Protein AF-A0A812QS55-F1 (afdb_monomer_lite)

Structure (mmCIF, N/CA/C/O backbone):
data_AF-A0A812QS55-F1
#
_entry.id   AF-A0A812QS55-F1
#
loop_
_atom_site.group_PDB
_atom_site.id
_atom_site.type_symbol
_atom_site.label_atom_id
_atom_site.label_alt_id
_atom_site.label_comp_id
_atom_site.label_asym_id
_atom_site.label_entity_id
_atom_site.label_seq_id
_atom_site.pdbx_PDB_ins_code
_atom_site.Cartn_x
_atom_site.Cartn_y
_atom_site.Cartn_z
_atom_site.occupancy
_atom_site.B_iso_or_equiv
_atom_site.auth_seq_id
_atom_site.auth_comp_id
_atom_site.auth_asym_id
_atom_site.auth_atom_id
_atom_site.pdbx_PDB_model_num
ATOM 1 N N . MET A 1 1 ? 18.040 -14.543 -65.347 1.00 39.88 1 MET A N 1
ATOM 2 C CA . MET A 1 1 ? 18.198 -14.712 -63.882 1.00 39.88 1 MET A CA 1
ATOM 3 C C . MET A 1 1 ? 18.352 -13.369 -63.167 1.00 39.88 1 MET A C 1
ATOM 5 O O . MET A 1 1 ? 17.480 -13.044 -62.378 1.00 39.88 1 MET A O 1
ATOM 9 N N . TRP A 1 2 ? 19.356 -12.539 -63.475 1.00 47.06 2 TRP A N 1
ATOM 10 C CA . TRP A 1 2 ? 19.554 -11.225 -62.821 1.00 47.06 2 TRP A CA 1
ATOM 11 C C . TRP A 1 2 ? 18.448 -10.191 -63.081 1.00 47.06 2 TRP A C 1
ATOM 13 O O . TRP A 1 2 ? 18.074 -9.450 -62.178 1.00 47.06 2 TRP A O 1
ATOM 23 N N . THR A 1 3 ? 17.851 -10.213 -64.275 1.00 50.66 3 THR A N 1
ATOM 24 C CA . THR A 1 3 ? 16.685 -9.386 -64.638 1.00 50.66 3 THR A CA 1
ATOM 25 C C . THR A 1 3 ? 15.416 -9.719 -63.850 1.00 50.66 3 THR A C 1
ATOM 27 O O . THR A 1 3 ? 14.480 -8.936 -63.874 1.00 50.66 3 THR A O 1
ATOM 30 N N . TRP A 1 4 ? 15.372 -10.867 -63.166 1.00 52.91 4 TRP A N 1
ATOM 31 C CA . TRP A 1 4 ? 14.244 -11.289 -62.325 1.00 52.91 4 TRP A CA 1
ATOM 32 C C . TRP A 1 4 ? 14.550 -11.099 -60.835 1.00 52.91 4 TRP A C 1
ATOM 34 O O . TRP A 1 4 ? 13.670 -10.717 -60.070 1.00 52.91 4 TRP A O 1
ATOM 44 N N . TRP A 1 5 ? 15.807 -11.303 -60.430 1.00 58.00 5 TRP A N 1
ATOM 45 C CA . TRP A 1 5 ? 16.232 -11.196 -59.033 1.00 58.00 5 TRP A CA 1
ATOM 46 C C . TRP A 1 5 ? 16.164 -9.757 -58.495 1.00 58.00 5 TRP A C 1
ATOM 48 O O . TRP A 1 5 ? 15.561 -9.532 -57.449 1.00 58.00 5 TRP A O 1
ATOM 58 N N . LEU A 1 6 ? 16.693 -8.773 -59.234 1.00 60.38 6 LEU A N 1
ATOM 59 C CA . LEU A 1 6 ? 16.710 -7.360 -58.819 1.00 60.38 6 LEU A CA 1
ATOM 60 C C . LEU A 1 6 ? 15.302 -6.762 -58.629 1.00 60.38 6 LEU A C 1
ATOM 62 O O . LEU A 1 6 ? 15.058 -6.186 -57.570 1.00 60.38 6 LEU A O 1
ATOM 66 N N . PRO A 1 7 ? 14.350 -6.940 -59.569 1.00 68.06 7 PRO A N 1
ATOM 67 C CA . PRO A 1 7 ? 12.971 -6.509 -59.349 1.00 68.06 7 PRO A CA 1
ATOM 68 C C . PRO A 1 7 ? 12.305 -7.229 -58.174 1.00 68.06 7 PRO A C 1
ATOM 70 O O . PRO A 1 7 ? 11.641 -6.584 -57.374 1.00 68.06 7 PRO A O 1
ATOM 73 N N . SER A 1 8 ? 12.515 -8.543 -58.013 1.00 68.62 8 SER A N 1
ATOM 74 C CA . SER A 1 8 ? 11.921 -9.296 -56.895 1.00 68.62 8 SER A CA 1
ATOM 75 C C . SER A 1 8 ? 12.441 -8.854 -55.521 1.00 68.62 8 SER A C 1
ATOM 77 O O . SER A 1 8 ? 11.677 -8.810 -54.561 1.00 68.62 8 SER A O 1
ATOM 79 N N . LEU A 1 9 ? 13.724 -8.487 -55.430 1.00 71.06 9 LEU A N 1
ATOM 80 C CA . LEU A 1 9 ? 14.328 -7.947 -54.215 1.00 71.06 9 LEU A CA 1
ATOM 81 C C . LEU A 1 9 ? 13.793 -6.542 -53.916 1.00 71.06 9 LEU A C 1
ATOM 83 O O . LEU A 1 9 ? 13.449 -6.257 -52.776 1.00 71.06 9 LEU A O 1
ATOM 87 N N . TYR A 1 10 ? 13.669 -5.699 -54.946 1.00 77.19 10 TYR A N 1
ATOM 88 C CA . TYR A 1 10 ? 13.071 -4.369 -54.830 1.00 77.19 10 TYR A CA 1
ATOM 89 C C . TYR A 1 10 ? 11.630 -4.438 -54.307 1.00 77.19 10 TYR A C 1
ATOM 91 O O . TYR A 1 10 ? 11.303 -3.735 -53.356 1.00 77.19 10 TYR A O 1
ATOM 99 N N . PHE A 1 11 ? 10.789 -5.311 -54.877 1.00 77.25 11 PHE A N 1
ATOM 100 C CA . PHE A 1 11 ? 9.406 -5.482 -54.422 1.00 77.25 11 PHE A CA 1
ATOM 101 C C . PHE A 1 11 ? 9.329 -6.000 -52.986 1.00 77.25 11 PHE A C 1
ATOM 103 O O . PHE A 1 11 ? 8.541 -5.473 -52.211 1.00 77.25 11 PHE A O 1
ATOM 110 N N . ARG A 1 12 ? 10.184 -6.957 -52.605 1.00 76.62 12 ARG A N 1
ATOM 111 C CA . ARG A 1 12 ? 10.237 -7.460 -51.226 1.00 76.62 12 ARG A CA 1
ATOM 112 C C . ARG A 1 12 ? 10.622 -6.363 -50.231 1.00 76.62 12 ARG A C 1
ATOM 114 O O . ARG A 1 12 ? 9.902 -6.145 -49.271 1.00 76.62 12 ARG A O 1
ATOM 121 N N . MET A 1 13 ? 11.697 -5.620 -50.503 1.00 78.19 13 MET A N 1
ATOM 122 C CA . MET A 1 13 ? 12.126 -4.521 -49.628 1.00 78.19 13 MET A CA 1
ATOM 123 C C . MET A 1 13 ? 11.100 -3.384 -49.571 1.00 78.19 13 MET A C 1
ATOM 125 O O . MET A 1 13 ? 10.989 -2.711 -48.554 1.00 78.19 13 MET A O 1
ATOM 129 N N . HIS A 1 14 ? 10.356 -3.150 -50.654 1.00 79.31 14 HIS A N 1
ATOM 130 C CA . HIS A 1 14 ? 9.271 -2.172 -50.669 1.00 79.31 14 HIS A CA 1
ATOM 131 C C . HIS A 1 14 ? 8.056 -2.646 -49.861 1.00 79.31 14 HIS A C 1
ATOM 133 O O . HIS A 1 14 ? 7.432 -1.838 -49.181 1.00 79.31 14 HIS A O 1
ATOM 139 N N . GLU A 1 15 ? 7.711 -3.936 -49.914 1.00 77.81 15 GLU A N 1
ATOM 140 C CA . GLU A 1 15 ? 6.691 -4.517 -49.034 1.00 77.81 15 GLU A CA 1
ATOM 141 C C . GLU A 1 15 ? 7.100 -4.438 -47.561 1.00 77.81 15 GLU A C 1
ATOM 143 O O . GLU A 1 15 ? 6.266 -4.090 -46.732 1.00 77.81 15 GLU A O 1
ATOM 148 N N . ASP A 1 16 ? 8.365 -4.714 -47.239 1.00 75.25 16 ASP A N 1
ATOM 149 C CA . ASP A 1 16 ? 8.880 -4.625 -45.869 1.00 75.25 16 ASP A CA 1
ATOM 150 C C . ASP A 1 16 ? 8.863 -3.168 -45.364 1.00 75.25 16 ASP A C 1
ATOM 152 O O . ASP A 1 16 ? 8.323 -2.896 -44.295 1.00 75.25 16 ASP A O 1
ATOM 156 N N . TYR A 1 17 ? 9.290 -2.203 -46.189 1.00 78.25 17 TYR A N 1
ATOM 157 C CA . TYR A 1 17 ? 9.183 -0.769 -45.885 1.00 78.25 17 TYR A CA 1
ATOM 158 C C . TYR A 1 17 ? 7.741 -0.309 -45.604 1.00 78.25 17 TYR A C 1
ATOM 160 O O . TYR A 1 17 ? 7.520 0.495 -44.703 1.00 78.25 17 TYR A O 1
ATOM 168 N N . LEU A 1 18 ? 6.754 -0.814 -46.355 1.00 75.00 18 LEU A N 1
ATOM 169 C CA . LEU A 1 18 ? 5.342 -0.481 -46.128 1.00 75.00 18 LEU A CA 1
ATOM 170 C C . LEU A 1 18 ? 4.782 -1.089 -44.832 1.00 75.00 18 LEU A C 1
ATOM 172 O O . LEU A 1 18 ? 3.814 -0.557 -44.297 1.00 75.00 18 LEU A O 1
ATOM 176 N N . LYS A 1 19 ? 5.354 -2.196 -44.343 1.00 70.50 19 LYS A N 1
ATOM 177 C CA . LYS A 1 19 ? 4.937 -2.843 -43.088 1.00 70.50 19 LYS A CA 1
ATOM 178 C C . LYS A 1 19 ? 5.513 -2.162 -41.848 1.00 70.50 19 LYS A C 1
ATOM 180 O O . LYS A 1 19 ? 4.892 -2.241 -40.798 1.00 70.50 19 LYS A O 1
ATOM 185 N N . GLU A 1 20 ? 6.678 -1.527 -41.960 1.00 67.50 20 GLU A N 1
ATOM 186 C CA . GLU A 1 20 ? 7.385 -0.911 -40.826 1.00 67.50 20 GLU A CA 1
ATOM 187 C C . GLU A 1 20 ? 6.819 0.461 -40.390 1.00 67.50 20 GLU A C 1
ATOM 189 O O . GLU A 1 20 ? 7.306 1.022 -39.415 1.00 67.50 20 GLU A O 1
ATOM 194 N N . ASP A 1 21 ? 5.803 1.002 -41.080 1.00 65.12 21 ASP A N 1
ATOM 195 C CA . ASP A 1 21 ? 5.078 2.247 -40.732 1.00 65.12 21 ASP A CA 1
ATOM 196 C C . ASP A 1 21 ? 5.986 3.452 -40.385 1.00 65.12 21 ASP A C 1
ATOM 198 O O . ASP A 1 21 ? 5.763 4.218 -39.447 1.00 65.12 21 ASP A O 1
ATOM 202 N N . ILE A 1 22 ? 7.072 3.617 -41.149 1.00 70.81 22 ILE A N 1
ATOM 203 C CA . ILE A 1 22 ? 8.114 4.621 -40.893 1.00 70.81 22 ILE A CA 1
ATOM 204 C C . ILE A 1 22 ? 7.698 5.984 -41.471 1.00 70.81 22 ILE A C 1
ATOM 206 O O . ILE A 1 22 ? 8.169 6.410 -42.535 1.00 70.81 22 ILE A O 1
ATOM 210 N N . GLU A 1 23 ? 6.797 6.682 -40.779 1.00 65.25 23 GLU A N 1
ATOM 211 C CA . GLU A 1 23 ? 6.334 8.012 -41.187 1.00 65.25 23 GLU A CA 1
ATOM 212 C C . GLU A 1 23 ? 7.496 9.018 -41.324 1.00 65.25 23 GLU A C 1
ATOM 214 O O . GLU A 1 23 ? 8.413 9.090 -40.509 1.00 65.25 23 GLU A O 1
ATOM 219 N N . GLY A 1 24 ? 7.474 9.824 -42.390 1.00 67.88 24 GLY A N 1
ATOM 220 C CA . GLY A 1 24 ? 8.459 10.891 -42.614 1.00 67.88 24 GLY A CA 1
ATOM 221 C C . GLY A 1 24 ? 9.805 10.450 -43.204 1.00 67.88 24 GLY A C 1
ATOM 222 O O . GLY A 1 24 ? 10.614 11.314 -43.554 1.00 67.88 24 GLY A O 1
ATOM 223 N N . ARG A 1 25 ? 10.048 9.144 -43.396 1.00 79.75 25 ARG A N 1
ATOM 224 C CA . ARG A 1 25 ? 11.266 8.634 -44.051 1.00 79.75 25 ARG A CA 1
ATOM 225 C C . ARG A 1 25 ? 10.972 8.092 -45.440 1.00 79.75 25 ARG A C 1
ATOM 227 O O . ARG A 1 25 ? 9.980 7.412 -45.660 1.00 79.75 25 ARG A O 1
ATOM 234 N N . SER A 1 26 ? 11.845 8.385 -46.399 1.00 82.00 26 SER A N 1
ATOM 235 C CA . SER A 1 26 ? 11.701 7.935 -47.788 1.00 82.00 26 SER A CA 1
ATOM 236 C C . SER A 1 26 ? 12.185 6.497 -47.986 1.00 82.00 26 SER A C 1
ATOM 238 O O . SER A 1 26 ? 13.166 6.065 -47.379 1.00 82.00 26 SER A O 1
ATOM 240 N N . PHE A 1 27 ? 11.582 5.785 -48.940 1.00 81.00 27 PHE A N 1
ATOM 241 C CA . PHE A 1 27 ? 12.044 4.453 -49.344 1.00 81.00 27 PHE A CA 1
ATOM 242 C C . PHE A 1 27 ? 13.525 4.434 -49.783 1.00 81.00 27 PHE A C 1
ATOM 244 O O . PHE A 1 27 ? 14.249 3.470 -49.545 1.00 81.00 27 PHE A O 1
ATOM 251 N N . GLN A 1 28 ? 14.025 5.531 -50.367 1.00 77.81 28 GLN A N 1
ATOM 252 C CA . GLN A 1 28 ? 15.442 5.657 -50.722 1.00 77.81 28 GLN A CA 1
ATOM 253 C C . GLN A 1 28 ? 16.352 5.662 -49.482 1.00 77.81 28 GLN A C 1
ATOM 255 O O . GLN A 1 28 ? 17.426 5.058 -49.511 1.00 77.81 28 GLN A O 1
ATOM 260 N N . GLN A 1 29 ? 15.932 6.309 -48.390 1.00 79.38 29 GLN A N 1
ATOM 261 C CA . GLN A 1 29 ? 16.664 6.284 -47.120 1.00 79.38 29 GLN A CA 1
ATOM 262 C C . GLN A 1 29 ? 16.650 4.882 -46.505 1.00 79.38 29 GLN A C 1
ATOM 264 O O . GLN A 1 29 ? 17.697 4.420 -46.061 1.00 79.38 29 GLN A O 1
ATOM 269 N N . TYR A 1 30 ? 15.515 4.179 -46.565 1.00 81.06 30 TYR A N 1
ATOM 270 C CA . TYR A 1 30 ? 15.391 2.790 -46.110 1.00 81.06 30 TYR A CA 1
ATOM 271 C C . TYR A 1 30 ? 16.341 1.843 -46.853 1.00 81.06 30 TYR A C 1
ATOM 273 O O . TYR A 1 30 ? 17.102 1.100 -46.229 1.00 81.06 30 TYR A O 1
ATOM 281 N N . LEU A 1 31 ? 16.367 1.924 -48.189 1.00 78.75 31 LEU A N 1
ATOM 282 C CA . LEU A 1 31 ? 17.296 1.151 -49.015 1.00 78.75 31 LEU A CA 1
ATOM 283 C C . LEU A 1 31 ? 18.753 1.496 -48.708 1.00 78.75 31 LEU A C 1
ATOM 285 O O . LEU A 1 31 ? 19.585 0.599 -48.636 1.00 78.75 31 LEU A O 1
ATOM 289 N N . THR A 1 32 ? 19.068 2.780 -48.516 1.00 78.38 32 THR A N 1
ATOM 290 C CA . THR A 1 32 ? 20.435 3.222 -48.197 1.00 78.38 32 THR A CA 1
ATOM 291 C C . THR A 1 32 ? 20.885 2.682 -46.842 1.00 78.38 32 THR A C 1
ATOM 293 O O . THR A 1 32 ? 21.997 2.175 -46.730 1.00 78.38 32 THR A O 1
ATOM 296 N N . TYR A 1 33 ? 20.014 2.732 -45.833 1.00 78.75 33 TYR A N 1
ATOM 297 C CA . TYR A 1 33 ? 20.274 2.193 -44.500 1.00 78.75 33 TYR A CA 1
ATOM 298 C C . TYR A 1 33 ? 20.547 0.680 -44.546 1.00 78.75 33 TYR A C 1
ATOM 300 O O . TYR A 1 33 ? 21.605 0.227 -44.102 1.00 78.75 33 TYR A O 1
ATOM 308 N N . HIS A 1 34 ? 19.658 -0.093 -45.176 1.00 76.81 34 HIS A N 1
ATOM 309 C CA . HIS A 1 34 ? 19.813 -1.544 -45.314 1.00 76.81 34 HIS A CA 1
ATOM 310 C C . HIS A 1 34 ? 21.019 -1.934 -46.171 1.00 76.81 34 HIS A C 1
ATOM 312 O O . HIS A 1 34 ? 21.725 -2.893 -45.859 1.00 76.81 34 HIS A O 1
ATOM 318 N N . PHE A 1 35 ? 21.298 -1.175 -47.231 1.00 75.38 35 PHE A N 1
ATOM 319 C CA . PHE A 1 35 ? 22.483 -1.369 -48.056 1.00 75.38 35 PHE A CA 1
ATOM 320 C C . PHE A 1 35 ? 23.764 -1.105 -47.261 1.00 75.38 35 PHE A C 1
ATOM 322 O O . PHE A 1 35 ? 24.680 -1.923 -47.304 1.00 75.38 35 PHE A O 1
ATOM 329 N N . ASN A 1 36 ? 23.821 -0.015 -46.489 1.00 71.50 36 ASN A N 1
ATOM 330 C CA . ASN A 1 36 ? 24.965 0.304 -45.635 1.00 71.50 36 ASN A CA 1
ATOM 331 C C . ASN A 1 36 ? 25.197 -0.790 -44.589 1.00 71.50 36 ASN A C 1
ATOM 333 O O . ASN A 1 36 ? 26.340 -1.191 -44.386 1.00 71.50 36 ASN A O 1
ATOM 337 N N . TYR A 1 37 ? 24.128 -1.312 -43.984 1.00 72.06 37 TYR A N 1
ATOM 338 C CA . TYR A 1 37 ? 24.204 -2.426 -43.040 1.00 72.06 37 TYR A CA 1
ATOM 339 C C . TYR A 1 37 ? 24.684 -3.730 -43.699 1.00 72.06 37 TYR A C 1
ATOM 341 O O . TYR A 1 37 ? 25.574 -4.406 -43.189 1.00 72.06 37 TYR A O 1
ATOM 349 N N . TRP A 1 38 ? 24.151 -4.081 -44.872 1.00 73.31 38 TRP A N 1
ATOM 350 C CA . TRP A 1 38 ? 24.600 -5.256 -45.626 1.00 73.31 38 TRP A CA 1
ATOM 351 C C . TRP A 1 38 ? 26.078 -5.153 -46.028 1.00 73.31 38 TRP A C 1
ATOM 353 O O . TRP A 1 38 ? 26.821 -6.136 -45.966 1.00 73.31 38 TRP A O 1
ATOM 363 N N . MET A 1 39 ? 26.517 -3.952 -46.405 1.00 65.81 39 MET A N 1
ATOM 364 C CA . MET A 1 39 ? 27.902 -3.658 -46.764 1.00 65.81 39 MET A CA 1
ATOM 365 C C . MET A 1 39 ? 28.848 -3.795 -45.571 1.00 65.81 39 MET A C 1
ATOM 367 O O . MET A 1 39 ? 29.934 -4.353 -45.719 1.00 65.81 39 MET A O 1
ATOM 371 N N . THR A 1 40 ? 28.443 -3.329 -44.388 1.00 65.06 40 THR A N 1
ATOM 372 C CA . THR A 1 40 ? 29.268 -3.398 -43.174 1.00 65.06 40 THR A CA 1
ATOM 373 C C . THR A 1 40 ? 29.313 -4.807 -42.595 1.00 65.06 40 THR A C 1
ATOM 375 O O . THR A 1 40 ? 30.396 -5.280 -42.263 1.00 65.06 40 THR A O 1
ATOM 378 N N . ALA A 1 41 ? 28.181 -5.514 -42.555 1.00 64.81 41 ALA A N 1
ATOM 379 C CA . ALA A 1 41 ? 28.110 -6.898 -42.090 1.00 64.81 41 ALA A CA 1
ATOM 380 C C . ALA A 1 41 ? 28.824 -7.878 -43.042 1.00 64.81 41 ALA A C 1
ATOM 382 O O . ALA A 1 41 ? 29.472 -8.826 -42.605 1.00 64.81 41 ALA A O 1
ATOM 383 N N . GLY A 1 42 ? 28.723 -7.659 -44.358 1.00 63.69 42 GLY A N 1
ATOM 384 C CA . GLY A 1 42 ? 29.321 -8.533 -45.370 1.00 63.69 42 GLY A CA 1
ATOM 385 C C . GLY A 1 42 ? 30.812 -8.291 -45.634 1.00 63.69 42 GLY A C 1
ATOM 386 O O . GLY A 1 42 ? 31.455 -9.142 -46.260 1.00 63.69 42 GLY A O 1
ATOM 387 N N . GLY A 1 43 ? 31.360 -7.153 -45.193 1.00 66.81 43 GLY A N 1
ATOM 388 C CA . GLY A 1 43 ? 32.768 -6.781 -45.343 1.00 66.81 43 GLY A CA 1
ATOM 389 C C . GLY A 1 43 ? 33.307 -6.976 -46.767 1.00 66.81 43 GLY A C 1
ATOM 390 O O . GLY A 1 43 ? 32.652 -6.673 -47.767 1.00 66.81 43 GLY A O 1
ATOM 391 N N . ILE A 1 44 ? 34.501 -7.565 -46.877 1.00 62.09 44 ILE A N 1
ATOM 392 C CA . ILE A 1 44 ? 35.146 -7.900 -48.162 1.00 62.09 44 ILE A CA 1
ATOM 393 C C . ILE A 1 44 ? 34.262 -8.832 -49.023 1.00 62.09 44 ILE A C 1
ATOM 395 O O . ILE A 1 44 ? 34.290 -8.770 -50.254 1.00 62.09 44 ILE A O 1
ATOM 399 N N . GLY A 1 45 ? 33.431 -9.680 -48.406 1.00 66.06 45 GLY A N 1
ATOM 400 C CA . GLY A 1 45 ? 32.539 -10.600 -49.116 1.00 66.06 45 GLY A CA 1
ATOM 401 C C . GLY A 1 45 ? 31.419 -9.896 -49.891 1.00 66.06 45 GLY A C 1
ATOM 402 O O . GLY A 1 45 ? 31.089 -10.313 -51.003 1.00 66.06 45 GLY A O 1
ATOM 403 N N . ALA A 1 46 ? 30.860 -8.807 -49.353 1.00 66.88 46 ALA A N 1
ATOM 404 C CA . ALA A 1 46 ? 29.892 -7.967 -50.066 1.00 66.88 46 ALA A CA 1
ATOM 405 C C . ALA A 1 46 ? 30.536 -7.285 -51.285 1.00 66.88 46 ALA A C 1
ATOM 407 O O . ALA A 1 46 ? 29.937 -7.232 -52.363 1.00 66.88 46 ALA A O 1
ATOM 408 N N . MET A 1 47 ? 31.798 -6.864 -51.150 1.00 64.25 47 MET A N 1
ATOM 409 C CA . MET A 1 47 ? 32.579 -6.274 -52.236 1.00 64.25 47 MET A CA 1
ATOM 410 C C . MET A 1 47 ? 32.816 -7.265 -53.381 1.00 64.25 47 MET A C 1
ATOM 412 O O . MET A 1 47 ? 32.581 -6.916 -54.534 1.00 64.25 47 MET A O 1
ATOM 416 N N . PHE A 1 48 ? 33.209 -8.512 -53.096 1.00 67.88 48 PHE A N 1
ATOM 417 C CA . PHE A 1 48 ? 33.362 -9.531 -54.143 1.00 67.88 48 PHE A CA 1
ATOM 418 C C . PHE A 1 48 ? 32.048 -9.829 -54.869 1.00 67.88 48 PHE A C 1
ATOM 420 O O . PHE A 1 48 ? 32.060 -10.047 -56.080 1.00 67.88 48 PHE A O 1
ATOM 427 N N . LYS A 1 49 ? 30.912 -9.793 -54.161 1.00 71.69 49 LYS A N 1
ATOM 428 C CA . LYS A 1 49 ? 29.587 -9.945 -54.778 1.00 71.69 49 LYS A CA 1
ATOM 429 C C . LYS A 1 49 ? 29.274 -8.768 -55.704 1.00 71.69 49 LYS A C 1
ATOM 431 O O . LYS A 1 49 ? 28.946 -9.004 -56.860 1.00 71.69 49 LYS A O 1
ATOM 436 N N . LEU A 1 50 ? 29.435 -7.522 -55.249 1.00 70.06 50 LEU A N 1
ATOM 437 C CA . LEU A 1 50 ? 29.215 -6.326 -56.077 1.00 70.06 50 LEU A CA 1
ATOM 438 C C . LEU A 1 50 ? 30.158 -6.262 -57.283 1.00 70.06 50 LEU A C 1
ATOM 440 O O . LEU A 1 50 ? 29.712 -6.004 -58.399 1.00 70.06 50 LEU A O 1
ATOM 444 N N . LEU A 1 51 ? 31.446 -6.542 -57.079 1.00 69.00 51 LEU A N 1
ATOM 445 C CA . LEU A 1 51 ? 32.444 -6.575 -58.144 1.00 69.00 51 LEU A CA 1
ATOM 446 C C . LEU A 1 51 ? 32.139 -7.689 -59.151 1.00 69.00 51 LEU A C 1
ATOM 448 O O . LEU A 1 51 ? 32.168 -7.452 -60.356 1.00 69.00 51 LEU A O 1
ATOM 452 N N . GLY A 1 52 ? 31.777 -8.882 -58.671 1.00 71.25 52 GLY A N 1
ATOM 453 C CA . GLY A 1 52 ? 31.349 -9.995 -59.515 1.00 71.25 52 GLY A CA 1
ATOM 454 C C . GLY A 1 52 ? 30.115 -9.649 -60.352 1.00 71.25 52 GLY A C 1
ATOM 455 O O . GLY A 1 52 ? 30.085 -9.934 -61.549 1.00 71.25 52 GLY A O 1
ATOM 456 N N . ILE A 1 53 ? 29.134 -8.963 -59.756 1.00 73.19 53 ILE A N 1
ATOM 457 C CA . ILE A 1 53 ? 27.948 -8.446 -60.456 1.00 73.19 53 ILE A CA 1
ATOM 458 C C . ILE A 1 53 ? 28.343 -7.416 -61.516 1.00 73.19 53 ILE A C 1
ATOM 460 O O . ILE A 1 53 ? 27.873 -7.498 -62.652 1.00 73.19 53 ILE A O 1
ATOM 464 N N . GLY A 1 54 ? 29.220 -6.470 -61.176 1.00 71.50 54 GLY A N 1
ATOM 465 C CA . GLY A 1 54 ? 29.696 -5.434 -62.092 1.00 71.50 54 GLY A CA 1
ATOM 466 C C . GLY A 1 54 ? 30.423 -6.016 -63.305 1.00 71.50 54 GLY A C 1
ATOM 467 O O . GLY A 1 54 ? 30.090 -5.679 -64.440 1.00 71.50 54 GLY A O 1
ATOM 468 N N . ILE A 1 55 ? 31.348 -6.954 -63.080 1.00 72.56 55 ILE A N 1
ATOM 469 C CA . ILE A 1 55 ? 32.088 -7.647 -64.147 1.00 72.56 55 ILE A CA 1
ATOM 470 C C . ILE A 1 55 ? 31.128 -8.439 -65.041 1.00 72.56 55 ILE A C 1
ATOM 472 O O . ILE A 1 55 ? 31.195 -8.332 -66.265 1.00 72.56 55 ILE A O 1
ATOM 476 N N . LEU A 1 56 ? 30.192 -9.190 -64.454 1.00 73.19 56 LEU A N 1
ATOM 477 C CA . LEU A 1 56 ? 29.204 -9.961 -65.212 1.00 73.19 56 LEU A CA 1
ATOM 478 C C . LEU A 1 56 ? 28.288 -9.054 -66.055 1.00 73.19 56 LEU A C 1
ATOM 480 O O . LEU A 1 56 ? 27.962 -9.376 -67.200 1.00 73.19 56 LEU A O 1
ATOM 484 N N . THR A 1 57 ? 27.906 -7.895 -65.519 1.00 74.19 57 THR A N 1
ATOM 485 C CA . THR A 1 57 ? 27.091 -6.898 -66.230 1.00 74.19 57 THR A CA 1
ATOM 486 C C . THR A 1 57 ? 27.866 -6.284 -67.397 1.00 74.19 57 THR A C 1
ATOM 488 O O . THR A 1 57 ? 27.347 -6.188 -68.506 1.00 74.19 57 THR A O 1
ATOM 491 N N . LEU A 1 58 ? 29.140 -5.941 -67.196 1.00 71.88 58 LEU A N 1
ATOM 492 C CA . LEU A 1 58 ? 29.992 -5.396 -68.254 1.00 71.88 58 LEU A CA 1
ATOM 493 C C . LEU A 1 58 ? 30.224 -6.413 -69.384 1.00 71.88 58 LEU A C 1
ATOM 495 O O . LEU A 1 58 ? 30.125 -6.059 -70.558 1.00 71.88 58 LEU A O 1
ATOM 499 N N . LEU A 1 59 ? 30.461 -7.684 -69.042 1.00 74.06 59 LEU A N 1
ATOM 500 C CA . LEU A 1 59 ? 30.622 -8.768 -70.017 1.00 74.06 59 LEU A CA 1
ATOM 501 C C . LEU A 1 59 ? 29.344 -9.010 -70.829 1.00 74.06 59 LEU A C 1
ATOM 503 O O . LEU A 1 59 ? 29.416 -9.213 -72.038 1.00 74.06 59 LEU A O 1
ATOM 507 N N . THR A 1 60 ? 28.172 -8.957 -70.192 1.00 76.75 60 THR A N 1
ATOM 508 C CA . THR A 1 60 ? 26.884 -9.154 -70.879 1.00 76.75 60 THR A CA 1
ATOM 509 C C . THR A 1 60 ? 26.508 -7.974 -71.776 1.00 76.75 60 THR A C 1
ATOM 511 O O . THR A 1 60 ? 26.058 -8.195 -72.900 1.00 76.75 60 THR A O 1
ATOM 514 N N . ILE A 1 61 ? 26.751 -6.731 -71.342 1.00 78.19 61 ILE A N 1
ATOM 515 C CA . ILE A 1 61 ? 26.567 -5.533 -72.179 1.00 78.19 61 ILE A CA 1
ATOM 516 C C . ILE A 1 61 ? 27.556 -5.543 -73.352 1.00 78.19 61 ILE A C 1
ATOM 518 O O . ILE A 1 61 ? 27.152 -5.313 -74.490 1.00 78.19 61 ILE A O 1
ATOM 522 N N . GLY A 1 62 ? 28.829 -5.861 -73.101 1.00 73.69 62 GLY A N 1
ATOM 523 C CA . GLY A 1 62 ? 29.852 -5.987 -74.142 1.00 73.69 62 GLY A CA 1
ATOM 524 C C . GLY A 1 62 ? 29.492 -7.047 -75.184 1.00 73.69 62 GLY A C 1
ATOM 525 O O . GLY A 1 62 ? 29.557 -6.777 -76.382 1.00 73.69 62 GLY A O 1
ATOM 526 N N . ALA A 1 63 ? 29.004 -8.208 -74.738 1.00 77.50 63 ALA A N 1
ATOM 527 C CA . ALA A 1 63 ? 28.507 -9.265 -75.614 1.00 77.50 63 ALA A CA 1
ATOM 528 C C . ALA A 1 63 ? 27.308 -8.814 -76.463 1.00 77.50 63 ALA A C 1
ATOM 530 O O . ALA A 1 63 ? 27.225 -9.152 -77.643 1.00 77.50 63 ALA A O 1
ATOM 531 N N . PHE A 1 64 ? 26.389 -8.037 -75.881 1.00 77.38 64 PHE A N 1
ATOM 532 C CA . PHE A 1 64 ? 25.210 -7.520 -76.576 1.00 77.38 64 PHE A CA 1
ATOM 533 C C . PHE A 1 64 ? 25.576 -6.459 -77.623 1.00 77.38 64 PHE A C 1
ATOM 535 O O . PHE A 1 64 ? 25.094 -6.510 -78.753 1.00 77.38 64 PHE A O 1
ATOM 542 N N . ILE A 1 65 ? 26.484 -5.541 -77.283 1.00 76.19 65 ILE A N 1
ATOM 543 C CA . ILE A 1 65 ? 27.018 -4.535 -78.211 1.00 76.19 65 ILE A CA 1
ATOM 544 C C . ILE A 1 65 ? 27.774 -5.214 -79.361 1.00 76.19 65 ILE A C 1
ATOM 546 O O . ILE A 1 65 ? 27.568 -4.854 -80.519 1.00 76.19 65 ILE A O 1
ATOM 550 N N . TYR A 1 66 ? 28.593 -6.229 -79.063 1.00 73.31 66 TYR A N 1
ATOM 551 C CA . TYR A 1 66 ? 29.283 -7.029 -80.078 1.00 73.31 66 TYR A CA 1
ATOM 552 C C . TYR A 1 66 ? 28.291 -7.725 -81.019 1.00 73.31 66 TYR A C 1
ATOM 554 O O . TYR A 1 66 ? 28.440 -7.639 -82.236 1.00 73.31 66 TYR A O 1
ATOM 562 N N . ALA A 1 67 ? 27.246 -8.354 -80.471 1.00 76.62 67 ALA A N 1
ATOM 563 C CA . ALA A 1 67 ? 26.212 -9.027 -81.257 1.00 76.62 67 ALA A CA 1
ATOM 564 C C . ALA A 1 67 ? 25.454 -8.061 -82.186 1.00 76.62 67 ALA A C 1
ATOM 566 O O . ALA A 1 67 ? 25.174 -8.405 -83.332 1.00 76.62 67 ALA A O 1
ATOM 567 N N . ILE A 1 68 ? 25.162 -6.838 -81.726 1.00 78.38 68 ILE A N 1
ATOM 568 C CA . ILE A 1 68 ? 24.492 -5.810 -82.538 1.00 78.38 68 ILE A CA 1
ATOM 569 C C . ILE A 1 68 ? 25.407 -5.284 -83.650 1.00 78.38 68 ILE A C 1
ATOM 571 O O . ILE A 1 68 ? 24.969 -5.162 -84.792 1.00 78.38 68 ILE A O 1
ATOM 575 N N . LEU A 1 69 ? 26.663 -4.960 -83.330 1.00 73.56 69 LEU A N 1
ATOM 576 C CA . LEU A 1 69 ? 27.594 -4.345 -84.282 1.00 73.56 69 LEU A CA 1
ATOM 577 C C . LEU A 1 69 ? 28.107 -5.331 -85.336 1.00 73.56 69 LEU A C 1
ATOM 579 O O . LEU A 1 69 ? 28.280 -4.942 -86.488 1.00 73.56 69 LEU A O 1
ATOM 583 N N . MET A 1 70 ? 28.336 -6.589 -84.953 1.00 74.19 70 MET A N 1
ATOM 584 C CA . MET A 1 70 ? 28.902 -7.613 -85.839 1.00 74.19 70 MET A CA 1
ATOM 585 C C . MET A 1 70 ? 27.850 -8.554 -86.443 1.00 74.19 70 MET A C 1
ATOM 587 O O . MET A 1 70 ? 28.212 -9.426 -87.228 1.00 74.19 70 MET A O 1
ATOM 591 N N . GLN A 1 71 ? 26.563 -8.395 -86.094 1.00 75.56 71 GLN A N 1
ATOM 592 C CA . GLN A 1 71 ? 25.464 -9.295 -86.488 1.00 75.56 71 GLN A CA 1
ATOM 593 C C . GLN A 1 71 ? 25.764 -10.789 -86.237 1.00 75.56 71 GLN A C 1
ATOM 595 O O . GLN A 1 71 ? 25.293 -11.661 -86.966 1.00 75.56 71 GLN A O 1
ATOM 600 N N . ASP A 1 72 ? 26.555 -11.089 -85.206 1.00 73.69 72 ASP A N 1
ATOM 601 C CA . ASP A 1 72 ? 26.973 -12.446 -84.839 1.00 73.69 72 ASP A CA 1
ATOM 602 C C . ASP A 1 72 ? 26.302 -12.883 -83.520 1.00 73.69 72 ASP A C 1
ATOM 604 O O . ASP A 1 72 ? 25.663 -12.097 -82.815 1.00 73.69 72 ASP A O 1
ATOM 608 N N . SER A 1 73 ? 26.413 -14.166 -83.177 1.00 76.50 73 SER A N 1
ATOM 609 C CA . SER A 1 73 ? 25.757 -14.743 -82.008 1.00 76.50 73 SER A CA 1
ATOM 610 C C . SER A 1 73 ? 26.263 -14.127 -80.687 1.00 76.50 73 SER A C 1
ATOM 612 O O . SER A 1 73 ? 27.474 -14.014 -80.461 1.00 76.50 73 SER A O 1
ATOM 614 N N . PRO A 1 74 ? 25.358 -13.800 -79.743 1.00 71.44 74 PRO A N 1
ATOM 615 C CA . PRO A 1 74 ? 25.727 -13.203 -78.456 1.00 71.44 74 PRO A CA 1
ATOM 616 C C . PRO A 1 74 ? 26.590 -14.128 -77.587 1.00 71.44 74 PRO A C 1
ATOM 618 O O . PRO A 1 74 ? 27.354 -13.654 -76.751 1.00 71.44 74 PRO A O 1
ATOM 621 N N . VAL A 1 75 ? 26.526 -15.445 -77.810 1.00 76.06 75 VAL A N 1
ATOM 622 C CA . VAL A 1 75 ? 27.368 -16.438 -77.120 1.00 76.06 75 VAL A CA 1
ATOM 623 C C . VAL A 1 75 ? 28.838 -16.274 -77.511 1.00 76.06 75 VAL A C 1
ATOM 625 O O . VAL A 1 75 ? 29.718 -16.304 -76.650 1.00 76.06 75 VAL A O 1
ATOM 628 N N . ARG A 1 76 ? 29.109 -16.043 -78.800 1.00 74.12 76 ARG A N 1
ATOM 629 C CA . ARG A 1 76 ? 30.464 -15.785 -79.293 1.00 74.12 76 ARG A CA 1
ATOM 630 C C . ARG A 1 76 ? 30.984 -14.430 -78.822 1.00 74.12 76 ARG A C 1
ATOM 632 O O . ARG A 1 76 ? 32.139 -14.348 -78.419 1.00 74.12 76 ARG A O 1
ATOM 639 N N . GLY A 1 77 ? 30.124 -13.409 -78.806 1.00 73.44 77 GLY A N 1
ATOM 640 C CA . GLY A 1 77 ? 30.448 -12.098 -78.237 1.00 73.44 77 GLY A CA 1
ATOM 641 C C . GLY A 1 77 ? 30.839 -12.180 -76.763 1.00 73.44 77 GLY A C 1
ATOM 642 O O . GLY A 1 77 ? 31.842 -11.599 -76.363 1.00 73.44 77 GLY A O 1
ATOM 643 N N . LEU A 1 78 ? 30.117 -12.976 -75.968 1.00 78.44 78 LEU A N 1
ATOM 644 C CA . LEU A 1 78 ? 30.447 -13.193 -74.560 1.00 78.44 78 LEU A CA 1
ATOM 645 C C . LEU A 1 78 ? 31.801 -13.891 -74.390 1.00 78.44 78 LEU A C 1
ATOM 647 O O . LEU A 1 78 ? 32.624 -13.420 -73.611 1.00 78.44 78 LEU A O 1
ATOM 651 N N . TRP A 1 79 ? 32.059 -14.957 -75.156 1.00 77.94 79 TRP A N 1
ATOM 652 C CA . TRP A 1 79 ? 33.347 -15.658 -75.143 1.00 77.94 79 TRP A CA 1
ATOM 653 C C . TRP A 1 79 ? 34.517 -14.729 -75.495 1.00 77.94 79 TRP A C 1
ATOM 655 O O . TRP A 1 79 ? 35.500 -14.678 -74.758 1.00 77.94 79 TRP A O 1
ATOM 665 N N . LEU A 1 80 ? 34.397 -13.945 -76.573 1.00 70.25 80 LEU A N 1
ATOM 666 C CA . LEU A 1 80 ? 35.432 -12.991 -76.986 1.00 70.25 80 LEU A CA 1
ATOM 667 C C . LEU A 1 80 ? 35.654 -11.896 -75.938 1.00 70.25 80 LEU A C 1
ATOM 669 O O . LEU A 1 80 ? 36.797 -11.630 -75.578 1.00 70.25 80 LEU A O 1
ATOM 673 N N . CYS A 1 81 ? 34.584 -11.298 -75.406 1.00 72.12 81 CYS A N 1
ATOM 674 C CA . CYS A 1 81 ? 34.685 -10.288 -74.354 1.00 72.12 81 CYS A CA 1
ATOM 675 C C . CYS A 1 81 ? 35.359 -10.839 -73.088 1.00 72.12 81 CYS A C 1
ATOM 677 O O . CYS A 1 81 ? 36.146 -10.128 -72.467 1.00 72.12 81 CYS A O 1
ATOM 679 N N . THR A 1 82 ? 35.110 -12.100 -72.718 1.00 70.56 82 THR A N 1
ATOM 680 C CA . THR A 1 82 ? 35.797 -12.756 -71.594 1.00 70.56 82 THR A CA 1
ATOM 681 C C . THR A 1 82 ? 37.278 -12.994 -71.888 1.00 70.56 82 THR A C 1
ATOM 683 O O . THR A 1 82 ? 38.122 -12.678 -71.050 1.00 70.56 82 THR A O 1
ATOM 686 N N . VAL A 1 83 ? 37.620 -13.497 -73.077 1.00 70.19 83 VAL A N 1
ATOM 687 C CA . VAL A 1 83 ? 39.018 -13.719 -73.482 1.00 70.19 83 VAL A CA 1
ATOM 688 C C . VAL A 1 83 ? 39.789 -12.399 -73.497 1.00 70.19 83 VAL A C 1
ATOM 690 O O . VAL A 1 83 ? 40.841 -12.310 -72.866 1.00 70.19 83 VAL A O 1
ATOM 693 N N . TRP A 1 84 ? 39.241 -11.348 -74.110 1.00 69.00 84 TRP A N 1
ATOM 694 C CA . TRP A 1 84 ? 39.859 -10.020 -74.148 1.00 69.00 84 TRP A CA 1
ATOM 695 C C . TRP A 1 84 ? 40.023 -9.397 -72.760 1.00 69.00 84 TRP A C 1
ATOM 697 O O . TRP A 1 84 ? 41.073 -8.824 -72.476 1.00 69.00 84 TRP A O 1
ATOM 707 N N . ALA A 1 85 ? 39.038 -9.566 -71.873 1.00 65.81 85 ALA A N 1
ATOM 708 C CA . ALA A 1 85 ? 39.143 -9.118 -70.487 1.00 65.81 85 ALA A CA 1
ATOM 709 C C . ALA A 1 85 ? 40.205 -9.895 -69.681 1.00 65.81 85 ALA A C 1
ATOM 711 O O . ALA A 1 85 ? 40.823 -9.326 -68.787 1.00 65.81 85 ALA A O 1
ATOM 712 N N . SER A 1 86 ? 40.424 -11.181 -69.985 1.00 62.69 86 SER A N 1
ATOM 713 C CA . SER A 1 86 ? 41.331 -12.062 -69.226 1.00 62.69 86 SER A CA 1
ATOM 714 C C . SER A 1 86 ? 42.784 -12.088 -69.716 1.00 62.69 86 SER A C 1
ATOM 716 O O . SER A 1 86 ? 43.694 -12.245 -68.908 1.00 62.69 86 SER A O 1
ATOM 718 N N . ALA A 1 87 ? 43.015 -11.968 -71.026 1.00 58.25 87 ALA A N 1
ATOM 719 C CA . ALA A 1 87 ? 44.294 -12.320 -71.641 1.00 58.25 87 ALA A CA 1
ATOM 720 C C . ALA A 1 87 ? 45.047 -11.123 -72.235 1.00 58.25 87 ALA A C 1
ATOM 722 O O . ALA A 1 87 ? 46.159 -11.319 -72.723 1.00 58.25 87 ALA A O 1
ATOM 723 N N . ALA A 1 88 ? 44.443 -9.922 -72.243 1.00 56.38 88 ALA A N 1
ATOM 724 C CA . ALA A 1 88 ? 44.994 -8.688 -72.823 1.00 56.38 88 ALA A CA 1
ATOM 725 C C . ALA A 1 88 ? 45.704 -8.901 -74.180 1.00 56.38 88 ALA A C 1
ATOM 727 O O . ALA A 1 88 ? 46.692 -8.241 -74.498 1.00 56.38 88 ALA A O 1
ATOM 728 N N . SER A 1 89 ? 45.223 -9.862 -74.972 1.00 54.19 89 SER A N 1
ATOM 729 C CA . SER A 1 89 ? 45.815 -10.269 -76.240 1.00 54.19 89 SER A CA 1
ATOM 730 C C . SER A 1 89 ? 44.737 -10.253 -77.309 1.00 54.19 89 SER A C 1
ATOM 732 O O . SER A 1 89 ? 43.702 -10.914 -77.220 1.00 54.19 89 SER A O 1
ATOM 734 N N . VAL A 1 90 ? 44.984 -9.423 -78.316 1.00 56.00 90 VAL A N 1
ATOM 735 C CA . VAL A 1 90 ? 44.241 -9.415 -79.570 1.00 56.00 90 VAL A CA 1
ATOM 736 C C . VAL A 1 90 ? 44.954 -10.406 -80.482 1.00 56.00 90 VAL A C 1
ATOM 738 O O . VAL A 1 90 ? 46.143 -10.246 -80.757 1.00 56.00 90 VAL A O 1
ATOM 741 N N . ASP A 1 91 ? 44.249 -11.452 -80.902 1.00 58.09 91 ASP A N 1
ATOM 742 C CA . ASP A 1 91 ? 44.787 -12.479 -81.795 1.00 58.09 91 ASP A CA 1
ATOM 743 C C . ASP A 1 91 ? 45.260 -11.825 -83.119 1.00 58.09 91 ASP A C 1
ATOM 745 O O . ASP A 1 91 ? 44.529 -11.008 -83.674 1.00 58.09 91 ASP A O 1
ATOM 749 N N . PRO A 1 92 ? 46.440 -12.126 -83.689 1.00 52.75 92 PRO A N 1
ATOM 750 C CA . PRO A 1 92 ? 46.898 -11.485 -84.932 1.00 52.75 92 PRO A CA 1
ATOM 751 C C . PRO A 1 92 ? 46.043 -11.812 -86.171 1.00 52.75 92 PRO A C 1
ATOM 753 O O . PRO A 1 92 ? 46.246 -11.225 -87.231 1.00 52.75 92 PRO A O 1
ATOM 756 N N . ALA A 1 93 ? 45.122 -12.775 -86.053 1.00 56.44 93 ALA A N 1
ATOM 757 C CA . ALA A 1 93 ? 44.275 -13.278 -87.132 1.00 56.44 93 ALA A CA 1
ATOM 758 C C . ALA A 1 93 ? 42.945 -12.516 -87.323 1.00 56.44 93 ALA A C 1
ATOM 760 O O . ALA A 1 93 ? 42.192 -12.849 -88.239 1.00 56.44 93 ALA A O 1
ATOM 761 N N . VAL A 1 94 ? 42.636 -11.516 -86.488 1.00 63.09 94 VAL A N 1
ATOM 762 C CA . VAL A 1 94 ? 41.427 -10.681 -86.630 1.00 63.09 94 VAL A CA 1
ATOM 763 C C . VAL A 1 94 ? 41.655 -9.497 -87.576 1.00 63.09 94 VAL A C 1
ATOM 765 O O . VAL A 1 94 ? 42.768 -8.993 -87.730 1.00 63.09 94 VAL A O 1
ATOM 768 N N . THR A 1 95 ? 40.591 -9.039 -88.236 1.00 62.88 95 THR A N 1
ATOM 769 C CA . THR A 1 95 ? 40.639 -7.895 -89.159 1.00 62.88 95 THR A CA 1
ATOM 770 C C . THR A 1 95 ? 41.108 -6.617 -88.449 1.00 62.88 95 THR A C 1
ATOM 772 O O . THR A 1 95 ? 40.905 -6.446 -87.248 1.00 62.88 95 THR A O 1
ATOM 775 N N . ALA A 1 96 ? 41.706 -5.666 -89.182 1.00 59.88 96 ALA A N 1
ATOM 776 C CA . ALA A 1 96 ? 42.197 -4.402 -88.607 1.00 59.88 96 ALA A CA 1
ATOM 777 C C . ALA A 1 96 ? 41.116 -3.629 -87.817 1.00 59.88 96 ALA A C 1
ATOM 779 O O . ALA A 1 96 ? 41.426 -2.928 -86.854 1.00 59.88 96 ALA A O 1
ATOM 780 N N . MET A 1 97 ? 39.844 -3.798 -88.196 1.00 58.56 97 MET A N 1
ATOM 781 C CA . MET A 1 97 ? 38.694 -3.221 -87.503 1.00 58.56 97 MET A CA 1
ATOM 782 C C . MET A 1 97 ? 38.394 -3.947 -86.179 1.00 58.56 97 MET A C 1
ATOM 784 O O . MET A 1 97 ? 38.200 -3.293 -85.159 1.00 58.56 97 MET A O 1
ATOM 788 N N . GLU A 1 98 ? 38.431 -5.281 -86.156 1.00 60.09 98 GLU A N 1
ATOM 789 C CA . GLU A 1 98 ? 38.251 -6.094 -84.942 1.00 60.09 98 GLU A CA 1
ATOM 790 C C . GLU A 1 98 ? 39.402 -5.908 -83.941 1.00 60.09 98 GLU A C 1
ATOM 792 O O . GLU A 1 98 ? 39.165 -5.775 -82.740 1.00 60.09 98 GLU A O 1
ATOM 797 N N . GLY A 1 99 ? 40.646 -5.826 -84.424 1.00 63.75 99 GLY A N 1
ATOM 798 C CA . GLY A 1 99 ? 41.814 -5.601 -83.572 1.00 63.75 99 GLY A CA 1
ATOM 799 C C . GLY A 1 99 ? 41.893 -4.184 -82.997 1.00 63.75 99 GLY A C 1
ATOM 800 O O . GLY A 1 99 ? 42.285 -4.008 -81.842 1.00 63.75 99 GLY A O 1
ATOM 801 N N . GLY A 1 100 ? 41.455 -3.176 -83.763 1.00 64.19 100 GLY A N 1
ATOM 802 C CA . GLY A 1 100 ? 41.307 -1.803 -83.277 1.00 64.19 100 GLY A CA 1
ATOM 803 C C . GLY A 1 100 ? 40.257 -1.689 -82.169 1.00 64.19 100 GLY A C 1
ATOM 804 O O . GLY A 1 100 ? 40.515 -1.053 -81.147 1.00 64.19 100 GLY A O 1
ATOM 805 N N . VAL A 1 101 ? 39.114 -2.369 -82.328 1.00 64.06 101 VAL A N 1
ATOM 806 C CA . VAL A 1 101 ? 38.080 -2.464 -81.286 1.00 64.06 101 VAL A CA 1
ATOM 807 C C . VAL A 1 101 ? 38.627 -3.180 -80.049 1.00 64.06 101 VAL A C 1
ATOM 809 O O . VAL A 1 101 ? 38.482 -2.655 -78.952 1.00 64.06 101 VAL A O 1
ATOM 812 N N . GLY A 1 102 ? 39.328 -4.308 -80.204 1.00 65.88 102 GLY A N 1
ATOM 813 C CA . GLY A 1 102 ? 39.930 -5.054 -79.091 1.00 65.88 102 GLY A CA 1
ATOM 814 C C . GLY A 1 102 ? 40.986 -4.266 -78.300 1.00 65.88 102 GLY A C 1
ATOM 815 O O . GLY A 1 102 ? 40.971 -4.290 -77.069 1.00 65.88 102 GLY A O 1
ATOM 816 N N . MET A 1 103 ? 41.866 -3.511 -78.970 1.00 67.62 103 MET A N 1
ATOM 817 C CA . MET A 1 103 ? 42.858 -2.644 -78.309 1.00 67.62 103 MET A CA 1
ATOM 818 C C . MET A 1 103 ? 42.210 -1.470 -77.564 1.00 67.62 103 MET A C 1
ATOM 820 O O . MET A 1 103 ? 42.577 -1.206 -76.418 1.00 67.62 103 MET A O 1
ATOM 824 N N . LEU A 1 104 ? 41.223 -0.799 -78.169 1.00 66.56 104 LEU A N 1
ATOM 825 C CA . LEU A 1 104 ? 40.442 0.254 -77.505 1.00 66.56 104 LEU A CA 1
ATOM 826 C C . LEU A 1 104 ? 39.678 -0.287 -76.294 1.00 66.56 104 LEU A C 1
ATOM 828 O O . LEU A 1 104 ? 39.654 0.364 -75.252 1.00 66.56 104 LEU A O 1
ATOM 832 N N . LEU A 1 105 ? 39.098 -1.483 -76.409 1.00 67.44 105 LEU A N 1
ATOM 833 C CA . LEU A 1 105 ? 38.356 -2.126 -75.327 1.00 67.44 105 LEU A CA 1
ATOM 834 C C . LEU A 1 105 ? 39.278 -2.582 -74.190 1.00 67.44 105 LEU A C 1
ATOM 836 O O . LEU A 1 105 ? 38.897 -2.487 -73.030 1.00 67.44 105 LEU A O 1
ATOM 840 N N . THR A 1 106 ? 40.495 -3.033 -74.501 1.00 71.00 106 THR A N 1
ATOM 841 C CA . THR A 1 106 ? 41.484 -3.469 -73.500 1.00 71.00 106 THR A CA 1
ATOM 842 C C . THR A 1 106 ? 42.097 -2.275 -72.774 1.00 71.00 106 THR A C 1
ATOM 844 O O . THR A 1 106 ? 42.141 -2.261 -71.548 1.00 71.00 106 THR A O 1
ATOM 847 N N . PHE A 1 107 ? 42.528 -1.237 -73.501 1.00 72.75 107 PHE A N 1
ATOM 848 C CA . PHE A 1 107 ? 43.070 -0.020 -72.891 1.00 72.75 107 PHE A CA 1
ATOM 849 C C . PHE A 1 107 ? 41.985 0.752 -72.130 1.00 72.75 107 PHE A C 1
ATOM 851 O O . PHE A 1 107 ? 42.183 1.133 -70.978 1.00 72.75 107 PHE A O 1
ATOM 858 N N . GLY A 1 108 ? 40.806 0.913 -72.739 1.00 68.62 108 GLY A N 1
ATOM 859 C CA . GLY A 1 108 ? 39.636 1.502 -72.092 1.00 68.62 108 GLY A CA 1
ATOM 860 C C . GLY A 1 108 ? 39.172 0.683 -70.890 1.00 68.62 108 GLY A C 1
ATOM 861 O O . GLY A 1 108 ? 38.881 1.258 -69.850 1.00 68.62 108 GLY A O 1
ATOM 862 N N . GLY A 1 109 ? 39.180 -0.648 -70.991 1.00 70.25 109 GLY A N 1
ATOM 863 C CA . GLY A 1 109 ? 38.835 -1.567 -69.910 1.00 70.25 109 GLY A CA 1
ATOM 864 C C . GLY A 1 109 ? 39.824 -1.529 -68.748 1.00 70.25 109 GLY A C 1
ATOM 865 O O . GLY A 1 109 ? 39.385 -1.498 -67.607 1.00 70.25 109 GLY A O 1
ATOM 866 N N . LEU A 1 110 ? 41.135 -1.455 -69.005 1.00 74.00 110 LEU A N 1
ATOM 867 C CA . LEU A 1 110 ? 42.167 -1.325 -67.967 1.00 74.00 110 LEU A CA 1
ATOM 868 C C . LEU A 1 110 ? 42.099 0.026 -67.249 1.00 74.00 110 LEU A C 1
ATOM 870 O O . LEU A 1 110 ? 42.155 0.065 -66.022 1.00 74.00 110 LEU A O 1
ATOM 874 N N . VAL A 1 111 ? 41.944 1.127 -67.992 1.00 73.00 111 VAL A N 1
ATOM 875 C CA . VAL A 1 111 ? 41.797 2.470 -67.405 1.00 73.00 111 VAL A CA 1
ATOM 876 C C . VAL A 1 111 ? 40.497 2.567 -66.612 1.00 73.00 111 VAL A C 1
ATOM 878 O O . VAL A 1 111 ? 40.505 3.047 -65.481 1.00 73.00 111 VAL A O 1
ATOM 881 N N . LEU A 1 112 ? 39.388 2.071 -67.167 1.00 68.38 112 LEU A N 1
ATOM 882 C CA . LEU A 1 112 ? 38.095 2.068 -66.492 1.00 68.38 112 LEU A CA 1
ATOM 883 C C . LEU A 1 112 ? 38.113 1.152 -65.269 1.00 68.38 112 LEU A C 1
ATOM 885 O O . LEU A 1 112 ? 37.602 1.559 -64.238 1.00 68.38 112 LEU A O 1
ATOM 889 N N . LEU A 1 113 ? 38.752 -0.020 -65.329 1.00 72.62 113 LEU A N 1
ATOM 890 C CA . LEU A 1 113 ? 38.923 -0.913 -64.181 1.00 72.62 113 LEU A CA 1
ATOM 891 C C . LEU A 1 113 ? 39.773 -0.264 -63.085 1.00 72.62 113 LEU A C 1
ATOM 893 O O . LEU A 1 113 ? 39.399 -0.347 -61.921 1.00 72.62 113 LEU A O 1
ATOM 897 N N . ALA A 1 114 ? 40.879 0.401 -63.434 1.00 75.31 114 ALA A N 1
ATOM 898 C CA . ALA A 1 114 ? 41.730 1.089 -62.465 1.00 75.31 114 ALA A CA 1
ATOM 899 C C . ALA A 1 114 ? 40.988 2.252 -61.786 1.00 75.31 114 ALA A C 1
ATOM 901 O O . ALA A 1 114 ? 40.949 2.320 -60.561 1.00 75.31 114 ALA A O 1
ATOM 902 N N . VAL A 1 115 ? 40.330 3.120 -62.566 1.00 76.50 115 VAL A N 1
ATOM 903 C CA . VAL A 1 115 ? 39.526 4.235 -62.035 1.00 76.50 115 VAL A CA 1
ATOM 904 C C . VAL A 1 115 ? 38.350 3.717 -61.210 1.00 76.50 115 VAL A C 1
ATOM 906 O O . VAL A 1 115 ? 38.080 4.243 -60.133 1.00 76.50 115 VAL A O 1
ATOM 909 N N . LEU A 1 116 ? 37.663 2.674 -61.676 1.00 72.69 116 LEU A N 1
ATOM 910 C CA . LEU A 1 116 ? 36.547 2.064 -60.962 1.00 72.69 116 LEU A CA 1
ATOM 911 C C . LEU A 1 116 ? 37.021 1.457 -59.640 1.00 72.69 116 LEU A C 1
ATOM 913 O O . LEU A 1 116 ? 36.403 1.710 -58.619 1.00 72.69 116 LEU A O 1
ATOM 917 N N . LEU A 1 117 ? 38.136 0.723 -59.622 1.00 74.88 117 LEU A N 1
ATOM 918 C CA . LEU A 1 117 ? 38.676 0.122 -58.401 1.00 74.88 117 LEU A CA 1
ATOM 919 C C . LEU A 1 117 ? 39.108 1.197 -57.396 1.00 74.88 117 LEU A C 1
ATOM 921 O O . LEU A 1 117 ? 38.762 1.084 -56.223 1.00 74.88 117 LEU A O 1
ATOM 925 N N . THR A 1 118 ? 39.784 2.264 -57.839 1.00 77.81 118 THR A N 1
ATOM 926 C CA . THR A 1 118 ? 40.178 3.378 -56.960 1.00 77.81 118 THR A CA 1
ATOM 927 C C . THR A 1 118 ? 38.969 4.146 -56.429 1.00 77.81 118 THR A C 1
ATOM 929 O O . THR A 1 118 ? 38.853 4.319 -55.223 1.00 77.81 118 THR A O 1
ATOM 932 N N . THR A 1 119 ? 38.027 4.552 -57.287 1.00 75.19 119 THR A N 1
ATOM 933 C CA . THR A 1 119 ? 36.819 5.287 -56.856 1.00 75.19 119 THR A CA 1
ATOM 934 C C . THR A 1 119 ? 35.931 4.455 -55.939 1.00 75.19 119 THR A C 1
ATOM 936 O O . THR A 1 119 ? 35.417 4.976 -54.953 1.00 75.19 119 THR A O 1
ATOM 939 N N . ILE A 1 120 ? 35.788 3.158 -56.222 1.00 73.25 120 ILE A N 1
ATOM 940 C CA . ILE A 1 120 ? 35.096 2.219 -55.345 1.00 73.25 120 ILE A CA 1
ATOM 941 C C . ILE A 1 120 ? 35.844 2.109 -54.013 1.00 73.25 120 ILE A C 1
ATOM 943 O O . ILE A 1 120 ? 35.208 2.231 -52.974 1.00 73.25 120 ILE A O 1
ATOM 947 N N . SER A 1 121 ? 37.170 1.941 -54.014 1.00 73.62 121 SER A N 1
ATOM 948 C CA . SER A 1 121 ? 37.979 1.848 -52.789 1.00 73.62 121 SER A CA 1
ATOM 949 C C . SER A 1 121 ? 37.894 3.113 -51.927 1.00 73.62 121 SER A C 1
ATOM 951 O O . SER A 1 121 ? 37.734 3.007 -50.713 1.00 73.62 121 SER A O 1
ATOM 953 N N . ASP A 1 122 ? 37.957 4.301 -52.529 1.00 77.31 122 ASP A N 1
ATOM 954 C CA . ASP A 1 122 ? 37.830 5.578 -51.817 1.00 77.31 122 ASP A CA 1
ATOM 955 C C . ASP A 1 122 ? 36.407 5.778 -51.283 1.00 77.31 122 ASP A C 1
ATOM 957 O O . ASP A 1 122 ? 36.222 6.186 -50.134 1.00 77.31 122 ASP A O 1
ATOM 961 N N . PHE A 1 123 ? 35.393 5.430 -52.083 1.00 74.69 123 PHE A N 1
ATOM 962 C CA . PHE A 1 123 ? 34.000 5.404 -51.642 1.00 74.69 123 PHE A CA 1
ATOM 963 C C . PHE A 1 123 ? 33.815 4.440 -50.464 1.00 74.69 123 PHE A C 1
ATOM 965 O O . PHE A 1 123 ? 33.176 4.805 -49.482 1.00 74.69 123 PHE A O 1
ATOM 972 N N . PHE A 1 124 ? 34.429 3.255 -50.504 1.00 69.38 124 PHE A N 1
ATOM 973 C CA . PHE A 1 124 ? 34.419 2.290 -49.406 1.00 69.38 124 PHE A CA 1
ATOM 974 C C . PHE A 1 124 ? 35.117 2.825 -48.164 1.00 69.38 124 PHE A C 1
ATOM 976 O O . PHE A 1 124 ? 34.546 2.737 -47.086 1.00 69.38 124 PHE A O 1
ATOM 983 N N . ALA A 1 125 ? 36.314 3.400 -48.280 1.00 72.69 125 ALA A N 1
ATOM 984 C CA . ALA A 1 125 ? 37.024 3.963 -47.135 1.00 72.69 125 ALA A CA 1
ATOM 985 C C . ALA A 1 125 ? 36.217 5.102 -46.486 1.00 72.69 125 ALA A C 1
ATOM 987 O O . ALA A 1 125 ? 36.091 5.163 -45.261 1.00 72.69 125 ALA A O 1
ATOM 988 N N . ALA A 1 126 ? 35.600 5.964 -47.301 1.00 73.00 126 ALA A N 1
ATOM 989 C CA . ALA A 1 126 ? 34.716 7.026 -46.832 1.00 73.00 126 ALA A CA 1
ATOM 990 C C . ALA A 1 126 ? 33.429 6.479 -46.189 1.00 73.00 126 ALA A C 1
ATOM 992 O O . ALA A 1 126 ? 33.002 6.990 -45.151 1.00 73.00 126 ALA A O 1
ATOM 993 N N . GLN A 1 127 ? 32.827 5.434 -46.763 1.00 67.94 127 GLN A N 1
ATOM 994 C CA . GLN A 1 127 ? 31.594 4.831 -46.258 1.00 67.94 127 GLN A CA 1
ATOM 995 C C . GLN A 1 127 ? 31.831 3.993 -44.998 1.00 67.94 127 GLN A C 1
ATOM 997 O O . GLN A 1 127 ? 31.053 4.078 -44.052 1.00 67.94 127 GLN A O 1
ATOM 1002 N N . GLN A 1 128 ? 32.945 3.265 -44.932 1.00 68.50 128 GLN A N 1
ATOM 1003 C CA . GLN A 1 128 ? 33.413 2.566 -43.738 1.00 68.50 128 GLN A CA 1
ATOM 1004 C C . GLN A 1 128 ? 33.658 3.563 -42.607 1.00 68.50 128 GLN A C 1
ATOM 1006 O O . GLN A 1 128 ? 33.213 3.333 -41.488 1.00 68.50 128 GLN A O 1
ATOM 1011 N N . LYS A 1 129 ? 34.299 4.703 -42.895 1.00 69.75 129 LYS A N 1
ATOM 1012 C CA . LYS A 1 129 ? 34.507 5.762 -41.903 1.00 69.75 129 LYS A CA 1
ATOM 1013 C C . LYS A 1 129 ? 33.182 6.345 -41.402 1.00 69.75 129 LYS A C 1
ATOM 1015 O O . LYS A 1 129 ? 32.985 6.417 -40.196 1.00 69.75 129 LYS A O 1
ATOM 1020 N N . LYS A 1 130 ? 32.248 6.692 -42.297 1.00 67.94 130 LYS A N 1
ATOM 1021 C CA . LYS A 1 130 ? 30.905 7.179 -41.913 1.00 67.94 130 LYS A CA 1
ATOM 1022 C C . LYS A 1 130 ? 30.117 6.161 -41.087 1.00 67.94 130 LYS A C 1
ATOM 1024 O O . LYS A 1 130 ? 29.445 6.542 -40.132 1.00 67.94 130 LYS A O 1
ATOM 1029 N N . SER A 1 131 ? 30.221 4.882 -41.444 1.00 67.19 131 SER A N 1
ATOM 1030 C CA . SER A 1 131 ? 29.586 3.783 -40.717 1.00 67.19 131 SER A CA 1
ATOM 1031 C C . SER A 1 131 ? 30.200 3.575 -39.331 1.00 67.19 131 SER A C 1
ATOM 1033 O O . SER A 1 131 ? 29.466 3.429 -38.351 1.00 67.19 131 SER A O 1
ATOM 1035 N N . ASN A 1 132 ? 31.532 3.615 -39.227 1.00 67.31 132 ASN A N 1
ATOM 1036 C CA . ASN A 1 132 ? 32.255 3.529 -37.957 1.00 67.31 132 ASN A CA 1
ATOM 1037 C C . ASN A 1 132 ? 31.934 4.723 -37.045 1.00 67.31 132 ASN A C 1
ATOM 1039 O O . ASN A 1 132 ? 31.851 4.560 -35.836 1.00 67.31 132 ASN A O 1
ATOM 1043 N N . GLU A 1 133 ? 31.700 5.906 -37.617 1.00 70.81 133 GLU A N 1
ATOM 1044 C CA . GLU A 1 133 ? 31.303 7.112 -36.879 1.00 70.81 133 GLU A CA 1
ATOM 1045 C C . GLU A 1 133 ? 29.799 7.151 -36.539 1.00 70.81 133 GLU A C 1
ATOM 1047 O O . GLU A 1 133 ? 29.370 8.036 -35.805 1.00 70.81 133 GLU A O 1
ATOM 1052 N N . GLY A 1 134 ? 28.981 6.225 -37.061 1.00 67.81 134 GLY A N 1
ATOM 1053 C CA . GLY A 1 134 ? 27.553 6.132 -36.734 1.00 67.81 134 GLY A CA 1
ATOM 1054 C C . GLY A 1 134 ? 26.720 7.342 -37.165 1.00 67.81 134 GLY A C 1
ATOM 1055 O O . GLY A 1 134 ? 25.763 7.688 -36.486 1.00 67.81 134 GLY A O 1
ATOM 1056 N N . ARG A 1 135 ? 27.070 8.019 -38.264 1.00 70.75 135 ARG A N 1
ATOM 1057 C CA . ARG A 1 135 ? 26.402 9.280 -38.653 1.00 70.75 135 ARG A CA 1
ATOM 1058 C C . ARG A 1 135 ? 25.043 9.111 -39.330 1.00 70.75 135 ARG A C 1
ATOM 1060 O O . ARG A 1 135 ? 24.288 10.077 -39.403 1.00 70.75 135 ARG A O 1
ATOM 1067 N N . ASP A 1 136 ? 24.744 7.918 -39.832 1.00 74.75 136 ASP A N 1
ATOM 1068 C CA . ASP A 1 136 ? 23.501 7.660 -40.556 1.00 74.75 136 ASP A CA 1
ATOM 1069 C C . ASP A 1 136 ? 22.337 7.382 -39.588 1.00 74.75 136 ASP A C 1
ATOM 1071 O O . ASP A 1 136 ? 22.493 6.581 -38.650 1.00 74.75 136 ASP A O 1
ATOM 1075 N N . PRO A 1 137 ? 21.156 7.985 -39.821 1.00 78.94 137 PRO A N 1
ATOM 1076 C CA . PRO A 1 137 ? 19.990 7.768 -38.980 1.00 78.94 137 PRO A CA 1
ATOM 1077 C C . PRO A 1 137 ? 19.447 6.339 -39.139 1.00 78.94 137 PRO A C 1
ATOM 1079 O O . PRO A 1 137 ? 19.519 5.743 -40.215 1.00 78.94 137 PRO A O 1
ATOM 1082 N N . ILE A 1 138 ? 18.895 5.783 -38.062 1.00 82.50 138 ILE A N 1
ATOM 1083 C CA . ILE A 1 138 ? 18.299 4.442 -38.020 1.00 82.50 138 ILE A CA 1
ATOM 1084 C C . ILE A 1 138 ? 16.920 4.493 -38.660 1.00 82.50 138 ILE A C 1
ATOM 1086 O O . ILE A 1 138 ? 16.029 5.123 -38.104 1.00 82.50 138 ILE A O 1
ATOM 1090 N N . VAL A 1 139 ? 16.758 3.892 -39.839 1.00 81.12 139 VAL A N 1
ATOM 1091 C CA . VAL A 1 139 ? 15.496 3.856 -40.599 1.00 81.12 139 VAL A CA 1
ATOM 1092 C C . VAL A 1 139 ? 14.814 2.507 -40.358 1.00 81.12 139 VAL A C 1
ATOM 1094 O O . VAL A 1 139 ? 14.747 1.684 -41.264 1.00 81.12 139 VAL A O 1
ATOM 1097 N N . GLU A 1 140 ? 14.374 2.289 -39.124 1.00 77.19 140 GLU A N 1
ATOM 1098 C CA . GLU A 1 140 ? 13.593 1.120 -38.704 1.00 77.19 140 GLU A CA 1
ATOM 1099 C C . GLU A 1 140 ? 12.387 1.609 -37.891 1.00 77.19 140 GLU A C 1
ATOM 1101 O O . GLU A 1 140 ? 12.453 2.687 -37.291 1.00 77.19 140 GLU A O 1
ATOM 1106 N N . GLY A 1 141 ? 11.284 0.863 -37.932 1.00 76.62 141 GLY A N 1
ATOM 1107 C CA . GLY A 1 141 ? 10.071 1.140 -37.160 1.00 76.62 141 GLY A CA 1
ATOM 1108 C C . GLY A 1 141 ? 9.864 0.127 -36.036 1.00 76.62 141 GLY A C 1
ATOM 1109 O O . GLY A 1 141 ? 10.247 -1.037 -36.150 1.00 76.62 141 GLY A O 1
ATOM 1110 N N . GLY A 1 142 ? 9.255 0.565 -34.932 1.00 80.12 142 GLY A N 1
ATOM 1111 C CA . GLY A 1 142 ? 8.871 -0.327 -33.833 1.00 80.12 142 GLY A CA 1
ATOM 1112 C C . GLY A 1 142 ? 10.021 -0.835 -32.950 1.00 80.12 142 GLY A C 1
ATOM 1113 O O . GLY A 1 142 ? 9.762 -1.579 -32.003 1.00 80.12 142 GLY A O 1
ATOM 1114 N N . HIS A 1 143 ? 11.266 -0.412 -33.191 1.00 90.19 143 HIS A N 1
ATOM 1115 C CA . HIS A 1 143 ? 12.431 -0.737 -32.357 1.00 90.19 143 HIS A CA 1
ATOM 1116 C C . HIS A 1 143 ? 12.391 -0.043 -30.988 1.00 90.19 143 HIS A C 1
ATOM 1118 O O . HIS A 1 143 ? 11.596 0.874 -30.763 1.00 90.19 143 HIS A O 1
ATOM 1124 N N . LEU A 1 144 ? 13.267 -0.480 -30.079 1.00 93.94 144 LEU A N 1
ATOM 1125 C CA . LEU A 1 144 ? 13.478 0.146 -28.771 1.00 93.94 144 LEU A CA 1
ATOM 1126 C C . LEU A 1 144 ? 14.703 1.062 -28.825 1.00 93.94 144 LEU A C 1
ATOM 1128 O O . LEU A 1 144 ? 15.746 0.678 -29.355 1.00 93.94 144 LEU A O 1
ATOM 1132 N N . VAL A 1 145 ? 14.590 2.265 -28.271 1.00 95.44 145 VAL A N 1
ATOM 1133 C CA . VAL A 1 145 ? 15.705 3.203 -28.106 1.00 95.44 145 VAL A CA 1
ATOM 1134 C C . VAL A 1 145 ? 16.139 3.206 -26.644 1.00 95.44 145 VAL A C 1
ATOM 1136 O O . VAL A 1 145 ? 15.353 3.550 -25.769 1.00 95.44 145 VAL A O 1
ATOM 1139 N N . LEU A 1 146 ? 17.391 2.848 -26.385 1.00 95.69 146 LEU A N 1
ATOM 1140 C CA . LEU A 1 146 ? 18.027 2.929 -25.076 1.00 95.69 146 LEU A CA 1
ATOM 1141 C C . LEU A 1 146 ? 18.914 4.179 -25.023 1.00 95.69 146 LEU A C 1
ATOM 1143 O O . LEU A 1 146 ? 19.804 4.350 -25.859 1.00 95.69 146 LEU A O 1
ATOM 1147 N N . LEU A 1 147 ? 18.649 5.063 -24.066 1.00 94.62 147 LEU A N 1
ATOM 1148 C CA . LEU A 1 147 ? 19.368 6.318 -23.873 1.00 94.62 147 LEU A CA 1
ATOM 1149 C C . LEU A 1 147 ? 20.291 6.201 -22.659 1.00 94.62 147 LEU A C 1
ATOM 1151 O O . LEU A 1 147 ? 19.818 6.033 -21.535 1.00 94.62 147 LEU A O 1
ATOM 1155 N N . GLY A 1 148 ? 21.592 6.330 -22.912 1.00 88.12 148 GLY A N 1
ATOM 1156 C CA . GLY A 1 148 ? 22.655 6.120 -21.935 1.00 88.12 148 GLY A CA 1
ATOM 1157 C C . GLY A 1 148 ? 23.171 4.680 -21.935 1.00 88.12 148 GLY A C 1
ATOM 1158 O O . GLY A 1 148 ? 22.400 3.725 -22.036 1.00 88.12 148 GLY A O 1
ATOM 1159 N N . LEU A 1 149 ? 24.491 4.529 -21.826 1.00 87.31 149 LEU A N 1
ATOM 1160 C CA . LEU A 1 149 ? 25.151 3.255 -21.575 1.00 87.31 149 LEU A CA 1
ATOM 1161 C C . LEU A 1 149 ? 25.681 3.240 -20.144 1.00 87.31 149 LEU A C 1
ATOM 1163 O O . LEU A 1 149 ? 26.714 3.833 -19.855 1.00 87.31 149 LEU A O 1
ATOM 1167 N N . SER A 1 150 ? 25.018 2.476 -19.284 1.00 84.81 150 SER A N 1
ATOM 1168 C CA . SER A 1 150 ? 25.481 2.246 -17.920 1.00 84.81 150 SER A CA 1
ATOM 1169 C C . SER A 1 150 ? 25.841 0.783 -17.689 1.00 84.81 150 SER A C 1
ATOM 1171 O O . SER A 1 150 ? 25.622 -0.092 -18.532 1.00 84.81 150 SER A O 1
ATOM 1173 N N . SER A 1 151 ? 26.378 0.479 -16.516 1.00 77.12 151 SER A N 1
ATOM 1174 C CA . SER A 1 151 ? 26.664 -0.891 -16.091 1.00 77.12 151 SER A CA 1
ATOM 1175 C C . SER A 1 151 ? 25.408 -1.757 -15.887 1.00 77.12 151 SER A C 1
ATOM 1177 O O . SER A 1 151 ? 25.526 -2.977 -15.840 1.00 77.12 151 SER A O 1
ATOM 1179 N N . GLN A 1 152 ? 24.217 -1.146 -15.838 1.00 83.12 152 GLN A N 1
ATOM 1180 C CA . GLN A 1 152 ? 22.913 -1.827 -15.837 1.00 83.12 152 GLN A CA 1
ATOM 1181 C C . GLN A 1 152 ? 22.532 -2.360 -17.232 1.00 83.12 152 GLN A C 1
ATOM 1183 O O . GLN A 1 152 ? 21.693 -3.248 -17.367 1.00 83.12 152 GLN A O 1
ATOM 1188 N N . THR A 1 153 ? 23.162 -1.833 -18.292 1.00 88.81 153 THR A N 1
ATOM 1189 C CA . THR A 1 153 ? 22.811 -2.155 -19.685 1.00 88.81 153 THR A CA 1
ATOM 1190 C C . THR A 1 153 ? 22.927 -3.645 -19.981 1.00 88.81 153 THR A C 1
ATOM 1192 O O . THR A 1 153 ? 22.114 -4.176 -20.731 1.00 88.81 153 THR A O 1
ATOM 1195 N N . LYS A 1 154 ? 23.918 -4.332 -19.400 1.00 87.69 154 LYS A N 1
ATOM 1196 C CA . LYS A 1 154 ? 24.081 -5.774 -19.589 1.00 87.69 154 LYS A CA 1
ATOM 1197 C C . LYS A 1 154 ? 22.835 -6.533 -19.139 1.00 87.69 154 LYS A C 1
ATOM 1199 O O . LYS A 1 154 ? 22.241 -7.223 -19.960 1.00 87.69 154 LYS A O 1
ATOM 1204 N N . ASP A 1 155 ? 22.457 -6.378 -17.873 1.00 86.81 155 ASP A N 1
ATOM 1205 C CA . ASP A 1 155 ? 21.336 -7.105 -17.274 1.00 86.81 155 ASP A CA 1
ATOM 1206 C C . ASP A 1 155 ? 20.027 -6.752 -17.991 1.00 86.81 155 ASP A C 1
ATOM 1208 O O . ASP A 1 155 ? 19.218 -7.626 -18.273 1.00 86.81 155 ASP A O 1
ATOM 1212 N N . PHE A 1 156 ? 19.856 -5.484 -18.380 1.00 90.56 156 PHE A N 1
ATOM 1213 C CA . PHE A 1 156 ? 18.709 -5.037 -19.169 1.00 90.56 156 PHE A CA 1
ATOM 1214 C C . PHE A 1 156 ? 18.627 -5.723 -20.547 1.00 90.56 156 PHE A C 1
ATOM 1216 O O . PHE A 1 156 ? 17.557 -6.170 -20.954 1.00 90.56 156 PHE A O 1
ATOM 1223 N N . LEU A 1 157 ? 19.744 -5.816 -21.279 1.00 90.88 157 LEU A N 1
ATOM 1224 C CA . LEU A 1 157 ? 19.785 -6.453 -22.601 1.00 90.88 157 LEU A CA 1
ATOM 1225 C C . LEU A 1 157 ? 19.628 -7.975 -22.529 1.00 90.88 157 LEU A C 1
ATOM 1227 O O . LEU A 1 157 ? 18.970 -8.545 -23.395 1.00 90.88 157 LEU A O 1
ATOM 1231 N N . GLU A 1 158 ? 20.232 -8.622 -21.530 1.00 88.25 158 GLU A N 1
ATOM 1232 C CA . GLU A 1 158 ? 20.083 -10.065 -21.306 1.00 88.25 158 GLU A CA 1
ATOM 1233 C C . GLU A 1 158 ? 18.637 -10.412 -20.952 1.00 88.25 158 GLU A C 1
ATOM 1235 O O . GLU A 1 158 ? 18.103 -11.385 -21.476 1.00 88.25 158 GLU A O 1
ATOM 1240 N N . GLU A 1 159 ? 17.972 -9.573 -20.158 1.00 88.31 159 GLU A N 1
ATOM 1241 C CA . GLU A 1 159 ? 16.563 -9.757 -19.827 1.00 88.31 159 GLU A CA 1
ATOM 1242 C C . GLU A 1 159 ? 15.660 -9.593 -21.060 1.00 88.31 159 GLU A C 1
ATOM 1244 O O . GLU A 1 159 ? 14.798 -10.427 -21.327 1.00 88.31 159 GLU A O 1
ATOM 1249 N N . LEU A 1 160 ? 15.913 -8.580 -21.896 1.00 88.75 160 LEU A N 1
ATOM 1250 C CA . LEU A 1 160 ? 15.200 -8.423 -23.170 1.00 88.75 160 LEU A CA 1
ATOM 1251 C C . LEU A 1 160 ? 15.450 -9.570 -24.157 1.00 88.75 160 LEU A C 1
ATOM 1253 O O . LEU A 1 160 ? 14.616 -9.800 -25.031 1.00 88.75 160 LEU A O 1
ATOM 1257 N N . ALA A 1 161 ? 16.581 -10.271 -24.054 1.00 86.69 161 ALA A N 1
ATOM 1258 C CA . ALA A 1 161 ? 16.891 -11.407 -24.918 1.00 86.69 161 ALA A CA 1
ATOM 1259 C C . ALA A 1 161 ? 16.076 -12.664 -24.562 1.00 86.69 161 ALA A C 1
ATOM 1261 O O . ALA A 1 161 ? 15.980 -13.565 -25.395 1.00 86.69 161 ALA A O 1
ATOM 1262 N N . ILE A 1 162 ? 15.516 -12.725 -23.347 1.00 83.44 162 ILE A N 1
ATOM 1263 C CA . ILE A 1 162 ? 14.649 -13.814 -22.869 1.00 83.44 162 ILE A CA 1
ATOM 1264 C C . ILE A 1 162 ? 13.197 -13.602 -23.327 1.00 83.44 162 ILE A C 1
ATOM 1266 O O . ILE A 1 162 ? 12.491 -14.578 -23.565 1.00 83.44 162 ILE A O 1
ATOM 1270 N N . CYS A 1 163 ? 12.777 -12.342 -23.498 1.00 78.75 163 CYS A N 1
ATOM 1271 C CA . CYS A 1 163 ? 11.420 -11.965 -23.898 1.00 78.75 163 CYS A CA 1
ATOM 1272 C C . CYS A 1 163 ? 10.956 -12.687 -25.179 1.00 78.75 163 CYS A C 1
ATOM 1274 O O . CYS A 1 163 ? 11.714 -12.856 -26.140 1.00 78.75 163 CYS A O 1
ATOM 1276 N N . GLU A 1 164 ? 9.682 -13.081 -25.215 1.00 69.19 164 GLU A N 1
ATOM 1277 C CA . GLU A 1 164 ? 9.120 -13.841 -26.326 1.00 69.19 164 GLU A CA 1
ATOM 1278 C C . GLU A 1 164 ? 9.204 -13.129 -27.683 1.00 69.19 164 GLU A C 1
ATOM 1280 O O . GLU A 1 164 ? 8.986 -11.922 -27.812 1.00 69.19 164 GLU A O 1
ATOM 1285 N N . ALA A 1 165 ? 9.413 -13.906 -28.750 1.00 59.69 165 ALA A N 1
ATOM 1286 C CA . ALA A 1 165 ? 9.666 -13.393 -30.099 1.00 59.69 165 ALA A CA 1
ATOM 1287 C C . ALA A 1 165 ? 8.544 -12.512 -30.695 1.00 59.69 165 ALA A C 1
ATOM 1289 O O . ALA A 1 165 ? 8.810 -11.755 -31.636 1.00 59.69 165 ALA A O 1
ATOM 1290 N N . ASN A 1 166 ? 7.307 -12.621 -30.194 1.00 60.34 166 ASN A N 1
ATOM 1291 C CA . ASN A 1 166 ? 6.166 -11.813 -30.643 1.00 60.34 166 ASN A CA 1
ATOM 1292 C C . ASN A 1 166 ? 6.110 -10.432 -29.968 1.00 60.34 166 ASN A C 1
ATOM 1294 O O . ASN A 1 166 ? 5.656 -9.473 -30.596 1.00 60.34 166 ASN A O 1
ATOM 1298 N N . SER A 1 167 ? 6.602 -10.327 -28.732 1.00 65.56 167 SER A N 1
ATOM 1299 C CA . SER A 1 167 ? 6.553 -9.115 -27.901 1.00 65.56 167 SER A CA 1
ATOM 1300 C C . SER A 1 167 ? 7.894 -8.373 -27.863 1.00 65.56 167 SER A C 1
ATOM 1302 O O . SER A 1 167 ? 7.926 -7.147 -27.705 1.00 65.56 167 SER A O 1
ATOM 1304 N N . ALA A 1 168 ? 9.001 -9.094 -28.067 1.00 67.00 168 ALA A N 1
ATOM 1305 C CA . ALA A 1 168 ? 10.352 -8.565 -27.996 1.00 67.00 168 ALA A CA 1
ATOM 1306 C C . ALA A 1 168 ? 10.692 -7.640 -29.183 1.00 67.00 168 ALA A C 1
ATOM 1308 O O . ALA A 1 168 ? 10.463 -7.980 -30.353 1.00 67.00 168 ALA A O 1
ATOM 1309 N N . PRO A 1 169 ? 11.313 -6.473 -28.929 1.00 76.94 169 PRO A N 1
ATOM 1310 C CA . PRO A 1 169 ? 11.852 -5.643 -29.991 1.00 76.94 169 PRO A CA 1
ATOM 1311 C C . PRO A 1 169 ? 13.041 -6.355 -30.645 1.00 76.94 169 PRO A C 1
ATOM 1313 O O . PRO A 1 169 ? 14.053 -6.620 -30.008 1.00 76.94 169 PRO A O 1
ATOM 1316 N N . LYS A 1 170 ? 12.963 -6.611 -31.954 1.00 80.31 170 LYS A N 1
ATOM 1317 C CA . LYS A 1 170 ? 14.064 -7.257 -32.698 1.00 80.31 170 LYS A CA 1
ATOM 1318 C C . LYS A 1 170 ? 15.315 -6.384 -32.812 1.00 80.31 170 LYS A C 1
ATOM 1320 O O . LYS A 1 170 ? 16.416 -6.916 -32.927 1.00 80.31 170 LYS A O 1
ATOM 1325 N N . THR A 1 171 ? 15.152 -5.060 -32.782 1.00 88.56 171 THR A N 1
ATOM 1326 C CA . THR A 1 171 ? 16.256 -4.095 -32.838 1.00 88.56 171 THR A CA 1
ATOM 1327 C C . THR A 1 171 ? 16.262 -3.205 -31.602 1.00 88.56 171 THR A C 1
ATOM 1329 O O . THR A 1 171 ? 15.223 -2.673 -31.204 1.00 88.56 171 THR A O 1
ATOM 1332 N N . ILE A 1 172 ? 17.458 -2.981 -31.053 1.00 92.38 172 ILE A N 1
ATOM 1333 C CA . ILE A 1 172 ? 17.720 -2.035 -29.967 1.00 92.38 172 ILE A CA 1
ATOM 1334 C C . ILE A 1 172 ? 18.725 -0.986 -30.448 1.00 92.38 172 ILE A C 1
ATOM 1336 O O . ILE A 1 172 ? 19.858 -1.303 -30.821 1.00 92.38 172 ILE A O 1
ATOM 1340 N N . ALA A 1 173 ? 18.306 0.275 -30.440 1.00 92.81 173 ALA A N 1
ATOM 1341 C CA . ALA A 1 173 ? 19.130 1.423 -30.774 1.00 92.81 173 ALA A CA 1
ATOM 1342 C C . ALA A 1 173 ? 19.692 2.061 -29.500 1.00 92.81 173 ALA A C 1
ATOM 1344 O O . ALA A 1 173 ? 18.925 2.572 -28.694 1.00 92.81 173 ALA A O 1
ATOM 1345 N N . ILE A 1 174 ? 21.013 2.072 -29.325 1.00 94.06 174 ILE A N 1
ATOM 1346 C CA . ILE A 1 174 ? 21.660 2.664 -28.144 1.00 94.06 174 ILE A CA 1
ATOM 1347 C C . ILE A 1 174 ? 22.227 4.035 -28.519 1.00 94.06 174 ILE A C 1
ATOM 1349 O O . ILE A 1 174 ? 23.018 4.126 -29.464 1.00 94.06 174 ILE A O 1
ATOM 1353 N N . LEU A 1 175 ? 21.837 5.085 -27.791 1.00 93.88 175 LEU A N 1
ATOM 1354 C CA . LEU A 1 175 ? 22.422 6.425 -27.884 1.00 93.88 175 LEU A CA 1
ATOM 1355 C C . LEU A 1 175 ? 23.196 6.735 -26.606 1.00 93.88 175 LEU A C 1
ATOM 1357 O O . LEU A 1 175 ? 22.598 6.811 -25.536 1.00 93.88 175 LEU A O 1
ATOM 1361 N N . ASP A 1 176 ? 24.493 6.986 -26.732 1.00 92.38 176 ASP A N 1
ATOM 1362 C CA . ASP A 1 176 ? 25.320 7.455 -25.622 1.00 92.38 176 ASP A CA 1
ATOM 1363 C C . ASP A 1 176 ? 26.244 8.596 -26.065 1.00 92.38 176 ASP A C 1
ATOM 1365 O O . ASP A 1 176 ? 26.497 8.784 -27.256 1.00 92.38 176 ASP A O 1
ATOM 1369 N N . THR A 1 177 ? 26.762 9.365 -25.109 1.00 89.38 177 THR A N 1
ATOM 1370 C CA . THR A 1 177 ? 27.762 10.410 -25.370 1.00 89.38 177 THR A CA 1
ATOM 1371 C C . THR A 1 177 ? 29.089 9.851 -25.891 1.00 89.38 177 THR A C 1
ATOM 1373 O O . THR A 1 177 ? 29.820 10.557 -26.595 1.00 89.38 177 THR A O 1
ATOM 1376 N N . MET A 1 178 ? 29.383 8.582 -25.595 1.00 88.06 178 MET A N 1
ATOM 1377 C CA . MET A 1 178 ? 30.548 7.863 -26.087 1.00 88.06 178 MET A CA 1
ATOM 1378 C C . MET A 1 178 ? 30.513 7.659 -27.612 1.00 88.06 178 MET A C 1
ATOM 1380 O O . MET A 1 178 ? 29.454 7.499 -28.228 1.00 88.06 178 MET A O 1
ATOM 1384 N N . PRO A 1 179 ? 31.684 7.611 -28.271 1.00 87.00 179 PRO A N 1
ATOM 1385 C CA . PRO A 1 179 ? 31.770 7.222 -29.670 1.00 87.00 179 PRO A CA 1
ATOM 1386 C C . PRO A 1 179 ? 31.238 5.803 -29.904 1.00 87.00 179 PRO A C 1
ATOM 1388 O O . PRO A 1 179 ? 31.496 4.887 -29.127 1.00 87.00 179 PRO A O 1
ATOM 1391 N N . LYS A 1 180 ? 30.586 5.586 -31.053 1.00 87.50 180 LYS A N 1
ATOM 1392 C CA . LYS A 1 180 ? 30.009 4.289 -31.454 1.00 87.50 180 LYS A CA 1
ATOM 1393 C C . LYS A 1 180 ? 30.948 3.090 -31.240 1.00 87.50 180 LYS A C 1
ATOM 1395 O O . LYS A 1 180 ? 30.498 2.051 -30.770 1.00 87.50 180 LYS A O 1
ATOM 1400 N N . SER A 1 181 ? 32.224 3.214 -31.613 1.00 85.06 181 SER A N 1
ATOM 1401 C CA . SER A 1 181 ? 33.204 2.126 -31.488 1.00 85.06 181 SER A CA 1
ATOM 1402 C C . SER A 1 181 ? 33.447 1.715 -30.038 1.00 85.06 181 SER A C 1
ATOM 1404 O O . SER A 1 181 ? 33.581 0.529 -29.767 1.00 85.06 181 SER A O 1
ATOM 1406 N N . GLU A 1 182 ? 33.465 2.679 -29.118 1.00 87.12 182 GLU A N 1
ATOM 1407 C CA . GLU A 1 182 ? 33.667 2.422 -27.691 1.00 87.12 182 GLU A CA 1
ATOM 1408 C C . GLU A 1 182 ? 32.436 1.741 -27.086 1.00 87.12 182 GLU A C 1
ATOM 1410 O O . GLU A 1 182 ? 32.582 0.774 -26.346 1.00 87.12 182 GLU A O 1
ATOM 1415 N N . ILE A 1 183 ? 31.228 2.151 -27.494 1.00 87.69 183 ILE A N 1
ATOM 1416 C CA . ILE A 1 183 ? 29.977 1.485 -27.092 1.00 87.69 183 ILE A CA 1
ATOM 1417 C C . ILE A 1 183 ? 29.991 0.009 -27.528 1.00 87.69 183 ILE A C 1
ATOM 1419 O O . ILE A 1 183 ? 29.701 -0.887 -26.738 1.00 87.69 183 ILE A O 1
ATOM 1423 N N . GLU A 1 184 ? 30.346 -0.266 -28.788 1.00 86.94 184 GLU A N 1
ATOM 1424 C CA . GLU A 1 184 ? 30.419 -1.639 -29.308 1.00 86.94 184 GLU A CA 1
ATOM 1425 C C . GLU A 1 184 ? 31.512 -2.478 -28.623 1.00 86.94 184 GLU A C 1
ATOM 1427 O O . GLU A 1 184 ? 31.344 -3.689 -28.462 1.00 86.94 184 GLU A O 1
ATOM 1432 N N . GLU A 1 185 ? 32.640 -1.870 -28.247 1.00 87.44 185 GLU A N 1
ATOM 1433 C CA . GLU A 1 185 ? 33.705 -2.536 -27.490 1.00 87.44 185 GLU A CA 1
ATOM 1434 C C . GLU A 1 185 ? 33.283 -2.838 -26.050 1.00 87.44 185 GLU A C 1
ATOM 1436 O O . GLU A 1 185 ? 33.557 -3.937 -25.568 1.00 87.44 185 GLU A O 1
ATOM 1441 N N . GLU A 1 186 ? 32.570 -1.927 -25.385 1.00 85.50 186 GLU A N 1
ATOM 1442 C CA . GLU A 1 186 ? 32.100 -2.118 -24.011 1.00 85.50 186 GLU A CA 1
ATOM 1443 C C . GLU A 1 186 ? 31.072 -3.252 -23.916 1.00 85.50 186 GLU A C 1
ATOM 1445 O O . GLU A 1 186 ? 31.220 -4.143 -23.078 1.00 85.50 186 GLU A O 1
ATOM 1450 N N . ILE A 1 187 ? 30.099 -3.306 -24.833 1.00 86.25 187 ILE A N 1
ATOM 1451 C CA . ILE A 1 187 ? 29.115 -4.404 -24.894 1.00 86.25 187 ILE A CA 1
ATOM 1452 C C . ILE A 1 187 ? 29.819 -5.753 -25.112 1.00 86.25 187 ILE A C 1
ATOM 1454 O O . ILE A 1 187 ? 29.501 -6.750 -24.462 1.00 86.25 187 ILE A O 1
ATOM 1458 N N . LYS A 1 188 ? 30.840 -5.794 -25.982 1.00 85.69 188 LYS A N 1
ATOM 1459 C CA . LYS A 1 188 ? 31.657 -7.004 -26.184 1.00 85.69 188 LYS A CA 1
ATOM 1460 C C . LYS A 1 188 ? 32.464 -7.365 -24.938 1.00 85.69 188 LYS A C 1
ATOM 1462 O O . LYS A 1 188 ? 32.593 -8.546 -24.625 1.00 85.69 188 LYS A O 1
ATOM 1467 N N . ARG A 1 189 ? 33.009 -6.373 -24.226 1.00 83.38 189 ARG A N 1
ATOM 1468 C CA . ARG A 1 189 ? 33.805 -6.569 -23.006 1.00 83.38 189 ARG A CA 1
ATOM 1469 C C . ARG A 1 189 ? 32.976 -7.173 -21.876 1.00 83.38 189 ARG A C 1
ATOM 1471 O O . ARG A 1 189 ? 33.484 -8.013 -21.139 1.00 83.38 189 ARG A O 1
ATOM 1478 N N . GLN A 1 190 ? 31.717 -6.762 -21.751 1.00 78.38 190 GLN A N 1
ATOM 1479 C CA . GLN A 1 190 ? 30.791 -7.250 -20.724 1.00 78.38 190 GLN A CA 1
ATOM 1480 C C . GLN A 1 190 ? 30.274 -8.677 -20.989 1.00 78.38 190 GLN A C 1
ATOM 1482 O O . GLN A 1 190 ? 29.670 -9.285 -20.097 1.00 78.38 190 GLN A O 1
ATOM 1487 N N . ASN A 1 191 ? 30.577 -9.231 -22.173 1.00 79.62 191 ASN A N 1
ATOM 1488 C CA . ASN A 1 191 ? 30.134 -10.547 -22.633 1.00 79.62 191 ASN A CA 1
ATOM 1489 C C . ASN A 1 191 ? 28.608 -10.708 -22.525 1.00 79.62 191 ASN A C 1
ATOM 1491 O O . ASN A 1 191 ? 28.124 -11.721 -22.025 1.00 79.62 191 ASN A O 1
ATOM 1495 N N . THR A 1 192 ? 27.879 -9.670 -22.937 1.00 80.56 192 THR A N 1
ATOM 1496 C CA . THR A 1 192 ? 26.416 -9.608 -22.888 1.00 80.56 192 THR A CA 1
ATOM 1497 C C . THR A 1 192 ? 25.810 -10.646 -23.825 1.00 80.56 192 THR A C 1
ATOM 1499 O O . THR A 1 192 ? 26.117 -10.658 -25.021 1.00 80.56 192 THR A O 1
ATOM 1502 N N . ASN A 1 193 ? 24.934 -11.503 -23.304 1.00 83.25 193 ASN A N 1
ATOM 1503 C CA . ASN A 1 193 ? 24.155 -12.407 -24.142 1.00 83.25 193 ASN A CA 1
ATOM 1504 C C . ASN A 1 193 ? 22.982 -11.659 -24.789 1.00 83.25 193 ASN A C 1
ATOM 1506 O O . ASN A 1 193 ? 21.980 -11.374 -24.147 1.00 83.25 193 ASN A O 1
ATOM 1510 N N . THR A 1 194 ? 23.098 -11.352 -26.077 1.00 81.12 194 THR A N 1
ATOM 1511 C CA . THR A 1 194 ? 22.079 -10.582 -26.803 1.00 81.12 194 THR A CA 1
ATOM 1512 C C . THR A 1 194 ? 21.040 -11.458 -27.501 1.00 81.12 194 THR A C 1
ATOM 1514 O O . THR A 1 194 ? 20.148 -10.916 -28.142 1.00 81.12 194 THR A O 1
ATOM 1517 N N . GLY A 1 195 ? 21.159 -12.791 -27.441 1.00 83.44 195 GLY A N 1
ATOM 1518 C CA . GLY A 1 195 ? 20.276 -13.702 -28.176 1.00 83.44 195 GLY A CA 1
ATOM 1519 C C . GLY A 1 195 ? 20.149 -13.321 -29.659 1.00 83.44 195 GLY A C 1
ATOM 1520 O O . GLY A 1 195 ? 21.155 -13.112 -30.341 1.00 83.44 195 GLY A O 1
ATOM 1521 N N . ASP A 1 196 ? 18.907 -13.174 -30.126 1.00 82.50 196 ASP A N 1
ATOM 1522 C CA . ASP A 1 196 ? 18.560 -12.751 -31.492 1.00 82.50 196 ASP A CA 1
ATOM 1523 C C . ASP A 1 196 ? 18.424 -11.220 -31.660 1.00 82.50 196 ASP A C 1
ATOM 1525 O O . ASP A 1 196 ? 18.075 -10.738 -32.743 1.00 82.50 196 ASP A O 1
ATOM 1529 N N . LEU A 1 197 ? 18.701 -10.431 -30.614 1.00 86.44 197 LEU A N 1
ATOM 1530 C CA . LEU A 1 197 ? 18.563 -8.975 -30.641 1.00 86.44 197 LEU A CA 1
ATOM 1531 C C . LEU A 1 197 ? 19.625 -8.328 -31.537 1.00 86.44 197 LEU A C 1
ATOM 1533 O O . LEU A 1 197 ? 20.835 -8.527 -31.388 1.00 86.44 197 LEU A O 1
ATOM 1537 N N . LYS A 1 198 ? 19.178 -7.452 -32.437 1.00 86.88 198 LYS A N 1
ATOM 1538 C CA . LYS A 1 198 ? 20.051 -6.615 -33.262 1.00 86.88 198 LYS A CA 1
ATOM 1539 C C . LYS A 1 198 ? 20.383 -5.318 -32.524 1.00 86.88 198 LYS A C 1
ATOM 1541 O O . LYS A 1 198 ? 19.550 -4.421 -32.428 1.00 86.88 198 LYS A O 1
ATOM 1546 N N . ILE A 1 199 ? 21.626 -5.173 -32.068 1.00 88.38 199 ILE A N 1
ATOM 1547 C CA . ILE A 1 199 ? 22.093 -3.941 -31.413 1.00 88.38 199 ILE A CA 1
ATOM 1548 C C . ILE A 1 199 ? 22.659 -2.955 -32.438 1.00 88.38 199 ILE A C 1
ATOM 1550 O O . ILE A 1 199 ? 23.503 -3.302 -33.269 1.00 88.38 199 ILE A O 1
ATOM 1554 N N . VAL A 1 200 ? 22.210 -1.701 -32.365 1.00 88.25 200 VAL A N 1
ATOM 1555 C CA . VAL A 1 200 ? 22.647 -0.611 -33.240 1.00 88.25 200 VAL A CA 1
ATOM 1556 C C . VAL A 1 200 ? 23.057 0.603 -32.402 1.00 88.25 200 VAL A C 1
ATOM 1558 O O . VAL A 1 200 ? 22.216 1.320 -31.877 1.00 88.25 200 VAL A O 1
ATOM 1561 N N . CYS A 1 201 ? 24.357 0.888 -32.322 1.00 89.06 201 CYS A N 1
ATOM 1562 C CA . CYS A 1 201 ? 24.876 1.974 -31.479 1.00 89.06 201 CYS A CA 1
ATOM 1563 C C . CYS A 1 201 ? 25.057 3.295 -32.247 1.00 89.06 201 CYS A C 1
ATOM 1565 O O . CYS A 1 201 ? 25.420 3.304 -33.435 1.00 89.06 201 CYS A O 1
ATOM 1567 N N . ARG A 1 202 ? 24.836 4.425 -31.571 1.00 89.81 202 ARG A N 1
ATOM 1568 C CA . ARG A 1 202 ? 25.056 5.795 -32.057 1.00 89.81 202 ARG A CA 1
ATOM 1569 C C . ARG A 1 202 ? 25.693 6.644 -30.954 1.00 89.81 202 ARG A C 1
ATOM 1571 O O . ARG A 1 202 ? 25.358 6.485 -29.789 1.00 89.81 202 ARG A O 1
ATOM 1578 N N . GLY A 1 203 ? 26.593 7.544 -31.351 1.00 88.94 203 GLY A N 1
ATOM 1579 C CA . GLY A 1 203 ? 27.171 8.549 -30.456 1.00 88.94 203 GLY A CA 1
ATOM 1580 C C . GLY A 1 203 ? 26.429 9.882 -30.575 1.00 88.94 203 GLY A C 1
ATOM 1581 O O . GLY A 1 203 ? 26.200 10.345 -31.698 1.00 88.94 203 GLY A O 1
ATOM 1582 N N . GLY A 1 204 ? 26.066 10.498 -29.453 1.00 90.06 204 GLY A N 1
ATOM 1583 C CA . GLY A 1 204 ? 25.369 11.785 -29.396 1.00 90.06 204 GLY A CA 1
ATOM 1584 C C . GLY A 1 204 ? 24.814 12.116 -28.008 1.00 90.06 204 GLY A C 1
ATOM 1585 O O . GLY A 1 204 ? 24.910 11.323 -27.078 1.00 90.06 204 GLY A O 1
ATOM 1586 N N . LEU A 1 205 ? 24.234 13.307 -27.859 1.00 90.19 205 LEU A N 1
ATOM 1587 C CA . LEU A 1 205 ? 23.654 13.761 -26.593 1.00 90.19 205 LEU A CA 1
ATOM 1588 C C . LEU A 1 205 ? 22.150 13.436 -26.531 1.00 90.19 205 LEU A C 1
ATOM 1590 O O . LEU A 1 205 ? 21.412 13.868 -27.416 1.00 90.19 205 LEU A O 1
ATOM 1594 N N . PRO A 1 206 ? 21.649 12.782 -25.466 1.00 90.62 206 PRO A N 1
ATOM 1595 C CA . PRO A 1 206 ? 20.212 12.533 -25.288 1.00 90.62 206 PRO A CA 1
ATOM 1596 C C . PRO A 1 206 ? 19.352 13.805 -25.195 1.00 90.62 206 PRO A C 1
ATOM 1598 O O . PRO A 1 206 ? 18.166 13.780 -25.501 1.00 90.62 206 PRO A O 1
ATOM 1601 N N . SER A 1 207 ? 19.942 14.944 -24.824 1.00 89.56 207 SER A N 1
ATOM 1602 C CA . SER A 1 207 ? 19.281 16.258 -24.799 1.00 89.56 207 SER A CA 1
ATOM 1603 C C . SER A 1 207 ? 19.265 16.977 -26.158 1.00 89.56 207 SER A C 1
ATOM 1605 O O . SER A 1 207 ? 18.756 18.092 -26.271 1.00 89.56 207 SER A O 1
ATOM 1607 N N . SER A 1 208 ? 19.823 16.367 -27.209 1.00 93.12 208 SER A N 1
ATOM 1608 C CA . SER A 1 208 ? 19.846 16.916 -28.564 1.00 93.12 208 SER A CA 1
ATOM 1609 C C . SER A 1 208 ? 18.770 16.262 -29.426 1.00 93.12 208 SER A C 1
ATOM 1611 O O . SER A 1 208 ? 18.805 15.062 -29.697 1.00 93.12 208 SER A O 1
ATOM 1613 N N . ALA A 1 209 ? 17.833 17.067 -29.931 1.00 91.88 209 ALA A N 1
ATOM 1614 C CA . ALA A 1 209 ? 16.790 16.586 -30.838 1.00 91.88 209 ALA A CA 1
ATOM 1615 C C . ALA A 1 209 ? 17.364 15.972 -32.129 1.00 91.88 209 ALA A C 1
ATOM 1617 O O . ALA A 1 209 ? 16.802 15.015 -32.660 1.00 91.88 209 ALA A O 1
ATOM 1618 N N . GLU A 1 210 ? 18.496 16.489 -32.623 1.00 90.44 210 GLU A N 1
ATOM 1619 C CA . GLU A 1 210 ? 19.167 15.946 -33.809 1.00 90.44 210 GLU A CA 1
ATOM 1620 C C . GLU A 1 210 ? 19.731 14.544 -33.541 1.00 90.44 210 GLU A C 1
ATOM 1622 O O . GLU A 1 210 ? 19.610 13.656 -34.383 1.00 90.44 210 GLU A O 1
ATOM 1627 N N . ASP A 1 211 ? 20.308 14.321 -32.358 1.00 92.00 211 ASP A N 1
ATOM 1628 C CA . ASP A 1 211 ? 20.885 13.027 -31.988 1.00 92.00 211 ASP A CA 1
ATOM 1629 C C . ASP A 1 211 ? 19.803 11.986 -31.677 1.00 92.00 211 ASP A C 1
ATOM 1631 O O . ASP A 1 211 ? 19.900 10.843 -32.124 1.00 92.00 211 ASP A O 1
ATOM 1635 N N . LEU A 1 212 ? 18.714 12.396 -31.022 1.00 92.94 212 LEU A N 1
ATOM 1636 C CA . LEU A 1 212 ? 17.526 11.558 -30.832 1.00 92.94 212 LEU A CA 1
ATOM 1637 C C . LEU A 1 212 ? 16.893 11.145 -32.171 1.00 92.94 212 LEU A C 1
ATOM 1639 O O . LEU A 1 212 ? 16.461 10.003 -32.343 1.00 92.94 212 LEU A O 1
ATOM 1643 N N . TRP A 1 213 ? 16.898 12.035 -33.164 1.00 90.44 213 TRP A N 1
ATOM 1644 C CA . TRP A 1 213 ? 16.425 11.701 -34.506 1.00 90.44 213 TRP A CA 1
ATOM 1645 C C . TRP A 1 213 ? 17.323 10.661 -35.207 1.00 90.44 213 TRP A C 1
ATOM 1647 O O . TRP A 1 213 ? 16.821 9.790 -35.929 1.00 90.44 213 TRP A O 1
ATOM 1657 N N . LYS A 1 214 ? 18.645 10.668 -34.947 1.00 89.44 214 LYS A N 1
ATOM 1658 C CA . LYS A 1 214 ? 19.579 9.653 -35.484 1.00 89.44 214 LYS A CA 1
ATOM 1659 C C . LYS A 1 214 ? 19.237 8.244 -35.014 1.00 89.44 214 LYS A C 1
ATOM 1661 O O . LYS A 1 214 ? 19.426 7.308 -35.786 1.00 89.44 214 LYS A O 1
ATOM 1666 N N . VAL A 1 215 ? 18.725 8.077 -33.798 1.00 91.00 215 VAL A N 1
ATOM 1667 C CA . VAL A 1 215 ? 18.277 6.767 -33.292 1.00 91.00 215 VAL A CA 1
ATOM 1668 C C . VAL A 1 215 ? 16.819 6.446 -33.608 1.00 91.00 215 VAL A C 1
ATOM 1670 O O . VAL A 1 215 ? 16.348 5.364 -33.278 1.00 91.00 215 VAL A O 1
ATOM 1673 N N . GLY A 1 216 ? 16.112 7.340 -34.302 1.00 89.50 216 GLY A N 1
ATOM 1674 C CA . GLY A 1 216 ? 14.709 7.138 -34.655 1.00 89.50 216 GLY A CA 1
ATOM 1675 C C . GLY A 1 216 ? 13.765 7.225 -33.463 1.00 89.50 216 GLY A C 1
ATOM 1676 O O . GLY A 1 216 ? 12.799 6.472 -33.407 1.00 89.50 216 GLY A O 1
ATOM 1677 N N . ALA A 1 217 ? 14.028 8.140 -32.523 1.00 91.50 217 ALA A N 1
ATOM 1678 C CA . ALA A 1 217 ? 13.162 8.380 -31.366 1.00 91.50 217 ALA A CA 1
ATOM 1679 C C . ALA A 1 217 ? 11.712 8.755 -31.746 1.00 91.50 217 ALA A C 1
ATOM 1681 O O . ALA A 1 217 ? 10.804 8.607 -30.938 1.00 91.50 217 ALA A O 1
ATOM 1682 N N . ASP A 1 218 ? 11.481 9.227 -32.972 1.00 89.69 218 ASP A N 1
ATOM 1683 C CA . ASP A 1 218 ? 10.168 9.566 -33.519 1.00 89.69 218 ASP A CA 1
ATOM 1684 C C . ASP A 1 218 ? 9.322 8.341 -33.901 1.00 89.69 218 ASP A C 1
ATOM 1686 O O . ASP A 1 218 ? 8.115 8.327 -33.645 1.00 89.69 218 ASP A O 1
ATOM 1690 N N . VAL A 1 219 ? 9.964 7.328 -34.493 1.00 87.44 219 VAL A N 1
ATOM 1691 C CA . VAL A 1 219 ? 9.339 6.122 -35.081 1.00 87.44 219 VAL A CA 1
ATOM 1692 C C . VAL A 1 219 ? 9.501 4.857 -34.226 1.00 87.44 219 VAL A C 1
ATOM 1694 O O . VAL A 1 219 ? 8.930 3.812 -34.540 1.00 87.44 219 VAL A O 1
ATOM 1697 N N . CYS A 1 220 ? 10.291 4.929 -33.155 1.00 90.31 220 CYS A N 1
ATOM 1698 C CA . CYS A 1 220 ? 10.453 3.829 -32.210 1.00 90.31 220 CYS A CA 1
ATOM 1699 C C . CYS A 1 220 ? 9.152 3.548 -31.437 1.00 90.31 220 CYS A C 1
ATOM 1701 O O . CYS A 1 220 ? 8.333 4.447 -31.231 1.00 90.31 220 CYS A O 1
ATOM 1703 N N . SER A 1 221 ? 8.980 2.304 -30.982 1.00 89.25 221 SER A N 1
ATOM 1704 C CA . SER A 1 221 ? 7.835 1.932 -30.136 1.00 89.25 221 SER A CA 1
ATOM 1705 C C . SER A 1 221 ? 8.062 2.283 -28.666 1.00 89.25 221 SER A C 1
ATOM 1707 O O . SER A 1 221 ? 7.106 2.446 -27.909 1.00 89.25 221 SER A O 1
ATOM 1709 N N . ARG A 1 222 ? 9.329 2.351 -28.241 1.00 92.00 222 ARG A N 1
ATOM 1710 C CA . ARG A 1 222 ? 9.731 2.415 -26.832 1.00 92.00 222 ARG A CA 1
ATOM 1711 C C . ARG A 1 222 ? 11.015 3.216 -26.684 1.00 92.00 222 ARG A C 1
ATOM 1713 O O . ARG A 1 222 ? 11.971 2.977 -27.422 1.00 92.00 222 ARG A O 1
ATOM 1720 N N . ILE A 1 223 ? 11.058 4.109 -25.700 1.00 95.12 223 ILE A N 1
ATOM 1721 C CA . ILE A 1 223 ? 12.284 4.793 -25.272 1.00 95.12 223 ILE A CA 1
ATOM 1722 C C . ILE A 1 223 ? 12.555 4.437 -23.814 1.00 95.12 223 ILE A C 1
ATOM 1724 O O . ILE A 1 223 ? 11.667 4.566 -22.978 1.00 95.12 223 ILE A O 1
ATOM 1728 N N . VAL A 1 224 ? 13.776 4.021 -23.498 1.00 95.56 224 VAL A N 1
ATOM 1729 C CA . VAL A 1 224 ? 14.208 3.716 -22.133 1.00 95.56 224 VAL A CA 1
ATOM 1730 C C . VAL A 1 224 ? 15.341 4.651 -21.743 1.00 95.56 224 VAL A C 1
ATOM 1732 O O . VAL A 1 224 ? 16.335 4.756 -22.458 1.00 95.56 224 VAL A O 1
ATOM 1735 N N . ILE A 1 225 ? 15.178 5.333 -20.612 1.00 94.75 225 ILE A N 1
ATOM 1736 C CA . ILE A 1 225 ? 16.197 6.182 -19.991 1.00 94.75 225 ILE A CA 1
ATOM 1737 C C . ILE A 1 225 ? 16.631 5.482 -18.706 1.00 94.75 225 ILE A C 1
ATOM 1739 O O . ILE A 1 225 ? 15.846 5.399 -17.757 1.00 94.75 225 ILE A O 1
ATOM 1743 N N . LEU A 1 226 ? 17.850 4.943 -18.700 1.00 89.94 226 LEU A N 1
ATOM 1744 C CA . LEU A 1 226 ? 18.431 4.303 -17.521 1.00 89.94 226 LEU A CA 1
ATOM 1745 C C . LEU A 1 226 ? 19.174 5.321 -16.656 1.00 89.94 226 LEU A C 1
ATOM 1747 O O . LEU A 1 226 ? 19.660 6.341 -17.142 1.00 89.94 226 LEU A O 1
ATOM 1751 N N . ASP A 1 227 ? 19.287 4.998 -15.371 1.00 86.75 227 ASP A N 1
ATOM 1752 C CA . ASP A 1 227 ? 20.170 5.702 -14.446 1.00 86.75 227 ASP A CA 1
ATOM 1753 C C . ASP A 1 227 ? 21.645 5.384 -14.765 1.00 86.75 227 ASP A C 1
ATOM 1755 O O . ASP A 1 227 ? 21.981 4.280 -15.217 1.00 86.75 227 ASP A O 1
ATOM 1759 N N . GLU A 1 228 ? 22.516 6.352 -14.487 1.00 83.25 228 GLU A N 1
ATOM 1760 C CA . GLU A 1 228 ? 23.967 6.280 -14.613 1.00 83.25 228 GLU A CA 1
ATOM 1761 C C . GLU A 1 228 ? 24.628 6.159 -13.220 1.00 83.25 228 GLU A C 1
ATOM 1763 O O . GLU A 1 228 ? 24.804 7.182 -12.543 1.00 83.25 228 GLU A O 1
ATOM 1768 N N . PRO A 1 229 ? 25.021 4.938 -12.774 1.00 77.06 229 PRO A N 1
ATOM 1769 C CA . PRO A 1 229 ? 25.598 4.608 -11.458 1.00 77.06 229 PRO A CA 1
ATOM 1770 C C . PRO A 1 229 ? 26.878 5.353 -11.058 1.00 77.06 229 PRO A C 1
ATOM 1772 O O . PRO A 1 229 ? 27.267 5.308 -9.891 1.00 77.06 229 PRO A O 1
ATOM 1775 N N . SER A 1 230 ? 27.515 6.071 -11.984 1.00 74.56 230 SER A N 1
ATOM 1776 C CA . SER A 1 230 ? 28.715 6.863 -11.700 1.00 74.56 230 SER A CA 1
ATOM 1777 C C . SER A 1 230 ? 28.459 8.317 -11.262 1.00 74.56 230 SER A C 1
ATOM 1779 O O . SER A 1 230 ? 29.351 8.924 -10.670 1.00 74.56 230 SER A O 1
ATOM 1781 N N . LEU A 1 231 ? 27.270 8.883 -11.510 1.00 82.38 231 LEU A N 1
ATOM 1782 C CA . LEU A 1 231 ? 26.949 10.295 -11.229 1.00 82.38 231 LEU A CA 1
ATOM 1783 C C . LEU A 1 231 ? 26.253 10.534 -9.865 1.00 82.38 231 LEU A C 1
ATOM 1785 O O . LEU A 1 231 ? 25.706 9.620 -9.259 1.00 82.38 231 LEU A O 1
ATOM 1789 N N . PRO A 1 232 ? 26.221 11.757 -9.322 1.00 83.69 232 PRO A N 1
ATOM 1790 C CA . PRO A 1 232 ? 25.316 12.088 -8.218 1.00 83.69 232 PRO A CA 1
ATOM 1791 C C . PRO A 1 232 ? 23.836 11.929 -8.618 1.00 83.69 232 PRO A C 1
ATOM 1793 O O . PRO A 1 232 ? 23.478 12.134 -9.779 1.00 83.69 232 PRO A O 1
ATOM 1796 N N . ARG A 1 233 ? 22.956 11.615 -7.653 1.00 85.06 233 ARG A N 1
ATOM 1797 C CA . ARG A 1 233 ? 21.519 11.342 -7.899 1.00 85.06 233 ARG A CA 1
ATOM 1798 C C . ARG A 1 233 ? 20.799 12.506 -8.596 1.00 85.06 233 ARG A C 1
ATOM 1800 O O . ARG A 1 233 ? 20.060 12.281 -9.549 1.00 85.06 233 ARG A O 1
ATOM 1807 N N . ASP A 1 234 ? 21.051 13.742 -8.161 1.00 86.00 234 ASP A N 1
ATOM 1808 C CA . ASP A 1 234 ? 20.456 14.942 -8.772 1.00 86.00 234 ASP A CA 1
ATOM 1809 C C . ASP A 1 234 ? 20.924 15.161 -10.222 1.00 86.00 234 ASP A C 1
ATOM 1811 O O . ASP A 1 234 ? 20.155 15.619 -11.070 1.00 86.00 234 ASP A O 1
ATOM 1815 N N . GLU A 1 235 ? 22.187 14.844 -10.524 1.00 88.94 235 GLU A N 1
ATOM 1816 C CA . GLU A 1 235 ? 22.755 15.010 -11.866 1.00 88.94 235 GLU A CA 1
ATOM 1817 C C . GLU A 1 235 ? 22.200 13.956 -12.832 1.00 88.94 235 GLU A C 1
ATOM 1819 O O . GLU A 1 235 ? 21.805 14.300 -13.948 1.00 88.94 235 GLU A O 1
ATOM 1824 N N . ALA A 1 236 ? 22.074 12.704 -12.378 1.00 88.06 236 ALA A N 1
ATOM 1825 C CA . ALA A 1 236 ? 21.435 11.633 -13.139 1.00 88.06 236 ALA A CA 1
ATOM 1826 C C . ALA A 1 236 ? 19.973 11.977 -13.491 1.00 88.06 236 ALA A C 1
ATOM 1828 O O . ALA A 1 236 ? 19.592 11.960 -14.666 1.00 88.06 236 ALA A O 1
ATOM 1829 N N . ASP A 1 237 ? 19.176 12.408 -12.506 1.00 91.62 237 ASP A N 1
ATOM 1830 C CA . ASP A 1 237 ? 17.791 12.836 -12.745 1.00 91.62 237 ASP A CA 1
ATOM 1831 C C . ASP A 1 237 ? 17.714 14.079 -13.656 1.00 91.62 237 ASP A C 1
ATOM 1833 O O . ASP A 1 237 ? 16.793 14.205 -14.467 1.00 91.62 237 ASP A O 1
ATOM 1837 N N . SER A 1 238 ? 18.695 14.988 -13.590 1.00 92.12 238 SER A N 1
ATOM 1838 C CA . SER A 1 238 ? 18.762 16.170 -14.466 1.00 92.12 238 SER A CA 1
ATOM 1839 C C . SER A 1 238 ? 18.951 15.801 -15.942 1.00 92.12 238 SER A C 1
ATOM 1841 O O . SER A 1 238 ? 18.352 16.435 -16.819 1.00 92.12 238 SER A O 1
ATOM 1843 N N . ILE A 1 239 ? 19.735 14.758 -16.237 1.00 91.25 239 ILE A N 1
ATOM 1844 C CA . ILE A 1 239 ? 19.887 14.219 -17.599 1.00 91.25 239 ILE A CA 1
ATOM 1845 C C . ILE A 1 239 ? 18.550 13.650 -18.090 1.00 91.25 239 ILE A C 1
ATOM 1847 O O . ILE A 1 239 ? 18.132 13.947 -19.218 1.00 91.25 239 ILE A O 1
ATOM 1851 N N . ALA A 1 240 ? 17.843 12.895 -17.243 1.00 93.12 240 ALA A N 1
ATOM 1852 C CA . ALA A 1 240 ? 16.520 12.365 -17.564 1.00 93.12 240 ALA A CA 1
ATOM 1853 C C . ALA A 1 240 ? 15.508 13.493 -17.840 1.00 93.12 240 ALA A C 1
ATOM 1855 O O . ALA A 1 240 ? 14.818 13.468 -18.862 1.00 93.12 240 ALA A O 1
ATOM 1856 N N . PHE A 1 241 ? 15.481 14.542 -17.009 1.00 93.31 241 PHE A N 1
ATOM 1857 C CA . PHE A 1 241 ? 14.644 15.727 -17.225 1.00 93.31 241 PHE A CA 1
ATOM 1858 C C . PHE A 1 241 ? 14.941 16.434 -18.549 1.00 93.31 241 PHE A C 1
ATOM 1860 O O . PHE A 1 241 ? 14.018 16.727 -19.314 1.00 93.31 241 PHE A O 1
ATOM 1867 N N . GLY A 1 242 ? 16.217 16.701 -18.845 1.00 92.62 242 GLY A N 1
ATOM 1868 C CA . GLY A 1 242 ? 16.622 17.349 -20.095 1.00 92.62 242 GLY A CA 1
ATOM 1869 C C . GLY A 1 242 ? 16.218 16.537 -21.329 1.00 92.62 242 GLY A C 1
ATOM 1870 O O . GLY A 1 242 ? 15.735 17.092 -22.321 1.00 92.62 242 GLY A O 1
ATOM 1871 N N . THR A 1 243 ? 16.343 15.214 -21.242 1.00 93.81 243 THR A N 1
ATOM 1872 C CA . THR A 1 243 ? 15.936 14.276 -22.295 1.00 93.81 243 THR A CA 1
ATOM 1873 C C . THR A 1 243 ? 14.416 14.280 -22.485 1.00 93.81 243 THR A C 1
ATOM 1875 O O . THR A 1 243 ? 13.938 14.478 -23.603 1.00 93.81 243 THR A O 1
ATOM 1878 N N . LEU A 1 244 ? 13.640 14.165 -21.401 1.00 93.88 244 LEU A N 1
ATOM 1879 C CA . LEU A 1 244 ? 12.173 14.212 -21.432 1.00 93.88 244 LEU A CA 1
ATOM 1880 C C . LEU A 1 244 ? 11.636 15.533 -21.999 1.00 93.88 244 LEU A C 1
ATOM 1882 O O . LEU A 1 244 ? 10.718 15.526 -22.820 1.00 93.88 244 LEU A O 1
ATOM 1886 N N . LEU A 1 245 ? 12.219 16.671 -21.608 1.00 92.25 245 LEU A N 1
ATOM 1887 C CA . LEU A 1 245 ? 11.852 17.988 -22.142 1.00 92.25 245 LEU A CA 1
ATOM 1888 C C . LEU A 1 245 ? 12.131 18.091 -23.643 1.00 92.25 245 LEU A C 1
ATOM 1890 O O . LEU A 1 245 ? 11.320 18.649 -24.386 1.00 92.25 245 LEU A O 1
ATOM 1894 N N . THR A 1 246 ? 13.251 17.525 -24.093 1.00 93.25 246 THR A N 1
ATOM 1895 C CA . THR A 1 246 ? 13.611 17.494 -25.513 1.00 93.25 246 THR A CA 1
ATOM 1896 C C . THR A 1 246 ? 12.613 16.651 -26.298 1.00 93.25 246 THR A C 1
ATOM 1898 O O . THR A 1 246 ? 12.064 17.140 -27.283 1.00 93.25 246 THR A O 1
ATOM 1901 N N . LEU A 1 247 ? 12.309 15.437 -25.827 1.00 93.12 247 LEU A N 1
ATOM 1902 C CA . LEU A 1 247 ? 11.333 14.528 -26.436 1.00 93.12 247 LEU A CA 1
ATOM 1903 C C . LEU A 1 247 ? 9.929 15.144 -26.510 1.00 93.12 247 LEU A C 1
ATOM 1905 O O . LEU A 1 247 ? 9.288 15.097 -27.561 1.00 93.12 247 LEU A O 1
ATOM 1909 N N . ARG A 1 248 ? 9.474 15.794 -25.431 1.00 90.81 248 ARG A N 1
ATOM 1910 C CA . ARG A 1 248 ? 8.191 16.516 -25.388 1.00 90.81 248 ARG A CA 1
ATOM 1911 C C . ARG A 1 248 ? 8.147 17.677 -26.385 1.00 90.81 248 ARG A C 1
ATOM 1913 O O . ARG A 1 248 ? 7.099 17.947 -26.965 1.00 90.81 248 ARG A O 1
ATOM 1920 N N . GLY A 1 249 ? 9.266 18.380 -26.557 1.00 86.25 249 GLY A N 1
ATOM 1921 C CA . GLY A 1 249 ? 9.379 19.542 -27.438 1.00 86.25 249 GLY A CA 1
ATOM 1922 C C . GLY A 1 249 ? 9.377 19.220 -28.936 1.00 86.25 249 GLY A C 1
ATOM 1923 O O . GLY A 1 249 ? 9.266 20.149 -29.737 1.00 86.25 249 GLY A O 1
ATOM 1924 N N . GLN A 1 250 ? 9.500 17.947 -29.331 1.00 87.81 250 GLN A N 1
ATOM 1925 C CA . GLN A 1 250 ? 9.526 17.532 -30.737 1.00 87.81 250 GLN A CA 1
ATOM 1926 C C . GLN A 1 250 ? 8.174 17.005 -31.238 1.00 87.81 250 GLN A C 1
ATOM 1928 O O . GLN A 1 250 ? 7.426 16.346 -30.526 1.00 87.81 250 GLN A O 1
ATOM 1933 N N . GLY A 1 251 ? 7.864 17.251 -32.514 1.00 73.31 251 GLY A N 1
ATOM 1934 C CA . GLY A 1 251 ? 6.613 16.796 -33.133 1.00 73.31 251 GLY A CA 1
ATOM 1935 C C . GLY A 1 251 ? 5.363 17.546 -32.644 1.00 73.31 251 GLY A C 1
ATOM 1936 O O . GLY A 1 251 ? 5.442 18.540 -31.929 1.00 73.31 251 GLY A O 1
ATOM 1937 N N . LYS A 1 252 ? 4.173 17.100 -33.074 1.00 70.94 252 LYS A N 1
ATOM 1938 C CA . LYS A 1 252 ? 2.890 17.695 -32.635 1.00 70.94 252 LYS A CA 1
ATOM 1939 C C . LYS A 1 252 ? 2.444 17.189 -31.264 1.00 70.94 252 LYS A C 1
ATOM 1941 O O . LYS A 1 252 ? 1.735 17.896 -30.556 1.00 70.94 252 LYS A O 1
ATOM 1946 N N . THR A 1 253 ? 2.824 15.959 -30.936 1.00 75.62 253 THR A N 1
ATOM 1947 C CA . THR A 1 253 ? 2.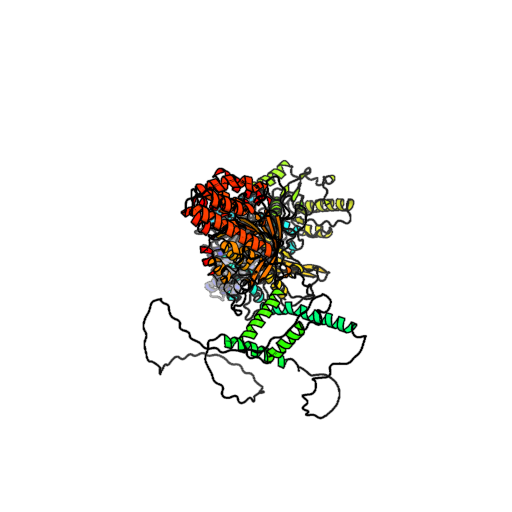389 15.234 -29.739 1.00 75.62 253 THR A CA 1
ATOM 1948 C C . THR A 1 253 ? 3.541 14.869 -28.807 1.00 75.62 253 THR A C 1
ATOM 1950 O O . THR A 1 253 ? 3.256 14.247 -27.794 1.00 75.62 253 THR A O 1
ATOM 1953 N N . GLY A 1 254 ? 4.793 15.233 -29.126 1.00 85.00 254 GLY A N 1
ATOM 1954 C CA . GLY A 1 254 ? 6.000 14.694 -28.486 1.00 85.00 254 GLY A CA 1
ATOM 1955 C C . GLY A 1 254 ? 6.484 13.397 -29.155 1.00 85.00 254 GLY A C 1
ATOM 1956 O O . GLY A 1 254 ? 5.678 12.663 -29.733 1.00 85.00 254 GLY A O 1
ATOM 1957 N N . TRP A 1 255 ? 7.777 13.083 -29.041 1.00 90.38 255 TRP A N 1
ATOM 1958 C CA . TRP A 1 255 ? 8.360 11.787 -29.429 1.00 90.38 255 TRP A CA 1
ATOM 1959 C C . TRP A 1 255 ? 8.453 10.829 -28.227 1.00 90.38 255 TRP A C 1
ATOM 1961 O O . TRP A 1 255 ? 8.768 11.301 -27.137 1.00 90.38 255 TRP A O 1
ATOM 1971 N N . PRO A 1 256 ? 8.189 9.517 -28.378 1.00 90.12 256 PRO A N 1
ATOM 1972 C CA . PRO A 1 256 ? 7.822 8.832 -29.618 1.00 90.12 256 PRO A CA 1
ATOM 1973 C C . PRO A 1 256 ? 6.381 9.133 -30.049 1.00 90.12 256 PRO A C 1
ATOM 1975 O O . PRO A 1 256 ? 5.518 9.462 -29.223 1.00 90.12 256 PRO A O 1
ATOM 1978 N N . ASN A 1 257 ? 6.116 9.038 -31.356 1.00 85.44 257 ASN A N 1
ATOM 1979 C CA . ASN A 1 257 ? 4.779 9.290 -31.900 1.00 85.44 257 ASN A CA 1
ATOM 1980 C C . ASN A 1 257 ? 3.795 8.203 -31.436 1.00 85.44 257 ASN A C 1
ATOM 1982 O O . ASN A 1 257 ? 2.787 8.530 -30.805 1.00 85.44 257 ASN A O 1
ATOM 1986 N N . ASN A 1 258 ? 4.157 6.936 -31.665 1.00 80.88 258 ASN A N 1
ATOM 1987 C CA . ASN A 1 258 ? 3.387 5.741 -31.319 1.00 80.88 258 ASN A CA 1
ATOM 1988 C C . ASN A 1 258 ? 4.201 4.864 -30.358 1.00 80.88 258 ASN A C 1
ATOM 1990 O O . ASN A 1 258 ? 4.885 3.938 -30.782 1.00 80.88 258 ASN A O 1
ATOM 1994 N N . GLY A 1 259 ? 4.157 5.193 -29.067 1.00 87.31 259 GLY A N 1
ATOM 1995 C CA . GLY A 1 259 ? 4.949 4.501 -28.058 1.00 87.31 259 GLY A CA 1
ATOM 1996 C C . GLY A 1 259 ? 4.932 5.174 -26.693 1.00 87.31 259 GLY A C 1
ATOM 1997 O O . GLY A 1 259 ? 4.269 6.200 -26.496 1.00 87.31 259 GLY A O 1
ATOM 1998 N N . HIS A 1 260 ? 5.715 4.616 -25.775 1.00 91.50 260 HIS A N 1
ATOM 1999 C CA . HIS A 1 260 ? 5.902 5.120 -24.416 1.00 91.50 260 HIS A CA 1
ATOM 2000 C C . HIS A 1 260 ? 7.379 5.270 -24.044 1.00 91.50 260 HIS A C 1
ATOM 2002 O O . HIS A 1 260 ? 8.281 4.808 -24.746 1.00 91.50 260 HIS A O 1
ATOM 2008 N N . ILE A 1 261 ? 7.612 5.975 -22.941 1.00 94.44 261 ILE A N 1
ATOM 2009 C CA . ILE A 1 261 ? 8.927 6.284 -22.393 1.00 94.44 261 ILE A CA 1
ATOM 2010 C C . ILE A 1 261 ? 8.997 5.697 -20.987 1.00 94.44 261 ILE A C 1
ATOM 2012 O O . ILE A 1 261 ? 8.209 6.076 -20.124 1.00 94.44 261 ILE A O 1
ATOM 2016 N N . SER A 1 262 ? 9.958 4.819 -20.738 1.00 94.00 262 SER A N 1
ATOM 2017 C CA . SER A 1 262 ? 10.235 4.280 -19.408 1.00 94.00 262 SER A CA 1
ATOM 2018 C C . SER A 1 262 ? 11.478 4.955 -18.843 1.00 94.00 262 SER A C 1
ATOM 2020 O O . SER A 1 262 ? 12.523 4.979 -19.493 1.00 94.00 262 SER A O 1
ATOM 2022 N N . VAL A 1 263 ? 11.373 5.527 -17.644 1.00 93.50 263 VAL A N 1
ATOM 2023 C CA . VAL A 1 263 ? 12.451 6.318 -17.031 1.00 93.50 263 VAL A CA 1
ATOM 2024 C C . VAL A 1 263 ? 12.782 5.771 -15.657 1.00 93.50 263 VAL A C 1
ATOM 2026 O O . VAL A 1 263 ? 11.906 5.661 -14.798 1.00 93.50 263 VAL A O 1
ATOM 2029 N N . GLN A 1 264 ? 14.054 5.462 -15.439 1.00 91.44 264 GLN A N 1
ATOM 2030 C CA . GLN A 1 264 ? 14.572 5.187 -14.109 1.00 91.44 264 GLN A CA 1
ATOM 2031 C C . GLN A 1 264 ? 14.869 6.517 -13.413 1.00 91.44 264 GLN A C 1
ATOM 2033 O O . GLN A 1 264 ? 15.596 7.352 -13.943 1.00 91.44 264 GLN A O 1
ATOM 2038 N N . CYS A 1 265 ? 14.284 6.721 -12.237 1.00 89.31 265 CYS A N 1
ATOM 2039 C CA . CYS A 1 265 ? 14.449 7.933 -11.444 1.00 89.31 265 CYS A CA 1
ATOM 2040 C C . CYS A 1 265 ? 15.140 7.610 -10.120 1.00 89.31 265 CYS A C 1
ATOM 2042 O O . CYS A 1 265 ? 14.745 6.688 -9.393 1.00 89.31 265 CYS A O 1
ATOM 2044 N N . CYS A 1 266 ? 16.170 8.384 -9.793 1.00 84.94 266 CYS A N 1
ATOM 2045 C CA . CYS A 1 266 ? 16.917 8.213 -8.562 1.00 84.94 266 CYS A CA 1
ATOM 2046 C C . CYS A 1 266 ? 16.119 8.727 -7.365 1.00 84.94 266 CYS A C 1
ATOM 2048 O O . CYS A 1 266 ? 16.022 8.007 -6.372 1.00 84.94 266 CYS A O 1
ATOM 2050 N N . LEU A 1 267 ? 15.574 9.947 -7.433 1.00 82.50 267 LEU A N 1
ATOM 2051 C CA . LEU A 1 267 ? 14.977 10.645 -6.288 1.00 82.50 267 LEU A CA 1
ATOM 2052 C C . LEU A 1 267 ? 13.450 10.554 -6.301 1.00 82.50 267 LEU A C 1
ATOM 2054 O O . LEU A 1 267 ? 12.796 10.986 -7.251 1.00 82.50 267 LEU A O 1
ATOM 2058 N N . GLY A 1 268 ? 12.856 10.075 -5.204 1.00 79.06 268 GLY A N 1
ATOM 2059 C CA . GLY A 1 268 ? 11.402 9.907 -5.095 1.00 79.06 268 GLY A CA 1
ATOM 2060 C C . GLY A 1 268 ? 10.609 11.194 -5.378 1.00 79.06 268 GLY A C 1
ATOM 2061 O O . GLY A 1 268 ? 9.577 11.149 -6.052 1.00 79.06 268 GLY A O 1
ATOM 2062 N N . LYS A 1 269 ? 11.137 12.355 -4.960 1.00 80.50 269 LYS A N 1
ATOM 2063 C CA . LYS A 1 269 ? 10.542 13.692 -5.164 1.00 80.50 269 LYS A CA 1
ATOM 2064 C C . LYS A 1 269 ? 10.347 14.066 -6.640 1.00 80.50 269 LYS A C 1
ATOM 2066 O O . LYS A 1 269 ? 9.414 14.790 -6.983 1.00 80.50 269 LYS A O 1
ATOM 2071 N N . ASN A 1 270 ? 11.199 13.547 -7.526 1.00 87.69 270 ASN A N 1
ATOM 2072 C CA . ASN A 1 270 ? 11.187 13.880 -8.950 1.00 87.69 270 ASN A CA 1
ATOM 2073 C C . ASN A 1 270 ? 10.171 13.046 -9.745 1.00 87.69 270 ASN A C 1
ATOM 2075 O O . ASN A 1 270 ? 9.752 13.461 -10.828 1.00 87.69 270 ASN A O 1
ATOM 2079 N N . VAL A 1 271 ? 9.719 11.912 -9.197 1.00 86.25 271 VAL A N 1
ATOM 2080 C CA . VAL A 1 271 ? 8.809 10.968 -9.867 1.00 86.25 271 VAL A CA 1
ATOM 2081 C C . VAL A 1 271 ? 7.506 11.641 -10.305 1.00 86.25 271 VAL A C 1
ATOM 2083 O O . VAL A 1 271 ? 7.063 11.441 -11.436 1.00 86.25 271 VAL A O 1
ATOM 2086 N N . GLY A 1 272 ? 6.894 12.452 -9.433 1.00 84.12 272 GLY A N 1
ATOM 2087 C CA . GLY A 1 272 ? 5.653 13.171 -9.743 1.00 84.12 272 GLY A CA 1
ATOM 2088 C C . GLY A 1 272 ? 5.825 14.115 -10.932 1.00 84.12 272 GLY A C 1
ATOM 2089 O O . GLY A 1 272 ? 5.105 14.011 -11.924 1.00 84.12 272 GLY A O 1
ATOM 2090 N N . PHE A 1 273 ? 6.861 14.955 -10.886 1.00 87.81 273 PHE A N 1
ATOM 2091 C CA . PHE A 1 273 ? 7.175 15.899 -11.957 1.00 87.81 273 PHE A CA 1
ATOM 2092 C C . PHE A 1 273 ? 7.512 15.202 -13.280 1.00 87.81 273 PHE A C 1
ATOM 2094 O O . PHE A 1 273 ? 7.031 15.622 -14.330 1.00 87.81 273 PHE A O 1
ATOM 2101 N N . MET A 1 274 ? 8.303 14.124 -13.259 1.00 89.88 274 MET A N 1
ATOM 2102 C CA . MET A 1 274 ? 8.644 13.371 -14.473 1.00 89.88 274 MET A CA 1
ATOM 2103 C C . MET A 1 274 ? 7.408 12.735 -15.133 1.00 89.88 274 MET A C 1
ATOM 2105 O O . MET A 1 274 ? 7.292 12.774 -16.360 1.00 89.88 274 MET A O 1
ATOM 2109 N N . ASN A 1 275 ? 6.455 12.222 -14.345 1.00 85.19 275 ASN A N 1
ATOM 2110 C CA . ASN A 1 275 ? 5.179 11.713 -14.863 1.00 85.19 275 ASN A CA 1
ATOM 2111 C C . ASN A 1 275 ? 4.300 12.837 -15.452 1.00 85.19 275 ASN A C 1
ATOM 2113 O O . ASN A 1 275 ? 3.659 12.651 -16.487 1.00 85.19 275 ASN A O 1
ATOM 2117 N N . GLU A 1 276 ? 4.291 14.022 -14.833 1.00 85.25 276 GLU A N 1
ATOM 2118 C CA . GLU A 1 276 ? 3.527 15.188 -15.307 1.00 85.25 276 GLU A CA 1
ATOM 2119 C C . GLU A 1 276 ? 4.116 15.846 -16.563 1.00 85.25 276 GLU A C 1
ATOM 2121 O O . GLU A 1 276 ? 3.402 16.513 -17.319 1.00 85.25 276 GLU A O 1
ATOM 2126 N N . LEU A 1 277 ? 5.416 15.670 -16.819 1.00 85.12 277 LEU A N 1
ATOM 2127 C CA . LEU A 1 277 ? 6.061 16.244 -17.997 1.00 85.12 277 LEU A CA 1
ATOM 2128 C C . LEU A 1 277 ? 5.502 15.676 -19.298 1.00 85.12 277 LEU A C 1
ATOM 2130 O O . LEU A 1 277 ? 5.394 16.422 -20.269 1.00 85.12 277 LEU A O 1
ATOM 2134 N N . TYR A 1 278 ? 5.126 14.401 -19.334 1.00 83.38 278 TYR A N 1
ATOM 2135 C CA . TYR A 1 278 ? 4.542 13.800 -20.530 1.00 83.38 278 TYR A CA 1
ATOM 2136 C C . TYR A 1 278 ? 3.445 12.783 -20.155 1.00 83.38 278 TYR A C 1
ATOM 2138 O O . TYR A 1 278 ? 3.647 11.565 -20.222 1.00 83.38 278 TYR A O 1
ATOM 2146 N N . PRO A 1 279 ? 2.263 13.286 -19.743 1.00 78.12 279 PRO A N 1
ATOM 2147 C CA . PRO A 1 279 ? 1.213 12.465 -19.149 1.00 78.12 279 PRO A CA 1
ATOM 2148 C C . PRO A 1 279 ? 0.723 11.367 -20.092 1.00 78.12 279 PRO A C 1
ATOM 2150 O O . PRO A 1 279 ? 0.470 11.615 -21.272 1.00 78.12 279 PRO A O 1
ATOM 2153 N N . GLY A 1 280 ? 0.567 10.154 -19.559 1.00 74.44 280 GLY A N 1
ATOM 2154 C CA . GLY A 1 280 ? 0.053 8.996 -20.298 1.00 74.44 280 GLY A CA 1
ATOM 2155 C C . GLY A 1 280 ? 1.046 8.343 -21.265 1.00 74.44 280 GLY A C 1
ATOM 2156 O O . GLY A 1 280 ? 0.691 7.346 -21.885 1.00 74.44 280 GLY A O 1
ATOM 2157 N N . LYS A 1 281 ? 2.271 8.874 -21.390 1.00 83.69 281 LYS A N 1
ATOM 2158 C CA . LYS A 1 281 ? 3.360 8.261 -22.169 1.00 83.69 281 LYS A CA 1
ATOM 2159 C C . LYS A 1 281 ? 4.615 7.973 -21.351 1.00 83.69 281 LYS A C 1
ATOM 2161 O O . LYS A 1 281 ? 5.354 7.079 -21.742 1.00 83.69 281 LYS A O 1
ATOM 2166 N N . THR A 1 282 ? 4.864 8.691 -20.256 1.00 89.06 282 THR A N 1
ATOM 2167 C CA . THR A 1 282 ? 6.012 8.422 -19.378 1.00 89.06 282 THR A CA 1
ATOM 2168 C C . THR A 1 282 ? 5.630 7.506 -18.218 1.00 89.06 282 THR A C 1
ATOM 2170 O O . THR A 1 282 ? 4.666 7.779 -17.506 1.00 89.06 282 THR A O 1
ATOM 2173 N N . PHE A 1 283 ? 6.431 6.464 -18.003 1.00 90.00 283 PHE A N 1
ATOM 2174 C CA . PHE A 1 283 ? 6.342 5.526 -16.888 1.00 90.00 283 PHE A CA 1
ATOM 2175 C C . PHE A 1 283 ? 7.638 5.587 -16.082 1.00 90.00 283 PHE A C 1
ATOM 2177 O O . PHE A 1 283 ? 8.696 5.159 -16.543 1.00 90.00 283 PHE A O 1
ATOM 2184 N N . VAL A 1 284 ? 7.564 6.158 -14.881 1.00 88.00 284 VAL A N 1
ATOM 2185 C CA . VAL A 1 284 ? 8.741 6.361 -14.027 1.00 88.00 284 VAL A CA 1
ATOM 2186 C C . VAL A 1 284 ? 8.829 5.268 -12.965 1.00 88.00 284 VAL A C 1
ATOM 2188 O O . VAL A 1 284 ? 7.877 5.072 -12.202 1.00 88.00 284 VAL A O 1
ATOM 2191 N N . LEU A 1 285 ? 9.977 4.594 -12.884 1.00 86.62 285 LEU A N 1
ATOM 2192 C CA . LEU A 1 285 ? 10.313 3.636 -11.829 1.00 86.62 285 LEU A CA 1
ATOM 2193 C C . LEU A 1 285 ? 11.392 4.234 -10.920 1.00 86.62 285 LEU A C 1
ATOM 2195 O O . LEU A 1 285 ? 12.367 4.798 -11.409 1.00 86.62 285 LEU A O 1
ATOM 2199 N N . SER A 1 286 ? 11.228 4.123 -9.599 1.00 84.06 286 SER A N 1
ATOM 2200 C CA . SER A 1 286 ? 12.149 4.733 -8.631 1.00 84.06 286 SER A CA 1
ATOM 2201 C C . SER A 1 286 ? 12.939 3.706 -7.828 1.00 84.06 286 SER A C 1
ATOM 2203 O O . SER A 1 286 ? 12.351 2.783 -7.260 1.00 84.06 286 SER A O 1
ATOM 2205 N N . GLY A 1 287 ? 14.253 3.951 -7.732 1.00 74.19 287 GLY A N 1
ATOM 2206 C CA . GLY A 1 287 ? 15.227 3.255 -6.877 1.00 74.19 287 GLY A CA 1
ATOM 2207 C C . GLY A 1 287 ? 14.754 3.042 -5.442 1.00 74.19 287 GLY A C 1
ATOM 2208 O O . GLY A 1 287 ? 14.802 1.937 -4.908 1.00 74.19 287 GLY A O 1
ATOM 2209 N N . GLU A 1 288 ? 14.244 4.109 -4.827 1.00 73.19 288 GLU A N 1
ATOM 2210 C CA . GLU A 1 288 ? 13.926 4.158 -3.395 1.00 73.19 288 GLU A CA 1
ATOM 2211 C C . GLU A 1 288 ? 12.907 3.103 -2.964 1.00 73.19 288 GLU A C 1
ATOM 2213 O O . GLU A 1 288 ? 12.944 2.616 -1.835 1.00 73.19 288 GLU A O 1
ATOM 2218 N N . ARG A 1 289 ? 12.019 2.693 -3.872 1.00 74.81 289 ARG A N 1
ATOM 2219 C CA . ARG A 1 289 ? 10.970 1.730 -3.542 1.00 74.81 289 ARG A CA 1
ATOM 2220 C C . ARG A 1 289 ? 11.516 0.318 -3.270 1.00 74.81 289 ARG A C 1
ATOM 2222 O O . ARG A 1 289 ? 10.860 -0.457 -2.579 1.00 74.81 289 ARG A O 1
ATOM 2229 N N . LEU A 1 290 ? 12.735 -0.006 -3.723 1.00 79.25 290 LEU A N 1
ATOM 2230 C CA . LEU A 1 290 ? 13.398 -1.275 -3.389 1.00 79.25 290 LEU A CA 1
ATOM 2231 C C . LEU A 1 290 ? 13.841 -1.372 -1.927 1.00 79.25 290 LEU A C 1
ATOM 2233 O O . LEU A 1 290 ? 13.948 -2.485 -1.416 1.00 79.25 290 LEU A O 1
ATOM 2237 N N . GLY A 1 291 ? 14.050 -0.252 -1.223 1.00 81.88 291 GLY A N 1
ATOM 2238 C CA . GLY A 1 291 ? 14.414 -0.290 0.201 1.00 81.88 291 GLY A CA 1
ATOM 2239 C C . GLY A 1 291 ? 13.381 -1.055 1.035 1.00 81.88 291 GLY A C 1
ATOM 2240 O O . GLY A 1 291 ? 13.728 -1.804 1.945 1.00 81.88 291 GLY A O 1
ATOM 2241 N N . ARG A 1 292 ? 12.106 -0.964 0.641 1.00 79.56 292 ARG A N 1
ATOM 2242 C CA . ARG A 1 292 ? 10.999 -1.709 1.245 1.00 79.56 292 ARG A CA 1
ATOM 2243 C C . ARG A 1 292 ? 11.125 -3.214 1.063 1.00 79.56 292 ARG A C 1
ATOM 2245 O O . ARG A 1 292 ? 10.950 -3.963 2.020 1.00 79.56 292 ARG A O 1
ATOM 2252 N N . LEU A 1 293 ? 11.472 -3.642 -0.145 1.00 80.56 293 LEU A N 1
ATOM 2253 C CA . LEU A 1 293 ? 11.719 -5.044 -0.443 1.00 80.56 293 LEU A CA 1
ATOM 2254 C C . LEU A 1 293 ? 12.921 -5.578 0.344 1.00 80.56 293 LEU A C 1
ATOM 2256 O O . LEU A 1 293 ? 12.865 -6.698 0.845 1.00 80.56 293 LEU A O 1
ATOM 2260 N N . MET A 1 294 ? 13.986 -4.783 0.486 1.00 85.56 294 MET A N 1
ATOM 2261 C CA . MET A 1 294 ? 15.156 -5.154 1.289 1.00 85.56 294 MET A CA 1
ATOM 2262 C C . MET A 1 294 ? 14.776 -5.367 2.756 1.00 85.56 294 MET A C 1
ATOM 2264 O O . MET A 1 294 ? 15.179 -6.361 3.352 1.00 85.56 294 MET A O 1
ATOM 2268 N N . VAL A 1 295 ? 13.955 -4.484 3.331 1.00 84.94 295 VAL A N 1
ATOM 2269 C CA . VAL A 1 295 ? 13.453 -4.633 4.706 1.00 84.94 295 VAL A CA 1
ATOM 2270 C C . VAL A 1 295 ? 12.565 -5.869 4.856 1.00 84.94 295 VAL A C 1
ATOM 2272 O O . VAL A 1 295 ? 12.755 -6.651 5.785 1.00 84.94 295 VAL A O 1
ATOM 2275 N N . GLN A 1 296 ? 11.641 -6.093 3.921 1.00 78.94 296 GLN A N 1
ATOM 2276 C CA . GLN A 1 296 ? 10.788 -7.286 3.918 1.00 78.94 296 GLN A CA 1
ATOM 2277 C C . GLN A 1 296 ? 11.610 -8.576 3.774 1.00 78.94 296 GLN A C 1
ATOM 2279 O O . GLN A 1 296 ? 11.362 -9.544 4.482 1.00 78.94 296 GLN A O 1
ATOM 2284 N N . SER A 1 297 ? 12.640 -8.572 2.927 1.00 82.44 297 SER A N 1
ATOM 2285 C CA . SER A 1 297 ? 13.536 -9.720 2.722 1.00 82.44 297 SER A CA 1
ATOM 2286 C C . SER A 1 297 ? 14.486 -9.960 3.901 1.00 82.44 297 SER A C 1
ATOM 2288 O O . SER A 1 297 ? 14.967 -11.075 4.099 1.00 82.44 297 SER A O 1
ATOM 2290 N N . ALA A 1 298 ? 14.773 -8.928 4.702 1.00 82.94 298 ALA A N 1
ATOM 2291 C CA . ALA A 1 298 ? 15.511 -9.084 5.952 1.00 82.94 298 ALA A CA 1
ATOM 2292 C C . ALA A 1 298 ? 14.658 -9.783 7.021 1.00 82.94 298 ALA A C 1
ATOM 2294 O O . ALA A 1 298 ? 15.193 -10.576 7.793 1.00 82.94 298 ALA A O 1
ATOM 2295 N N . ARG A 1 299 ? 13.340 -9.529 7.027 1.00 77.19 299 ARG A N 1
ATOM 2296 C CA . ARG A 1 299 ? 12.365 -10.220 7.883 1.00 77.19 299 ARG A CA 1
ATOM 2297 C C . ARG A 1 299 ? 12.144 -11.662 7.429 1.00 77.19 299 ARG A C 1
ATOM 2299 O O . ARG A 1 299 ? 12.256 -12.580 8.234 1.00 77.19 299 ARG A O 1
ATOM 2306 N N . ASP A 1 300 ? 11.904 -11.851 6.135 1.00 75.81 300 ASP A N 1
ATOM 2307 C CA . ASP A 1 300 ? 11.623 -13.147 5.530 1.00 75.81 300 ASP A CA 1
ATOM 2308 C C . ASP A 1 300 ? 12.539 -13.407 4.332 1.00 75.81 300 ASP A C 1
ATOM 2310 O O . ASP A 1 300 ? 12.297 -12.957 3.210 1.00 75.81 300 ASP A O 1
ATOM 2314 N N . GLN A 1 301 ? 13.573 -14.222 4.558 1.00 73.00 301 GLN A N 1
ATOM 2315 C CA . GLN A 1 301 ? 14.604 -14.561 3.562 1.00 73.00 301 GLN A CA 1
ATOM 2316 C C . GLN A 1 301 ? 14.030 -15.200 2.282 1.00 73.00 301 GLN A C 1
ATOM 2318 O O . GLN A 1 301 ? 14.673 -15.203 1.235 1.00 73.00 301 GLN A O 1
ATOM 2323 N N . GLY A 1 302 ? 12.804 -15.732 2.341 1.00 77.38 302 GLY A N 1
ATOM 2324 C CA . GLY A 1 302 ? 12.115 -16.299 1.186 1.00 77.38 302 GLY A CA 1
ATOM 2325 C C . GLY A 1 302 ? 11.558 -15.274 0.194 1.00 77.38 302 GLY A C 1
ATOM 2326 O O . GLY A 1 302 ? 11.314 -15.640 -0.953 1.00 77.38 302 GLY A O 1
ATOM 2327 N N . LEU A 1 303 ? 11.369 -14.008 0.591 1.00 81.56 303 LEU A N 1
ATOM 2328 C CA . LEU A 1 303 ? 10.718 -13.001 -0.258 1.00 81.56 303 LEU A CA 1
ATOM 2329 C C . LEU A 1 303 ? 11.582 -12.560 -1.442 1.00 81.56 303 LEU A C 1
ATOM 2331 O O . LEU A 1 303 ? 11.046 -12.350 -2.528 1.00 81.56 303 LEU A O 1
ATOM 2335 N N . CYS A 1 304 ? 12.902 -12.470 -1.270 1.00 78.56 304 CYS A N 1
ATOM 2336 C CA . CYS A 1 304 ? 13.806 -12.043 -2.340 1.00 78.56 304 CYS A CA 1
ATOM 2337 C C . CYS A 1 304 ? 13.771 -13.001 -3.556 1.00 78.56 304 CYS A C 1
ATOM 2339 O O . CYS A 1 304 ? 13.503 -12.527 -4.663 1.00 78.56 304 CYS A O 1
ATOM 2341 N N . PRO A 1 305 ? 13.926 -14.336 -3.399 1.00 78.88 305 PRO A N 1
ATOM 2342 C CA . PRO A 1 305 ? 13.767 -15.280 -4.510 1.00 78.88 305 PRO A CA 1
ATOM 2343 C C . PRO A 1 305 ? 12.395 -15.219 -5.190 1.00 78.88 305 PRO A C 1
ATOM 2345 O O . PRO A 1 305 ? 12.325 -15.264 -6.414 1.00 78.88 305 PRO A O 1
ATOM 2348 N N . ILE A 1 306 ? 11.312 -15.084 -4.415 1.00 86.06 306 ILE A N 1
ATOM 2349 C CA . ILE A 1 306 ? 9.949 -14.967 -4.959 1.00 86.06 306 ILE A CA 1
ATOM 2350 C C . ILE A 1 306 ? 9.839 -13.723 -5.838 1.00 86.06 306 ILE A C 1
ATOM 2352 O O . ILE A 1 306 ? 9.295 -13.779 -6.935 1.00 86.06 306 ILE A O 1
ATOM 2356 N N . PHE A 1 307 ? 10.343 -12.593 -5.353 1.00 81.31 307 PHE A N 1
ATOM 2357 C CA . PHE A 1 307 ? 10.257 -11.338 -6.078 1.00 81.31 307 PHE A CA 1
ATOM 2358 C C . PHE A 1 307 ? 11.125 -11.355 -7.340 1.00 81.31 307 PHE A C 1
ATOM 2360 O O . PHE A 1 307 ? 10.677 -10.893 -8.382 1.00 81.31 307 PHE A O 1
ATOM 2367 N N . ASN A 1 308 ? 12.313 -11.965 -7.291 1.00 79.00 308 ASN A N 1
ATOM 2368 C CA . ASN A 1 308 ? 13.151 -12.189 -8.474 1.00 79.00 308 ASN A CA 1
ATOM 2369 C C . ASN A 1 308 ? 12.491 -13.091 -9.524 1.00 79.00 308 ASN A C 1
ATOM 2371 O O . ASN A 1 308 ? 12.752 -12.906 -10.706 1.00 79.00 308 ASN A O 1
ATOM 2375 N N . ALA A 1 309 ? 11.652 -14.043 -9.105 1.00 80.69 309 ALA A N 1
ATOM 2376 C CA . ALA A 1 309 ? 10.884 -14.889 -10.017 1.00 80.69 309 ALA A CA 1
ATOM 2377 C C . ALA A 1 309 ? 9.697 -14.156 -10.668 1.00 80.69 309 ALA A C 1
ATOM 2379 O O . ALA A 1 309 ? 9.163 -14.632 -11.657 1.00 80.69 309 ALA A O 1
ATOM 2380 N N . ILE A 1 310 ? 9.265 -13.026 -10.098 1.00 83.88 310 ILE A N 1
ATOM 2381 C CA . ILE A 1 310 ? 8.155 -12.206 -10.611 1.00 83.88 310 ILE A CA 1
ATOM 2382 C C . ILE A 1 310 ? 8.680 -10.987 -11.392 1.00 83.88 310 ILE A C 1
ATOM 2384 O O . ILE A 1 310 ? 8.000 -10.456 -12.267 1.00 83.88 310 ILE A O 1
ATOM 2388 N N . ILE A 1 311 ? 9.885 -10.511 -11.065 1.00 80.12 311 ILE A N 1
ATOM 2389 C CA . ILE A 1 311 ? 10.576 -9.431 -11.772 1.00 80.12 311 ILE A CA 1
ATOM 2390 C C . ILE A 1 311 ? 11.547 -10.040 -12.783 1.00 80.12 311 ILE A C 1
ATOM 2392 O O . ILE A 1 311 ? 12.733 -10.216 -12.504 1.00 80.12 311 ILE A O 1
ATOM 2396 N N . GLY A 1 312 ? 11.019 -10.345 -13.964 1.00 79.06 312 GLY A N 1
ATOM 2397 C CA . GLY A 1 312 ? 11.750 -10.843 -15.127 1.00 79.06 312 GLY A CA 1
ATOM 2398 C C . GLY A 1 312 ? 10.801 -11.491 -16.137 1.00 79.06 312 GLY A C 1
ATOM 2399 O O . GLY A 1 312 ? 9.613 -11.616 -15.855 1.00 79.06 312 GLY A O 1
ATOM 2400 N N . PHE A 1 313 ? 11.331 -11.901 -17.287 1.00 79.19 313 PHE A N 1
ATOM 2401 C CA . PHE A 1 313 ? 10.641 -12.712 -18.303 1.00 79.19 313 PHE A CA 1
ATOM 2402 C C . PHE A 1 313 ? 10.883 -14.222 -18.106 1.00 79.19 313 PHE A C 1
ATOM 2404 O O . PHE A 1 313 ? 10.571 -15.047 -18.960 1.00 79.19 313 PHE A O 1
ATOM 2411 N N . GLU A 1 314 ? 11.521 -14.613 -17.000 1.00 76.94 314 GLU A N 1
ATOM 2412 C CA . GLU A 1 314 ? 11.768 -16.015 -16.670 1.00 76.94 314 GLU A CA 1
ATOM 2413 C C . GLU A 1 314 ? 10.655 -16.544 -15.756 1.00 76.94 314 GLU A C 1
ATOM 2415 O O . GLU A 1 314 ? 10.578 -16.178 -14.584 1.00 76.94 314 GLU A O 1
ATOM 2420 N N . GLY A 1 315 ? 9.821 -17.450 -16.270 1.00 81.81 315 GLY A N 1
ATOM 2421 C CA . GLY A 1 315 ? 8.753 -18.083 -15.495 1.00 81.81 315 GLY A CA 1
ATOM 2422 C C . GLY A 1 315 ? 7.393 -17.430 -15.720 1.00 81.81 315 GLY A C 1
ATOM 2423 O O . GLY A 1 315 ? 6.889 -17.458 -16.833 1.00 81.81 315 GLY A O 1
ATOM 2424 N N . ASP A 1 316 ? 6.755 -16.938 -14.655 1.00 85.31 316 ASP A N 1
ATOM 2425 C CA . ASP A 1 316 ? 5.409 -16.353 -14.707 1.00 85.31 316 ASP A CA 1
ATOM 2426 C C . ASP A 1 316 ? 5.459 -14.817 -14.647 1.00 85.31 316 AS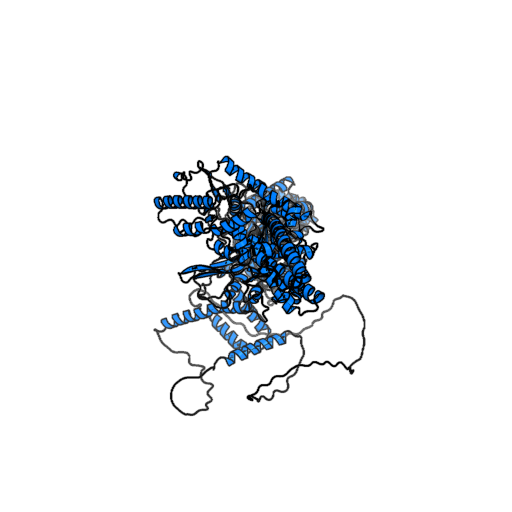P A C 1
ATOM 2428 O O . ASP A 1 316 ? 5.966 -14.237 -13.688 1.00 85.31 316 ASP A O 1
ATOM 2432 N N . GLU A 1 317 ? 4.843 -14.165 -15.631 1.00 85.44 317 GLU A N 1
ATOM 2433 C CA . GLU A 1 317 ? 4.784 -12.716 -15.818 1.00 85.44 317 GLU A CA 1
ATOM 2434 C C . GLU A 1 317 ? 3.386 -12.141 -15.533 1.00 85.44 317 GLU A C 1
ATOM 2436 O O . GLU A 1 317 ? 2.402 -12.858 -15.317 1.00 85.44 317 GLU A O 1
ATOM 2441 N N . PHE A 1 318 ? 3.284 -10.808 -15.537 1.00 88.00 318 PHE A N 1
ATOM 2442 C CA . PHE A 1 318 ? 2.014 -10.104 -15.397 1.00 88.00 318 PHE A CA 1
ATOM 2443 C C . PHE A 1 318 ? 1.338 -9.898 -16.750 1.00 88.00 318 PHE A C 1
ATOM 2445 O O . PHE A 1 318 ? 1.872 -9.206 -17.608 1.00 88.00 318 PHE A O 1
ATOM 2452 N N . TYR A 1 319 ? 0.103 -10.380 -16.877 1.00 87.12 319 TYR A N 1
ATOM 2453 C CA . TYR A 1 319 ? -0.735 -10.162 -18.054 1.00 87.12 319 TYR A CA 1
ATOM 2454 C C . TYR A 1 319 ? -2.087 -9.555 -17.675 1.00 87.12 319 TYR A C 1
ATOM 2456 O O . TYR A 1 319 ? -2.626 -9.810 -16.594 1.00 87.12 319 TYR A O 1
ATOM 2464 N N . ALA A 1 320 ? -2.661 -8.764 -18.581 1.00 88.62 320 ALA A N 1
ATOM 2465 C CA . ALA A 1 320 ? -4.010 -8.223 -18.458 1.00 88.62 320 ALA A CA 1
ATOM 2466 C C . ALA A 1 320 ? -4.902 -8.821 -19.542 1.00 88.62 320 ALA A C 1
ATOM 2468 O O . ALA A 1 320 ? -4.605 -8.735 -20.730 1.00 88.62 320 ALA A O 1
ATOM 2469 N N . ALA A 1 321 ? -6.026 -9.398 -19.128 1.00 88.94 321 ALA A N 1
ATOM 2470 C CA . ALA A 1 321 ? -6.995 -9.975 -20.045 1.00 88.94 321 ALA A CA 1
ATOM 2471 C C . ALA A 1 321 ? -8.388 -9.431 -19.789 1.00 88.94 321 ALA A C 1
ATOM 2473 O O . ALA A 1 321 ? -8.826 -9.321 -18.644 1.00 88.94 321 ALA A O 1
ATOM 2474 N N . LYS A 1 322 ? -9.131 -9.138 -20.856 1.00 89.81 322 LYS A N 1
ATOM 2475 C CA . LYS A 1 322 ? -10.503 -8.643 -20.720 1.00 89.81 322 LYS A CA 1
ATOM 2476 C C . LYS A 1 322 ? -11.343 -9.659 -19.961 1.00 89.81 322 LYS A C 1
ATOM 2478 O O . LYS A 1 322 ? -11.340 -10.851 -20.274 1.00 89.81 322 LYS A O 1
ATOM 2483 N N . ALA A 1 323 ? -12.136 -9.185 -19.005 1.00 87.56 323 ALA A N 1
ATOM 2484 C CA . ALA A 1 323 ? -12.991 -10.040 -18.186 1.00 87.56 323 ALA A CA 1
ATOM 2485 C C . ALA A 1 323 ? -13.938 -10.922 -19.020 1.00 87.56 323 ALA A C 1
ATOM 2487 O O . ALA A 1 323 ? -14.302 -12.027 -18.601 1.00 87.56 323 ALA A O 1
ATOM 2488 N N . LEU A 1 324 ? -14.331 -10.447 -20.208 1.00 85.31 324 LEU A N 1
ATOM 2489 C CA . LEU A 1 324 ? -15.141 -11.195 -21.168 1.00 85.31 324 LEU A CA 1
ATOM 2490 C C . LEU A 1 324 ? -14.406 -12.407 -21.760 1.00 85.31 324 LEU A C 1
ATOM 2492 O O . LEU A 1 324 ? -15.028 -13.461 -21.928 1.00 85.31 324 LEU A O 1
ATOM 2496 N N . ASP A 1 325 ? -13.114 -12.259 -22.044 1.00 84.94 325 ASP A N 1
ATOM 2497 C CA . ASP A 1 325 ? -12.278 -13.291 -22.660 1.00 84.94 325 ASP A CA 1
ATOM 2498 C C . ASP A 1 325 ? -11.960 -14.389 -21.643 1.00 84.94 325 ASP A C 1
ATOM 2500 O O . ASP A 1 325 ? -12.058 -15.569 -21.959 1.00 84.94 325 ASP A O 1
ATOM 2504 N N . VAL A 1 326 ? -11.746 -14.020 -20.377 1.00 84.19 326 VAL A N 1
ATOM 2505 C CA . VAL A 1 326 ? -11.609 -14.980 -19.266 1.00 84.19 326 VAL A CA 1
ATOM 2506 C C . VAL A 1 326 ? -12.961 -15.628 -18.900 1.00 84.19 326 VAL A C 1
ATOM 2508 O O . VAL A 1 326 ? -13.016 -16.752 -18.406 1.00 84.19 326 VAL A O 1
ATOM 2511 N N . GLY A 1 327 ? -14.086 -14.956 -19.177 1.00 85.31 327 GLY A N 1
ATOM 2512 C CA . GLY A 1 327 ? -15.436 -15.462 -18.894 1.00 85.31 327 GLY A CA 1
ATOM 2513 C C . GLY A 1 327 ? -15.931 -15.196 -17.466 1.00 85.31 327 GLY A C 1
ATOM 2514 O O . GLY A 1 327 ? -16.809 -15.906 -16.977 1.00 85.31 327 GLY A O 1
ATOM 2515 N N . VAL A 1 328 ? -15.403 -14.163 -16.801 1.00 89.44 328 VAL A N 1
ATOM 2516 C CA . VAL A 1 328 ? -15.656 -13.871 -15.374 1.00 89.44 328 VAL A CA 1
ATOM 2517 C C . VAL A 1 328 ? -16.551 -12.651 -15.127 1.00 89.44 328 VAL A C 1
ATOM 2519 O O . VAL A 1 328 ? -16.759 -12.252 -13.983 1.00 89.44 328 VAL A O 1
ATOM 2522 N N . VAL A 1 329 ? -17.136 -12.072 -16.179 1.00 90.25 329 VAL A N 1
ATOM 2523 C CA . VAL A 1 329 ? -18.063 -10.932 -16.067 1.00 90.25 329 VAL A CA 1
ATOM 2524 C C . VAL A 1 329 ? -19.235 -11.267 -15.133 1.00 90.25 329 VAL A C 1
ATOM 2526 O O . VAL A 1 329 ? -19.910 -12.287 -15.284 1.00 90.25 329 VAL A O 1
ATOM 2529 N N . GLY A 1 330 ? -19.487 -10.392 -14.159 1.00 87.31 330 GLY A N 1
ATOM 2530 C CA . GLY A 1 330 ? -20.532 -10.531 -13.143 1.00 87.31 330 GLY A CA 1
ATOM 2531 C C . GLY A 1 330 ? -20.165 -11.423 -11.951 1.00 87.31 330 GLY A C 1
ATOM 2532 O O . GLY A 1 330 ? -20.951 -11.500 -11.003 1.00 87.31 330 GLY A O 1
ATOM 2533 N N . ARG A 1 331 ? -18.996 -12.078 -11.966 1.00 90.06 331 ARG A N 1
ATOM 2534 C CA . ARG A 1 331 ? -18.480 -12.864 -10.835 1.00 90.06 331 ARG A CA 1
ATOM 2535 C C . ARG A 1 331 ? -17.848 -11.966 -9.783 1.00 90.06 331 ARG A C 1
ATOM 2537 O O . ARG A 1 331 ? -17.411 -10.852 -10.073 1.00 90.06 331 ARG A O 1
ATOM 2544 N N . THR A 1 332 ? -17.815 -12.459 -8.550 1.00 89.94 332 THR A N 1
ATOM 2545 C CA . THR A 1 332 ? -17.091 -11.790 -7.463 1.00 89.94 332 THR A CA 1
ATOM 2546 C C . THR A 1 332 ? -15.602 -12.119 -7.529 1.00 89.94 332 THR A C 1
ATOM 2548 O O . THR A 1 332 ? -15.248 -13.231 -7.916 1.00 89.94 332 THR A O 1
ATOM 2551 N N . PHE A 1 333 ? -14.717 -11.202 -7.131 1.00 90.56 333 PHE A N 1
ATOM 2552 C CA . PHE A 1 333 ? -13.268 -11.428 -7.203 1.00 90.56 333 PHE A CA 1
ATOM 2553 C C . PHE A 1 333 ? -12.816 -12.679 -6.425 1.00 90.56 333 PHE A C 1
ATOM 2555 O O . PHE A 1 333 ? -11.923 -13.389 -6.870 1.00 90.56 333 PHE A O 1
ATOM 2562 N N . GLN A 1 334 ? -13.489 -13.038 -5.323 1.00 87.81 334 GLN A N 1
ATOM 2563 C CA . GLN A 1 334 ? -13.235 -14.304 -4.608 1.00 87.81 334 GLN A CA 1
ATOM 2564 C C . GLN A 1 334 ? -13.505 -15.574 -5.441 1.00 87.81 334 GLN A C 1
ATOM 2566 O O . GLN A 1 334 ? -12.961 -16.628 -5.120 1.00 87.81 334 GLN A O 1
ATOM 2571 N N . GLU A 1 335 ? -14.359 -15.497 -6.467 1.00 88.19 335 GLU A N 1
ATOM 2572 C CA . GLU A 1 335 ? -14.695 -16.614 -7.358 1.00 88.19 335 GLU A CA 1
ATOM 2573 C C . GLU A 1 335 ? -13.734 -16.703 -8.548 1.00 88.19 335 GLU A C 1
ATOM 2575 O O . GLU A 1 335 ? -13.500 -17.802 -9.042 1.00 88.19 335 GLU A O 1
ATOM 2580 N N . VAL A 1 336 ? -13.166 -15.575 -8.993 1.00 91.44 336 VAL A N 1
ATOM 2581 C CA . VAL A 1 336 ? -12.297 -15.475 -10.182 1.00 91.44 336 VAL A CA 1
ATOM 2582 C C . VAL A 1 336 ? -11.144 -16.494 -10.181 1.00 91.44 336 VAL A C 1
ATOM 2584 O O . VAL A 1 336 ? -10.973 -17.140 -11.212 1.00 91.44 336 VAL A O 1
ATOM 2587 N N . PRO A 1 337 ? -10.416 -16.759 -9.070 1.00 91.69 337 PRO A N 1
ATOM 2588 C CA . PRO A 1 337 ? -9.347 -17.764 -9.059 1.00 91.69 337 PRO A CA 1
ATOM 2589 C C . PRO A 1 337 ? -9.769 -19.164 -9.515 1.00 91.69 337 PRO A C 1
ATOM 2591 O O . PRO A 1 337 ? -8.943 -19.911 -10.027 1.00 91.69 337 PRO A O 1
ATOM 2594 N N . PHE A 1 338 ? -11.044 -19.531 -9.355 1.00 89.94 338 PHE A N 1
ATOM 2595 C CA . PHE A 1 338 ? -11.561 -20.848 -9.748 1.00 89.94 338 PHE A CA 1
ATOM 2596 C C . PHE A 1 338 ? -11.966 -20.929 -11.226 1.00 89.94 338 PHE A C 1
ATOM 2598 O O . PHE A 1 338 ? -12.345 -22.002 -11.691 1.00 89.94 338 PHE A O 1
ATOM 2605 N N . TRP A 1 339 ? -11.897 -19.813 -11.952 1.00 88.94 339 TRP A N 1
ATOM 2606 C CA . TRP A 1 339 ? -12.072 -19.732 -13.405 1.00 88.94 339 TRP A CA 1
ATOM 2607 C C . TRP A 1 339 ? -10.733 -19.623 -14.145 1.00 88.94 339 TRP A C 1
ATOM 2609 O O . TRP A 1 339 ? -10.723 -19.528 -15.368 1.00 88.94 339 TRP A O 1
ATOM 2619 N N . CYS A 1 340 ? -9.615 -19.649 -13.413 1.00 88.12 340 CYS A N 1
ATOM 2620 C CA . CYS A 1 340 ? -8.272 -19.503 -13.955 1.00 88.12 340 CYS A CA 1
ATOM 2621 C C . CYS A 1 340 ? -7.446 -20.774 -13.698 1.00 88.12 340 CYS A C 1
ATOM 2623 O O . CYS A 1 340 ? -6.756 -20.893 -12.682 1.00 88.12 340 CYS A O 1
ATOM 2625 N N . GLU A 1 341 ? -7.483 -21.734 -14.627 1.00 86.00 341 GLU A N 1
ATOM 2626 C CA . GLU A 1 341 ? -6.774 -23.016 -14.477 1.00 86.00 341 GLU A CA 1
ATOM 2627 C C . GLU A 1 341 ? -5.263 -22.846 -14.375 1.00 86.00 341 GLU A C 1
ATOM 2629 O O . GLU A 1 341 ? -4.658 -23.283 -13.396 1.00 86.00 341 GLU A O 1
ATOM 2634 N N . LYS A 1 342 ? -4.669 -22.122 -15.323 1.00 88.25 342 LYS A N 1
ATOM 2635 C CA . LYS A 1 342 ? -3.213 -21.974 -15.440 1.00 88.25 342 LYS A CA 1
ATOM 2636 C C . LYS A 1 342 ? -2.660 -20.647 -14.923 1.00 88.25 342 LYS A C 1
ATOM 2638 O O . LYS A 1 342 ? -1.449 -20.491 -14.870 1.00 88.25 342 LYS A O 1
ATOM 2643 N N . THR A 1 343 ? -3.521 -19.711 -14.515 1.00 91.50 343 THR A N 1
ATOM 2644 C CA . THR A 1 343 ? -3.119 -18.335 -14.162 1.00 91.50 343 THR A CA 1
ATOM 2645 C C . THR A 1 343 ? -3.635 -17.907 -12.787 1.00 91.50 343 THR A C 1
ATOM 2647 O O . THR A 1 343 ? -4.704 -18.345 -12.356 1.00 91.50 343 THR A O 1
ATOM 2650 N N . VAL A 1 344 ? -2.892 -17.096 -12.036 1.00 93.50 344 VAL A N 1
ATOM 2651 C CA . VAL A 1 344 ? -3.356 -16.595 -10.728 1.00 93.50 344 VAL A CA 1
ATOM 2652 C C . VAL A 1 344 ? -3.850 -15.158 -10.874 1.00 93.50 344 VAL A C 1
ATOM 2654 O O . VAL A 1 344 ? -3.037 -14.281 -11.142 1.00 93.50 344 VAL A O 1
ATOM 2657 N N . PRO A 1 345 ? -5.149 -14.869 -10.677 1.00 94.00 345 PRO A N 1
ATOM 2658 C CA . PRO A 1 345 ? -5.640 -13.496 -10.701 1.00 94.00 345 PRO A CA 1
ATOM 2659 C C . PRO A 1 345 ? -5.182 -12.738 -9.453 1.00 94.00 345 PRO A C 1
ATOM 2661 O O . PRO A 1 345 ? -5.468 -13.146 -8.326 1.00 94.00 345 PRO A O 1
ATOM 2664 N N . ILE A 1 346 ? -4.500 -11.614 -9.666 1.00 94.25 346 ILE A N 1
ATOM 2665 C CA . ILE A 1 346 ? -3.938 -10.766 -8.605 1.00 94.25 346 ILE A CA 1
ATOM 2666 C C . ILE A 1 346 ? -4.640 -9.414 -8.480 1.00 94.25 346 ILE A C 1
ATOM 2668 O O . ILE A 1 346 ? -4.597 -8.795 -7.415 1.00 94.25 346 ILE A O 1
ATOM 2672 N N . GLY A 1 347 ? -5.313 -8.957 -9.538 1.00 93.12 347 GLY A N 1
ATOM 2673 C CA . GLY A 1 347 ? -5.900 -7.624 -9.568 1.00 93.12 347 GLY A CA 1
ATOM 2674 C C . GLY A 1 347 ? -6.856 -7.381 -10.723 1.00 93.12 347 GLY A C 1
ATOM 2675 O O . GLY A 1 347 ? -7.164 -8.281 -11.504 1.00 93.12 347 GLY A O 1
ATOM 2676 N N . ILE A 1 348 ? -7.340 -6.146 -10.804 1.00 92.25 348 ILE A N 1
ATOM 2677 C CA . ILE A 1 348 ? -8.222 -5.655 -11.861 1.00 92.25 348 ILE A CA 1
ATOM 2678 C C . ILE A 1 348 ? -7.702 -4.303 -12.334 1.00 92.25 348 ILE A C 1
ATOM 2680 O O . ILE A 1 348 ? -7.346 -3.457 -11.516 1.00 92.25 348 ILE A O 1
ATOM 2684 N N . ARG A 1 349 ? -7.696 -4.084 -13.645 1.00 91.19 349 ARG A N 1
ATOM 2685 C CA . ARG A 1 349 ? -7.611 -2.757 -14.239 1.00 91.19 349 ARG A CA 1
ATOM 2686 C C . ARG A 1 349 ? -9.012 -2.343 -14.663 1.00 91.19 349 ARG A C 1
ATOM 2688 O O . ARG A 1 349 ? -9.654 -3.033 -15.453 1.00 91.19 349 ARG A O 1
ATOM 2695 N N . ASP A 1 350 ? -9.511 -1.263 -14.079 1.00 86.25 350 ASP A N 1
ATOM 2696 C CA . ASP A 1 350 ? -10.866 -0.803 -14.371 1.00 86.25 350 ASP A CA 1
ATOM 2697 C C . ASP A 1 350 ? -10.942 -0.035 -15.704 1.00 86.25 350 ASP A C 1
ATOM 2699 O O . ASP A 1 350 ? -9.929 0.306 -16.318 1.00 86.25 350 ASP A O 1
ATOM 2703 N N . ALA A 1 351 ? -12.161 0.298 -16.132 1.00 82.62 351 ALA A N 1
ATOM 2704 C CA . ALA A 1 351 ? -12.399 1.064 -17.358 1.00 82.62 351 ALA A CA 1
ATOM 2705 C C . ALA A 1 351 ? -11.768 2.476 -17.371 1.00 82.62 351 ALA A C 1
ATOM 2707 O O . ALA A 1 351 ? -11.667 3.088 -18.434 1.00 82.62 351 ALA A O 1
ATOM 2708 N N . SER A 1 352 ? -11.364 3.019 -16.214 1.00 76.56 352 SER A N 1
ATOM 2709 C CA . SER A 1 352 ? -10.635 4.294 -16.134 1.00 76.56 352 SER A CA 1
ATOM 2710 C C . SER A 1 352 ? -9.130 4.131 -16.378 1.00 76.56 352 SER A C 1
ATOM 2712 O O . SER A 1 352 ? -8.423 5.123 -16.551 1.00 76.56 352 SER A O 1
ATOM 2714 N N . GLY A 1 353 ? -8.648 2.885 -16.427 1.00 76.00 353 GLY A N 1
ATOM 2715 C CA . GLY A 1 353 ? -7.240 2.531 -16.535 1.00 76.00 353 GLY A CA 1
ATOM 2716 C C . GLY A 1 353 ? -6.529 2.433 -15.185 1.00 76.00 353 GLY A C 1
ATOM 2717 O O . GLY A 1 353 ? -5.308 2.276 -15.180 1.00 76.00 353 GLY A O 1
ATOM 2718 N N . ALA A 1 354 ? -7.255 2.515 -14.063 1.00 78.12 354 ALA A N 1
ATOM 2719 C CA . ALA A 1 354 ? -6.688 2.422 -12.724 1.00 78.12 354 ALA A CA 1
ATOM 2720 C C . ALA A 1 354 ? -6.411 0.963 -12.339 1.00 78.12 354 ALA A C 1
ATOM 2722 O O . ALA A 1 354 ? -7.254 0.085 -12.528 1.00 78.12 354 ALA A O 1
ATOM 2723 N N . TYR A 1 355 ? -5.231 0.716 -11.769 1.00 83.50 355 TYR A N 1
ATOM 2724 C CA . TYR A 1 355 ? -4.810 -0.602 -11.297 1.00 83.50 355 TYR A CA 1
ATOM 2725 C C . TYR A 1 355 ? -5.277 -0.830 -9.854 1.00 83.50 355 TYR A C 1
ATOM 2727 O O . TYR A 1 355 ? -4.954 -0.052 -8.958 1.00 83.50 355 TYR A O 1
ATOM 2735 N N . ILE A 1 356 ? -6.029 -1.905 -9.625 1.00 87.56 356 ILE A N 1
ATOM 2736 C CA . ILE A 1 356 ? -6.542 -2.323 -8.318 1.00 87.56 356 ILE A CA 1
ATOM 2737 C C . ILE A 1 356 ? -5.970 -3.710 -8.013 1.00 87.56 356 ILE A C 1
ATOM 2739 O O . ILE A 1 356 ? -6.507 -4.730 -8.448 1.00 87.56 356 ILE A O 1
ATOM 2743 N N . ILE A 1 357 ? -4.864 -3.755 -7.273 1.00 90.06 357 ILE A N 1
ATOM 2744 C CA . ILE A 1 357 ? -4.239 -5.005 -6.816 1.00 90.06 357 ILE A CA 1
ATOM 2745 C C . ILE A 1 357 ? -4.906 -5.465 -5.517 1.00 90.06 357 ILE A C 1
ATOM 2747 O O . ILE A 1 357 ? -5.225 -4.640 -4.660 1.00 90.06 357 ILE A O 1
ATOM 2751 N N . ASN A 1 358 ? -5.144 -6.776 -5.385 1.00 89.62 358 ASN A N 1
ATOM 2752 C CA . ASN A 1 358 ? -5.958 -7.377 -4.319 1.00 89.62 358 ASN A CA 1
ATOM 2753 C C . ASN A 1 358 ? -7.319 -6.657 -4.104 1.00 89.62 358 ASN A C 1
ATOM 2755 O O . ASN A 1 358 ? -7.578 -6.127 -3.018 1.00 89.62 358 ASN A O 1
ATOM 2759 N N . PRO A 1 359 ? -8.208 -6.619 -5.123 1.00 88.06 359 PRO A N 1
ATOM 2760 C CA . PRO A 1 359 ? -9.554 -6.073 -4.992 1.00 88.06 359 PRO A CA 1
ATOM 2761 C C . PRO A 1 359 ? -10.330 -6.695 -3.834 1.00 88.06 359 PRO A C 1
ATOM 2763 O O . PRO A 1 359 ? -10.082 -7.832 -3.418 1.00 88.06 359 PRO A O 1
ATOM 2766 N N . GLU A 1 360 ? -11.358 -5.984 -3.365 1.00 82.69 360 GLU A N 1
ATOM 2767 C CA . GLU A 1 360 ? -12.250 -6.547 -2.359 1.00 82.69 360 GLU A CA 1
ATOM 2768 C C . GLU A 1 360 ? -12.850 -7.880 -2.824 1.00 82.69 360 GLU A C 1
ATOM 2770 O O . GLU A 1 360 ? -13.314 -7.991 -3.958 1.00 82.69 360 GLU A O 1
ATOM 2775 N N . LYS A 1 361 ? -12.922 -8.893 -1.947 1.00 82.25 361 LYS A N 1
ATOM 2776 C CA . LYS A 1 361 ? -13.514 -10.203 -2.292 1.00 82.25 361 LYS A CA 1
ATOM 2777 C C . LYS A 1 361 ? -14.917 -10.106 -2.906 1.00 82.25 361 LYS A C 1
ATOM 2779 O O . LYS A 1 361 ? -15.270 -10.937 -3.742 1.00 82.25 361 LYS A O 1
ATOM 2784 N N . SER A 1 362 ? -15.705 -9.107 -2.502 1.00 82.25 362 SER A N 1
ATOM 2785 C CA . SER A 1 362 ? -17.053 -8.811 -3.009 1.00 82.25 362 SER A CA 1
ATOM 2786 C C . SER A 1 362 ? -17.091 -8.007 -4.311 1.00 82.25 362 SER A C 1
ATOM 2788 O O . SER A 1 362 ? -18.181 -7.828 -4.858 1.00 82.25 362 SER A O 1
ATOM 2790 N N . TYR A 1 363 ? -15.950 -7.522 -4.811 1.00 85.75 363 TYR A N 1
ATOM 2791 C CA . TYR A 1 363 ? -15.870 -6.756 -6.052 1.00 85.75 363 TYR A CA 1
ATOM 2792 C C . TYR A 1 363 ? -16.462 -7.570 -7.202 1.00 85.75 363 TYR A C 1
ATOM 2794 O O . TYR A 1 363 ? -16.038 -8.700 -7.447 1.00 85.75 363 TYR A O 1
ATOM 2802 N N . LYS A 1 364 ? -17.450 -7.003 -7.898 1.00 90.19 364 LYS A N 1
ATOM 2803 C CA . LYS A 1 364 ? -18.079 -7.630 -9.063 1.00 90.19 364 LYS A CA 1
ATOM 2804 C C . LYS A 1 364 ? -17.369 -7.179 -10.327 1.00 90.19 364 LYS A C 1
ATOM 2806 O O . LYS A 1 364 ? -17.420 -5.996 -10.654 1.00 90.19 364 LYS A O 1
ATOM 2811 N N . VAL A 1 365 ? -16.778 -8.134 -11.036 1.00 91.31 365 VAL A N 1
ATOM 2812 C CA . VAL A 1 365 ? -16.065 -7.872 -12.288 1.00 91.31 365 VAL A CA 1
ATOM 2813 C C . VAL A 1 365 ? -17.050 -7.384 -13.351 1.00 91.31 365 VAL A C 1
ATOM 2815 O O . VAL A 1 365 ? -18.067 -8.035 -13.617 1.00 91.31 365 VAL A O 1
ATOM 2818 N N . LYS A 1 366 ? -16.777 -6.223 -13.939 1.00 91.81 366 LYS A N 1
ATOM 2819 C CA . LYS A 1 366 ? -17.588 -5.591 -14.986 1.00 91.81 366 LYS A CA 1
ATOM 2820 C C . LYS A 1 366 ? -17.148 -6.075 -16.367 1.00 91.81 366 LYS A C 1
ATOM 2822 O O . LYS A 1 366 ? -16.174 -6.801 -16.517 1.00 91.81 366 LYS A O 1
ATOM 2827 N N . MET A 1 367 ? -17.910 -5.699 -17.392 1.00 88.75 367 MET A N 1
ATOM 2828 C CA . MET A 1 367 ? -17.631 -6.106 -18.773 1.00 88.75 367 MET A CA 1
ATOM 2829 C C . MET A 1 367 ? -16.378 -5.435 -19.350 1.00 88.75 367 MET A C 1
ATOM 2831 O O . MET A 1 367 ? -15.651 -6.080 -20.099 1.00 88.75 367 MET A O 1
ATOM 2835 N N . ASP A 1 368 ? -16.136 -4.178 -18.975 1.00 89.25 368 ASP A N 1
ATOM 2836 C CA . ASP A 1 368 ? -15.012 -3.366 -19.458 1.00 89.25 368 ASP A CA 1
ATOM 2837 C C . ASP A 1 368 ? -13.754 -3.493 -18.579 1.00 89.25 368 ASP A C 1
ATOM 2839 O O . ASP A 1 368 ? -12.762 -2.817 -18.832 1.00 89.25 368 ASP A O 1
ATOM 2843 N N . ASP A 1 369 ? -13.794 -4.332 -17.539 1.00 91.88 369 ASP A N 1
ATOM 2844 C CA . ASP A 1 369 ? -12.645 -4.569 -16.666 1.00 91.88 369 ASP A CA 1
ATOM 2845 C C . ASP A 1 369 ? -11.646 -5.529 -17.338 1.00 91.88 369 ASP A C 1
ATOM 2847 O O . ASP A 1 369 ? -12.032 -6.493 -18.010 1.00 91.88 369 ASP A O 1
ATOM 2851 N N . GLU A 1 370 ? -10.355 -5.318 -17.087 1.00 93.31 370 GLU A N 1
ATOM 2852 C CA . GLU A 1 370 ? -9.291 -6.274 -17.404 1.00 93.31 370 GLU A CA 1
ATOM 2853 C C . GLU A 1 370 ? -8.828 -6.957 -16.111 1.00 93.31 370 GLU A C 1
ATOM 2855 O O . GLU A 1 370 ? -8.548 -6.309 -15.104 1.00 93.31 370 GLU A O 1
ATOM 2860 N N . VAL A 1 371 ? -8.764 -8.284 -16.110 1.00 93.25 371 VAL A N 1
ATOM 2861 C CA . VAL A 1 371 ? -8.251 -9.082 -14.997 1.00 93.25 371 VAL A CA 1
ATOM 2862 C C . VAL A 1 371 ? -6.739 -9.167 -15.133 1.00 93.25 371 VAL A C 1
ATOM 2864 O O . VAL A 1 371 ? -6.233 -9.617 -16.159 1.00 93.25 371 VAL A O 1
ATOM 2867 N N . ILE A 1 372 ? -6.036 -8.757 -14.083 1.00 93.44 372 ILE A N 1
ATOM 2868 C CA . ILE A 1 372 ? -4.581 -8.846 -13.990 1.00 93.44 372 ILE A CA 1
ATOM 2869 C C . ILE A 1 372 ? -4.240 -10.216 -13.410 1.00 93.44 372 ILE A C 1
ATOM 2871 O O . ILE A 1 372 ? -4.688 -10.553 -12.306 1.00 93.44 372 ILE A O 1
ATOM 2875 N N . VAL A 1 373 ? -3.463 -11.004 -14.146 1.00 92.44 373 VAL A N 1
ATOM 2876 C CA . VAL A 1 373 ? -3.090 -12.375 -13.793 1.00 92.44 373 VAL A CA 1
ATOM 2877 C C . VAL A 1 373 ? -1.575 -12.565 -13.824 1.00 92.44 373 VAL A C 1
ATOM 2879 O O . VAL A 1 373 ? -0.882 -11.901 -14.586 1.00 92.44 373 VAL A O 1
ATOM 2882 N N . LEU A 1 374 ? -1.083 -13.491 -13.003 1.00 91.38 374 LEU A N 1
ATOM 2883 C CA . LEU A 1 374 ? 0.231 -14.111 -13.159 1.00 91.38 374 LEU A CA 1
ATOM 2884 C C . LEU A 1 374 ? 0.095 -15.325 -14.080 1.00 91.38 374 LEU A C 1
ATOM 2886 O O . LEU A 1 374 ? -0.722 -16.212 -13.792 1.00 91.38 374 LEU A O 1
ATOM 2890 N N . ALA A 1 375 ? 0.851 -15.347 -15.172 1.00 88.44 375 ALA A N 1
ATOM 2891 C CA . ALA A 1 375 ? 0.839 -16.408 -16.172 1.00 88.44 375 ALA A CA 1
ATOM 2892 C C . ALA A 1 375 ? 2.203 -16.525 -16.859 1.00 88.44 375 ALA A C 1
ATOM 2894 O O . ALA A 1 375 ? 2.909 -15.540 -16.982 1.00 88.44 375 ALA A O 1
ATOM 2895 N N . GLU A 1 376 ? 2.549 -17.712 -17.337 1.00 84.50 376 GLU A N 1
ATOM 2896 C CA . GLU A 1 376 ? 3.808 -17.952 -18.062 1.00 84.50 376 GLU A CA 1
ATOM 2897 C C . GLU A 1 376 ? 3.770 -17.409 -19.485 1.00 84.50 376 GLU A C 1
ATOM 2899 O O . GLU A 1 376 ? 4.798 -17.031 -20.019 1.00 84.50 376 GLU A O 1
ATOM 2904 N N . ASP A 1 377 ? 2.576 -17.339 -20.069 1.00 79.31 377 ASP A N 1
ATOM 2905 C CA . ASP A 1 377 ? 2.357 -16.897 -21.442 1.00 79.31 377 ASP A CA 1
ATOM 2906 C C . ASP A 1 377 ? 0.914 -16.369 -21.584 1.00 79.31 377 ASP A C 1
ATOM 2908 O O . ASP A 1 377 ? 0.024 -16.738 -20.797 1.00 79.31 377 ASP A O 1
ATOM 2912 N N . ASP A 1 378 ? 0.659 -15.534 -22.590 1.00 74.31 378 ASP A N 1
ATOM 2913 C CA . ASP A 1 378 ? -0.663 -15.002 -22.915 1.00 74.31 378 ASP A CA 1
ATOM 2914 C C . ASP A 1 378 ? -1.647 -16.119 -23.324 1.00 74.31 378 ASP A C 1
ATOM 2916 O O . ASP A 1 378 ? -2.818 -16.105 -22.923 1.00 74.31 378 ASP A O 1
ATOM 2920 N N . ASP A 1 379 ? -1.152 -17.175 -23.973 1.00 76.31 379 ASP A N 1
ATOM 2921 C CA . ASP A 1 379 ? -1.884 -18.387 -24.357 1.00 76.31 379 ASP A CA 1
ATOM 2922 C C . ASP A 1 379 ? -2.425 -19.190 -23.153 1.00 76.31 379 ASP A C 1
ATOM 2924 O O . ASP A 1 379 ? -3.343 -20.021 -23.283 1.00 76.31 379 ASP A O 1
ATOM 2928 N N . ALA A 1 380 ? -1.885 -18.961 -21.950 1.00 76.56 380 ALA A N 1
ATOM 2929 C CA . ALA A 1 380 ? -2.390 -19.572 -20.722 1.00 76.56 380 ALA A CA 1
ATOM 2930 C C . ALA A 1 380 ? -3.748 -18.987 -20.288 1.00 76.56 380 ALA A C 1
ATOM 2932 O O . ALA A 1 380 ? -4.455 -19.598 -19.474 1.00 76.56 380 ALA A O 1
ATOM 2933 N N . ILE A 1 381 ? -4.135 -17.830 -20.834 1.00 80.19 381 ILE A N 1
ATOM 2934 C CA . ILE A 1 381 ? -5.385 -17.137 -20.535 1.00 80.19 381 ILE A CA 1
ATOM 2935 C C . ILE A 1 381 ? -6.499 -17.706 -21.413 1.00 80.19 381 ILE A C 1
ATOM 2937 O O . ILE A 1 381 ? -6.748 -17.272 -22.536 1.00 80.19 381 ILE A O 1
ATOM 2941 N N . GLN A 1 382 ? -7.213 -18.693 -20.879 1.00 79.12 382 GLN A N 1
ATOM 2942 C CA . GLN A 1 382 ? -8.255 -19.394 -21.624 1.00 79.12 382 GLN A CA 1
ATOM 2943 C C . GLN A 1 382 ? -9.619 -19.240 -20.972 1.00 79.12 382 GLN A C 1
ATOM 2945 O O . GLN A 1 382 ? -9.776 -19.341 -19.754 1.00 79.12 382 GLN A O 1
ATOM 2950 N N . ARG A 1 383 ? -10.637 -19.058 -21.816 1.00 82.56 383 ARG A N 1
ATOM 2951 C CA . ARG A 1 383 ? -12.024 -19.034 -21.370 1.00 82.56 383 ARG A CA 1
ATOM 2952 C C . ARG A 1 383 ? -12.455 -20.415 -20.898 1.00 82.56 383 ARG A C 1
ATOM 2954 O O . ARG A 1 383 ? -12.558 -21.344 -21.700 1.00 82.56 383 ARG A O 1
ATOM 2961 N N . MET A 1 384 ? -12.819 -20.527 -19.626 1.00 78.62 384 MET A N 1
ATOM 2962 C CA . MET A 1 384 ? -13.367 -21.770 -19.090 1.00 78.62 384 MET A CA 1
ATOM 2963 C C . MET A 1 384 ? -14.900 -21.821 -19.230 1.00 78.62 384 MET A C 1
ATOM 2965 O O . MET A 1 384 ? -15.580 -20.829 -18.946 1.00 78.62 384 MET A O 1
ATOM 2969 N N . PRO A 1 385 ? -15.482 -22.961 -19.652 1.00 75.44 385 PRO A N 1
ATOM 2970 C CA . PRO A 1 385 ? -16.936 -23.124 -19.712 1.00 75.44 385 PRO A CA 1
ATOM 2971 C C . PRO A 1 385 ? -17.561 -23.312 -18.321 1.00 75.44 385 PRO A C 1
ATOM 2973 O O . PRO A 1 385 ? -18.692 -22.889 -18.090 1.00 75.44 385 PRO A O 1
ATOM 2976 N N . GLU A 1 386 ? -16.820 -23.925 -17.396 1.00 79.81 386 GLU A N 1
ATOM 2977 C CA . GLU A 1 386 ? -17.222 -24.213 -16.019 1.00 79.81 386 GLU A CA 1
ATOM 2978 C C . GLU A 1 386 ? -16.045 -23.939 -15.068 1.00 79.81 386 GLU A C 1
ATOM 2980 O O . GLU A 1 386 ? -14.891 -24.069 -15.485 1.00 79.81 386 GLU A O 1
ATOM 2985 N N . PRO A 1 387 ? -16.301 -23.572 -13.797 1.00 81.94 387 PRO A N 1
ATOM 2986 C CA . PRO A 1 387 ? -15.231 -23.362 -12.831 1.00 81.94 387 PRO A CA 1
ATOM 2987 C C . PRO A 1 387 ? -14.519 -24.682 -12.514 1.00 81.94 387 PRO A C 1
ATOM 2989 O O . PRO A 1 387 ? -15.159 -25.724 -12.365 1.00 81.94 387 PRO A O 1
ATOM 2992 N N . MET A 1 388 ? -13.204 -24.622 -12.299 1.00 80.94 388 MET A N 1
ATOM 2993 C CA . MET A 1 388 ? -12.381 -25.764 -11.871 1.00 80.94 388 MET A CA 1
ATOM 2994 C C . MET A 1 388 ? -12.922 -26.426 -10.601 1.00 80.94 388 MET A C 1
ATOM 2996 O O . MET A 1 388 ? -12.759 -27.624 -10.367 1.00 80.94 388 MET A O 1
ATOM 3000 N N . MET A 1 389 ? -13.512 -25.606 -9.733 1.00 75.38 389 MET A N 1
ATOM 3001 C CA . MET A 1 389 ? -14.004 -26.009 -8.434 1.00 75.38 389 MET A CA 1
ATOM 3002 C C . MET A 1 389 ? -15.138 -25.078 -8.008 1.00 75.38 389 MET A C 1
ATOM 3004 O O . MET A 1 389 ? -14.993 -23.858 -8.035 1.00 75.38 389 MET A O 1
ATOM 3008 N N . ASP A 1 390 ? -16.266 -25.643 -7.577 1.00 71.75 390 ASP A N 1
ATOM 3009 C CA . ASP A 1 390 ? -17.338 -24.840 -6.992 1.00 71.75 390 ASP A CA 1
ATOM 3010 C C . ASP A 1 390 ? -16.919 -24.363 -5.595 1.00 71.75 390 ASP A C 1
ATOM 3012 O O . ASP A 1 390 ? -16.787 -25.157 -4.655 1.00 71.75 390 ASP A O 1
ATOM 3016 N N . PHE A 1 391 ? -16.744 -23.049 -5.454 1.00 66.00 391 PHE A N 1
ATOM 3017 C CA . PHE A 1 391 ? -16.368 -22.398 -4.204 1.00 66.00 391 PHE A CA 1
ATOM 3018 C C . PHE A 1 391 ? -17.274 -22.801 -3.025 1.00 66.00 391 PHE A C 1
ATOM 3020 O O . PHE A 1 391 ? -16.781 -22.966 -1.904 1.00 66.00 391 PHE A O 1
ATOM 3027 N N . GLN A 1 392 ? -18.575 -23.036 -3.246 1.00 61.69 392 GLN A N 1
ATOM 3028 C CA . GLN A 1 392 ? -19.494 -23.491 -2.193 1.00 61.69 392 GLN A CA 1
ATOM 3029 C C . GLN A 1 392 ? -19.302 -24.978 -1.845 1.00 61.69 392 GLN A C 1
ATOM 3031 O O . GLN A 1 392 ? -19.356 -25.370 -0.671 1.00 61.69 392 GLN A O 1
ATOM 3036 N N . ALA A 1 393 ? -19.005 -25.823 -2.833 1.00 55.94 393 ALA A N 1
ATOM 3037 C CA . ALA A 1 393 ? -18.742 -27.245 -2.620 1.00 55.94 393 ALA A CA 1
ATOM 3038 C C . ALA A 1 393 ? -17.458 -27.486 -1.801 1.00 55.94 393 ALA A C 1
ATOM 3040 O O . ALA A 1 393 ? -17.434 -28.368 -0.934 1.00 55.94 393 ALA A O 1
ATOM 3041 N N . VAL A 1 394 ? -16.422 -26.659 -1.988 1.00 56.44 394 VAL A N 1
ATOM 3042 C CA . VAL A 1 394 ? -15.174 -26.708 -1.196 1.00 56.44 394 VAL A CA 1
ATOM 3043 C C . VAL A 1 394 ? -15.427 -26.420 0.280 1.00 56.44 394 VAL A C 1
ATOM 3045 O O . VAL A 1 394 ? -14.855 -27.086 1.142 1.00 56.44 394 VAL A O 1
ATOM 3048 N N . ALA A 1 395 ? -16.340 -25.489 0.600 1.00 49.75 395 ALA A N 1
ATOM 3049 C CA . ALA A 1 395 ? -16.752 -25.225 1.989 1.00 49.75 395 ALA A CA 1
ATOM 3050 C C . ALA A 1 395 ? -17.274 -26.490 2.665 1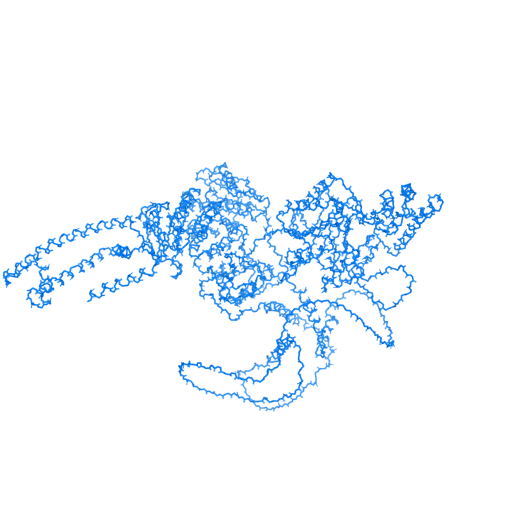.00 49.75 395 ALA A C 1
ATOM 3052 O O . ALA A 1 395 ? -16.928 -26.818 3.800 1.00 49.75 395 ALA A O 1
ATOM 3053 N N . THR A 1 396 ? -18.063 -27.242 1.908 1.00 48.28 396 THR A N 1
ATOM 3054 C CA . THR A 1 396 ? -18.673 -28.480 2.370 1.00 48.28 396 THR A CA 1
ATOM 3055 C C . THR A 1 396 ? -17.637 -29.605 2.507 1.00 48.28 396 THR A C 1
ATOM 3057 O O . THR A 1 396 ? -17.751 -30.436 3.410 1.00 48.28 396 THR A O 1
ATOM 3060 N N . ARG A 1 397 ? -16.610 -29.648 1.643 1.00 50.03 397 ARG A N 1
ATOM 3061 C CA . ARG A 1 397 ? -15.549 -30.676 1.646 1.00 50.03 397 ARG A CA 1
ATOM 3062 C C . ARG A 1 397 ? -14.535 -30.483 2.779 1.00 50.03 397 ARG A C 1
ATOM 3064 O O . ARG A 1 397 ? -14.218 -31.468 3.455 1.00 50.03 397 ARG A O 1
ATOM 3071 N N . LEU A 1 398 ? -14.117 -29.241 3.039 1.00 48.38 398 LEU A N 1
ATOM 3072 C CA . LEU A 1 398 ? -13.282 -28.874 4.192 1.00 48.38 398 LEU A CA 1
ATOM 3073 C C . LEU A 1 398 ? -14.014 -29.164 5.515 1.00 48.38 398 LEU A C 1
ATOM 3075 O O . LEU A 1 398 ? -13.454 -29.793 6.410 1.00 48.38 398 LEU A O 1
ATOM 3079 N N . GLY A 1 399 ? -15.317 -28.863 5.595 1.00 40.91 399 GLY A N 1
ATOM 3080 C CA . GLY A 1 399 ? -16.146 -29.233 6.751 1.00 40.91 399 GLY A CA 1
ATOM 3081 C C . GLY A 1 399 ? -16.338 -30.749 6.948 1.00 40.91 399 GLY A C 1
ATOM 3082 O O . GLY A 1 399 ? -16.540 -31.210 8.073 1.00 40.91 399 GLY A O 1
ATOM 3083 N N . LYS A 1 400 ? -16.255 -31.560 5.879 1.00 38.50 400 LYS A N 1
ATOM 3084 C CA . LYS A 1 400 ? -16.441 -33.026 5.928 1.00 38.50 400 LYS A CA 1
ATOM 3085 C C . LYS A 1 400 ? -15.195 -33.808 6.355 1.00 38.50 400 LYS A C 1
ATOM 3087 O O . LYS A 1 400 ? -15.374 -34.853 6.985 1.00 38.50 400 LYS A O 1
ATOM 3092 N N . HIS A 1 401 ? -13.975 -33.332 6.081 1.00 35.97 401 HIS A N 1
ATOM 3093 C CA . HIS A 1 401 ? -12.728 -34.028 6.462 1.00 35.97 401 HIS A CA 1
ATOM 3094 C C . HIS A 1 401 ? -12.584 -34.216 7.984 1.00 35.97 401 HIS A C 1
ATOM 3096 O O . HIS A 1 401 ? -12.039 -35.221 8.443 1.00 35.97 401 HIS A O 1
ATOM 3102 N N . VAL A 1 402 ? -13.198 -33.334 8.778 1.00 33.97 402 VAL A N 1
ATOM 3103 C CA . VAL A 1 402 ? -13.277 -33.442 10.245 1.00 33.97 402 VAL A CA 1
ATOM 3104 C C . VAL A 1 402 ? -14.169 -34.612 10.696 1.00 33.97 402 VAL A C 1
ATOM 3106 O O . VAL A 1 402 ? -13.904 -35.238 11.719 1.00 33.97 402 VAL A O 1
ATOM 3109 N N . SER A 1 403 ? -15.198 -34.977 9.919 1.00 29.00 403 SER A N 1
ATOM 3110 C CA . SER A 1 403 ? -16.140 -36.057 10.271 1.00 29.00 403 SER A CA 1
ATOM 3111 C C . SER A 1 403 ? -15.599 -37.470 10.020 1.00 29.00 403 SER A C 1
ATOM 3113 O O . SER A 1 403 ? -16.135 -38.443 10.558 1.00 29.00 403 SER A O 1
ATOM 3115 N N . THR A 1 404 ? -14.566 -37.595 9.185 1.00 29.94 404 THR A N 1
ATOM 3116 C CA . THR A 1 404 ? -14.012 -38.890 8.765 1.00 29.94 404 THR A CA 1
ATOM 3117 C C . THR A 1 404 ? -12.915 -39.357 9.725 1.00 29.94 404 THR A C 1
ATOM 3119 O O . THR A 1 404 ? -12.939 -40.512 10.133 1.00 29.94 404 THR A O 1
ATOM 3122 N N . ARG A 1 405 ? -12.057 -38.454 10.231 1.00 29.31 405 ARG A N 1
ATOM 3123 C CA . ARG A 1 405 ? -11.094 -38.786 11.305 1.00 29.31 405 ARG A CA 1
ATOM 3124 C C . ARG A 1 405 ? -11.739 -38.947 12.683 1.00 29.31 405 ARG A C 1
ATOM 3126 O O . ARG A 1 405 ? -11.246 -39.730 13.483 1.00 29.31 405 ARG A O 1
ATOM 3133 N N . LEU A 1 406 ? -12.864 -38.277 12.958 1.00 29.67 406 LEU A N 1
ATOM 3134 C CA . LEU A 1 406 ? -13.674 -38.558 14.155 1.00 29.67 406 LEU A CA 1
ATOM 3135 C C . LEU A 1 406 ? -14.270 -39.971 14.107 1.00 29.67 406 LEU A C 1
ATOM 3137 O O . LEU A 1 406 ? -14.401 -40.598 15.148 1.00 29.67 406 LEU A O 1
ATOM 3141 N N . ARG A 1 407 ? -14.572 -40.492 12.909 1.00 29.62 407 ARG A N 1
ATOM 3142 C CA . ARG A 1 407 ? -14.953 -41.896 12.708 1.00 29.62 407 ARG A CA 1
ATOM 3143 C C . ARG A 1 407 ? -13.782 -42.843 12.954 1.00 29.62 407 ARG A C 1
ATOM 3145 O O . ARG A 1 407 ? -13.961 -43.795 13.688 1.00 29.62 407 ARG A O 1
ATOM 3152 N N . GLU A 1 408 ? -12.584 -42.531 12.463 1.00 31.17 408 GLU A N 1
ATOM 3153 C CA . GLU A 1 408 ? -11.382 -43.342 12.731 1.00 31.17 408 GLU A CA 1
ATOM 3154 C C . GLU A 1 408 ? -10.934 -43.304 14.202 1.00 31.17 408 GLU A C 1
ATOM 3156 O O . GLU A 1 408 ? -10.443 -44.305 14.713 1.00 31.17 408 GLU A O 1
ATOM 3161 N N . TRP A 1 409 ? -11.120 -42.178 14.902 1.00 29.14 409 TRP A N 1
ATOM 3162 C CA . TRP A 1 409 ? -10.841 -42.051 16.339 1.00 29.14 409 TRP A CA 1
ATOM 3163 C C . TRP A 1 409 ? -11.882 -42.804 17.181 1.00 29.14 409 TRP A C 1
ATOM 3165 O O . TRP A 1 409 ? -11.518 -43.537 18.095 1.00 29.14 409 TRP A O 1
ATOM 3175 N N . VAL A 1 410 ? -13.164 -42.718 16.802 1.00 32.81 410 VAL A N 1
ATOM 3176 C CA . VAL A 1 410 ? -14.249 -43.505 17.411 1.00 32.81 410 VAL A CA 1
ATOM 3177 C C . VAL A 1 410 ? -14.099 -45.002 17.113 1.00 32.81 410 VAL A C 1
ATOM 3179 O O . VAL A 1 410 ? -14.372 -45.809 17.994 1.00 32.81 410 VAL A O 1
ATOM 3182 N N . ASP A 1 411 ? -13.613 -45.389 15.931 1.00 33.19 411 ASP A N 1
ATOM 3183 C CA . ASP A 1 411 ? -13.356 -46.789 15.570 1.00 33.19 411 ASP A CA 1
ATOM 3184 C C . ASP A 1 411 ? -12.094 -47.344 16.257 1.00 33.19 411 ASP A C 1
ATOM 3186 O O . ASP A 1 411 ? -12.078 -48.516 16.640 1.00 33.19 411 ASP A O 1
ATOM 3190 N N . LYS A 1 412 ? -11.061 -46.516 16.499 1.00 29.83 412 LYS A N 1
ATOM 3191 C CA . LYS A 1 412 ? -9.879 -46.911 17.289 1.00 29.83 412 LYS A CA 1
ATOM 3192 C C . LYS A 1 412 ? -10.222 -47.130 18.763 1.00 29.83 412 LYS A C 1
ATOM 3194 O O . LYS A 1 412 ? -9.895 -48.195 19.285 1.00 29.83 412 LYS A O 1
ATOM 3199 N N . ASP A 1 413 ? -10.966 -46.217 19.390 1.00 28.84 413 ASP A N 1
ATOM 3200 C CA . ASP A 1 413 ? -11.422 -46.384 20.780 1.00 28.84 413 ASP A CA 1
ATOM 3201 C C . ASP A 1 413 ? -12.466 -47.511 20.919 1.00 28.84 413 ASP A C 1
ATOM 3203 O O . ASP A 1 413 ? -12.489 -48.228 21.922 1.00 28.84 413 ASP A O 1
ATOM 3207 N N . ALA A 1 414 ? -13.297 -47.751 19.895 1.00 30.08 414 ALA A N 1
ATOM 3208 C CA . ALA A 1 414 ? -14.224 -48.887 19.871 1.00 30.08 414 ALA A CA 1
ATOM 3209 C C . ALA A 1 414 ? -13.515 -50.246 19.703 1.00 30.08 414 ALA A C 1
ATOM 3211 O O . ALA A 1 414 ? -14.049 -51.273 20.138 1.00 30.08 414 ALA A O 1
ATOM 3212 N N . SER A 1 415 ? -12.317 -50.266 19.106 1.00 30.25 415 SER A N 1
ATOM 3213 C CA . SER A 1 415 ? -11.495 -51.475 18.976 1.00 30.25 415 SER A CA 1
ATOM 3214 C C . SER A 1 415 ? -10.729 -51.831 20.259 1.00 30.25 415 SER A C 1
ATOM 3216 O O . SER A 1 415 ? -10.514 -53.014 20.520 1.00 30.25 415 SER A O 1
ATOM 3218 N N . GLU A 1 416 ? -10.411 -50.847 21.112 1.00 29.33 416 GLU A N 1
ATOM 3219 C CA . GLU A 1 416 ? -9.734 -51.070 22.402 1.00 29.33 416 GLU A CA 1
ATOM 3220 C C . GLU A 1 416 ? -10.706 -51.262 23.585 1.00 29.33 416 GLU A C 1
ATOM 3222 O O . GLU A 1 416 ? -10.348 -51.880 24.588 1.00 29.33 416 GLU A O 1
ATOM 3227 N N . ALA A 1 417 ? -11.973 -50.844 23.464 1.00 26.67 417 ALA A N 1
ATOM 3228 C CA . ALA A 1 417 ? -12.978 -50.980 24.528 1.00 26.67 417 ALA A CA 1
ATOM 3229 C C . ALA A 1 417 ? -13.737 -52.331 24.562 1.00 26.67 417 ALA A C 1
ATOM 3231 O O . ALA A 1 417 ? -14.590 -52.541 25.428 1.00 26.67 417 ALA A O 1
ATOM 3232 N N . ASN A 1 418 ? -13.441 -53.277 23.664 1.00 29.28 418 ASN A N 1
ATOM 3233 C CA . ASN A 1 418 ? -14.226 -54.508 23.481 1.00 29.28 418 ASN A CA 1
ATOM 3234 C C . ASN A 1 418 ? -13.661 -55.758 24.190 1.00 29.28 418 ASN A C 1
ATOM 3236 O O . ASN A 1 418 ? -13.607 -56.845 23.618 1.00 29.28 418 ASN A O 1
ATOM 3240 N N . TYR A 1 419 ? -13.300 -55.634 25.472 1.00 28.16 419 TYR A N 1
ATOM 3241 C CA . TYR A 1 419 ? -13.014 -56.797 26.329 1.00 28.16 419 TYR A CA 1
ATOM 3242 C C . TYR A 1 419 ? -13.479 -56.625 27.783 1.00 28.16 419 TYR A C 1
ATOM 3244 O O . TYR A 1 419 ? -12.723 -56.865 28.716 1.00 28.16 419 TYR A O 1
ATOM 3252 N N . ALA A 1 420 ? -14.746 -56.271 28.021 1.00 26.06 420 ALA A N 1
ATOM 3253 C CA . ALA A 1 420 ? -15.409 -56.652 29.273 1.00 26.06 420 ALA A CA 1
ATOM 3254 C C . ALA A 1 420 ? -16.936 -56.482 29.238 1.00 26.06 420 ALA A C 1
ATOM 3256 O O . ALA A 1 420 ? -17.454 -55.373 29.239 1.00 26.06 420 ALA A O 1
ATOM 3257 N N . LYS A 1 421 ? -17.609 -57.625 29.420 1.00 26.39 421 LYS A N 1
ATOM 3258 C CA . LYS A 1 421 ? -18.911 -57.808 30.087 1.00 26.39 421 LYS A CA 1
ATOM 3259 C C . LYS A 1 421 ? -20.189 -57.514 29.283 1.00 26.39 421 LYS A C 1
ATOM 3261 O O . LYS A 1 421 ? -20.691 -56.401 29.237 1.00 26.39 421 LYS A O 1
ATOM 3266 N N . THR A 1 422 ? -20.751 -58.619 28.766 1.00 25.89 422 THR A N 1
ATOM 3267 C CA . THR A 1 422 ? -22.074 -59.191 29.139 1.00 25.89 422 THR A CA 1
ATOM 3268 C C . THR A 1 422 ? -23.181 -58.178 29.457 1.00 25.89 422 THR A C 1
ATOM 3270 O O . THR A 1 422 ? -23.051 -57.409 30.398 1.00 25.89 422 THR A O 1
ATOM 3273 N N . GLY A 1 423 ? -24.361 -58.177 28.849 1.00 24.00 423 GLY A N 1
ATOM 3274 C CA . GLY A 1 423 ? -25.113 -59.227 28.176 1.00 24.00 423 GLY A CA 1
ATOM 3275 C C . GLY A 1 423 ? -26.599 -58.884 28.368 1.00 24.00 423 GLY A C 1
ATOM 3276 O O . GLY A 1 423 ? -26.991 -58.445 29.443 1.00 24.00 423 GLY A O 1
ATOM 3277 N N . GLU A 1 424 ? -27.390 -59.062 27.311 1.00 26.22 424 GLU A N 1
ATOM 3278 C CA . GLU A 1 424 ? -28.863 -59.012 27.273 1.00 26.22 424 GLU A CA 1
ATOM 3279 C C . GLU A 1 424 ? -29.579 -57.665 27.496 1.00 26.22 424 GLU A C 1
ATOM 3281 O O . GLU A 1 424 ? -29.971 -57.298 28.601 1.00 26.22 424 GLU A O 1
ATOM 3286 N N . LYS A 1 425 ? -29.902 -56.996 26.378 1.00 25.08 425 LYS A N 1
ATOM 3287 C CA . LYS A 1 425 ? -31.284 -56.696 25.933 1.00 25.08 425 LYS A CA 1
ATOM 3288 C C . LYS A 1 425 ? -31.241 -55.758 24.726 1.00 25.08 425 LYS A C 1
ATOM 3290 O O . LYS A 1 425 ? -31.124 -54.561 24.912 1.00 25.08 425 LYS A O 1
ATOM 3295 N N . PHE A 1 426 ? -31.398 -56.293 23.516 1.00 23.14 426 PHE A N 1
ATOM 3296 C CA . PHE A 1 426 ? -32.110 -55.621 22.416 1.00 23.14 426 PHE A CA 1
ATOM 3297 C C . PHE A 1 426 ? -32.477 -56.659 21.344 1.00 23.14 426 PHE A C 1
ATOM 3299 O O . PHE A 1 426 ? -31.862 -56.771 20.290 1.00 23.14 426 PHE A O 1
ATOM 3306 N N . SER A 1 427 ? -33.506 -57.455 21.644 1.00 24.11 427 SER A N 1
ATOM 3307 C CA . SER A 1 427 ? -34.344 -58.080 20.625 1.00 24.11 427 SER A CA 1
ATOM 3308 C C . SER A 1 427 ? -35.560 -57.182 20.418 1.00 24.11 427 SER A C 1
ATOM 3310 O O . SER A 1 427 ? -36.371 -57.067 21.331 1.00 24.11 427 SER A O 1
ATOM 3312 N N . LEU A 1 428 ? -35.676 -56.534 19.262 1.00 23.58 428 LEU A N 1
ATOM 3313 C CA . LEU A 1 428 ? -36.921 -56.327 18.510 1.00 23.58 428 LEU A CA 1
ATOM 3314 C C . LEU A 1 428 ? -36.591 -55.455 17.284 1.00 23.58 428 LEU A C 1
ATOM 3316 O O . LEU A 1 428 ? -35.976 -54.408 17.438 1.00 23.58 428 LEU A O 1
ATOM 3320 N N . ALA A 1 429 ? -37.068 -55.882 16.109 1.00 22.39 429 ALA A N 1
ATOM 3321 C CA . ALA A 1 429 ? -37.002 -55.222 14.793 1.00 22.39 429 ALA A CA 1
ATOM 3322 C C . ALA A 1 429 ? -35.866 -55.644 13.830 1.00 22.39 429 ALA A C 1
ATOM 3324 O O . ALA A 1 429 ? -35.134 -54.827 13.288 1.00 22.39 429 ALA A O 1
ATOM 3325 N N . THR A 1 430 ? -35.806 -56.938 13.510 1.00 24.25 430 THR A N 1
ATOM 3326 C CA . THR A 1 430 ? -35.320 -57.445 12.208 1.00 24.25 430 THR A CA 1
ATOM 3327 C C . THR A 1 430 ? -36.083 -58.727 11.887 1.00 24.25 430 THR A C 1
ATOM 3329 O O . THR A 1 430 ? -35.674 -59.800 12.318 1.00 24.25 430 THR A O 1
ATOM 3332 N N . ARG A 1 431 ? -37.239 -58.637 11.201 1.00 23.86 431 ARG A N 1
ATOM 3333 C CA . ARG A 1 431 ? -37.887 -59.809 10.558 1.00 23.86 431 ARG A CA 1
ATOM 3334 C C . ARG A 1 431 ? -39.082 -59.508 9.636 1.00 23.86 431 ARG A C 1
ATOM 3336 O O . ARG A 1 431 ? -40.063 -60.226 9.667 1.00 23.86 431 ARG A O 1
ATOM 3343 N N . PHE A 1 432 ? -38.998 -58.498 8.779 1.00 21.72 432 PHE A N 1
ATOM 3344 C CA . PHE A 1 432 ? -39.821 -58.374 7.561 1.00 21.72 432 PHE A CA 1
ATOM 3345 C C . PHE A 1 432 ? -38.960 -57.515 6.624 1.00 21.72 432 PHE A C 1
ATOM 3347 O O . PHE A 1 432 ? -38.735 -56.356 6.927 1.00 21.72 432 PHE A O 1
ATOM 3354 N N . PHE A 1 433 ? -38.235 -58.036 5.641 1.00 23.73 433 PHE A N 1
ATOM 3355 C CA . PHE A 1 433 ? -38.741 -58.677 4.438 1.00 23.73 433 PHE A CA 1
ATOM 3356 C C . PHE A 1 433 ? -37.741 -59.718 3.923 1.00 23.73 433 PHE A C 1
ATOM 3358 O O . PHE A 1 433 ? -36.548 -59.456 3.796 1.00 23.73 433 PHE A O 1
ATOM 3365 N N . ARG A 1 434 ? -38.269 -60.895 3.590 1.00 21.08 434 ARG A N 1
ATOM 3366 C CA . ARG A 1 434 ? -37.627 -61.938 2.796 1.00 21.08 434 ARG A CA 1
ATOM 3367 C C . ARG A 1 434 ? -38.581 -62.211 1.638 1.00 21.08 434 ARG A C 1
ATOM 3369 O O . ARG A 1 434 ? -39.731 -62.553 1.899 1.00 21.08 434 ARG A O 1
ATOM 3376 N N . VAL A 1 435 ? -38.124 -62.066 0.399 1.00 24.91 435 VAL A N 1
ATOM 3377 C CA . VAL A 1 435 ? -38.723 -62.752 -0.752 1.00 24.91 435 VAL A CA 1
ATOM 3378 C C . VAL A 1 435 ? -37.579 -63.349 -1.559 1.00 24.91 435 VAL A C 1
ATOM 3380 O O . VAL A 1 435 ? -36.750 -62.637 -2.114 1.00 24.91 435 VAL A O 1
ATOM 3383 N N . ASP A 1 436 ? -37.541 -64.678 -1.526 1.00 23.62 436 ASP A N 1
ATOM 3384 C CA . ASP A 1 436 ? -36.700 -65.566 -2.318 1.00 23.62 436 ASP A CA 1
ATOM 3385 C C . ASP A 1 436 ? -37.089 -65.516 -3.802 1.00 23.62 436 ASP A C 1
ATOM 3387 O O . ASP A 1 436 ? -38.268 -65.610 -4.132 1.00 23.62 436 ASP A O 1
ATOM 3391 N N . THR A 1 437 ? -36.098 -65.550 -4.691 1.00 25.72 437 THR A N 1
ATOM 3392 C CA . THR A 1 437 ? -36.092 -66.489 -5.828 1.00 25.72 437 THR A CA 1
ATOM 3393 C C . THR A 1 437 ? -34.649 -66.948 -6.041 1.00 25.72 437 THR A C 1
ATOM 3395 O O . THR A 1 437 ? -33.724 -66.146 -5.953 1.00 25.72 437 THR A O 1
ATOM 3398 N N . GLY A 1 438 ? -34.437 -68.255 -6.206 1.00 23.59 438 GLY A N 1
ATOM 3399 C CA . GLY A 1 438 ? -33.116 -68.869 -6.081 1.00 23.59 438 GLY A CA 1
ATOM 3400 C C . GLY A 1 438 ? -32.721 -69.852 -7.181 1.00 23.59 438 GLY A C 1
ATOM 3401 O O . GLY A 1 438 ? -33.474 -70.102 -8.115 1.00 23.59 438 GLY A O 1
ATOM 3402 N N . LYS A 1 439 ? -31.560 -70.470 -6.901 1.00 25.59 439 LYS A N 1
ATOM 3403 C CA . LYS A 1 439 ? -30.955 -71.733 -7.386 1.00 25.59 439 LYS A CA 1
ATOM 3404 C C . LYS A 1 439 ? -29.921 -71.717 -8.538 1.00 25.59 439 LYS A C 1
ATOM 3406 O O . LYS A 1 439 ? -30.267 -71.683 -9.706 1.00 25.59 439 LYS A O 1
ATOM 3411 N N . HIS A 1 440 ? -28.678 -71.967 -8.087 1.00 24.28 440 HIS A N 1
ATOM 3412 C CA . HIS A 1 440 ? -27.657 -72.954 -8.514 1.00 24.28 440 HIS A CA 1
ATOM 3413 C C . HIS A 1 440 ? -26.929 -72.854 -9.869 1.00 24.28 440 HIS A C 1
ATOM 3415 O O . HIS A 1 440 ? -27.527 -73.132 -10.897 1.00 24.28 440 HIS A O 1
ATOM 3421 N N . LEU A 1 441 ? -25.593 -72.664 -9.814 1.00 23.08 441 LEU A N 1
ATOM 3422 C CA . LEU A 1 441 ? -24.494 -73.593 -10.223 1.00 23.08 441 LEU A CA 1
ATOM 3423 C C . LEU A 1 441 ? -23.160 -72.798 -10.315 1.00 23.08 441 LEU A C 1
ATOM 3425 O O . LEU A 1 441 ? -23.083 -71.830 -11.053 1.00 23.08 441 LEU A O 1
ATOM 3429 N N . THR A 1 442 ? -22.238 -72.941 -9.350 1.00 23.92 442 THR A N 1
ATOM 3430 C CA . THR A 1 442 ? -20.960 -73.711 -9.350 1.00 23.92 442 THR A CA 1
ATOM 3431 C C . THR A 1 442 ? -19.734 -73.080 -10.041 1.00 23.92 442 THR A C 1
ATOM 3433 O O . THR A 1 442 ? -19.799 -72.679 -11.191 1.00 23.92 442 THR A O 1
ATOM 3436 N N . SER A 1 443 ? -18.614 -73.178 -9.302 1.00 23.78 443 SER A N 1
ATOM 3437 C CA . SER A 1 443 ? -17.175 -73.177 -9.650 1.00 23.78 443 SER A CA 1
ATOM 3438 C C . SER A 1 443 ? -16.389 -71.868 -9.868 1.00 23.78 443 SER A C 1
ATOM 3440 O O . SER A 1 443 ? -16.554 -71.177 -10.862 1.00 23.78 443 SER A O 1
ATOM 3442 N N . SER A 1 444 ? -15.432 -71.688 -8.939 1.00 24.52 444 SER A N 1
ATOM 3443 C CA . SER A 1 444 ? -14.067 -71.123 -9.042 1.00 24.52 444 SER A CA 1
ATOM 3444 C C . SER A 1 444 ? -13.842 -69.656 -9.451 1.00 24.52 444 SER A C 1
ATOM 3446 O O . SER A 1 444 ? -13.881 -69.309 -10.623 1.00 24.52 444 SER A O 1
ATOM 3448 N N . HIS A 1 445 ? -13.484 -68.872 -8.422 1.00 26.12 445 HIS A N 1
ATOM 3449 C CA . HIS A 1 445 ? -12.576 -67.713 -8.343 1.00 26.12 445 HIS A CA 1
ATOM 3450 C C . HIS A 1 445 ? -11.607 -67.527 -9.535 1.00 26.12 445 HIS A C 1
ATOM 3452 O O . HIS A 1 445 ? -11.025 -68.502 -9.995 1.00 26.12 445 HIS A O 1
ATOM 3458 N N . GLY A 1 446 ? -11.300 -66.315 -9.997 1.00 24.72 446 GLY A N 1
ATOM 3459 C CA . GLY A 1 446 ? -11.699 -64.996 -9.519 1.00 24.72 446 GLY A CA 1
ATOM 3460 C C . GLY A 1 446 ? -11.268 -63.919 -10.514 1.00 24.72 446 GLY A C 1
ATOM 3461 O O . GLY A 1 446 ? -10.136 -63.931 -10.978 1.00 24.72 446 GLY A O 1
ATOM 3462 N N . ASP A 1 447 ? -12.226 -63.078 -10.887 1.00 27.05 447 ASP A N 1
ATOM 3463 C CA . ASP A 1 447 ? -12.145 -61.628 -11.078 1.00 27.05 447 ASP A CA 1
ATOM 3464 C C . ASP A 1 447 ? -13.492 -61.178 -11.668 1.00 27.05 447 ASP A C 1
ATOM 3466 O O . ASP A 1 447 ? -14.086 -61.899 -12.468 1.00 27.05 447 ASP A O 1
ATOM 3470 N N . ILE A 1 448 ? -13.939 -59.974 -11.279 1.00 25.08 448 ILE A N 1
ATOM 3471 C CA . ILE A 1 448 ? -15.092 -59.198 -11.792 1.00 25.08 448 ILE A CA 1
ATOM 3472 C C . ILE A 1 448 ? -16.412 -59.242 -10.966 1.00 25.08 448 ILE A C 1
ATOM 3474 O O . ILE A 1 448 ? -17.022 -60.286 -10.753 1.00 25.08 448 ILE A O 1
ATOM 3478 N N . LEU A 1 449 ? -16.868 -58.006 -10.659 1.00 24.75 449 LEU A N 1
ATOM 3479 C CA . LEU A 1 449 ? -18.167 -57.468 -10.172 1.00 24.75 449 LEU A CA 1
ATOM 3480 C C . LEU A 1 449 ? -18.327 -57.239 -8.656 1.00 24.75 449 LEU A C 1
ATOM 3482 O O . LEU A 1 449 ? -18.022 -58.101 -7.849 1.00 24.75 449 LEU A O 1
ATOM 3486 N N . GLY A 1 450 ? -18.861 -56.101 -8.192 1.00 24.14 450 GLY A N 1
ATOM 3487 C CA . GLY A 1 450 ? -19.517 -54.972 -8.875 1.00 24.14 450 GLY A CA 1
ATOM 3488 C C . GLY A 1 450 ? -19.786 -53.842 -7.865 1.00 24.14 450 GLY A C 1
ATOM 3489 O O . GLY A 1 450 ? -19.942 -54.091 -6.677 1.00 24.14 450 GLY A O 1
ATOM 3490 N N . LYS A 1 451 ? -19.721 -52.557 -8.241 1.00 40.12 451 LYS A N 1
ATOM 3491 C CA . LYS A 1 451 ? -20.856 -51.782 -8.791 1.00 40.12 451 LYS A CA 1
ATOM 3492 C C . LYS A 1 451 ? -22.213 -52.305 -8.303 1.00 40.12 451 LYS A C 1
ATOM 3494 O O . LYS A 1 451 ? -22.883 -53.049 -9.009 1.00 40.12 451 LYS A O 1
ATOM 3499 N N . GLY A 1 452 ? -22.596 -51.889 -7.097 1.00 27.66 452 GLY A N 1
ATOM 3500 C CA . GLY A 1 452 ? -23.868 -52.283 -6.501 1.00 27.66 452 GLY A CA 1
ATOM 3501 C C . GLY A 1 452 ? -24.360 -51.444 -5.325 1.00 27.66 452 GLY A C 1
ATOM 3502 O O . GLY A 1 452 ? -25.245 -51.925 -4.648 1.00 27.66 452 GLY A O 1
ATOM 3503 N N . GLU A 1 453 ? -23.852 -50.230 -5.061 1.00 29.30 453 GLU A N 1
ATOM 3504 C CA . GLU A 1 453 ? -24.356 -49.407 -3.932 1.00 29.30 453 GLU A CA 1
ATOM 3505 C C . GLU A 1 453 ? -24.420 -47.881 -4.181 1.00 29.30 453 GLU A C 1
ATOM 3507 O O . GLU A 1 453 ? -24.747 -47.122 -3.275 1.00 29.30 453 GLU A O 1
ATOM 3512 N N . LEU A 1 454 ? -24.204 -47.390 -5.413 1.00 30.44 454 LEU A N 1
ATOM 3513 C CA . LEU A 1 454 ? -24.223 -45.937 -5.696 1.00 30.44 454 LEU A CA 1
ATOM 3514 C C . LEU A 1 454 ? -25.517 -45.379 -6.323 1.00 30.44 454 LEU A C 1
ATOM 3516 O O . LEU A 1 454 ? -25.673 -44.163 -6.411 1.00 30.44 454 LEU A O 1
ATOM 3520 N N . TRP A 1 455 ? -26.470 -46.218 -6.737 1.00 25.45 455 TRP A N 1
ATOM 3521 C CA . TRP A 1 455 ? -27.640 -45.748 -7.502 1.00 25.45 455 TRP A CA 1
ATOM 3522 C C . TRP A 1 455 ? -28.824 -45.257 -6.649 1.00 25.45 455 TRP A C 1
ATOM 3524 O O . TRP A 1 455 ? -29.669 -44.522 -7.151 1.00 25.45 455 TRP A O 1
ATOM 3534 N N . ALA A 1 456 ? -28.873 -45.576 -5.351 1.00 25.61 456 ALA A N 1
ATOM 3535 C CA . ALA A 1 456 ? -29.959 -45.123 -4.472 1.00 25.61 456 ALA A CA 1
ATOM 3536 C C . ALA A 1 456 ? -29.755 -43.694 -3.928 1.00 25.61 456 ALA A C 1
ATOM 3538 O O . ALA A 1 456 ? -30.724 -43.006 -3.618 1.00 25.61 456 ALA A O 1
ATOM 3539 N N . VAL A 1 457 ? -28.506 -43.222 -3.844 1.00 30.73 457 VAL A N 1
ATOM 3540 C CA . VAL A 1 457 ? -28.177 -41.897 -3.284 1.00 30.73 457 VAL A CA 1
ATOM 3541 C C . VAL A 1 457 ? -28.143 -40.819 -4.373 1.00 30.73 457 VAL A C 1
ATOM 3543 O O . VAL A 1 457 ? -28.546 -39.685 -4.123 1.00 30.73 457 VAL A O 1
ATOM 3546 N N . HIS A 1 458 ? -27.765 -41.177 -5.606 1.00 29.19 458 HIS A N 1
ATOM 3547 C CA . HIS A 1 458 ? -27.769 -40.246 -6.740 1.00 29.19 458 HIS A CA 1
ATOM 3548 C C . HIS A 1 458 ? -29.196 -39.896 -7.207 1.00 29.19 458 HIS A C 1
ATOM 3550 O O . HIS A 1 458 ? -29.500 -38.726 -7.423 1.00 29.19 458 HIS A O 1
ATOM 3556 N N . ALA A 1 459 ? -30.116 -40.870 -7.224 1.00 25.95 459 ALA A N 1
ATOM 3557 C CA . ALA A 1 459 ? -31.522 -40.630 -7.570 1.00 25.95 459 ALA A CA 1
ATOM 3558 C C . ALA A 1 459 ? -32.272 -39.768 -6.528 1.00 25.95 459 ALA A C 1
ATOM 3560 O O . ALA A 1 459 ? -33.207 -39.048 -6.870 1.00 25.95 459 ALA A O 1
ATOM 3561 N N . PHE A 1 460 ? -31.849 -39.797 -5.257 1.00 29.09 460 PHE A N 1
ATOM 3562 C CA . PHE A 1 460 ? -32.474 -39.009 -4.187 1.00 29.09 460 PHE A CA 1
ATOM 3563 C C . PHE A 1 460 ? -31.996 -37.546 -4.171 1.00 29.09 460 PHE A C 1
ATOM 3565 O O . PHE A 1 460 ? -32.772 -36.645 -3.855 1.00 29.09 460 PHE A O 1
ATOM 3572 N N . ALA A 1 461 ? -30.740 -37.296 -4.558 1.00 31.08 461 ALA A N 1
ATOM 3573 C CA . ALA A 1 461 ? -30.178 -35.949 -4.664 1.00 31.08 461 ALA A CA 1
ATOM 3574 C C . ALA A 1 461 ? -30.679 -35.201 -5.915 1.00 31.08 461 ALA A C 1
ATOM 3576 O O . ALA A 1 461 ? -30.986 -34.012 -5.837 1.00 31.08 461 ALA A O 1
ATOM 3577 N N . GLN A 1 462 ? -30.851 -35.907 -7.038 1.00 29.94 462 GLN A N 1
ATOM 3578 C CA . GLN A 1 462 ? -31.334 -35.319 -8.292 1.00 29.94 462 GLN A CA 1
ATOM 3579 C C . GLN A 1 462 ? -32.825 -34.927 -8.212 1.00 29.94 462 GLN A C 1
ATOM 3581 O O . GLN A 1 462 ? -33.205 -33.850 -8.665 1.00 29.94 462 GLN A O 1
ATOM 3586 N N . CYS A 1 463 ? -33.649 -35.704 -7.491 1.00 26.30 463 CYS A N 1
ATOM 3587 C CA . CYS A 1 463 ? -35.039 -35.332 -7.197 1.00 26.30 463 CYS A CA 1
ATOM 3588 C C . CYS A 1 463 ? -35.180 -34.097 -6.288 1.00 26.30 463 CYS A C 1
ATOM 3590 O O . CYS A 1 463 ? -36.195 -33.414 -6.370 1.00 26.30 463 CYS A O 1
ATOM 3592 N N . LEU A 1 464 ? -34.208 -33.802 -5.416 1.00 30.19 464 LEU A N 1
ATOM 3593 C CA . LEU A 1 464 ? -34.240 -32.620 -4.540 1.00 30.19 464 LEU A CA 1
ATOM 3594 C C . LEU A 1 464 ? -33.810 -31.341 -5.273 1.00 30.19 464 LEU A C 1
ATOM 3596 O O . LEU A 1 464 ? -34.357 -30.274 -4.997 1.00 30.19 464 LEU A O 1
ATOM 3600 N N . ALA A 1 465 ? -32.886 -31.458 -6.231 1.00 30.47 465 ALA A N 1
ATOM 3601 C CA . ALA A 1 465 ? -32.448 -30.346 -7.070 1.00 30.47 465 ALA A CA 1
ATOM 3602 C C . ALA A 1 465 ? -33.527 -29.931 -8.090 1.00 30.47 465 ALA A C 1
ATOM 3604 O O . ALA A 1 465 ? -33.811 -28.742 -8.231 1.00 30.47 465 ALA A O 1
ATOM 3605 N N . GLU A 1 466 ? -34.215 -30.890 -8.722 1.00 28.64 466 GLU A N 1
ATOM 3606 C CA . GLU A 1 466 ? -35.304 -30.589 -9.668 1.00 28.64 466 GLU A CA 1
ATOM 3607 C C . GLU A 1 466 ? -36.570 -30.043 -8.977 1.00 28.64 466 GLU A C 1
ATOM 3609 O O . GLU A 1 466 ? -37.300 -29.243 -9.563 1.00 28.64 466 GLU A O 1
ATOM 3614 N N . PHE A 1 467 ? -36.815 -30.384 -7.704 1.00 27.94 467 PHE A N 1
ATOM 3615 C CA . PHE A 1 467 ? -37.961 -29.847 -6.955 1.00 27.94 467 PHE A CA 1
ATOM 3616 C C . PHE A 1 467 ? -37.749 -28.408 -6.462 1.00 27.94 467 PHE A C 1
ATOM 3618 O O . PHE A 1 467 ? -38.721 -27.669 -6.317 1.00 27.94 467 PHE A O 1
ATOM 3625 N N . ALA A 1 468 ? -36.498 -27.997 -6.221 1.00 31.61 468 ALA A N 1
ATOM 3626 C CA . ALA A 1 468 ? -36.170 -26.643 -5.770 1.00 31.61 468 ALA A CA 1
ATOM 3627 C C . ALA A 1 468 ? -36.286 -25.604 -6.902 1.00 31.61 468 ALA A C 1
ATOM 3629 O O . ALA A 1 468 ? -36.734 -24.480 -6.665 1.00 31.61 468 ALA A O 1
ATOM 3630 N N . VAL A 1 469 ? -35.974 -25.998 -8.143 1.00 29.70 469 VAL A N 1
ATOM 3631 C CA . VAL A 1 469 ? -36.091 -25.134 -9.333 1.00 29.70 469 VAL A CA 1
ATOM 3632 C C . VAL A 1 469 ? -37.559 -24.901 -9.728 1.00 29.70 469 VAL A C 1
ATOM 3634 O O . VAL A 1 469 ? -37.913 -23.815 -10.180 1.00 29.70 469 VAL A O 1
ATOM 3637 N N . LEU A 1 470 ? -38.456 -25.853 -9.450 1.00 27.34 470 LEU A N 1
ATOM 3638 C CA . LEU A 1 470 ? -39.898 -25.705 -9.701 1.00 27.34 470 LEU A CA 1
ATOM 3639 C C . LEU A 1 470 ? -40.646 -24.856 -8.656 1.00 27.34 470 LEU A C 1
ATOM 3641 O O . LEU A 1 470 ? -41.794 -24.486 -8.885 1.00 27.34 470 LEU A O 1
ATOM 3645 N N . THR A 1 471 ? -40.015 -24.501 -7.532 1.00 30.98 471 THR A N 1
ATOM 3646 C CA . THR A 1 471 ? -40.617 -23.630 -6.502 1.00 30.98 471 THR A CA 1
ATOM 3647 C C . THR A 1 471 ? -40.274 -22.143 -6.636 1.00 30.98 471 THR A C 1
ATOM 3649 O O . THR A 1 471 ? -40.809 -21.339 -5.876 1.00 30.98 471 THR A O 1
ATOM 3652 N N . ALA A 1 472 ? -39.432 -21.759 -7.603 1.00 32.34 472 ALA A N 1
ATOM 3653 C CA . ALA A 1 472 ? -39.033 -20.365 -7.832 1.00 32.34 472 ALA A CA 1
ATOM 3654 C C . ALA A 1 472 ? -39.790 -19.663 -8.980 1.00 32.34 472 ALA A C 1
ATOM 3656 O O . ALA A 1 472 ? -39.591 -18.470 -9.198 1.00 32.34 472 ALA A O 1
ATOM 3657 N N . VAL A 1 473 ? -40.690 -20.354 -9.686 1.00 29.25 473 VAL A N 1
ATOM 3658 C CA . VAL A 1 473 ? -41.564 -19.744 -10.702 1.00 29.25 473 VAL A CA 1
ATOM 3659 C C . VAL A 1 473 ? -43.013 -19.829 -10.225 1.00 29.25 473 VAL A C 1
ATOM 3661 O O . VAL A 1 473 ? -43.468 -20.870 -9.759 1.00 29.25 473 VAL A O 1
ATOM 3664 N N . GLY A 1 474 ? -43.703 -18.689 -10.272 1.00 27.34 474 GLY A N 1
ATOM 3665 C CA . GLY A 1 474 ? -45.020 -18.458 -9.685 1.00 27.34 474 GLY A CA 1
ATOM 3666 C C . GLY A 1 474 ? -46.121 -19.439 -10.100 1.00 27.34 474 GLY A C 1
ATOM 3667 O O . GLY A 1 474 ? -46.045 -20.147 -11.101 1.00 27.34 474 GLY A O 1
ATOM 3668 N N . GLY A 1 475 ? -47.164 -19.459 -9.268 1.00 35.78 475 GLY A N 1
ATOM 3669 C CA . GLY A 1 475 ? -48.216 -20.465 -9.251 1.00 35.78 475 GLY A CA 1
ATOM 3670 C C . GLY A 1 475 ? -48.959 -20.701 -10.568 1.00 35.78 475 GLY A C 1
ATOM 3671 O O . GLY A 1 475 ? -49.339 -19.781 -11.284 1.00 35.78 475 GLY A O 1
ATOM 3672 N N . GLY A 1 476 ? -49.263 -21.977 -10.802 1.00 24.81 476 GLY A N 1
ATOM 3673 C CA . GLY A 1 476 ? -50.187 -22.458 -11.820 1.00 24.81 476 GLY A CA 1
ATOM 3674 C C . GLY A 1 476 ? -50.604 -23.890 -11.493 1.00 24.81 476 GLY A C 1
ATOM 3675 O O . GLY A 1 476 ? -49.779 -24.796 -11.458 1.00 24.81 476 GLY A O 1
ATOM 3676 N N . SER A 1 477 ? -51.886 -24.087 -11.194 1.00 34.12 477 SER A N 1
ATOM 3677 C CA . SER A 1 477 ? -52.502 -25.390 -10.928 1.00 34.12 477 SER A CA 1
ATOM 3678 C C . SER A 1 477 ? -52.407 -26.307 -12.152 1.00 34.12 477 SER A C 1
ATOM 3680 O O . SER A 1 477 ? -52.927 -25.949 -13.206 1.00 34.12 477 SER A O 1
ATOM 3682 N N . PHE A 1 478 ? -51.832 -27.507 -12.010 1.00 25.36 478 PHE A N 1
ATOM 3683 C CA . PHE A 1 478 ? -52.042 -28.601 -12.962 1.00 25.36 478 PHE A CA 1
ATOM 3684 C C . PHE A 1 478 ? -52.336 -29.926 -12.246 1.00 25.36 478 PHE A C 1
ATOM 3686 O O . PHE A 1 478 ? -51.605 -30.392 -11.373 1.00 25.36 478 PHE A O 1
ATOM 3693 N N . SER A 1 479 ? -53.473 -30.507 -12.625 1.00 25.84 479 SER A N 1
ATOM 3694 C CA . SER A 1 479 ? -54.032 -31.765 -12.136 1.00 25.84 479 SER A CA 1
ATOM 3695 C C . SER A 1 479 ? -53.341 -32.974 -12.775 1.00 25.84 479 SER A C 1
ATOM 3697 O O . SER A 1 479 ? -53.088 -32.995 -13.977 1.00 25.84 479 SER A O 1
ATOM 3699 N N . ARG A 1 480 ? -53.098 -34.012 -11.963 1.00 25.30 480 ARG A N 1
ATOM 3700 C CA . ARG A 1 480 ? -52.655 -35.353 -12.379 1.00 25.30 480 ARG A CA 1
ATOM 3701 C C . ARG A 1 480 ? -53.616 -35.970 -13.400 1.00 25.30 480 ARG A C 1
ATOM 3703 O O . ARG A 1 480 ? -54.773 -36.206 -13.057 1.00 25.30 480 ARG A O 1
ATOM 3710 N N . LYS A 1 481 ? -53.088 -36.438 -14.533 1.00 26.12 481 LYS A N 1
ATOM 3711 C CA . LYS A 1 481 ? -53.466 -37.732 -15.126 1.00 26.12 481 LYS A CA 1
ATOM 3712 C C . LYS A 1 481 ? -52.368 -38.251 -16.062 1.00 26.12 481 LYS A C 1
ATOM 3714 O O . LYS A 1 481 ? -51.810 -37.494 -16.838 1.00 26.12 481 LYS A O 1
ATOM 3719 N N . GLU A 1 482 ? -52.139 -39.558 -15.939 1.00 27.12 482 GLU A N 1
ATOM 3720 C CA . GLU A 1 482 ? -51.461 -40.466 -16.880 1.00 27.12 482 GLU A CA 1
ATOM 3721 C C . GLU A 1 482 ? -49.924 -40.564 -16.829 1.00 27.12 482 GLU A C 1
ATOM 3723 O O . GLU A 1 482 ? -49.177 -40.000 -17.616 1.00 27.12 482 GLU A O 1
ATOM 3728 N N . GLN A 1 483 ? -49.465 -41.436 -15.922 1.00 25.47 483 GLN A N 1
ATOM 3729 C CA . GLN A 1 483 ? -48.336 -42.332 -16.186 1.00 25.47 483 GLN A CA 1
ATOM 3730 C C . GLN A 1 483 ? -48.728 -43.329 -17.288 1.00 25.47 483 GLN A C 1
ATOM 3732 O O . GLN A 1 483 ? -49.802 -43.920 -17.174 1.00 25.47 483 GLN A O 1
ATOM 3737 N N . THR A 1 484 ? -47.851 -43.629 -18.256 1.00 26.33 484 THR A N 1
ATOM 3738 C CA . THR A 1 484 ? -47.475 -45.020 -18.612 1.00 26.33 484 THR A CA 1
ATOM 3739 C C . THR A 1 484 ? -46.409 -45.125 -19.719 1.00 26.33 484 THR A C 1
ATOM 3741 O O . THR A 1 484 ? -46.462 -44.421 -20.717 1.00 26.33 484 THR A O 1
ATOM 3744 N N . LYS A 1 485 ? -45.547 -46.144 -19.546 1.00 24.03 485 LYS A N 1
ATOM 3745 C CA . LYS A 1 485 ? -44.713 -46.885 -20.524 1.00 24.03 485 LYS A CA 1
ATOM 3746 C C . LYS A 1 485 ? -43.303 -46.376 -20.873 1.00 24.03 485 LYS A C 1
ATOM 3748 O O . LYS A 1 485 ? -43.061 -45.724 -21.877 1.00 24.03 485 LYS A O 1
ATOM 3753 N N . ILE A 1 486 ? -42.361 -46.887 -20.079 1.00 22.75 486 ILE A N 1
ATOM 3754 C CA . ILE A 1 486 ? -41.029 -47.377 -20.489 1.00 22.75 486 ILE A CA 1
ATOM 3755 C C . ILE A 1 486 ? -41.221 -48.588 -21.431 1.00 22.75 486 ILE A C 1
ATOM 3757 O O . ILE A 1 486 ? -42.121 -49.370 -21.131 1.00 22.75 486 ILE A O 1
ATOM 3761 N N . VAL A 1 487 ? -40.465 -48.738 -22.539 1.00 23.52 487 VAL A N 1
ATOM 3762 C CA . VAL A 1 487 ? -39.362 -49.720 -22.814 1.00 23.52 487 VAL A CA 1
ATOM 3763 C C . VAL A 1 487 ? -38.723 -49.420 -24.214 1.00 23.52 487 VAL A C 1
ATOM 3765 O O . VAL A 1 487 ? -39.243 -48.546 -24.903 1.00 23.52 487 VAL A O 1
ATOM 3768 N N . PRO A 1 488 ? -37.582 -50.018 -24.642 1.00 30.66 488 PRO A N 1
ATOM 3769 C CA . PRO A 1 488 ? -36.300 -49.323 -24.812 1.00 30.66 488 PRO A CA 1
ATOM 3770 C C . PRO A 1 488 ? -35.757 -49.419 -26.259 1.00 30.66 488 PRO A C 1
ATOM 3772 O O . PRO A 1 488 ? -36.320 -50.119 -27.092 1.00 30.66 488 PRO A O 1
ATOM 3775 N N . LEU A 1 489 ? -34.602 -48.821 -26.555 1.00 21.88 489 LEU A N 1
ATOM 3776 C CA . LEU A 1 489 ? -33.750 -49.294 -27.655 1.00 21.88 489 LEU A CA 1
ATOM 3777 C C . LEU A 1 489 ? -32.287 -48.977 -27.342 1.00 21.88 489 LEU A C 1
ATOM 3779 O O . LEU A 1 489 ? -31.896 -47.823 -27.208 1.00 21.88 489 LEU A O 1
ATOM 3783 N N . VAL A 1 490 ? -31.499 -50.040 -27.201 1.00 24.00 490 VAL A N 1
ATOM 3784 C CA . VAL A 1 490 ? -30.037 -50.022 -27.224 1.00 24.00 490 VAL A CA 1
ATOM 3785 C C . VAL A 1 490 ? -29.598 -50.891 -28.399 1.00 24.00 490 VAL A C 1
ATOM 3787 O O . VAL A 1 490 ? -30.202 -51.933 -28.650 1.00 24.00 490 VAL A O 1
ATOM 3790 N N . ALA A 1 491 ? -28.485 -50.464 -28.998 1.00 25.70 491 ALA A N 1
ATOM 3791 C CA . ALA A 1 491 ? -27.591 -51.150 -29.929 1.00 25.70 491 ALA A CA 1
ATOM 3792 C C . ALA A 1 491 ? -27.877 -50.968 -31.426 1.00 25.70 491 ALA A C 1
ATOM 3794 O O . ALA A 1 491 ? -28.929 -51.328 -31.944 1.00 25.70 491 ALA A O 1
ATOM 3795 N N . GLY A 1 492 ? -26.852 -50.472 -32.122 1.00 23.77 492 GLY A N 1
ATOM 3796 C CA . GLY A 1 492 ? -26.799 -50.395 -33.575 1.00 23.77 492 GLY A CA 1
ATOM 3797 C C . GLY A 1 492 ? -25.550 -49.667 -34.051 1.00 23.77 492 GLY A C 1
ATOM 3798 O O . GLY A 1 492 ? -25.557 -48.456 -34.190 1.00 23.77 492 GLY A O 1
ATOM 3799 N N . SER A 1 493 ? -24.490 -50.440 -34.237 1.00 24.83 493 SER A N 1
ATOM 3800 C CA . SER A 1 493 ? -23.173 -50.124 -34.787 1.00 24.83 493 SER A CA 1
ATOM 3801 C C . SER A 1 493 ? -23.152 -49.427 -36.158 1.00 24.83 493 SER A C 1
ATOM 3803 O O . SER A 1 493 ? -24.063 -49.603 -36.963 1.00 24.83 493 SER A O 1
ATOM 3805 N N . ASP A 1 494 ? -21.972 -48.862 -36.441 1.00 23.45 494 ASP A N 1
ATOM 3806 C CA . ASP A 1 494 ? -21.254 -48.867 -37.727 1.00 23.45 494 ASP A CA 1
ATOM 3807 C C . ASP A 1 494 ? -21.405 -47.708 -38.739 1.00 23.45 494 ASP A C 1
ATOM 3809 O O . ASP A 1 494 ? -22.477 -47.429 -39.266 1.00 23.45 494 ASP A O 1
ATOM 3813 N N . LYS A 1 495 ? -20.205 -47.227 -39.126 1.00 25.80 495 LYS A N 1
ATOM 3814 C CA . LYS A 1 495 ? -19.742 -46.666 -40.418 1.00 25.80 495 LYS A CA 1
ATOM 3815 C C . LYS A 1 495 ? -19.740 -45.144 -40.647 1.00 25.80 495 LYS A C 1
ATOM 3817 O O . LYS A 1 495 ? -20.757 -44.510 -40.881 1.00 25.80 495 LYS A O 1
ATOM 3822 N N . SER A 1 496 ? -18.501 -44.634 -40.670 1.00 24.12 496 SER A N 1
ATOM 3823 C CA . SER A 1 496 ? -17.874 -43.742 -41.667 1.00 24.12 496 SER A CA 1
ATOM 3824 C C . SER A 1 496 ? -18.751 -43.180 -42.796 1.00 24.12 496 SER A C 1
ATOM 3826 O O . SER A 1 496 ? -19.348 -43.976 -43.516 1.00 24.12 496 SER A O 1
ATOM 3828 N N . TYR A 1 497 ? -18.675 -41.867 -43.050 1.00 24.19 497 TYR A N 1
ATOM 3829 C CA . TYR A 1 497 ? -18.256 -41.260 -44.332 1.00 24.19 497 TYR A CA 1
ATOM 3830 C C . TYR A 1 497 ? -18.207 -39.719 -44.233 1.00 24.19 497 TYR A C 1
ATOM 3832 O O . TYR A 1 497 ? -18.931 -39.111 -43.450 1.00 24.19 497 TYR A O 1
ATOM 3840 N N . GLU A 1 498 ? -17.299 -39.138 -45.017 1.00 22.98 498 GLU A N 1
ATOM 3841 C CA . GLU A 1 498 ? -17.025 -37.714 -45.266 1.00 22.98 498 GLU A CA 1
ATOM 3842 C C . GLU A 1 498 ? -18.201 -36.957 -45.923 1.00 22.98 498 GLU A C 1
ATOM 3844 O O . GLU A 1 498 ? -19.057 -37.584 -46.546 1.00 22.98 498 GLU A O 1
ATOM 3849 N N . GLY A 1 499 ? -18.168 -35.613 -45.899 1.00 23.30 499 GLY A N 1
ATOM 3850 C CA . GLY A 1 499 ? -18.803 -34.798 -46.950 1.00 23.30 499 GLY A CA 1
ATOM 3851 C C . GLY A 1 499 ? -19.457 -33.477 -46.521 1.00 23.30 499 GLY A C 1
ATOM 3852 O O . GLY A 1 499 ? -20.580 -33.475 -46.039 1.00 23.30 499 GLY A O 1
ATOM 3853 N N . GLU A 1 500 ? -18.722 -32.382 -46.739 1.00 22.83 500 GLU A N 1
ATOM 3854 C CA . GLU A 1 500 ? -19.117 -31.094 -47.352 1.00 22.83 500 GLU A CA 1
ATOM 3855 C C . GLU A 1 500 ? -20.519 -30.461 -47.143 1.00 22.83 500 GLU A C 1
ATOM 3857 O O . GLU A 1 500 ? -21.541 -30.994 -47.550 1.00 22.83 500 GLU A O 1
ATOM 3862 N N . ALA A 1 501 ? -20.470 -29.220 -46.630 1.00 23.88 501 ALA A N 1
ATOM 3863 C CA . ALA A 1 501 ? -20.924 -27.952 -47.240 1.00 23.88 501 ALA A CA 1
ATOM 3864 C C . ALA A 1 501 ? -22.396 -27.692 -47.663 1.00 23.88 501 ALA A C 1
ATOM 3866 O O . ALA A 1 501 ? -23.157 -28.567 -48.045 1.00 23.88 501 ALA A O 1
ATOM 3867 N N . GLU A 1 502 ? -22.695 -26.381 -47.678 1.00 23.69 502 GLU A N 1
ATOM 3868 C CA . GLU A 1 502 ? -23.870 -25.652 -48.207 1.00 23.69 502 GLU A CA 1
ATOM 3869 C C . GLU A 1 502 ? -25.083 -25.545 -47.263 1.00 23.69 502 GLU A C 1
ATOM 3871 O O . GLU A 1 502 ? -25.794 -26.493 -46.964 1.00 23.69 502 GLU A O 1
ATOM 3876 N N . SER A 1 503 ? -25.296 -24.405 -46.597 1.00 23.22 503 SER A N 1
ATOM 3877 C CA . SER A 1 503 ? -25.843 -23.138 -47.117 1.00 23.22 503 SER A CA 1
ATOM 3878 C C . SER A 1 503 ? -27.204 -23.290 -47.802 1.00 23.22 503 SER A C 1
ATOM 3880 O O . SER A 1 503 ? -27.270 -23.760 -48.930 1.00 23.22 503 SER A O 1
ATOM 3882 N N . THR A 1 504 ? -28.280 -22.806 -47.170 1.00 22.17 504 THR A N 1
ATOM 3883 C CA . THR A 1 504 ? -29.175 -21.765 -47.728 1.00 22.17 504 THR A CA 1
ATOM 3884 C C . THR A 1 504 ? -30.454 -21.569 -46.904 1.00 22.17 504 THR A C 1
ATOM 3886 O O . THR A 1 504 ? -31.146 -22.487 -46.480 1.00 22.17 504 THR A O 1
ATOM 3889 N N . SER A 1 505 ? -30.719 -20.287 -46.689 1.00 21.08 505 SER A N 1
ATOM 3890 C CA . SER A 1 505 ? -31.888 -19.593 -46.147 1.00 21.08 505 SER A CA 1
ATOM 3891 C C . SER A 1 505 ? -33.206 -19.837 -46.892 1.00 21.08 505 SER A C 1
ATOM 3893 O O . SER A 1 505 ? -33.145 -19.925 -48.106 1.00 21.08 505 SER A O 1
ATOM 3895 N N . PHE A 1 506 ? -34.364 -19.740 -46.215 1.00 20.34 506 PHE A N 1
ATOM 3896 C CA . PHE A 1 506 ? -35.626 -19.087 -46.668 1.00 20.34 506 PHE A CA 1
ATOM 3897 C C . PHE A 1 506 ? -36.572 -18.957 -45.442 1.00 20.34 506 PHE A C 1
ATOM 3899 O O . PHE A 1 506 ? -36.891 -19.956 -44.811 1.00 20.34 506 PHE A O 1
ATOM 3906 N N . VAL A 1 507 ? -36.798 -17.770 -44.858 1.00 19.91 507 VAL A N 1
ATOM 3907 C CA . VAL A 1 507 ? -37.793 -16.706 -45.168 1.00 19.91 507 VAL A CA 1
ATOM 3908 C C . VAL A 1 507 ? -39.271 -17.086 -44.918 1.00 19.91 507 VAL A C 1
ATOM 3910 O O . VAL A 1 507 ? -39.859 -17.872 -45.649 1.00 19.91 507 VAL A O 1
ATOM 3913 N N . PHE A 1 508 ? -39.829 -16.426 -43.889 1.00 22.19 508 PHE A N 1
ATOM 3914 C CA . PHE A 1 508 ? -41.211 -15.995 -43.590 1.00 22.19 508 PHE A CA 1
ATOM 3915 C C . PHE A 1 508 ? -42.420 -16.600 -44.333 1.00 22.19 508 PHE A C 1
ATOM 3917 O O . PHE A 1 508 ? -42.533 -16.474 -45.551 1.00 22.19 508 PHE A O 1
ATOM 3924 N N . ARG A 1 509 ? -43.466 -16.952 -43.556 1.00 22.00 509 ARG A N 1
ATOM 3925 C CA . ARG A 1 509 ? -44.799 -16.329 -43.719 1.00 22.00 509 ARG A CA 1
ATOM 3926 C C . ARG A 1 509 ? -45.760 -16.531 -42.542 1.00 22.00 509 ARG A C 1
ATOM 3928 O O . ARG A 1 509 ? -45.899 -17.618 -41.995 1.00 22.00 509 ARG A O 1
ATOM 3935 N N . GLU A 1 510 ? -46.424 -15.425 -42.231 1.00 23.41 510 GLU A N 1
ATOM 3936 C CA . GLU A 1 510 ? -47.556 -15.225 -41.328 1.00 23.41 510 GLU A CA 1
ATOM 3937 C C . GLU A 1 510 ? -48.801 -16.036 -41.736 1.00 23.41 510 GLU A C 1
ATOM 3939 O O . GLU A 1 510 ? -49.074 -16.194 -42.928 1.00 23.41 510 GLU A O 1
ATOM 3944 N N . ASN A 1 511 ? -49.608 -16.455 -40.752 1.00 23.86 511 ASN A N 1
ATOM 3945 C CA . ASN A 1 511 ? -50.993 -15.973 -40.654 1.00 23.86 511 ASN A CA 1
ATOM 3946 C C . ASN A 1 511 ? -51.682 -16.337 -39.325 1.00 23.86 511 ASN A C 1
ATOM 3948 O O . ASN A 1 511 ? -51.939 -17.498 -39.018 1.00 23.86 511 ASN A O 1
ATOM 3952 N N . ASP A 1 512 ? -51.977 -15.276 -38.575 1.00 23.73 512 ASP A N 1
ATOM 3953 C CA . ASP A 1 512 ? -53.250 -14.904 -37.948 1.00 23.73 512 ASP A CA 1
ATOM 3954 C C . ASP A 1 512 ? -54.308 -15.983 -37.632 1.00 23.73 512 ASP A C 1
ATOM 3956 O O . ASP A 1 512 ? -55.084 -16.407 -38.488 1.00 23.73 512 ASP A O 1
ATOM 3960 N N . ALA A 1 513 ? -54.481 -16.222 -36.326 1.00 24.34 513 ALA A N 1
ATOM 3961 C CA . ALA A 1 513 ? -55.790 -16.305 -35.672 1.00 24.34 513 ALA A CA 1
ATOM 3962 C C . ALA A 1 513 ? -55.652 -15.940 -34.177 1.00 24.34 513 ALA A C 1
ATOM 3964 O O . ALA A 1 513 ? -55.316 -16.786 -33.354 1.00 24.34 513 ALA A O 1
ATOM 3965 N N . GLY A 1 514 ? -55.891 -14.670 -33.819 1.00 24.72 514 GLY A N 1
ATOM 3966 C CA . GLY A 1 514 ? -55.902 -14.243 -32.409 1.00 24.72 514 GLY A CA 1
ATOM 3967 C C . GLY A 1 514 ? -55.824 -12.736 -32.127 1.00 24.72 514 GLY A C 1
ATOM 3968 O O . GLY A 1 514 ? -55.248 -12.345 -31.120 1.00 24.72 514 GLY A O 1
ATOM 3969 N N . LYS A 1 515 ? -56.371 -11.874 -32.997 1.00 24.03 515 LYS A N 1
ATOM 3970 C CA . LYS A 1 515 ? -56.546 -10.430 -32.740 1.00 24.03 515 LYS A CA 1
ATOM 3971 C C . LYS A 1 515 ? -57.961 -10.141 -32.235 1.00 24.03 515 LYS A C 1
ATOM 3973 O O . LYS A 1 515 ? -58.886 -10.230 -33.029 1.00 24.03 515 LYS A O 1
ATOM 3978 N N . GLN A 1 516 ? -58.085 -9.708 -30.982 1.00 23.36 516 GLN A N 1
ATOM 3979 C CA . GLN A 1 516 ? -58.992 -8.664 -30.456 1.00 23.36 516 GLN A CA 1
ATOM 3980 C C . GLN A 1 516 ? -58.483 -8.338 -29.032 1.00 23.36 516 GLN A C 1
ATOM 3982 O O . GLN A 1 516 ? -58.324 -9.259 -28.247 1.00 23.36 516 GLN A O 1
ATOM 3987 N N . LEU A 1 517 ? -58.200 -7.117 -28.578 1.00 21.61 517 LEU A N 1
ATOM 3988 C CA . LEU A 1 517 ? -58.272 -5.774 -29.147 1.00 21.61 517 LEU A CA 1
ATOM 3989 C C . LEU A 1 517 ? -57.487 -4.831 -28.194 1.00 21.61 517 LEU A C 1
ATOM 3991 O O . LEU A 1 517 ? -57.619 -4.967 -26.984 1.00 21.61 517 LEU A O 1
ATOM 3995 N N . CYS A 1 518 ? -56.762 -3.866 -28.774 1.00 18.77 518 CYS A N 1
ATOM 3996 C CA . CYS A 1 518 ? -56.374 -2.531 -28.262 1.00 18.77 518 CYS A CA 1
ATOM 3997 C C . CYS A 1 518 ? -55.564 -2.396 -26.946 1.00 18.77 518 CYS A C 1
ATOM 3999 O O . CYS A 1 518 ? -56.047 -2.682 -25.863 1.00 18.77 518 CYS A O 1
ATOM 4001 N N . MET A 1 519 ? -54.304 -1.932 -26.966 1.00 21.48 519 MET A N 1
ATOM 4002 C CA . MET A 1 519 ? -53.895 -0.509 -27.067 1.00 21.48 519 MET A CA 1
ATOM 4003 C C . MET A 1 519 ? -54.796 0.450 -26.272 1.00 21.48 519 MET A C 1
ATOM 4005 O O . MET A 1 519 ? -55.854 0.809 -26.777 1.00 21.48 519 MET A O 1
ATOM 4009 N N . GLN A 1 520 ? -54.332 0.935 -25.110 1.00 21.45 520 GLN A N 1
ATOM 4010 C CA . GLN A 1 520 ? -54.016 2.360 -24.882 1.00 21.45 520 GLN A CA 1
ATOM 4011 C C . GLN A 1 520 ? -53.751 2.728 -23.398 1.00 21.45 520 GLN A C 1
ATOM 4013 O O . GLN A 1 520 ? -54.494 2.340 -22.509 1.00 21.45 520 GLN A O 1
ATOM 4018 N N . TYR A 1 521 ? -52.747 3.603 -23.215 1.00 20.44 521 TYR A N 1
ATOM 4019 C CA . TYR A 1 521 ? -52.615 4.667 -22.197 1.00 20.44 521 TYR A CA 1
ATOM 4020 C C . TYR A 1 521 ? -52.105 4.375 -20.766 1.00 20.44 521 TYR A C 1
ATOM 4022 O O . TYR A 1 521 ? -52.823 3.943 -19.877 1.00 20.44 521 TYR A O 1
ATOM 4030 N N . VAL A 1 522 ? -50.842 4.766 -20.541 1.00 20.78 522 VAL A N 1
ATOM 4031 C CA . VAL A 1 522 ? -50.408 5.940 -19.745 1.00 20.78 522 VAL A CA 1
ATOM 4032 C C . VAL A 1 522 ? -51.191 6.292 -18.458 1.00 20.78 522 VAL A C 1
ATOM 4034 O O . VAL A 1 522 ? -52.303 6.806 -18.504 1.00 20.78 522 VAL A O 1
ATOM 4037 N N . SER A 1 523 ? -50.431 6.279 -17.353 1.00 20.95 523 SER A N 1
ATOM 4038 C CA . SER A 1 523 ? -50.464 7.189 -16.189 1.00 20.95 523 SER A CA 1
ATOM 4039 C C . SER A 1 523 ? -51.354 6.912 -14.964 1.00 20.95 523 SER A C 1
ATOM 4041 O O . SER A 1 523 ? -52.550 6.683 -15.059 1.00 20.95 523 SER A O 1
ATOM 4043 N N . ARG A 1 524 ? -50.705 7.195 -13.818 1.00 20.77 524 ARG A N 1
ATOM 4044 C CA . ARG A 1 524 ? -51.183 7.926 -12.627 1.00 20.77 524 ARG A CA 1
ATOM 4045 C C . ARG A 1 524 ? -51.875 7.174 -11.471 1.00 20.77 524 ARG A C 1
ATOM 4047 O O . ARG A 1 524 ? -52.979 6.675 -11.592 1.00 20.77 524 ARG A O 1
ATOM 4054 N N . ILE A 1 525 ? -51.240 7.398 -10.308 1.00 20.48 525 ILE A N 1
ATOM 4055 C CA . ILE A 1 525 ? -51.813 7.802 -9.006 1.00 20.48 525 ILE A CA 1
ATOM 4056 C C . ILE A 1 525 ? -52.322 6.677 -8.083 1.00 20.48 525 ILE A C 1
ATOM 4058 O O . ILE A 1 525 ? -53.393 6.123 -8.269 1.00 20.48 525 ILE A O 1
ATOM 4062 N N . HIS A 1 526 ? -51.486 6.346 -7.088 1.00 22.42 526 HIS A N 1
ATOM 4063 C CA . HIS A 1 526 ? -51.601 6.756 -5.673 1.00 22.42 526 HIS A CA 1
ATOM 4064 C C . HIS A 1 526 ? -53.004 6.768 -5.005 1.00 22.42 526 HIS A C 1
ATOM 4066 O O . HIS A 1 526 ? -53.959 7.287 -5.563 1.00 22.42 526 HIS A O 1
ATOM 4072 N N . VAL A 1 527 ? -53.016 6.386 -3.715 1.00 21.77 527 VAL A N 1
ATOM 4073 C CA . VAL A 1 527 ? -53.938 6.805 -2.625 1.00 21.77 527 VAL A CA 1
ATOM 4074 C C . VAL A 1 527 ? -55.026 5.815 -2.135 1.00 21.77 527 VAL A C 1
ATOM 4076 O O . VAL A 1 527 ? -55.936 5.423 -2.853 1.00 21.77 527 VAL A O 1
ATOM 4079 N N . GLN A 1 528 ? -54.926 5.581 -0.814 1.00 21.00 528 GLN A N 1
ATOM 4080 C CA . GLN A 1 528 ? -55.941 5.335 0.232 1.00 21.00 528 GLN A CA 1
ATOM 4081 C C . GLN A 1 528 ? -56.469 3.932 0.577 1.00 21.00 528 GLN A C 1
ATOM 4083 O O . GLN A 1 528 ? -57.301 3.345 -0.101 1.00 21.00 528 GLN A O 1
ATOM 4088 N N . CYS A 1 529 ? -56.049 3.522 1.783 1.00 21.50 529 CYS A N 1
ATOM 4089 C CA . CYS A 1 529 ? -56.863 3.271 2.981 1.00 21.50 529 CYS A CA 1
ATOM 4090 C C . CYS A 1 529 ? -58.208 2.540 2.857 1.00 21.50 529 CYS A C 1
ATOM 4092 O O . CYS A 1 529 ? -59.187 3.092 2.366 1.00 21.50 529 CYS A O 1
ATOM 4094 N N . GLY A 1 530 ? -58.317 1.464 3.644 1.00 20.58 530 GLY A N 1
ATOM 4095 C CA . GLY A 1 530 ? -59.344 1.426 4.686 1.00 20.58 530 GLY A CA 1
ATOM 4096 C C . GLY A 1 530 ? -60.173 0.146 4.797 1.00 20.58 530 GLY A C 1
ATOM 4097 O O . GLY A 1 530 ? -60.730 -0.344 3.823 1.00 20.58 530 GLY A O 1
ATOM 4098 N N . SER A 1 531 ? -60.363 -0.250 6.060 1.00 22.14 531 SER A N 1
ATOM 4099 C CA . SER A 1 531 ? -61.517 -0.951 6.652 1.00 22.14 531 SER A CA 1
ATOM 4100 C C . SER A 1 531 ? -61.465 -2.478 6.881 1.00 22.14 531 SER A C 1
ATOM 4102 O O . SER A 1 531 ? -61.557 -3.305 5.982 1.00 22.14 531 SER A O 1
ATOM 4104 N N . LEU A 1 532 ? -61.387 -2.799 8.181 1.00 23.61 532 LEU A N 1
ATOM 4105 C CA . LEU A 1 532 ? -61.897 -3.983 8.899 1.00 23.61 532 LEU A CA 1
ATOM 4106 C C . LEU A 1 532 ? -63.365 -4.316 8.529 1.00 23.61 532 LEU A C 1
ATOM 4108 O O . LEU A 1 532 ? -64.098 -3.402 8.145 1.00 23.61 532 LEU A O 1
ATOM 4112 N N . PRO A 1 533 ? -63.838 -5.576 8.704 1.00 25.45 533 PRO A N 1
ATOM 4113 C CA . PRO A 1 533 ? -64.394 -6.011 10.004 1.00 25.45 533 PRO A CA 1
ATOM 4114 C C . PRO A 1 533 ? -64.177 -7.500 10.389 1.00 25.45 533 PRO A C 1
ATOM 4116 O O . PRO A 1 533 ? -64.122 -8.392 9.548 1.00 25.45 533 PRO A O 1
ATOM 4119 N N . ALA A 1 534 ? -64.139 -7.770 11.701 1.00 23.50 534 ALA A N 1
ATOM 4120 C CA . ALA A 1 534 ? -64.396 -9.086 12.324 1.00 23.50 534 ALA A CA 1
ATOM 4121 C C . ALA A 1 534 ? -65.928 -9.363 12.398 1.00 23.50 534 ALA A C 1
ATOM 4123 O O . ALA A 1 534 ? -66.678 -8.391 12.253 1.00 23.50 534 ALA A O 1
ATOM 4124 N N . PRO A 1 535 ? -66.451 -10.601 12.651 1.00 29.47 535 PRO A N 1
ATOM 4125 C CA . PRO A 1 535 ? -66.440 -11.193 14.012 1.00 29.47 535 PRO A CA 1
ATOM 4126 C C . PRO A 1 535 ? -66.500 -12.753 14.169 1.00 29.47 535 PRO A C 1
ATOM 4128 O O . PRO A 1 535 ? -67.093 -13.457 13.364 1.00 29.47 535 PRO A O 1
ATOM 4131 N N . ARG A 1 536 ? -65.994 -13.224 15.334 1.00 21.86 536 ARG A N 1
ATOM 4132 C CA . ARG A 1 536 ? -66.457 -14.308 16.263 1.00 21.86 536 ARG A CA 1
ATOM 4133 C C . ARG A 1 536 ? -66.668 -15.775 15.798 1.00 21.86 536 ARG A C 1
ATOM 4135 O O . ARG A 1 536 ? -67.456 -16.040 14.905 1.00 21.86 536 ARG A O 1
ATOM 4142 N N . VAL A 1 537 ? -66.123 -16.738 16.571 1.00 22.81 537 VAL A N 1
ATOM 4143 C CA . VAL A 1 537 ? -66.804 -17.593 17.598 1.00 22.81 537 VAL A CA 1
ATOM 4144 C C . VAL A 1 537 ? -65.831 -18.692 18.112 1.00 22.81 537 VAL A C 1
ATOM 4146 O O . VAL A 1 537 ? -65.303 -19.469 17.324 1.00 22.81 537 VAL A O 1
ATOM 4149 N N . MET A 1 538 ? -65.627 -18.772 19.438 1.00 24.31 538 MET A N 1
ATOM 4150 C CA . MET A 1 538 ? -65.103 -19.944 20.184 1.00 24.31 538 MET A CA 1
ATOM 4151 C C . MET A 1 538 ? -66.263 -20.869 20.626 1.00 24.31 538 MET A C 1
ATOM 4153 O O . MET A 1 538 ? -67.404 -20.407 20.676 1.00 24.31 538 MET A O 1
ATOM 4157 N N . PRO A 1 539 ? -66.003 -22.138 21.011 1.00 33.47 539 PRO A N 1
ATOM 4158 C CA . PRO A 1 539 ? -65.902 -22.441 22.456 1.00 33.47 539 PRO A CA 1
ATOM 4159 C C . PRO A 1 539 ? -64.819 -23.480 22.853 1.00 33.47 539 PRO A C 1
ATOM 4161 O O . PRO A 1 539 ? -64.635 -24.474 22.156 1.00 33.47 539 PRO A O 1
ATOM 4164 N N . ASN A 1 540 ? -64.132 -23.211 23.983 1.00 28.45 540 ASN A N 1
ATOM 4165 C CA . ASN A 1 540 ? -64.014 -23.994 25.245 1.00 28.45 540 ASN A CA 1
ATOM 4166 C C . ASN A 1 540 ? -64.077 -25.548 25.193 1.00 28.45 540 ASN A C 1
ATOM 4168 O O . ASN A 1 540 ? -64.826 -26.116 24.417 1.00 28.45 540 ASN A O 1
ATOM 4172 N N . GLU A 1 541 ? -63.452 -26.360 26.059 1.00 24.59 541 GLU A N 1
ATOM 4173 C CA . GLU A 1 541 ? -62.827 -26.186 27.381 1.00 24.59 541 GLU A CA 1
ATOM 4174 C C . GLU A 1 541 ? -62.151 -27.520 27.807 1.00 24.59 541 GLU A C 1
ATOM 4176 O O . GLU A 1 541 ? -62.618 -28.596 27.446 1.00 24.59 541 GLU A O 1
ATOM 4181 N N . LYS A 1 542 ? -61.139 -27.424 28.684 1.00 23.11 542 LYS A N 1
ATOM 4182 C CA . LYS A 1 542 ? -60.838 -28.310 29.840 1.00 23.11 542 LYS A CA 1
ATOM 4183 C C . LYS A 1 542 ? -60.789 -29.844 29.684 1.00 23.11 542 LYS A C 1
ATOM 4185 O O . LYS A 1 542 ? -61.809 -30.518 29.702 1.00 23.11 542 LYS A O 1
ATOM 4190 N N . GLN A 1 543 ? -59.579 -30.387 29.868 1.00 24.95 543 GLN A N 1
ATOM 4191 C CA . GLN A 1 543 ? -59.188 -31.425 30.858 1.00 24.95 543 GLN A CA 1
ATOM 4192 C C . GLN A 1 543 ? -57.726 -31.823 30.556 1.00 24.95 543 GLN A C 1
ATOM 4194 O O . GLN A 1 543 ? -57.397 -32.084 29.413 1.00 24.95 543 GLN A O 1
ATOM 4199 N N . ALA A 1 544 ? -56.759 -31.934 31.462 1.00 22.36 544 ALA A N 1
ATOM 4200 C CA . ALA A 1 544 ? -56.689 -31.751 32.898 1.00 22.36 544 ALA A CA 1
ATOM 4201 C C . ALA A 1 544 ? -55.196 -31.643 33.286 1.00 22.36 544 ALA A C 1
ATOM 4203 O O . ALA A 1 544 ? -54.336 -32.310 32.711 1.00 22.36 544 ALA A O 1
ATOM 4204 N N . LYS A 1 545 ? -54.917 -30.808 34.292 1.00 24.44 545 LYS A N 1
ATOM 4205 C CA . LYS A 1 545 ? -53.657 -30.697 35.048 1.00 24.44 545 LYS A CA 1
ATOM 4206 C C . LYS A 1 545 ? -53.205 -32.051 35.632 1.00 24.44 545 LYS A C 1
ATOM 4208 O O . LYS A 1 545 ? -54.067 -32.823 36.049 1.00 24.44 545 LYS A O 1
ATOM 4213 N N . LYS A 1 546 ? -51.885 -32.240 35.818 1.00 22.80 546 LYS A N 1
ATOM 4214 C CA . LYS A 1 546 ? -51.203 -32.592 37.102 1.00 22.80 546 LYS A CA 1
ATOM 4215 C C . LYS A 1 546 ? -49.727 -32.976 36.865 1.00 22.80 546 LYS A C 1
ATOM 4217 O O . LYS A 1 546 ? -49.464 -33.895 36.105 1.00 22.80 546 LYS A O 1
ATOM 4222 N N . SER A 1 547 ? -48.777 -32.175 37.378 1.00 21.08 547 SER A N 1
ATOM 4223 C CA . SER A 1 547 ? -47.953 -32.442 38.594 1.00 21.08 547 SER A CA 1
ATOM 4224 C C . SER A 1 547 ? -46.756 -33.367 38.303 1.00 21.08 547 SER A C 1
ATOM 4226 O O . SER A 1 547 ? -46.928 -34.354 37.611 1.00 21.08 547 SER A O 1
ATOM 4228 N N . ALA A 1 548 ? -45.525 -33.222 38.794 1.00 20.45 548 ALA A N 1
ATOM 4229 C CA . ALA A 1 548 ? -44.791 -32.312 39.680 1.00 20.45 548 ALA A CA 1
ATOM 4230 C C . ALA A 1 548 ? -43.295 -32.742 39.538 1.00 20.45 548 ALA A C 1
ATOM 4232 O O . ALA A 1 548 ? -43.035 -33.918 39.310 1.00 20.45 548 ALA A O 1
ATOM 4233 N N . ALA A 1 549 ? -42.330 -31.831 39.396 1.00 22.05 549 ALA A N 1
ATOM 4234 C CA . ALA A 1 549 ? -41.424 -31.319 40.439 1.00 22.05 549 ALA A CA 1
ATOM 4235 C C . ALA A 1 549 ? -40.193 -32.196 40.823 1.00 22.05 549 ALA A C 1
ATOM 4237 O O . ALA A 1 549 ? -40.297 -33.401 41.014 1.00 22.05 549 ALA A O 1
ATOM 4238 N N . TYR A 1 550 ? -39.076 -31.475 41.032 1.00 21.41 550 TYR A N 1
ATOM 4239 C CA . TYR A 1 550 ? -37.856 -31.739 41.829 1.00 21.41 550 TYR A CA 1
ATOM 4240 C C . TYR A 1 550 ? -36.505 -32.169 41.187 1.00 21.41 550 TYR A C 1
ATOM 4242 O O . TYR A 1 550 ? -36.226 -33.341 40.978 1.00 21.41 550 TYR A O 1
ATOM 4250 N N . VAL A 1 551 ? -35.662 -31.130 41.007 1.00 21.25 551 VAL A N 1
ATOM 4251 C CA . VAL A 1 551 ? -34.327 -30.835 41.607 1.00 21.25 551 VAL A CA 1
ATOM 4252 C C . VAL A 1 551 ? -33.025 -31.525 41.138 1.00 21.25 551 VAL A C 1
ATOM 4254 O O . VAL A 1 551 ? -32.882 -32.737 41.065 1.00 21.25 551 VAL A O 1
ATOM 4257 N N . PHE A 1 552 ? -32.060 -30.622 40.904 1.00 23.73 552 PHE A N 1
ATOM 4258 C CA . PHE A 1 552 ? -30.652 -30.686 40.500 1.00 23.73 552 PHE A CA 1
ATOM 4259 C C . PHE A 1 552 ? -29.710 -31.576 41.333 1.00 23.73 552 PHE A C 1
ATOM 4261 O O . PHE A 1 552 ? -29.723 -31.500 42.561 1.00 23.73 552 PHE A O 1
ATOM 4268 N N . LYS A 1 553 ? -28.726 -32.201 40.665 1.00 20.88 553 LYS A N 1
ATOM 4269 C CA . LYS A 1 553 ? -27.292 -31.822 40.727 1.00 20.88 553 LYS A CA 1
ATOM 4270 C C . LYS A 1 553 ? -26.458 -32.614 39.703 1.00 20.88 553 LYS A C 1
ATOM 4272 O O . LYS A 1 553 ? -26.898 -33.630 39.187 1.00 20.88 553 LYS A O 1
ATOM 4277 N N . THR A 1 554 ? -25.320 -32.024 39.368 1.00 29.03 554 THR A N 1
ATOM 4278 C CA . THR A 1 554 ? -24.373 -32.241 38.260 1.00 29.03 554 THR A CA 1
ATOM 4279 C C . THR A 1 554 ? -23.651 -33.600 38.208 1.00 29.03 554 THR A C 1
ATOM 4281 O O . THR A 1 554 ? -23.557 -34.272 39.230 1.00 29.03 554 THR A O 1
ATOM 4284 N N . ASP A 1 555 ? -23.069 -33.881 37.021 1.00 24.70 555 ASP A N 1
ATOM 4285 C CA . ASP A 1 555 ? -22.189 -35.005 36.595 1.00 24.70 555 ASP A CA 1
ATOM 4286 C C . ASP A 1 555 ? -22.873 -36.354 36.283 1.00 24.70 555 ASP A C 1
ATOM 4288 O O . ASP A 1 555 ? -23.904 -36.640 36.886 1.00 24.70 555 ASP A O 1
ATOM 4292 N N . PRO A 1 556 ? -22.359 -37.270 35.422 1.00 25.97 556 PRO A N 1
ATOM 4293 C CA . PRO A 1 556 ? -21.395 -37.249 34.305 1.00 25.97 556 PRO A CA 1
ATOM 4294 C C . PRO A 1 556 ? -22.008 -37.911 33.021 1.00 25.97 556 PRO A C 1
ATOM 4296 O O . PRO A 1 556 ? -21.382 -38.705 32.320 1.00 25.97 556 PRO A O 1
ATOM 4299 N N . ASP A 1 557 ? -23.284 -37.625 32.719 1.00 31.48 557 ASP A N 1
ATOM 4300 C CA . ASP A 1 557 ? -24.158 -38.418 31.817 1.00 31.48 557 ASP A CA 1
ATOM 4301 C C . ASP A 1 557 ? -24.427 -37.818 30.408 1.00 31.48 557 ASP A C 1
ATOM 4303 O O . ASP A 1 557 ? -25.360 -38.218 29.698 1.00 31.48 557 ASP A O 1
ATOM 4307 N N . VAL A 1 558 ? -23.618 -36.857 29.945 1.00 29.62 558 VAL A N 1
ATOM 4308 C CA . VAL A 1 558 ? -23.862 -36.141 28.667 1.00 29.62 558 VAL A CA 1
ATOM 4309 C C . VAL A 1 558 ? -23.822 -37.069 27.436 1.00 29.62 558 VAL A C 1
ATOM 4311 O O . VAL A 1 558 ? -24.529 -36.823 26.456 1.00 29.62 558 VAL A O 1
ATOM 4314 N N . LEU A 1 559 ? -23.120 -38.205 27.514 1.00 30.17 559 LEU A N 1
ATOM 4315 C CA . LEU A 1 559 ? -23.049 -39.218 26.449 1.00 30.17 559 LEU A CA 1
ATOM 4316 C C . LEU A 1 559 ? -24.301 -40.115 26.322 1.00 30.17 559 LEU A C 1
ATOM 4318 O O . LEU A 1 559 ? -24.408 -40.875 25.362 1.00 30.17 559 LEU A O 1
ATOM 4322 N N . LYS A 1 560 ? -25.292 -40.009 27.222 1.00 32.72 560 LYS A N 1
ATOM 4323 C CA . LYS A 1 560 ? -26.573 -40.754 27.153 1.00 32.72 560 LYS A CA 1
ATOM 4324 C C . LYS A 1 560 ? -27.801 -39.858 26.951 1.00 32.72 560 LYS A C 1
ATOM 4326 O O . LYS A 1 560 ? -28.938 -40.278 27.189 1.00 32.72 560 LYS A O 1
ATOM 4331 N N . SER A 1 561 ? -27.616 -38.604 26.530 1.00 28.73 561 SER A N 1
ATOM 4332 C CA . SER A 1 561 ? -28.709 -37.629 26.558 1.00 28.73 561 SER A CA 1
ATOM 4333 C C . SER A 1 561 ? -29.881 -37.987 25.616 1.00 28.73 561 SER A C 1
ATOM 4335 O O . SER A 1 561 ? -29.746 -38.139 24.399 1.00 28.73 561 SER A O 1
ATOM 4337 N N . ARG A 1 562 ? -31.100 -38.009 26.179 1.00 32.12 562 ARG A N 1
ATOM 4338 C CA . ARG A 1 562 ? -32.396 -38.069 25.464 1.00 32.12 562 ARG A CA 1
ATOM 4339 C C . ARG A 1 562 ? -32.570 -36.958 24.412 1.00 32.12 562 ARG A C 1
ATOM 4341 O O . ARG A 1 562 ? -33.510 -37.037 23.627 1.00 32.12 562 ARG A O 1
ATOM 4348 N N . LYS A 1 563 ? -31.708 -35.930 24.387 1.00 32.75 563 LYS A N 1
ATOM 4349 C CA . LYS A 1 563 ? -31.686 -34.880 23.356 1.00 32.75 563 LYS A CA 1
ATOM 4350 C C . LYS A 1 563 ? -31.130 -35.405 22.027 1.00 32.75 563 LYS A C 1
ATOM 4352 O O . LYS A 1 563 ? -31.738 -35.128 21.001 1.00 32.75 563 LYS A O 1
ATOM 4357 N N . PHE A 1 564 ? -30.095 -36.248 22.037 1.00 33.31 564 PHE A N 1
ATOM 4358 C CA . PHE A 1 564 ? -29.588 -36.897 20.819 1.00 33.31 564 PHE A CA 1
ATOM 4359 C C . PHE A 1 564 ? -30.612 -37.897 20.257 1.00 33.31 564 PHE A C 1
ATOM 4361 O O . PHE A 1 564 ? -30.943 -37.865 19.076 1.00 33.31 564 PHE A O 1
ATOM 4368 N N . LEU A 1 565 ? -31.255 -38.680 21.135 1.00 31.81 565 LEU A N 1
ATOM 4369 C CA . LEU A 1 565 ? -32.376 -39.548 20.747 1.00 31.81 565 LEU A CA 1
ATOM 4370 C C . LEU A 1 565 ? -33.628 -38.768 20.299 1.00 31.81 565 LEU A C 1
ATOM 4372 O O . LEU A 1 565 ? -34.397 -39.282 19.494 1.00 31.81 565 LEU A O 1
ATOM 4376 N N . LYS A 1 566 ? -33.854 -37.541 20.797 1.00 34.72 566 LYS A N 1
ATOM 4377 C CA . LYS A 1 566 ? -34.918 -36.638 20.314 1.00 34.72 566 LYS A CA 1
ATOM 4378 C C . LYS A 1 566 ? -34.610 -36.093 18.925 1.00 34.72 566 LYS A C 1
ATOM 4380 O O . LYS A 1 566 ? -35.544 -35.955 18.150 1.00 34.72 566 LYS A O 1
ATOM 4385 N N . VAL A 1 567 ? -33.346 -35.817 18.604 1.00 33.03 567 VAL A N 1
ATOM 4386 C CA . VAL A 1 567 ? -32.919 -35.416 17.254 1.00 33.03 567 VAL A CA 1
ATOM 4387 C C . VAL A 1 567 ? -33.096 -36.583 16.280 1.00 33.03 567 VAL A C 1
ATOM 4389 O O . VAL A 1 567 ? -33.706 -36.399 15.233 1.00 33.03 567 VAL A O 1
ATOM 4392 N N . VAL A 1 568 ? -32.709 -37.802 16.670 1.00 33.09 568 VAL A N 1
ATOM 4393 C CA . VAL A 1 568 ? -32.934 -39.020 15.868 1.00 33.09 568 VAL A CA 1
ATOM 4394 C C . VAL A 1 568 ? -34.433 -39.327 15.700 1.00 33.09 568 VAL A C 1
ATOM 4396 O O . VAL A 1 568 ? -34.880 -39.553 14.582 1.00 33.09 568 VAL A O 1
ATOM 4399 N N . LYS A 1 569 ? -35.255 -39.207 16.756 1.00 33.34 569 LYS A N 1
ATOM 4400 C CA . LYS A 1 569 ? -36.727 -39.322 16.650 1.00 33.34 569 LYS A CA 1
ATOM 4401 C C . LYS A 1 569 ? -37.383 -38.178 15.872 1.00 33.34 569 LYS A C 1
ATOM 4403 O O . LYS A 1 569 ? -38.440 -38.376 15.279 1.00 33.34 569 LYS A O 1
ATOM 4408 N N . CYS A 1 570 ? -36.805 -36.977 15.875 1.00 34.41 570 CYS A N 1
ATOM 4409 C CA . CYS A 1 570 ? -37.254 -35.874 15.021 1.00 34.41 570 CYS A CA 1
ATOM 4410 C C . CYS A 1 570 ? -36.951 -36.167 13.551 1.00 34.41 570 CYS A C 1
ATOM 4412 O O . CYS A 1 570 ? -37.802 -35.892 12.712 1.00 34.41 570 CYS A O 1
ATOM 4414 N N . LEU A 1 571 ? -35.796 -36.766 13.249 1.00 33.72 571 LEU A N 1
ATOM 4415 C CA . LEU A 1 571 ? -35.416 -37.198 11.902 1.00 33.72 571 LEU A CA 1
ATOM 4416 C C . LEU A 1 571 ? -36.286 -38.370 11.406 1.00 33.72 571 LEU A C 1
ATOM 4418 O O . LEU A 1 571 ? -36.731 -38.348 10.262 1.00 33.72 571 LEU A O 1
ATOM 4422 N N . GLU A 1 572 ? -36.642 -39.327 12.272 1.00 30.94 572 GLU A N 1
ATOM 4423 C CA . GLU A 1 572 ? -37.620 -40.384 11.946 1.00 30.94 572 GLU A CA 1
ATOM 4424 C C . GLU A 1 572 ? -39.032 -39.817 11.697 1.00 30.94 572 GLU A C 1
ATOM 4426 O O . GLU A 1 572 ? -39.718 -40.231 10.763 1.00 30.94 572 GLU A O 1
ATOM 4431 N N . ASN A 1 573 ? -39.456 -38.805 12.464 1.00 34.78 573 ASN A N 1
ATOM 4432 C CA . ASN A 1 573 ? -40.741 -38.120 12.259 1.00 34.78 573 ASN A CA 1
ATOM 4433 C C . ASN A 1 573 ? -40.736 -37.137 11.062 1.00 34.78 573 ASN A C 1
ATOM 4435 O O . ASN A 1 573 ? -41.801 -36.782 10.544 1.00 34.78 573 ASN A O 1
ATOM 4439 N N . MET A 1 574 ? -39.562 -36.699 10.588 1.00 34.75 574 MET A N 1
ATOM 4440 C CA . MET A 1 574 ? -39.402 -35.867 9.383 1.00 34.75 574 MET A CA 1
ATOM 4441 C C . MET A 1 574 ? -39.689 -36.636 8.090 1.00 34.75 574 MET A C 1
ATOM 4443 O O . MET A 1 574 ? -40.144 -36.025 7.119 1.00 34.75 574 MET A O 1
ATOM 4447 N N . ALA A 1 575 ? -39.487 -37.958 8.083 1.00 31.36 575 ALA A N 1
ATOM 4448 C CA . ALA A 1 575 ? -39.814 -38.809 6.940 1.00 31.36 575 ALA A CA 1
ATOM 4449 C C . ALA A 1 575 ? -41.333 -38.893 6.667 1.00 31.36 575 ALA A C 1
ATOM 4451 O O . ALA A 1 575 ? -41.735 -39.236 5.559 1.00 31.36 575 ALA A O 1
ATOM 4452 N N . PHE A 1 576 ? -42.180 -38.520 7.639 1.00 30.58 576 PHE A N 1
ATOM 4453 C CA . PHE A 1 576 ? -43.639 -38.689 7.575 1.00 30.58 576 PHE A CA 1
ATOM 4454 C C . PHE A 1 576 ? -44.461 -37.388 7.632 1.00 30.58 576 PHE A C 1
ATOM 4456 O O . PHE A 1 576 ? -45.686 -37.446 7.735 1.00 30.58 576 PHE A O 1
ATOM 4463 N N . THR A 1 577 ? -43.846 -36.200 7.544 1.00 36.28 577 THR A N 1
ATOM 4464 C CA . THR A 1 577 ? -44.585 -34.922 7.637 1.00 36.28 577 THR A CA 1
ATOM 4465 C C . THR A 1 577 ? -44.437 -34.027 6.394 1.00 36.28 577 THR A C 1
ATOM 4467 O O . THR A 1 577 ? -43.340 -33.633 5.997 1.00 36.28 577 THR A O 1
ATOM 4470 N N . ASN A 1 578 ? -45.581 -33.655 5.799 1.00 33.69 578 ASN A N 1
ATOM 4471 C CA . ASN A 1 578 ? -45.709 -32.804 4.598 1.00 33.69 578 ASN A CA 1
ATOM 4472 C C . ASN A 1 578 ? -45.673 -31.285 4.885 1.00 33.69 578 ASN A C 1
ATOM 4474 O O . ASN A 1 578 ? -46.019 -30.484 4.021 1.00 33.69 578 ASN A O 1
ATOM 4478 N N . ASN A 1 579 ? -45.287 -30.853 6.091 1.00 40.31 579 ASN A N 1
ATOM 4479 C CA . ASN A 1 579 ? -45.366 -29.441 6.478 1.00 40.31 579 ASN A CA 1
ATOM 4480 C C . ASN A 1 579 ? -44.067 -28.678 6.142 1.00 40.31 579 ASN A C 1
ATOM 4482 O O . ASN A 1 579 ? -43.085 -28.724 6.886 1.00 40.31 579 ASN A O 1
ATOM 4486 N N . THR A 1 580 ? -44.081 -27.968 5.013 1.00 32.66 580 THR A N 1
ATOM 4487 C CA . THR A 1 580 ? -42.963 -27.202 4.430 1.00 32.66 580 THR A CA 1
ATOM 4488 C C . THR A 1 580 ? -42.412 -26.099 5.342 1.00 32.66 580 THR A C 1
ATOM 4490 O O . THR A 1 580 ? -41.200 -25.898 5.364 1.00 32.66 580 THR A O 1
ATOM 4493 N N . ARG A 1 581 ? -43.242 -25.458 6.181 1.00 33.16 581 ARG A N 1
ATOM 4494 C CA . ARG A 1 581 ? -42.800 -24.410 7.132 1.00 33.16 581 ARG A CA 1
ATOM 4495 C C . ARG A 1 581 ? -41.946 -24.938 8.290 1.00 33.16 581 ARG A C 1
ATOM 4497 O O . ARG A 1 581 ? -41.073 -24.231 8.781 1.00 33.16 581 ARG A O 1
ATOM 4504 N N . LYS A 1 582 ? -42.170 -26.179 8.740 1.00 36.34 582 LYS A N 1
ATOM 4505 C CA . LYS A 1 582 ? -41.331 -26.801 9.785 1.00 36.34 582 LYS A CA 1
ATOM 4506 C C . LYS A 1 582 ? -39.981 -27.259 9.233 1.00 36.34 582 LYS A C 1
ATOM 4508 O O . LYS A 1 582 ? -38.989 -27.191 9.949 1.00 36.34 582 LYS A O 1
ATOM 4513 N N . LYS A 1 583 ? -39.935 -27.686 7.965 1.00 32.50 583 LYS A N 1
ATOM 4514 C CA . LYS A 1 583 ? -38.690 -28.075 7.285 1.00 32.50 583 LYS A CA 1
ATOM 4515 C C . LYS A 1 583 ? -37.778 -26.871 7.035 1.00 32.50 583 LYS A C 1
ATOM 4517 O O . LYS A 1 583 ? -36.589 -26.982 7.298 1.00 32.50 583 LYS A O 1
ATOM 4522 N N . SER A 1 584 ? -38.324 -25.720 6.627 1.00 33.94 584 SER A N 1
ATOM 4523 C CA . SER A 1 584 ? -37.535 -24.492 6.439 1.00 33.94 584 SER A CA 1
ATOM 4524 C C . SER A 1 584 ? -36.999 -23.919 7.753 1.00 33.94 584 SER A C 1
ATOM 4526 O O . SER A 1 584 ? -35.844 -23.510 7.799 1.00 33.94 584 SER A O 1
ATOM 4528 N N . ARG A 1 585 ? -37.790 -23.952 8.837 1.00 37.66 585 ARG A N 1
ATOM 4529 C CA . ARG A 1 585 ? -37.352 -23.475 10.158 1.00 37.66 585 ARG A CA 1
ATOM 4530 C C . ARG A 1 585 ? -36.234 -24.332 10.745 1.00 37.66 585 ARG A C 1
ATOM 4532 O O . ARG A 1 585 ? -35.233 -23.791 11.180 1.00 37.66 585 ARG A O 1
ATOM 4539 N N . VAL A 1 586 ? -36.363 -25.659 10.686 1.00 33.72 586 VAL A N 1
ATOM 4540 C CA . VAL A 1 586 ? -35.325 -26.564 11.208 1.00 33.72 586 VAL A CA 1
ATOM 4541 C C . VAL A 1 586 ? -34.089 -26.596 10.301 1.00 33.72 586 VAL A C 1
ATOM 4543 O O . VAL A 1 586 ? -32.985 -26.758 10.802 1.00 33.72 586 VAL A O 1
ATOM 4546 N N . ALA A 1 587 ? -34.234 -26.385 8.987 1.00 33.78 587 ALA A N 1
ATOM 4547 C CA . ALA A 1 587 ? -33.094 -26.171 8.093 1.00 33.78 587 ALA A CA 1
ATOM 4548 C C . ALA A 1 587 ? -32.368 -24.848 8.394 1.00 33.78 587 ALA A C 1
ATOM 4550 O O . ALA A 1 587 ? -31.142 -24.832 8.372 1.00 33.78 587 ALA A O 1
ATOM 4551 N N . ARG A 1 588 ? -33.098 -23.775 8.740 1.00 36.28 588 ARG A N 1
ATOM 4552 C CA . ARG A 1 588 ? -32.516 -22.523 9.254 1.00 36.28 588 ARG A CA 1
ATOM 4553 C C . ARG A 1 588 ? -31.811 -22.736 10.586 1.00 36.28 588 ARG A C 1
ATOM 4555 O O . ARG A 1 588 ? -30.648 -22.391 10.676 1.00 36.28 588 ARG A O 1
ATOM 4562 N N . GLU A 1 589 ? -32.456 -23.392 11.549 1.00 36.72 589 GLU A N 1
ATOM 4563 C CA . GLU A 1 589 ? -31.876 -23.694 12.867 1.00 36.72 589 GLU A CA 1
ATOM 4564 C C . GLU A 1 589 ? -30.637 -24.611 12.745 1.00 36.72 589 GLU A C 1
ATOM 4566 O O . GLU A 1 589 ? -29.670 -24.443 13.480 1.00 36.72 589 GLU A O 1
ATOM 4571 N N . LEU A 1 590 ? -30.618 -25.564 11.799 1.00 33.97 590 LEU A N 1
ATOM 4572 C CA . LEU A 1 590 ? -29.455 -26.416 11.509 1.00 33.97 590 LEU A CA 1
ATOM 4573 C C . LEU A 1 590 ? -28.350 -25.667 10.760 1.00 33.97 590 LEU A C 1
ATOM 4575 O O . LEU A 1 590 ? -27.181 -25.911 11.044 1.00 33.97 590 LEU A O 1
ATOM 4579 N N . MET A 1 591 ? -28.691 -24.768 9.832 1.00 33.00 591 MET A N 1
ATOM 4580 C CA . MET A 1 591 ? -27.714 -23.904 9.164 1.00 33.00 591 MET A CA 1
ATOM 4581 C C . MET A 1 591 ? -27.147 -22.849 10.114 1.00 33.00 591 MET A C 1
ATOM 4583 O O . MET A 1 591 ? -25.955 -22.597 10.054 1.00 33.00 591 MET A O 1
ATOM 4587 N N . GLU A 1 592 ? -27.938 -22.298 11.033 1.00 35.22 592 GLU A N 1
ATOM 4588 C CA . GLU A 1 592 ? -27.490 -21.411 12.115 1.00 35.22 592 GLU A CA 1
ATOM 4589 C C . GLU A 1 592 ? -26.649 -22.179 13.136 1.00 35.22 592 GLU A C 1
ATOM 4591 O O . GLU A 1 592 ? -25.581 -21.713 13.506 1.00 35.22 592 GLU A O 1
ATOM 4596 N N . ALA A 1 593 ? -27.036 -23.397 13.529 1.00 33.62 593 ALA A N 1
ATOM 4597 C CA . ALA A 1 593 ? -26.215 -24.241 14.400 1.00 33.62 593 ALA A CA 1
ATOM 4598 C C . ALA A 1 593 ? -24.903 -24.679 13.724 1.00 33.62 593 ALA A C 1
ATOM 4600 O O . ALA A 1 593 ? -23.877 -24.795 14.390 1.00 33.62 593 ALA A O 1
ATOM 4601 N N . TRP A 1 594 ? -24.911 -24.901 12.406 1.00 34.69 594 TRP A N 1
ATOM 4602 C CA . TRP A 1 594 ? -23.710 -25.173 11.616 1.00 34.69 594 TRP A CA 1
ATOM 4603 C C . TRP A 1 594 ? -22.846 -23.912 11.465 1.00 34.69 594 TRP A C 1
ATOM 4605 O O . TRP A 1 594 ? -21.648 -23.981 11.703 1.00 34.69 594 TRP A O 1
ATOM 4615 N N . ARG A 1 595 ? -23.444 -22.745 11.199 1.00 33.16 595 ARG A N 1
ATOM 4616 C CA . ARG A 1 595 ? -22.770 -21.437 11.110 1.00 33.16 595 ARG A CA 1
ATOM 4617 C C . ARG A 1 595 ? -22.243 -20.941 12.459 1.00 33.16 595 ARG A C 1
ATOM 4619 O O . ARG A 1 595 ? -21.265 -20.217 12.477 1.00 33.16 595 ARG A O 1
ATOM 4626 N N . ASN A 1 596 ? -22.843 -21.349 13.575 1.00 34.56 596 ASN A N 1
ATOM 4627 C CA . ASN A 1 596 ? -22.377 -21.021 14.926 1.00 34.56 596 ASN A CA 1
ATOM 4628 C C . ASN A 1 596 ? -21.326 -22.018 15.437 1.00 34.56 596 ASN A C 1
ATOM 4630 O O . ASN A 1 596 ? -20.512 -21.665 16.282 1.00 34.56 596 ASN A O 1
ATOM 4634 N N . LYS A 1 597 ? -21.316 -23.261 14.933 1.00 30.16 597 LYS A N 1
ATOM 4635 C CA . LYS A 1 597 ? -20.316 -24.284 15.295 1.00 30.16 597 LYS A CA 1
ATOM 4636 C C . LYS A 1 597 ? -19.081 -24.278 14.386 1.00 30.16 597 LYS A C 1
ATOM 4638 O O . LYS A 1 597 ? -18.007 -24.675 14.821 1.00 30.16 597 LYS A O 1
ATOM 4643 N N . TYR A 1 598 ? -19.249 -23.845 13.141 1.00 34.25 598 TYR A N 1
ATOM 4644 C CA . TYR A 1 598 ? -18.213 -23.714 12.113 1.00 34.25 598 TYR A CA 1
ATOM 4645 C C . TYR A 1 598 ? -18.164 -22.284 11.563 1.00 34.25 598 TYR A C 1
ATOM 4647 O O . TYR A 1 598 ? -17.817 -22.084 10.398 1.00 34.25 598 TYR A O 1
ATOM 4655 N N . GLY A 1 599 ? -18.568 -21.301 12.377 1.00 31.48 599 GLY A N 1
ATOM 4656 C CA . GLY A 1 599 ? -18.423 -19.886 12.045 1.00 31.48 599 GLY A CA 1
ATOM 4657 C C . GLY A 1 599 ? -16.996 -19.634 11.603 1.00 31.48 599 GLY A C 1
ATOM 4658 O O . GLY A 1 599 ? -16.090 -20.256 12.162 1.00 31.48 599 GLY A O 1
ATOM 4659 N N . ALA A 1 600 ? -16.841 -18.824 10.547 1.00 36.25 600 ALA A N 1
ATOM 4660 C CA . ALA A 1 600 ? -15.549 -18.479 9.967 1.00 36.25 600 ALA A CA 1
ATOM 4661 C C . ALA A 1 600 ? -14.542 -18.349 11.104 1.00 36.25 600 ALA A C 1
ATOM 4663 O O . ALA A 1 600 ? -14.801 -17.586 12.038 1.00 36.25 600 ALA A O 1
ATOM 4664 N N . SER A 1 601 ? -13.482 -19.166 11.073 1.00 36.94 601 SER A N 1
ATOM 4665 C CA . SER A 1 601 ? -12.347 -18.969 11.961 1.00 36.94 601 SER A CA 1
ATOM 4666 C C . SER A 1 601 ? -12.082 -17.473 11.940 1.00 36.94 601 SER A C 1
ATOM 4668 O O . SER A 1 601 ? -11.905 -16.898 10.865 1.00 36.94 601 SER A O 1
ATOM 4670 N N . THR A 1 602 ? -12.202 -16.816 13.093 1.00 39.06 602 THR A N 1
ATOM 4671 C CA . THR A 1 602 ? -11.733 -15.447 13.234 1.00 39.06 602 THR A CA 1
ATOM 4672 C C . THR A 1 602 ? -10.253 -15.539 12.942 1.00 39.06 602 THR A C 1
ATOM 4674 O O . THR A 1 602 ? -9.478 -15.968 13.793 1.00 39.06 602 THR A O 1
ATOM 4677 N N . PHE A 1 603 ? -9.895 -15.257 11.692 1.00 39.81 603 PHE A N 1
ATOM 4678 C CA . PHE A 1 603 ? -8.546 -14.922 11.315 1.00 39.81 603 PHE A CA 1
ATOM 4679 C C . PHE A 1 603 ? -8.234 -13.678 12.129 1.00 39.81 603 PHE A C 1
ATOM 4681 O O . PHE A 1 603 ? -8.662 -12.568 11.810 1.00 39.81 603 PHE A O 1
ATOM 4688 N N . VAL A 1 604 ? -7.613 -13.902 13.278 1.00 40.56 604 VAL A N 1
ATOM 4689 C CA . VAL A 1 604 ? -6.883 -12.850 13.945 1.00 40.56 604 VAL A CA 1
ATOM 4690 C C . VAL A 1 604 ? -5.629 -12.766 13.111 1.00 40.56 604 VAL A C 1
ATOM 4692 O O . VAL A 1 604 ? -4.783 -13.654 13.169 1.00 40.56 604 VAL A O 1
ATOM 4695 N N . GLU A 1 605 ? -5.577 -11.747 12.259 1.00 45.72 605 GLU A N 1
ATOM 4696 C CA . GLU A 1 605 ? -4.332 -11.305 11.652 1.00 45.72 605 GLU A CA 1
ATOM 4697 C C . GLU A 1 605 ? -3.452 -10.827 12.808 1.00 45.72 605 GLU A C 1
ATOM 4699 O O . GLU A 1 605 ? -3.385 -9.639 13.121 1.00 45.72 605 GLU A O 1
ATOM 4704 N N . ALA A 1 606 ? -2.857 -11.776 13.526 1.00 38.06 606 ALA A N 1
ATOM 4705 C CA . ALA A 1 606 ? -1.589 -11.535 14.154 1.00 38.06 606 ALA A CA 1
ATOM 4706 C C . ALA A 1 606 ? -0.654 -11.351 12.961 1.00 38.06 606 ALA A C 1
ATOM 4708 O O . ALA A 1 606 ? -0.184 -12.317 12.373 1.00 38.06 606 ALA A O 1
ATOM 4709 N N . ASP A 1 607 ? -0.464 -10.110 12.531 1.00 43.69 607 ASP A N 1
ATOM 4710 C CA . ASP A 1 607 ? 0.901 -9.731 12.231 1.00 43.69 607 ASP A CA 1
ATOM 4711 C C . ASP A 1 607 ? 1.499 -9.499 13.623 1.00 43.69 607 ASP A C 1
ATOM 4713 O O . ASP A 1 607 ? 1.235 -8.450 14.216 1.00 43.69 607 ASP A O 1
ATOM 4717 N N . PRO A 1 608 ? 2.150 -10.499 14.252 1.00 36.88 608 PRO A N 1
ATOM 4718 C CA . PRO A 1 608 ? 2.637 -10.339 15.618 1.00 36.88 608 PRO A CA 1
ATOM 4719 C C . PRO A 1 608 ? 3.682 -9.218 15.732 1.00 36.88 608 PRO A C 1
ATOM 4721 O O . PRO A 1 608 ? 4.045 -8.860 16.850 1.00 36.88 608 PRO A O 1
ATOM 4724 N N . ASN A 1 609 ? 4.127 -8.647 14.601 1.00 40.44 609 ASN A N 1
ATOM 4725 C CA . ASN A 1 609 ? 5.254 -7.730 14.538 1.00 40.44 609 ASN A CA 1
ATOM 4726 C C . ASN A 1 609 ? 4.912 -6.357 13.924 1.00 40.44 609 ASN A C 1
ATOM 4728 O O . ASN A 1 609 ? 5.814 -5.531 13.779 1.00 40.44 609 ASN A O 1
ATOM 4732 N N . ASP A 1 610 ? 3.644 -6.061 13.600 1.00 44.66 610 ASP A N 1
ATOM 4733 C CA . ASP A 1 610 ? 3.237 -4.678 13.308 1.00 44.66 610 ASP A CA 1
ATOM 4734 C C . ASP A 1 610 ? 3.394 -3.860 14.607 1.00 44.66 610 ASP A C 1
ATOM 4736 O O . ASP A 1 610 ? 2.610 -4.000 15.547 1.00 44.66 610 ASP A O 1
ATOM 4740 N N . ASN A 1 611 ? 4.418 -3.003 14.641 1.00 51.12 611 ASN A N 1
ATOM 4741 C CA . ASN A 1 611 ? 4.943 -2.266 15.801 1.00 51.12 611 ASN A CA 1
ATOM 4742 C C . ASN A 1 611 ? 5.950 -3.011 16.702 1.00 51.12 611 ASN A C 1
ATOM 4744 O O . ASN A 1 611 ? 6.149 -2.604 17.849 1.00 51.12 611 ASN A O 1
ATOM 4748 N N . GLU A 1 612 ? 6.619 -4.061 16.221 1.00 63.72 612 GLU A N 1
ATOM 4749 C CA . GLU A 1 612 ? 7.751 -4.635 16.959 1.00 63.72 612 GLU A CA 1
ATOM 4750 C C . GLU A 1 612 ? 8.892 -3.613 17.063 1.00 63.72 612 GLU A C 1
ATOM 4752 O O . GLU A 1 612 ? 9.222 -2.920 16.095 1.00 63.72 612 GLU A O 1
ATOM 4757 N N . LYS A 1 613 ? 9.478 -3.505 18.259 1.00 79.56 613 LYS A N 1
ATOM 4758 C CA . LYS A 1 613 ? 10.665 -2.690 18.503 1.00 79.56 613 LYS A CA 1
ATOM 4759 C C . LYS A 1 613 ? 11.894 -3.476 18.082 1.00 79.56 613 LYS A C 1
ATOM 4761 O O . LYS A 1 613 ? 12.153 -4.535 18.648 1.00 79.56 613 LYS A O 1
ATOM 4766 N N . VAL A 1 614 ? 12.674 -2.919 17.163 1.00 84.88 614 VAL A N 1
ATOM 4767 C CA . VAL A 1 614 ? 13.844 -3.605 16.600 1.00 84.88 614 VAL A CA 1
ATOM 4768 C C . VAL A 1 614 ? 15.113 -2.774 16.714 1.00 84.88 614 VAL A C 1
ATOM 4770 O O . VAL A 1 614 ? 15.082 -1.540 16.719 1.00 84.88 614 VAL A O 1
ATOM 4773 N N . GLN A 1 615 ? 16.250 -3.458 16.800 1.00 89.75 615 GLN A N 1
ATOM 4774 C CA . GLN A 1 615 ? 17.580 -2.874 16.694 1.00 89.75 615 GLN A CA 1
ATOM 4775 C C . GLN A 1 615 ? 18.225 -3.290 15.378 1.00 89.75 615 GLN A C 1
ATOM 4777 O O . GLN A 1 615 ? 18.482 -4.465 15.131 1.00 89.75 615 GLN A O 1
ATOM 4782 N N . VAL A 1 616 ? 18.530 -2.307 14.538 1.00 91.44 616 VAL A N 1
ATOM 4783 C CA . VAL A 1 616 ? 19.058 -2.521 13.192 1.00 91.44 616 VAL A CA 1
ATOM 4784 C C . VAL A 1 616 ? 20.470 -1.965 13.082 1.00 91.44 616 VAL A C 1
ATOM 4786 O O . VAL A 1 616 ? 20.773 -0.896 13.613 1.00 91.44 616 VAL A O 1
ATOM 4789 N N . LEU A 1 617 ? 21.334 -2.677 12.362 1.00 91.19 617 LEU A N 1
ATOM 4790 C CA . LEU A 1 617 ? 22.650 -2.195 11.964 1.00 91.19 617 LEU A CA 1
ATOM 4791 C C . LEU A 1 617 ? 22.726 -2.079 10.440 1.00 91.19 617 LEU A C 1
ATOM 4793 O O . LEU A 1 617 ? 22.622 -3.088 9.743 1.00 91.19 617 LEU A O 1
ATOM 4797 N N . ILE A 1 618 ? 22.988 -0.874 9.929 1.00 92.50 618 ILE A N 1
ATOM 4798 C CA . ILE A 1 618 ? 23.280 -0.647 8.507 1.00 92.50 618 ILE A CA 1
ATOM 4799 C C . ILE A 1 618 ? 24.779 -0.413 8.334 1.00 92.50 618 ILE A C 1
ATOM 4801 O O . ILE A 1 618 ? 25.342 0.547 8.860 1.00 92.50 618 ILE A O 1
ATOM 4805 N N . CYS A 1 619 ? 25.432 -1.292 7.583 1.00 89.12 619 CYS A N 1
ATOM 4806 C CA . CYS A 1 619 ? 26.855 -1.238 7.288 1.00 89.12 619 CYS A CA 1
ATOM 4807 C C . CYS A 1 619 ? 27.115 -0.726 5.876 1.00 89.12 619 CYS A C 1
ATOM 4809 O O . CYS A 1 619 ? 26.399 -1.067 4.938 1.00 89.12 619 CYS A O 1
ATOM 4811 N N . ASN A 1 620 ? 28.209 0.024 5.748 1.00 87.19 620 ASN A N 1
ATOM 4812 C CA . ASN A 1 620 ? 28.653 0.667 4.519 1.00 87.19 620 ASN A CA 1
ATOM 4813 C C . ASN A 1 620 ? 27.615 1.665 3.971 1.00 87.19 620 ASN A C 1
ATOM 4815 O O . ASN A 1 620 ? 27.287 1.666 2.791 1.00 87.19 620 ASN A O 1
ATOM 4819 N N . PHE A 1 621 ? 27.071 2.503 4.858 1.00 88.94 621 PHE A N 1
ATOM 4820 C CA . PHE A 1 621 ? 26.098 3.535 4.494 1.00 88.94 621 PHE A CA 1
ATOM 4821 C C . PHE A 1 621 ? 26.741 4.630 3.630 1.00 88.94 621 PHE A C 1
ATOM 4823 O O . PHE A 1 621 ? 27.755 5.218 4.020 1.00 88.94 621 PHE A O 1
ATOM 4830 N N . THR A 1 622 ? 26.133 4.906 2.478 1.00 85.62 622 THR A N 1
ATOM 4831 C CA . THR A 1 622 ? 26.588 5.883 1.481 1.00 85.62 622 THR A CA 1
ATOM 4832 C C . THR A 1 622 ? 25.428 6.772 1.029 1.00 85.62 622 THR A C 1
ATOM 4834 O O . THR A 1 622 ? 24.265 6.438 1.236 1.00 85.62 622 THR A O 1
ATOM 4837 N N . GLU A 1 623 ? 25.738 7.906 0.396 1.00 79.50 623 GLU A N 1
ATOM 4838 C CA . GLU A 1 623 ? 24.737 8.860 -0.113 1.00 79.50 623 GLU A CA 1
ATOM 4839 C C . GLU A 1 623 ? 23.886 8.291 -1.261 1.00 79.50 623 GLU A C 1
ATOM 4841 O O . GLU A 1 623 ? 22.688 8.557 -1.345 1.00 79.50 623 GLU A O 1
ATOM 4846 N N . ARG A 1 624 ? 24.498 7.492 -2.147 1.00 77.56 624 ARG A N 1
ATOM 4847 C CA . ARG A 1 624 ? 23.815 6.885 -3.301 1.00 77.56 624 ARG A CA 1
ATOM 4848 C C . ARG A 1 624 ? 23.212 5.508 -3.003 1.00 77.56 624 ARG A C 1
ATOM 4850 O O . ARG A 1 624 ? 22.340 5.057 -3.741 1.00 77.56 624 ARG A O 1
ATOM 4857 N N . GLY A 1 625 ? 23.681 4.830 -1.958 1.00 79.25 625 GLY A N 1
ATOM 4858 C CA . GLY A 1 625 ? 23.212 3.494 -1.604 1.00 79.25 625 GLY A CA 1
ATOM 4859 C C . GLY A 1 625 ? 21.759 3.477 -1.129 1.00 79.25 625 GLY A C 1
ATOM 4860 O O . GLY A 1 625 ? 21.150 4.504 -0.832 1.00 79.25 625 GLY A O 1
ATOM 4861 N N . TYR A 1 626 ? 21.210 2.276 -0.961 1.00 85.56 626 TYR A N 1
ATOM 4862 C CA . TYR A 1 626 ? 19.837 2.081 -0.478 1.00 85.56 626 TYR A CA 1
ATOM 4863 C C . TYR A 1 626 ? 19.665 2.357 1.025 1.00 85.56 626 TYR A C 1
ATOM 4865 O O . TYR A 1 626 ? 18.602 2.095 1.578 1.00 85.56 626 TYR A O 1
ATOM 4873 N N . GLY A 1 627 ? 20.676 2.913 1.703 1.00 88.50 627 GLY A N 1
ATOM 4874 C CA . GLY A 1 627 ? 20.663 3.163 3.145 1.00 88.50 627 GLY A CA 1
ATOM 4875 C C . GLY A 1 627 ? 19.490 4.036 3.590 1.00 88.50 627 GLY A C 1
ATOM 4876 O O . GLY A 1 627 ? 18.742 3.638 4.479 1.00 88.50 627 GLY A O 1
ATOM 4877 N N . CYS A 1 628 ? 19.276 5.189 2.948 1.00 88.25 628 CYS A N 1
ATOM 4878 C CA . CYS A 1 628 ? 18.133 6.057 3.259 1.00 88.25 628 CYS A CA 1
ATOM 4879 C C . CYS A 1 628 ? 16.796 5.378 2.940 1.00 88.25 628 CYS A C 1
ATOM 4881 O O . CYS A 1 628 ? 15.871 5.431 3.745 1.00 88.25 628 CYS A O 1
ATOM 4883 N N . ALA A 1 629 ? 16.703 4.688 1.799 1.00 86.44 629 ALA A N 1
ATOM 4884 C CA . ALA A 1 629 ? 15.499 3.957 1.410 1.00 86.44 629 ALA A CA 1
ATOM 4885 C C . ALA A 1 629 ? 15.130 2.869 2.435 1.00 86.44 629 ALA A C 1
ATOM 4887 O O . ALA A 1 629 ? 13.960 2.706 2.774 1.00 86.44 629 ALA A O 1
ATOM 4888 N N . ILE A 1 630 ? 16.133 2.166 2.969 1.00 90.31 630 ILE A N 1
ATOM 4889 C CA . ILE A 1 630 ? 15.974 1.207 4.063 1.00 90.31 630 ILE A CA 1
ATOM 4890 C C . ILE A 1 630 ? 15.522 1.929 5.332 1.00 90.31 630 ILE A C 1
ATOM 4892 O O . ILE A 1 630 ? 14.556 1.483 5.929 1.00 90.31 630 ILE A O 1
ATOM 4896 N N . LEU A 1 631 ? 16.128 3.055 5.728 1.00 90.12 631 LEU A N 1
ATOM 4897 C CA . LEU A 1 631 ? 15.704 3.806 6.923 1.00 90.12 631 LEU A CA 1
ATOM 4898 C C . LEU A 1 631 ? 14.216 4.187 6.882 1.00 90.12 631 LEU A C 1
ATOM 4900 O O . LEU A 1 631 ? 13.497 3.927 7.845 1.00 90.12 631 LEU A O 1
ATOM 4904 N N . PHE A 1 632 ? 13.735 4.736 5.763 1.00 86.94 632 PHE A N 1
ATOM 4905 C CA . PHE A 1 632 ? 12.315 5.070 5.607 1.00 86.94 632 PHE A CA 1
ATOM 4906 C C . PHE A 1 632 ? 11.421 3.831 5.560 1.00 86.94 632 PHE A C 1
ATOM 4908 O O . PHE A 1 632 ? 10.339 3.830 6.144 1.00 86.94 632 PHE A O 1
ATOM 4915 N N . ALA A 1 633 ? 11.864 2.756 4.906 1.00 83.75 633 ALA A N 1
ATOM 4916 C CA . ALA A 1 633 ? 11.127 1.499 4.904 1.00 83.75 633 ALA A CA 1
ATOM 4917 C C . ALA A 1 633 ? 11.040 0.878 6.305 1.00 83.75 633 ALA A C 1
ATOM 4919 O O . ALA A 1 633 ? 9.979 0.392 6.688 1.00 83.75 633 ALA A O 1
ATOM 4920 N N . LEU A 1 634 ? 12.123 0.918 7.080 1.00 86.56 634 LEU A N 1
ATOM 4921 C CA . LEU A 1 634 ? 12.148 0.461 8.462 1.00 86.56 634 LEU A CA 1
ATOM 4922 C C . LEU A 1 634 ? 11.187 1.318 9.314 1.00 86.56 634 LEU A C 1
ATOM 4924 O O . LEU A 1 634 ? 10.397 0.759 10.068 1.00 86.56 634 LEU A O 1
ATOM 4928 N N . ASP A 1 635 ? 11.185 2.649 9.144 1.00 85.94 635 ASP A N 1
ATOM 4929 C CA . ASP A 1 635 ? 10.274 3.576 9.842 1.00 85.94 635 ASP A CA 1
ATOM 4930 C C . ASP A 1 635 ? 8.799 3.270 9.545 1.00 85.94 635 ASP A C 1
ATOM 4932 O O . ASP A 1 635 ? 7.929 3.460 10.387 1.00 85.94 635 ASP A O 1
ATOM 4936 N N . GLU A 1 636 ? 8.499 2.753 8.354 1.00 77.19 636 GLU A N 1
ATOM 4937 C CA . GLU A 1 636 ? 7.154 2.303 7.993 1.00 77.19 636 GLU A CA 1
ATOM 4938 C C . GLU A 1 636 ? 6.767 0.921 8.509 1.00 77.19 636 GLU A C 1
ATOM 4940 O O . GLU A 1 636 ? 5.568 0.639 8.588 1.00 77.19 636 GLU A O 1
ATOM 4945 N N . CYS A 1 637 ? 7.743 0.039 8.727 1.00 73.31 637 CYS A N 1
ATOM 4946 C CA . CYS A 1 637 ? 7.499 -1.373 9.023 1.00 73.31 637 CYS A CA 1
ATOM 4947 C C . CYS A 1 637 ? 7.573 -1.691 10.520 1.00 73.31 637 CYS A C 1
ATOM 4949 O O . CYS A 1 637 ? 6.972 -2.674 10.942 1.00 73.31 637 CYS A O 1
ATOM 4951 N N . PHE A 1 638 ? 8.285 -0.886 11.312 1.00 79.25 638 PHE A N 1
ATOM 4952 C CA . PHE A 1 638 ? 8.552 -1.160 12.725 1.00 79.25 638 PHE A CA 1
ATOM 4953 C C . PHE A 1 638 ? 7.961 -0.106 13.666 1.00 79.25 638 PHE A C 1
ATOM 4955 O O . PHE A 1 638 ? 7.587 0.990 13.248 1.00 79.25 638 PHE A O 1
ATOM 4962 N N . GLY A 1 639 ? 7.834 -0.472 14.945 1.00 72.88 639 GLY A N 1
ATOM 4963 C CA . GLY A 1 639 ? 7.170 0.341 15.966 1.00 72.88 639 GLY A CA 1
ATOM 4964 C C . GLY A 1 639 ? 8.027 1.472 16.520 1.00 72.88 639 GLY A C 1
ATOM 4965 O O . GLY A 1 639 ? 9.241 1.510 16.305 1.00 72.88 639 GLY A O 1
ATOM 4966 N N . GLU A 1 640 ? 7.383 2.372 17.265 1.00 76.25 640 GLU A N 1
ATOM 4967 C CA . GLU A 1 640 ? 8.044 3.450 18.010 1.00 76.25 640 GLU A CA 1
ATOM 4968 C C . GLU A 1 640 ? 9.158 2.903 18.928 1.00 76.25 640 GLU A C 1
ATOM 4970 O O . GLU A 1 640 ? 9.077 1.786 19.440 1.00 76.25 640 GLU A O 1
ATOM 4975 N N . GLU A 1 641 ? 10.210 3.701 19.133 1.00 81.75 641 GLU A N 1
ATOM 4976 C CA . GLU A 1 641 ? 11.451 3.338 19.845 1.00 81.75 641 GLU A CA 1
ATOM 4977 C C . GLU A 1 641 ? 12.367 2.327 19.138 1.00 81.75 641 GLU A C 1
ATOM 4979 O O . GLU A 1 641 ? 13.344 1.861 19.739 1.00 81.75 641 GLU A O 1
ATOM 4984 N N . SER A 1 642 ? 12.097 1.979 17.883 1.00 88.31 642 SER A N 1
ATOM 4985 C CA . SER A 1 642 ? 13.038 1.195 17.087 1.00 88.31 642 SER A CA 1
ATOM 4986 C C . SER A 1 642 ? 14.315 2.000 16.839 1.00 88.31 642 SER A C 1
ATOM 4988 O O . SER A 1 642 ? 14.299 3.224 16.702 1.00 88.31 642 SER A O 1
ATOM 4990 N N . VAL A 1 643 ? 15.459 1.322 16.813 1.00 91.12 643 VAL A N 1
ATOM 4991 C CA . VAL A 1 643 ? 16.766 1.981 16.758 1.00 91.12 643 VAL A CA 1
ATOM 4992 C C . VAL A 1 643 ? 17.569 1.473 15.577 1.00 91.12 643 VAL A C 1
ATOM 4994 O O . VAL A 1 643 ? 17.724 0.269 15.400 1.00 91.12 643 VAL A O 1
ATOM 4997 N N . CYS A 1 644 ? 18.166 2.396 14.828 1.00 93.00 644 CYS A N 1
ATOM 4998 C CA . CYS A 1 644 ? 19.143 2.081 13.798 1.00 93.00 644 CYS A CA 1
ATOM 4999 C C . CYS A 1 644 ? 20.519 2.638 14.177 1.00 93.00 644 CYS A C 1
ATOM 5001 O O . CYS A 1 644 ? 20.677 3.836 14.415 1.00 93.00 644 CYS A O 1
ATOM 5003 N N . ASP A 1 645 ? 21.538 1.784 14.185 1.00 91.88 645 ASP A N 1
ATOM 5004 C CA . ASP A 1 645 ? 22.931 2.220 14.194 1.00 91.88 645 ASP A CA 1
ATOM 5005 C C . ASP A 1 645 ? 23.506 2.130 12.773 1.00 91.88 645 ASP A C 1
ATOM 5007 O O . ASP A 1 645 ? 23.199 1.216 12.005 1.00 91.88 645 ASP A O 1
ATOM 5011 N N . ILE A 1 646 ? 24.363 3.086 12.421 1.00 91.50 646 ILE A N 1
ATOM 5012 C CA . ILE A 1 646 ? 24.996 3.181 11.104 1.00 91.50 646 ILE A CA 1
ATOM 5013 C C . ILE A 1 646 ? 26.498 2.951 11.251 1.00 91.50 646 ILE A C 1
ATOM 5015 O O . ILE A 1 646 ? 27.138 3.516 12.135 1.00 91.50 646 ILE A O 1
ATOM 5019 N N . PHE A 1 647 ? 27.082 2.147 10.368 1.00 87.44 647 PHE A N 1
ATOM 5020 C CA . PHE A 1 647 ? 28.523 1.946 10.251 1.00 87.44 647 PHE A CA 1
ATOM 5021 C C . PHE A 1 647 ? 28.990 2.331 8.847 1.00 87.44 647 PHE A C 1
ATOM 5023 O O . PHE A 1 647 ? 28.574 1.720 7.866 1.00 87.44 647 PHE A O 1
ATOM 5030 N N . CYS A 1 648 ? 29.859 3.335 8.729 1.00 86.31 648 CYS A N 1
ATOM 5031 C CA . CYS A 1 648 ? 30.284 3.876 7.436 1.00 86.31 648 CYS A CA 1
ATOM 5032 C C . CYS A 1 648 ? 31.721 4.413 7.452 1.00 86.31 648 CYS A C 1
ATOM 5034 O O . CYS A 1 648 ? 32.330 4.625 8.501 1.00 86.31 648 CYS A O 1
ATOM 5036 N N . SER A 1 649 ? 32.276 4.664 6.265 1.00 81.81 649 SER A N 1
ATOM 5037 C CA . SER A 1 649 ? 33.546 5.389 6.100 1.00 81.81 649 SER A CA 1
ATOM 5038 C C . SER A 1 649 ? 33.385 6.914 6.081 1.00 81.81 649 SER A C 1
ATOM 5040 O O . SER A 1 649 ? 34.390 7.623 6.076 1.00 81.81 649 SER A O 1
ATOM 5042 N N . LEU A 1 650 ? 32.145 7.413 6.043 1.00 84.62 650 LEU A N 1
ATOM 5043 C CA . LEU A 1 650 ? 31.818 8.840 6.098 1.00 84.62 650 LEU A CA 1
ATOM 5044 C C . LEU A 1 650 ? 32.071 9.415 7.494 1.00 84.62 650 LEU A C 1
ATOM 5046 O O . LEU A 1 650 ? 32.135 8.669 8.475 1.00 84.62 650 LEU A O 1
ATOM 5050 N N . THR A 1 651 ? 32.204 10.740 7.594 1.00 86.50 651 THR A N 1
ATOM 5051 C CA . THR A 1 651 ? 32.211 11.406 8.903 1.00 86.50 651 THR A CA 1
ATOM 5052 C C . THR A 1 651 ? 30.810 11.370 9.524 1.00 86.50 651 THR A C 1
ATOM 5054 O O . THR A 1 651 ? 29.815 11.167 8.829 1.00 86.50 651 THR A O 1
ATOM 5057 N N . GLU A 1 652 ? 30.712 11.543 10.847 1.00 86.56 652 GLU A N 1
ATOM 5058 C CA . GLU A 1 652 ? 29.404 11.546 11.518 1.00 86.56 652 GLU A CA 1
ATOM 5059 C C . GLU A 1 652 ? 28.550 12.734 11.050 1.00 86.56 652 GLU A C 1
ATOM 5061 O O . GLU A 1 652 ? 27.341 12.587 10.887 1.00 86.56 652 GLU A O 1
ATOM 5066 N N . GLU A 1 653 ? 29.179 13.884 10.792 1.00 87.75 653 GLU A N 1
ATOM 5067 C CA . GLU A 1 653 ? 28.513 15.081 10.271 1.00 87.75 653 GLU A CA 1
ATOM 5068 C C . GLU A 1 653 ? 27.920 14.818 8.882 1.00 87.75 653 GLU A C 1
ATOM 5070 O O . GLU A 1 653 ? 26.734 15.075 8.676 1.00 87.75 653 GLU A O 1
ATOM 5075 N N . ASP A 1 654 ? 28.695 14.219 7.972 1.00 88.38 654 ASP A N 1
ATOM 5076 C CA . ASP A 1 654 ? 28.234 13.906 6.613 1.00 88.38 654 ASP A CA 1
ATOM 5077 C C . ASP A 1 654 ? 27.102 12.871 6.623 1.00 88.38 654 ASP A C 1
ATOM 5079 O O . ASP A 1 654 ? 26.090 13.039 5.947 1.00 88.38 654 ASP A O 1
ATOM 5083 N N . ALA A 1 655 ? 27.229 11.810 7.426 1.00 87.38 655 ALA A N 1
ATOM 5084 C CA . ALA A 1 655 ? 26.200 10.778 7.520 1.00 87.38 655 ALA A CA 1
ATOM 5085 C C . ALA A 1 655 ? 24.880 11.331 8.088 1.00 87.38 655 ALA A C 1
ATOM 5087 O O . ALA A 1 655 ? 23.807 10.997 7.584 1.00 87.38 655 ALA A O 1
ATOM 5088 N N . ARG A 1 656 ? 24.938 12.218 9.095 1.00 90.62 656 ARG A N 1
ATOM 5089 C CA . ARG A 1 656 ? 23.744 12.913 9.608 1.00 90.62 656 ARG A CA 1
ATOM 5090 C C . ARG A 1 656 ? 23.162 13.881 8.581 1.00 90.62 656 ARG A C 1
ATOM 5092 O O . ARG A 1 656 ? 21.941 13.971 8.486 1.00 90.62 656 ARG A O 1
ATOM 5099 N N . ALA A 1 657 ? 24.005 14.574 7.815 1.00 89.56 657 ALA A N 1
ATOM 5100 C CA . ALA A 1 657 ? 23.555 15.455 6.743 1.00 89.56 657 ALA A CA 1
ATOM 5101 C C . ALA A 1 657 ? 22.810 14.675 5.651 1.00 89.56 657 ALA A C 1
ATOM 5103 O O . ALA A 1 657 ? 21.745 15.109 5.236 1.00 89.56 657 ALA A O 1
ATOM 5104 N N . ILE A 1 658 ? 23.295 13.492 5.256 1.00 88.94 658 ILE A N 1
ATOM 5105 C CA . ILE A 1 658 ? 22.611 12.625 4.282 1.00 88.94 658 ILE A CA 1
ATOM 5106 C C . ILE A 1 658 ? 21.215 12.225 4.778 1.00 88.94 658 ILE A C 1
ATOM 5108 O O . ILE A 1 658 ? 20.252 12.323 4.022 1.00 88.94 658 ILE A O 1
ATOM 5112 N N . VAL A 1 659 ? 21.084 11.816 6.047 1.00 89.31 659 VAL A N 1
ATOM 5113 C CA . VAL A 1 659 ? 19.774 11.466 6.629 1.00 89.31 659 VAL A CA 1
ATOM 5114 C C . VAL A 1 659 ? 18.849 12.686 6.666 1.00 89.31 659 VAL A C 1
ATOM 5116 O O . VAL A 1 659 ? 17.712 12.592 6.217 1.00 89.31 659 VAL A O 1
ATOM 5119 N N . SER A 1 660 ? 19.341 13.838 7.133 1.00 88.62 660 SER A N 1
ATOM 5120 C CA . SER A 1 660 ? 18.557 15.081 7.194 1.00 88.62 660 SER A CA 1
ATOM 5121 C C . SER A 1 660 ? 18.107 15.551 5.811 1.00 88.62 660 SER A C 1
ATOM 5123 O O . SER A 1 660 ? 16.956 15.942 5.641 1.00 88.62 660 SER A O 1
ATOM 5125 N N . ASN A 1 661 ? 18.994 15.494 4.816 1.00 86.06 661 ASN A N 1
ATOM 5126 C CA . ASN A 1 661 ? 18.665 15.837 3.438 1.00 86.06 661 ASN A CA 1
ATOM 5127 C C . ASN A 1 661 ? 17.587 14.890 2.907 1.00 86.06 661 ASN A C 1
ATOM 5129 O O . ASN A 1 661 ? 16.629 15.351 2.305 1.00 86.06 661 ASN A O 1
ATOM 5133 N N . ALA A 1 662 ? 17.685 13.588 3.185 1.00 83.19 662 ALA A N 1
ATOM 5134 C CA . ALA A 1 662 ? 16.678 12.625 2.754 1.00 83.19 662 ALA A CA 1
ATOM 5135 C C . ALA A 1 662 ? 15.299 12.868 3.415 1.00 83.19 662 ALA A C 1
ATOM 5137 O O . ALA A 1 662 ? 14.275 12.710 2.753 1.00 83.19 662 ALA A O 1
ATOM 5138 N N . GLU A 1 663 ? 15.250 13.302 4.683 1.00 85.69 663 GLU A N 1
ATOM 5139 C CA . GLU A 1 663 ? 14.000 13.722 5.349 1.00 85.69 663 GLU A CA 1
ATOM 5140 C C . GLU A 1 663 ? 13.373 14.963 4.697 1.00 85.69 663 GLU A C 1
ATOM 5142 O O . GLU A 1 663 ? 12.152 15.030 4.530 1.00 85.69 663 GLU A O 1
ATOM 5147 N N . GLU A 1 664 ? 14.196 15.939 4.305 1.00 83.88 664 GLU A N 1
ATOM 5148 C CA . GLU A 1 664 ? 13.742 17.120 3.562 1.00 83.88 664 GLU A CA 1
ATOM 5149 C C . GLU A 1 664 ? 13.269 16.754 2.148 1.00 83.88 664 GLU A C 1
ATOM 5151 O O . GLU A 1 664 ? 12.231 17.235 1.698 1.00 83.88 664 GLU A O 1
ATOM 5156 N N . GLU A 1 665 ? 13.991 15.871 1.455 1.00 75.00 665 GLU A N 1
ATOM 5157 C CA . GLU A 1 665 ? 13.655 15.415 0.105 1.00 75.00 665 GLU A CA 1
ATOM 5158 C C . GLU A 1 665 ? 12.327 14.664 0.035 1.00 75.00 665 GLU A C 1
ATOM 5160 O O . GLU A 1 665 ? 11.602 14.808 -0.950 1.00 75.00 665 GLU A O 1
ATOM 5165 N N . GLN A 1 666 ? 12.004 13.874 1.060 1.00 71.81 666 GLN A N 1
ATOM 5166 C CA . GLN A 1 666 ? 10.751 13.122 1.131 1.00 71.81 666 GLN A CA 1
ATOM 5167 C C . GLN A 1 666 ? 9.605 13.896 1.802 1.00 71.81 666 GLN A C 1
ATOM 5169 O O . GLN A 1 666 ? 8.513 13.342 1.938 1.00 71.81 666 GLN A O 1
ATOM 5174 N N . ASP A 1 667 ? 9.839 15.145 2.229 1.00 76.31 667 ASP A N 1
ATOM 5175 C CA . ASP A 1 667 ? 8.915 15.938 3.060 1.00 76.31 667 ASP A CA 1
ATOM 5176 C C . ASP A 1 667 ? 8.368 15.122 4.250 1.00 76.31 667 ASP A C 1
ATOM 5178 O O . ASP A 1 667 ? 7.186 15.148 4.607 1.00 76.31 667 ASP A O 1
ATOM 5182 N N . ARG A 1 668 ? 9.246 14.304 4.844 1.00 79.25 668 ARG A N 1
ATOM 5183 C CA . ARG A 1 668 ? 8.884 13.309 5.852 1.00 79.25 668 ARG A CA 1
ATOM 5184 C C . ARG A 1 668 ? 10.029 13.100 6.829 1.00 79.25 668 ARG A C 1
ATOM 5186 O O . ARG A 1 668 ? 11.133 12.746 6.443 1.00 79.25 668 ARG A O 1
ATOM 5193 N N . ARG A 1 669 ? 9.721 13.217 8.121 1.00 85.50 669 ARG A N 1
ATOM 5194 C CA . ARG A 1 669 ? 10.644 12.850 9.202 1.00 85.50 669 ARG A CA 1
ATOM 5195 C C . ARG A 1 669 ? 10.428 11.423 9.677 1.00 85.50 669 ARG A C 1
ATOM 5197 O O . ARG A 1 669 ? 9.290 10.943 9.658 1.00 85.50 669 ARG A O 1
ATOM 5204 N N . LEU A 1 670 ? 11.504 10.799 10.143 1.00 84.56 670 LEU A N 1
ATOM 5205 C CA . LEU A 1 670 ? 11.466 9.518 10.840 1.00 84.56 670 LEU A CA 1
ATOM 5206 C C . LEU A 1 670 ? 10.702 9.696 12.163 1.00 84.56 670 LEU A C 1
ATOM 5208 O O . LEU A 1 670 ? 10.954 10.638 12.919 1.00 84.56 670 LEU A O 1
ATOM 5212 N N . LYS A 1 671 ? 9.716 8.834 12.412 1.00 83.50 671 LYS A N 1
ATOM 5213 C CA . LYS A 1 671 ? 8.825 8.896 13.585 1.00 83.50 671 LYS A CA 1
ATOM 5214 C C . LYS A 1 671 ? 9.034 7.713 14.517 1.00 83.50 671 LYS A C 1
ATOM 5216 O O . LYS A 1 671 ? 9.077 7.888 15.729 1.00 83.50 671 LYS A O 1
ATOM 5221 N N . ASN A 1 672 ? 9.152 6.528 13.936 1.00 82.75 672 ASN A N 1
ATOM 5222 C CA . ASN A 1 672 ? 9.235 5.262 14.641 1.00 82.75 672 ASN A CA 1
ATOM 5223 C C . ASN A 1 672 ? 10.689 4.851 14.893 1.00 82.75 672 ASN A C 1
ATOM 5225 O O . ASN A 1 672 ? 10.966 4.183 15.889 1.00 82.75 672 ASN A O 1
ATOM 5229 N N . ILE A 1 673 ? 11.614 5.270 14.016 1.00 88.06 673 ILE A N 1
ATOM 5230 C CA . ILE A 1 673 ? 13.035 4.907 14.096 1.00 88.06 673 ILE A CA 1
ATOM 5231 C C . ILE A 1 673 ? 13.933 6.079 14.455 1.00 88.06 673 ILE A C 1
ATOM 5233 O O . ILE A 1 673 ? 13.924 7.120 13.804 1.00 88.06 673 ILE A O 1
ATOM 5237 N N . GLU A 1 674 ? 14.801 5.846 15.438 1.00 90.38 674 GLU A N 1
ATOM 5238 C CA . GLU A 1 674 ? 15.871 6.761 15.819 1.00 90.38 674 GLU A CA 1
ATOM 5239 C C . GLU A 1 674 ? 17.240 6.262 15.325 1.00 90.38 674 GLU A C 1
ATOM 5241 O O . GLU A 1 674 ? 17.654 5.132 15.606 1.00 90.38 674 GLU A O 1
ATOM 5246 N N . VAL A 1 675 ? 17.995 7.130 14.640 1.00 89.75 675 VAL A N 1
ATOM 5247 C CA . VAL A 1 675 ? 19.411 6.878 14.319 1.00 89.75 675 VAL A CA 1
ATOM 5248 C C . VAL A 1 675 ? 20.275 7.182 15.550 1.00 89.75 675 VAL A C 1
ATOM 5250 O O . VAL A 1 675 ? 20.673 8.327 15.786 1.00 89.75 675 VAL A O 1
ATOM 5253 N N . ARG A 1 676 ? 20.564 6.151 16.354 1.00 86.81 676 ARG A N 1
ATOM 5254 C CA . ARG A 1 676 ? 21.172 6.289 17.692 1.00 86.81 676 ARG A CA 1
ATOM 5255 C C . ARG A 1 676 ? 22.677 6.541 17.640 1.00 86.81 676 ARG A C 1
ATOM 5257 O O . ARG A 1 676 ? 23.172 7.434 18.333 1.00 86.81 676 ARG A O 1
ATOM 5264 N N . ARG A 1 677 ? 23.439 5.753 16.872 1.00 83.44 677 ARG A N 1
ATOM 5265 C CA . ARG A 1 677 ? 24.907 5.891 16.765 1.00 83.44 677 ARG A CA 1
ATOM 5266 C C . ARG A 1 677 ? 25.387 5.778 15.328 1.00 83.44 677 ARG A C 1
ATOM 5268 O O . ARG A 1 677 ? 24.944 4.903 14.592 1.00 83.44 677 ARG A O 1
ATOM 5275 N N . ILE A 1 678 ? 26.367 6.611 14.976 1.00 84.19 678 ILE A N 1
ATOM 5276 C CA . ILE A 1 678 ? 27.092 6.525 13.708 1.00 84.19 678 ILE A CA 1
ATOM 5277 C C . ILE A 1 678 ? 28.552 6.193 14.005 1.00 84.19 678 ILE A C 1
ATOM 5279 O O . ILE A 1 678 ? 29.287 6.960 14.626 1.00 84.19 678 ILE A O 1
ATOM 5283 N N . TYR A 1 679 ? 28.964 5.010 13.581 1.00 81.38 679 TYR A N 1
ATOM 5284 C CA . TYR A 1 679 ? 30.311 4.496 13.729 1.00 81.38 679 TYR A CA 1
ATOM 5285 C C . TYR A 1 679 ? 31.105 4.787 12.457 1.00 81.38 679 TYR A C 1
ATOM 5287 O O . TYR A 1 679 ? 30.799 4.255 11.391 1.00 81.38 679 TYR A O 1
ATOM 5295 N N . THR A 1 680 ? 32.152 5.600 12.584 1.00 78.25 680 THR A N 1
ATOM 5296 C CA . THR A 1 680 ? 32.982 6.027 11.453 1.00 78.25 680 THR A CA 1
ATOM 5297 C C . THR A 1 680 ? 34.350 5.347 11.466 1.00 78.25 680 THR A C 1
ATOM 5299 O O . THR A 1 680 ? 34.935 5.092 12.527 1.00 78.25 680 THR A O 1
ATOM 5302 N N . THR A 1 681 ? 34.880 5.029 10.285 1.00 69.31 681 THR A N 1
ATOM 5303 C CA . THR A 1 681 ? 36.234 4.472 10.122 1.00 69.31 681 THR A CA 1
ATOM 5304 C C . THR A 1 681 ? 37.086 5.356 9.224 1.00 69.31 681 THR A C 1
ATOM 5306 O O . THR A 1 681 ? 36.573 5.908 8.256 1.00 69.31 681 THR A O 1
ATOM 5309 N N . ALA A 1 682 ? 38.398 5.433 9.470 1.00 61.38 682 ALA A N 1
ATOM 5310 C CA . ALA A 1 682 ? 39.313 6.064 8.519 1.00 61.38 682 ALA A CA 1
ATOM 5311 C C . ALA A 1 682 ? 39.248 5.345 7.155 1.00 61.38 682 ALA A C 1
ATOM 5313 O O . ALA A 1 682 ? 39.179 4.113 7.119 1.00 61.38 682 ALA A O 1
ATOM 5314 N N . GLN A 1 683 ? 39.258 6.117 6.058 1.00 53.53 683 GLN A N 1
ATOM 5315 C CA . GLN A 1 683 ? 39.126 5.629 4.676 1.00 53.53 683 GLN A CA 1
ATOM 5316 C C . GLN A 1 683 ? 39.920 4.327 4.451 1.00 53.53 683 GLN A C 1
ATOM 5318 O O . GLN A 1 683 ? 41.126 4.268 4.690 1.00 53.53 683 GLN A O 1
ATOM 5323 N N . HIS A 1 684 ? 39.215 3.285 3.996 1.00 50.06 684 HIS A N 1
ATOM 5324 C CA . HIS A 1 684 ? 39.733 1.950 3.655 1.00 50.06 684 HIS A CA 1
ATOM 5325 C C . HIS A 1 684 ? 40.175 1.032 4.810 1.00 50.06 684 HIS A C 1
ATOM 5327 O O . HIS A 1 684 ? 40.671 -0.064 4.551 1.00 50.06 684 HIS A O 1
ATOM 5333 N N . GLN A 1 685 ? 39.952 1.398 6.076 1.00 53.09 685 GLN A N 1
ATOM 5334 C CA . GLN A 1 685 ? 40.147 0.493 7.214 1.00 53.09 685 GLN A CA 1
ATOM 5335 C C . GLN A 1 685 ? 38.811 0.133 7.870 1.00 53.09 685 GLN A C 1
ATOM 5337 O O . GLN A 1 685 ? 38.465 0.647 8.931 1.00 53.09 685 GLN A O 1
ATOM 5342 N N . MET A 1 686 ? 38.090 -0.842 7.311 1.00 52.31 686 MET A N 1
ATOM 5343 C CA . MET A 1 686 ? 36.903 -1.433 7.959 1.00 52.31 686 MET A CA 1
ATOM 5344 C C . MET A 1 686 ? 37.258 -2.340 9.162 1.00 52.31 686 MET A C 1
ATOM 5346 O O . MET A 1 686 ? 36.529 -3.262 9.509 1.00 52.31 686 MET A O 1
ATOM 5350 N N . THR A 1 687 ? 38.384 -2.085 9.836 1.00 51.03 687 THR A N 1
ATOM 5351 C CA . THR A 1 687 ? 38.926 -2.890 10.943 1.00 51.03 687 THR A CA 1
ATOM 5352 C C . THR A 1 687 ? 38.647 -2.300 12.332 1.00 51.03 687 THR A C 1
ATOM 5354 O O . THR A 1 687 ? 39.197 -2.775 13.325 1.00 51.03 687 THR A O 1
ATOM 5357 N N . ALA A 1 688 ? 37.773 -1.294 12.472 1.00 50.25 688 ALA A N 1
ATOM 5358 C CA . ALA A 1 688 ? 37.405 -0.695 13.771 1.00 50.25 688 ALA A CA 1
ATOM 5359 C C . ALA A 1 688 ? 36.432 -1.568 14.610 1.00 50.25 688 ALA A C 1
ATOM 5361 O O . ALA A 1 688 ? 35.558 -1.084 15.325 1.00 50.25 688 ALA A O 1
ATOM 5362 N N . GLN A 1 689 ? 36.622 -2.882 14.539 1.00 53.12 689 GLN A N 1
ATOM 5363 C CA . GLN A 1 689 ? 35.691 -3.949 14.908 1.00 53.12 689 GLN A CA 1
ATOM 5364 C C . GLN A 1 689 ? 35.512 -4.212 16.406 1.00 53.12 689 GLN A C 1
ATOM 5366 O O . GLN A 1 689 ? 34.591 -4.917 16.806 1.00 53.12 689 GLN A O 1
ATOM 5371 N N . HIS A 1 690 ? 36.360 -3.650 17.269 1.00 52.56 690 HIS A N 1
ATOM 5372 C CA . HIS A 1 690 ? 36.250 -3.879 18.713 1.00 52.56 690 HIS A CA 1
ATOM 5373 C C . HIS A 1 690 ? 35.103 -3.092 19.371 1.00 52.56 690 HIS A C 1
ATOM 5375 O O . HIS A 1 690 ? 34.748 -3.407 20.503 1.00 52.56 690 HIS A O 1
ATOM 5381 N N . LYS A 1 691 ? 34.529 -2.091 18.683 1.00 55.03 691 LYS A N 1
ATOM 5382 C CA . LYS A 1 691 ? 33.480 -1.207 19.226 1.00 55.03 691 LYS A CA 1
ATOM 5383 C C . LYS A 1 691 ? 32.046 -1.654 18.931 1.00 55.03 691 LYS A C 1
ATOM 5385 O O . LYS A 1 691 ? 31.139 -1.181 19.606 1.00 55.03 691 LYS A O 1
ATOM 5390 N N . LEU A 1 692 ? 31.845 -2.529 17.944 1.00 64.94 692 LEU A N 1
ATOM 5391 C CA . LEU A 1 692 ? 30.525 -3.042 17.577 1.00 64.94 692 LEU A CA 1
ATOM 5392 C C . LEU A 1 692 ? 30.262 -4.368 18.296 1.00 64.94 692 LEU A C 1
ATOM 5394 O O . LEU A 1 692 ? 31.092 -5.287 18.289 1.00 64.94 692 LEU A O 1
ATOM 5398 N N . ASN A 1 693 ? 29.102 -4.462 18.940 1.00 69.50 693 ASN A N 1
ATOM 5399 C CA . ASN A 1 693 ? 28.596 -5.711 19.484 1.00 69.50 693 ASN A CA 1
ATOM 5400 C C . ASN A 1 693 ? 27.493 -6.235 18.562 1.00 69.50 693 ASN A C 1
ATOM 5402 O O . ASN A 1 693 ? 26.331 -5.882 18.698 1.00 69.50 693 ASN A O 1
ATOM 5406 N N . MET A 1 694 ? 27.883 -7.059 17.589 1.00 70.56 694 MET A N 1
ATOM 5407 C CA . MET A 1 694 ? 26.990 -7.551 16.530 1.00 70.56 694 MET A CA 1
ATOM 5408 C C . MET A 1 694 ? 25.797 -8.368 17.052 1.00 70.56 694 MET A C 1
ATOM 5410 O O . MET A 1 694 ? 24.829 -8.528 16.320 1.00 70.56 694 MET A O 1
ATOM 5414 N N . MET A 1 695 ? 25.865 -8.874 18.289 1.00 70.88 695 MET A N 1
ATOM 5415 C CA . MET A 1 695 ? 24.800 -9.667 18.915 1.00 70.88 695 MET A CA 1
ATOM 5416 C C . MET A 1 695 ? 23.625 -8.824 19.428 1.00 70.88 695 MET A C 1
ATOM 5418 O O . MET A 1 695 ? 22.608 -9.397 19.794 1.00 70.88 695 MET A O 1
ATOM 5422 N N . ASP A 1 696 ? 23.764 -7.494 19.480 1.00 79.00 696 ASP A N 1
ATOM 5423 C CA . ASP A 1 696 ? 22.734 -6.598 20.029 1.00 79.00 696 ASP A CA 1
ATOM 5424 C C . ASP A 1 696 ? 21.677 -6.176 18.988 1.00 79.00 696 ASP A C 1
ATOM 5426 O O . ASP A 1 696 ? 20.759 -5.431 19.328 1.00 79.00 696 ASP A O 1
ATOM 5430 N N . TYR A 1 697 ? 21.825 -6.605 17.729 1.00 85.94 697 TYR A N 1
ATOM 5431 C CA . TYR A 1 697 ? 20.964 -6.205 16.614 1.00 85.94 697 TYR A CA 1
ATOM 5432 C C . TYR A 1 697 ? 20.164 -7.394 16.084 1.00 85.94 697 TYR A C 1
ATOM 5434 O O . TYR A 1 697 ? 20.725 -8.473 15.881 1.00 85.94 697 TYR A O 1
ATOM 5442 N N . ASP A 1 698 ? 18.886 -7.152 15.806 1.00 85.81 698 ASP A N 1
ATOM 5443 C CA . ASP A 1 698 ? 17.944 -8.114 15.232 1.00 85.81 698 ASP A CA 1
ATOM 5444 C C . ASP A 1 698 ? 18.161 -8.263 13.720 1.00 85.81 698 ASP A C 1
ATOM 5446 O O . ASP A 1 698 ? 18.110 -9.367 13.183 1.00 85.81 698 ASP A O 1
ATOM 5450 N N . PHE A 1 699 ? 18.472 -7.151 13.038 1.00 88.50 699 PHE A N 1
ATOM 5451 C CA . PHE A 1 699 ? 18.724 -7.123 11.597 1.00 88.50 699 PHE A CA 1
ATOM 5452 C C . PHE A 1 699 ? 20.062 -6.468 11.254 1.00 88.50 699 PHE A C 1
ATOM 5454 O O . PHE A 1 699 ? 20.409 -5.395 11.758 1.00 88.50 699 PHE A O 1
ATOM 5461 N N . HIS A 1 700 ? 20.785 -7.082 10.317 1.00 89.12 700 HIS A N 1
ATOM 5462 C CA . HIS A 1 700 ? 22.046 -6.575 9.780 1.00 89.12 700 HIS A CA 1
ATOM 5463 C C . HIS A 1 700 ? 21.916 -6.372 8.270 1.00 89.12 700 HIS A C 1
ATOM 5465 O O . HIS A 1 700 ? 21.714 -7.334 7.529 1.00 89.12 700 HIS A O 1
ATOM 5471 N N . PHE A 1 701 ? 22.080 -5.131 7.819 1.00 91.75 701 PHE A N 1
ATOM 5472 C CA . PHE A 1 701 ? 22.140 -4.766 6.406 1.00 91.75 701 PHE A CA 1
ATOM 5473 C C . PHE A 1 701 ? 23.583 -4.444 6.034 1.00 91.75 701 PHE A C 1
ATOM 5475 O O . PHE A 1 701 ? 24.229 -3.632 6.698 1.00 91.75 701 PHE A O 1
ATOM 5482 N N . ILE A 1 702 ? 24.099 -5.062 4.977 1.00 91.19 702 ILE A N 1
ATOM 5483 C CA . ILE A 1 702 ? 25.446 -4.795 4.462 1.00 91.19 702 ILE A CA 1
ATOM 5484 C C . ILE A 1 702 ? 25.301 -4.314 3.026 1.00 91.19 702 ILE A C 1
ATOM 5486 O O . ILE A 1 702 ? 24.908 -5.087 2.158 1.00 91.19 702 ILE A O 1
ATOM 5490 N N . LEU A 1 703 ? 25.578 -3.030 2.804 1.00 91.62 703 LEU A N 1
ATOM 5491 C CA . LEU A 1 703 ? 25.313 -2.360 1.533 1.00 91.62 703 LEU A CA 1
ATOM 5492 C C . LEU A 1 703 ? 26.557 -2.297 0.645 1.00 91.62 703 LEU A C 1
ATOM 5494 O O . LEU A 1 703 ? 27.689 -2.236 1.136 1.00 91.62 703 LEU A O 1
ATOM 5498 N N . ALA A 1 704 ? 26.346 -2.282 -0.669 1.00 87.88 704 ALA A N 1
ATOM 5499 C CA . ALA A 1 704 ? 27.425 -2.166 -1.640 1.00 87.88 704 ALA A CA 1
ATOM 5500 C C . ALA A 1 704 ? 27.684 -0.686 -1.962 1.00 87.88 704 ALA A C 1
ATOM 5502 O O . ALA A 1 704 ? 26.764 0.073 -2.262 1.00 87.88 704 ALA A O 1
ATOM 5503 N N . ASP A 1 705 ? 28.950 -0.261 -1.928 1.00 83.38 705 ASP A N 1
ATOM 5504 C CA . ASP A 1 705 ? 29.317 1.097 -2.344 1.00 83.38 705 ASP A CA 1
ATOM 5505 C C . ASP A 1 705 ? 29.527 1.149 -3.861 1.00 83.38 705 ASP A C 1
ATOM 5507 O O . ASP A 1 705 ? 30.637 0.976 -4.375 1.00 83.38 705 ASP A O 1
ATOM 5511 N N . SER A 1 706 ? 28.434 1.379 -4.587 1.00 74.81 706 SER A N 1
ATOM 5512 C CA . SER A 1 706 ? 28.430 1.435 -6.050 1.00 74.81 706 SER A CA 1
ATOM 5513 C C . SER A 1 706 ? 29.350 2.520 -6.629 1.00 74.81 706 SER A C 1
ATOM 5515 O O . SER A 1 706 ? 29.818 2.360 -7.760 1.00 74.81 706 SER A O 1
ATOM 5517 N N . ALA A 1 707 ? 29.715 3.555 -5.859 1.00 73.00 707 ALA A N 1
ATOM 5518 C CA . ALA A 1 707 ? 30.621 4.614 -6.308 1.00 73.00 707 ALA A CA 1
ATOM 5519 C C . ALA A 1 707 ? 32.065 4.122 -6.543 1.00 73.00 707 ALA A C 1
ATOM 5521 O O . ALA A 1 707 ? 32.813 4.722 -7.316 1.00 73.00 707 ALA A O 1
ATOM 5522 N N . LEU A 1 708 ? 32.472 3.007 -5.920 1.00 73.19 708 LEU A N 1
ATOM 5523 C CA . LEU A 1 708 ? 33.798 2.398 -6.113 1.00 73.19 708 LEU A CA 1
ATOM 5524 C C . LEU A 1 708 ? 33.898 1.556 -7.398 1.00 73.19 708 LEU A C 1
ATOM 5526 O O . LEU A 1 708 ? 34.993 1.106 -7.761 1.00 73.19 708 LEU A O 1
ATOM 5530 N N . GLY A 1 709 ? 32.772 1.350 -8.085 1.00 76.00 709 GLY A N 1
ATOM 5531 C CA . GLY A 1 709 ? 32.606 0.383 -9.162 1.00 76.00 709 GLY A CA 1
ATOM 5532 C C . GLY A 1 709 ? 32.251 -1.008 -8.630 1.00 76.00 709 GLY A C 1
ATOM 5533 O O . GLY A 1 709 ? 32.755 -1.452 -7.603 1.00 76.00 709 GLY A O 1
ATOM 5534 N N . PHE A 1 710 ? 31.402 -1.726 -9.365 1.00 79.81 710 PHE A N 1
ATOM 5535 C CA . PHE A 1 710 ? 30.702 -2.927 -8.886 1.00 79.81 710 PHE A CA 1
ATOM 5536 C C . PHE A 1 710 ? 31.605 -4.050 -8.372 1.00 79.81 710 PHE A C 1
ATOM 5538 O O . PHE A 1 710 ? 31.351 -4.604 -7.310 1.00 79.81 710 PHE A O 1
ATOM 5545 N N . GLN A 1 711 ? 32.697 -4.355 -9.078 1.00 80.12 711 GLN A N 1
ATOM 5546 C CA . GLN A 1 711 ? 33.628 -5.401 -8.637 1.00 80.12 711 GLN A CA 1
ATOM 5547 C C . GLN A 1 711 ? 34.308 -5.039 -7.311 1.00 80.12 711 GLN A C 1
ATOM 5549 O O . GLN A 1 711 ? 34.419 -5.881 -6.427 1.00 80.12 711 GLN A O 1
ATOM 5554 N N . LYS A 1 712 ? 34.729 -3.780 -7.148 1.00 83.56 712 LYS A N 1
ATOM 5555 C CA . LYS A 1 712 ? 35.371 -3.318 -5.910 1.00 83.56 712 LYS A CA 1
ATOM 5556 C C . LYS A 1 712 ? 34.373 -3.191 -4.763 1.00 83.56 712 LYS A C 1
ATOM 5558 O O . LYS A 1 712 ? 34.736 -3.477 -3.625 1.00 83.56 712 LYS A O 1
ATOM 5563 N N . ALA A 1 713 ? 33.143 -2.777 -5.067 1.00 84.81 713 ALA A N 1
ATOM 5564 C CA . ALA A 1 713 ? 32.047 -2.729 -4.109 1.00 84.81 713 ALA A CA 1
ATOM 5565 C C . ALA A 1 713 ? 31.805 -4.121 -3.506 1.00 84.81 713 ALA A C 1
ATOM 5567 O O . ALA A 1 713 ? 31.838 -4.280 -2.289 1.00 84.81 713 ALA A O 1
ATOM 5568 N N . ASP A 1 714 ? 31.688 -5.144 -4.356 1.00 87.81 714 ASP A N 1
ATOM 5569 C CA . ASP A 1 714 ? 31.502 -6.531 -3.925 1.00 87.81 714 ASP A CA 1
ATOM 5570 C C . ASP A 1 714 ? 32.712 -7.084 -3.159 1.00 87.81 714 ASP A C 1
ATOM 5572 O O . ASP A 1 714 ? 32.543 -7.729 -2.124 1.00 87.81 714 ASP A O 1
ATOM 5576 N N . GLU A 1 715 ? 33.942 -6.810 -3.613 1.00 86.69 715 GLU A N 1
ATOM 5577 C CA . GLU A 1 715 ? 35.164 -7.193 -2.889 1.00 86.69 715 GLU A CA 1
ATOM 5578 C C . GLU A 1 715 ? 35.179 -6.620 -1.463 1.00 86.69 715 GLU A C 1
ATOM 5580 O O . GLU A 1 715 ? 35.537 -7.319 -0.508 1.00 86.69 715 GLU A O 1
ATOM 5585 N N . GLN A 1 716 ? 34.759 -5.362 -1.302 1.00 85.12 716 GLN A N 1
ATOM 5586 C CA . GLN A 1 716 ? 34.631 -4.725 0.004 1.00 85.12 716 GLN A CA 1
ATOM 5587 C C . GLN A 1 716 ? 33.525 -5.380 0.840 1.00 85.12 716 GLN A C 1
ATOM 5589 O O . GLN A 1 716 ? 33.770 -5.713 2.001 1.00 85.12 716 GLN A O 1
ATOM 5594 N N . THR A 1 717 ? 32.343 -5.613 0.266 1.00 88.00 717 THR A N 1
ATOM 5595 C CA . THR A 1 717 ? 31.213 -6.278 0.932 1.00 88.00 717 THR A CA 1
ATOM 5596 C C . THR A 1 717 ? 31.601 -7.665 1.453 1.00 88.00 717 THR A C 1
ATOM 5598 O O . THR A 1 717 ? 31.419 -7.967 2.637 1.00 88.00 717 THR A O 1
ATOM 5601 N N . VAL A 1 718 ? 32.230 -8.492 0.611 1.00 87.62 718 VAL A N 1
ATOM 5602 C CA . VAL A 1 718 ? 32.728 -9.824 0.988 1.00 87.62 718 VAL A CA 1
ATOM 5603 C C . VAL A 1 718 ? 33.784 -9.721 2.093 1.00 87.62 718 VAL A C 1
ATOM 5605 O O . VAL A 1 718 ? 33.756 -10.500 3.051 1.00 87.62 718 VAL A O 1
ATOM 5608 N N . ALA A 1 719 ? 34.691 -8.740 2.019 1.00 84.75 719 ALA A N 1
ATOM 5609 C CA . ALA A 1 719 ? 35.702 -8.523 3.052 1.00 84.75 719 ALA A CA 1
ATOM 5610 C C . ALA A 1 719 ? 35.088 -8.140 4.412 1.00 84.75 719 ALA A C 1
ATOM 5612 O O . ALA A 1 719 ? 35.523 -8.668 5.438 1.00 84.75 719 ALA A O 1
ATOM 5613 N N . ILE A 1 720 ? 34.067 -7.273 4.436 1.00 82.12 720 ILE A N 1
ATOM 5614 C CA . ILE A 1 720 ? 33.334 -6.895 5.659 1.00 82.12 720 ILE A CA 1
ATOM 5615 C C . ILE A 1 720 ? 32.711 -8.137 6.302 1.00 82.12 720 ILE A C 1
ATOM 5617 O O . ILE A 1 720 ? 32.915 -8.392 7.491 1.00 82.12 720 ILE A O 1
ATOM 5621 N N . ILE A 1 721 ? 32.006 -8.943 5.507 1.00 86.38 721 ILE A N 1
ATOM 5622 C CA . ILE A 1 721 ? 31.316 -10.155 5.968 1.00 86.38 721 ILE A CA 1
ATOM 5623 C C . ILE A 1 721 ? 32.300 -11.176 6.526 1.00 86.38 721 ILE A C 1
ATOM 5625 O O . ILE A 1 721 ? 32.072 -11.733 7.603 1.00 86.38 721 ILE A O 1
ATOM 5629 N N . LEU A 1 722 ? 33.412 -11.413 5.826 1.00 83.94 722 LEU A N 1
ATOM 5630 C CA . LEU A 1 722 ? 34.432 -12.357 6.270 1.00 83.94 722 LEU A CA 1
ATOM 5631 C C . LEU A 1 722 ? 34.993 -11.952 7.636 1.00 83.94 722 LEU A C 1
ATOM 5633 O O . LEU A 1 722 ? 35.121 -12.789 8.533 1.00 83.94 722 LEU A O 1
ATOM 5637 N N . GLN A 1 723 ? 35.282 -10.665 7.824 1.00 80.25 723 GLN A N 1
ATOM 5638 C CA . GLN A 1 723 ? 35.790 -10.171 9.097 1.00 80.25 723 GLN A CA 1
ATOM 5639 C C . GLN A 1 723 ? 34.731 -10.249 10.211 1.00 80.25 723 GLN A C 1
ATOM 5641 O O . GLN A 1 723 ? 35.051 -10.670 11.324 1.00 80.25 723 GLN A O 1
ATOM 5646 N N . MET A 1 724 ? 33.463 -9.936 9.918 1.00 81.94 724 MET A N 1
ATOM 5647 C CA . MET A 1 724 ? 32.354 -10.113 10.866 1.00 81.94 724 MET A CA 1
ATOM 5648 C C . MET A 1 724 ? 32.207 -11.574 11.302 1.00 81.94 724 MET A C 1
ATOM 5650 O O . MET A 1 724 ? 32.144 -11.852 12.502 1.00 81.94 724 MET A O 1
ATOM 5654 N N . LYS A 1 725 ? 32.253 -12.526 10.359 1.00 81.44 725 LYS A N 1
ATOM 5655 C CA . LYS A 1 725 ? 32.210 -13.964 10.668 1.00 81.44 725 LYS A CA 1
ATOM 5656 C C . LYS A 1 725 ? 33.394 -14.410 11.522 1.00 81.44 725 LYS A C 1
ATOM 5658 O O . LYS A 1 725 ? 33.204 -15.177 12.465 1.00 81.44 725 LYS A O 1
ATOM 5663 N N . MET A 1 726 ? 34.604 -13.913 11.257 1.00 78.81 726 MET A N 1
ATOM 5664 C CA . MET A 1 726 ? 35.775 -14.217 12.090 1.00 78.81 726 MET A CA 1
ATOM 5665 C C . MET A 1 726 ? 35.596 -13.757 13.545 1.00 78.81 726 MET A C 1
ATOM 5667 O O . MET A 1 726 ? 35.996 -14.471 14.466 1.00 78.81 726 MET A O 1
ATOM 5671 N N . LEU A 1 727 ? 34.972 -12.598 13.769 1.00 76.94 727 LEU A N 1
ATOM 5672 C CA . LEU A 1 727 ? 34.704 -12.074 15.113 1.00 76.94 727 LEU A CA 1
ATOM 5673 C C . LEU A 1 727 ? 33.596 -12.830 15.830 1.00 76.94 727 LEU A C 1
ATOM 5675 O O . LEU A 1 727 ? 33.737 -13.136 17.015 1.00 76.94 727 LEU A O 1
ATOM 5679 N N . LEU A 1 728 ? 32.507 -13.135 15.124 1.00 79.44 728 LEU A N 1
ATOM 5680 C CA . LEU A 1 728 ? 31.414 -13.927 15.674 1.00 79.44 728 LEU A CA 1
ATOM 5681 C C . LEU A 1 728 ? 31.922 -15.306 16.074 1.00 79.44 728 LEU A C 1
ATOM 5683 O O . LEU A 1 728 ? 31.733 -15.699 17.216 1.00 79.44 728 LEU A O 1
ATOM 5687 N N . LYS A 1 729 ? 32.730 -15.959 15.234 1.00 78.44 729 LYS A N 1
ATOM 5688 C CA . LYS A 1 729 ? 33.369 -17.236 15.577 1.00 78.44 729 LYS A CA 1
ATOM 5689 C C . LYS A 1 729 ? 34.249 -17.162 16.832 1.00 78.44 729 LYS A C 1
ATOM 5691 O O . LYS A 1 729 ? 34.364 -18.150 17.552 1.00 78.44 729 LYS A O 1
ATOM 5696 N N . ALA A 1 730 ? 34.867 -16.011 17.105 1.00 75.19 730 ALA A N 1
ATOM 5697 C CA . ALA A 1 730 ? 35.672 -15.800 18.308 1.00 75.19 730 ALA A CA 1
ATOM 5698 C C . ALA A 1 730 ? 34.837 -15.518 19.574 1.00 75.19 730 ALA A C 1
ATOM 5700 O O . ALA A 1 730 ? 35.319 -15.785 20.674 1.00 75.19 730 ALA A O 1
ATOM 5701 N N . ARG A 1 731 ? 33.620 -14.965 19.441 1.00 75.81 731 ARG A N 1
ATOM 5702 C CA . ARG A 1 731 ? 32.756 -14.557 20.570 1.00 75.81 731 ARG A CA 1
ATOM 5703 C C . ARG A 1 731 ? 31.594 -15.523 20.845 1.00 75.81 731 ARG A C 1
ATOM 5705 O O . ARG A 1 731 ? 31.335 -15.817 22.005 1.00 75.81 731 ARG A O 1
ATOM 5712 N N . ALA A 1 732 ? 30.915 -16.000 19.806 1.00 72.88 732 ALA A N 1
ATOM 5713 C CA . ALA A 1 732 ? 29.825 -16.975 19.837 1.00 72.88 732 ALA A CA 1
ATOM 5714 C C . ALA A 1 732 ? 29.897 -17.884 18.589 1.00 72.88 732 ALA A C 1
ATOM 5716 O O . ALA A 1 732 ? 29.354 -17.537 17.541 1.00 72.88 732 ALA A O 1
ATOM 5717 N N . PRO A 1 733 ? 30.576 -19.042 18.675 1.00 71.06 733 PRO A N 1
ATOM 5718 C CA . PRO A 1 733 ? 30.783 -19.932 17.531 1.00 71.06 733 PRO A CA 1
ATOM 5719 C C . PRO A 1 733 ? 29.503 -20.607 17.016 1.00 71.06 733 PRO A C 1
ATOM 5721 O O . PRO A 1 733 ? 29.499 -21.052 15.872 1.00 71.06 733 PRO A O 1
ATOM 5724 N N . ASP A 1 734 ? 28.447 -20.656 17.833 1.00 71.81 734 ASP A N 1
ATOM 5725 C CA . ASP A 1 734 ? 27.174 -21.317 17.515 1.00 71.81 734 ASP A CA 1
ATOM 5726 C C . ASP A 1 734 ? 26.104 -20.353 16.963 1.00 71.81 734 ASP A C 1
ATOM 5728 O O . ASP A 1 734 ? 25.000 -20.788 16.646 1.00 71.81 734 ASP A O 1
ATOM 5732 N N . LEU A 1 735 ? 26.395 -19.047 16.864 1.00 73.19 735 LEU A N 1
ATOM 5733 C CA . LEU A 1 735 ? 25.440 -18.066 16.342 1.00 73.19 735 LEU A CA 1
ATOM 5734 C C . LEU A 1 735 ? 25.411 -18.112 14.810 1.00 73.19 735 LEU A C 1
ATOM 5736 O O . LEU A 1 735 ? 26.426 -17.874 14.149 1.00 73.19 735 LEU A O 1
ATOM 5740 N N . GLU A 1 736 ? 24.234 -18.368 14.249 1.00 71.56 736 GLU A N 1
ATOM 5741 C CA . GLU A 1 736 ? 23.996 -18.292 12.812 1.00 71.56 736 GLU A CA 1
ATOM 5742 C C . GLU A 1 736 ? 23.972 -16.823 12.364 1.00 71.56 736 GLU A C 1
ATOM 5744 O O . GLU A 1 736 ? 23.212 -16.009 12.882 1.00 71.56 736 GLU A O 1
ATOM 5749 N N . PHE A 1 737 ? 24.851 -16.462 11.426 1.00 80.50 737 PHE A N 1
ATOM 5750 C CA . PHE A 1 737 ? 24.979 -15.097 10.915 1.00 80.50 737 PHE A CA 1
ATOM 5751 C C . PHE A 1 737 ? 24.621 -15.064 9.434 1.00 80.50 737 PHE A C 1
ATOM 5753 O O . PHE A 1 737 ? 25.444 -15.463 8.603 1.00 80.50 737 PHE A O 1
ATOM 5760 N N . ASN A 1 738 ? 23.417 -14.572 9.133 1.00 79.75 738 ASN A N 1
ATOM 5761 C CA . ASN A 1 738 ? 22.887 -14.415 7.778 1.00 79.75 738 ASN A CA 1
ATOM 5762 C C . ASN A 1 738 ? 22.316 -12.990 7.562 1.00 79.75 738 ASN A C 1
ATOM 5764 O O . ASN A 1 738 ? 21.098 -12.821 7.507 1.00 79.75 738 ASN A O 1
ATOM 5768 N N . PRO A 1 739 ? 23.176 -11.948 7.511 1.00 87.12 739 PRO A N 1
ATOM 5769 C CA . PRO A 1 739 ? 22.783 -10.581 7.154 1.00 87.12 739 PRO A CA 1
ATOM 5770 C C . PRO A 1 739 ? 22.109 -10.511 5.782 1.00 87.12 739 PRO A C 1
ATOM 5772 O O . PRO A 1 739 ? 22.418 -11.318 4.906 1.00 87.12 739 PRO A O 1
ATOM 5775 N N . LEU A 1 740 ? 21.284 -9.482 5.566 1.00 90.31 740 LEU A N 1
ATOM 5776 C CA . LEU A 1 740 ? 20.871 -9.101 4.218 1.00 90.31 740 LEU A CA 1
ATOM 5777 C C . LEU A 1 740 ? 22.008 -8.322 3.549 1.00 90.31 740 LEU A C 1
ATOM 5779 O O . LEU A 1 740 ? 22.429 -7.268 4.037 1.00 90.31 740 LEU A O 1
ATOM 5783 N N . VAL A 1 741 ? 22.511 -8.850 2.437 1.00 90.44 741 VAL A N 1
ATOM 5784 C CA . VAL A 1 741 ? 23.689 -8.314 1.750 1.00 90.44 741 VAL A CA 1
ATOM 5785 C C . VAL A 1 741 ? 23.324 -7.816 0.363 1.00 90.44 741 VAL A C 1
ATOM 5787 O O . VAL A 1 741 ? 22.881 -8.587 -0.484 1.00 90.44 741 VAL A O 1
ATOM 5790 N N . GLU A 1 742 ? 23.567 -6.538 0.107 1.00 90.94 742 GLU A N 1
ATOM 5791 C CA . GLU A 1 742 ? 23.533 -5.998 -1.244 1.00 90.94 742 GLU A CA 1
ATOM 5792 C C . GLU A 1 742 ? 24.788 -6.424 -2.012 1.00 90.94 742 GLU A C 1
ATOM 5794 O O . GLU A 1 742 ? 25.915 -6.277 -1.532 1.00 90.94 742 GLU A O 1
ATOM 5799 N N . ILE A 1 743 ? 24.581 -6.938 -3.220 1.00 89.06 743 ILE A N 1
ATOM 5800 C CA . ILE A 1 743 ? 25.631 -7.320 -4.161 1.00 89.06 743 ILE A CA 1
ATOM 5801 C C . ILE A 1 743 ? 25.400 -6.634 -5.505 1.00 89.06 743 ILE A C 1
ATOM 5803 O O . ILE A 1 743 ? 24.267 -6.343 -5.882 1.00 89.06 743 ILE A O 1
ATOM 5807 N N . CYS A 1 744 ? 26.468 -6.412 -6.260 1.00 83.56 744 CYS A N 1
ATOM 5808 C CA . CYS A 1 744 ? 26.393 -5.869 -7.612 1.00 83.56 744 CYS A CA 1
ATOM 5809 C C . CYS A 1 744 ? 26.593 -6.944 -8.692 1.00 83.56 744 CYS A C 1
ATOM 5811 O O . CYS A 1 744 ? 26.203 -6.737 -9.839 1.00 83.56 744 CYS A O 1
ATOM 5813 N N . THR A 1 745 ? 27.220 -8.081 -8.365 1.00 81.44 745 THR A N 1
ATOM 5814 C CA . THR A 1 745 ? 27.559 -9.132 -9.337 1.00 81.44 745 THR A CA 1
ATOM 5815 C C . THR A 1 745 ? 27.158 -10.535 -8.881 1.00 81.44 745 THR A C 1
ATOM 5817 O O . THR A 1 745 ? 27.207 -10.886 -7.702 1.00 81.44 745 THR A O 1
ATOM 5820 N N . SER A 1 746 ? 26.840 -11.401 -9.846 1.00 78.56 746 SER A N 1
ATOM 5821 C CA . SER A 1 746 ? 26.543 -12.821 -9.602 1.00 78.56 746 SER A CA 1
ATOM 5822 C C . SER A 1 746 ? 27.736 -13.607 -9.037 1.00 78.56 746 SER A C 1
ATOM 5824 O O . SER A 1 746 ? 27.557 -14.577 -8.304 1.00 78.56 746 SER A O 1
ATOM 5826 N N . ASN A 1 747 ? 28.970 -13.170 -9.306 1.00 83.31 747 ASN A N 1
ATOM 5827 C CA . ASN A 1 747 ? 30.166 -13.778 -8.717 1.00 83.31 747 ASN A CA 1
ATOM 5828 C C . ASN A 1 747 ? 30.211 -13.592 -7.194 1.00 83.31 747 ASN A C 1
ATOM 5830 O O . ASN A 1 747 ? 30.603 -14.515 -6.478 1.00 83.31 747 ASN A O 1
ATOM 5834 N N . ALA A 1 748 ? 29.797 -12.422 -6.699 1.00 85.25 748 ALA A N 1
ATOM 5835 C CA . ALA A 1 748 ? 29.728 -12.152 -5.268 1.00 85.25 748 ALA A CA 1
ATOM 5836 C C . ALA A 1 748 ? 28.699 -13.056 -4.579 1.00 85.25 748 ALA A C 1
ATOM 5838 O O . ALA A 1 748 ? 29.002 -13.614 -3.527 1.00 85.25 748 ALA A O 1
ATOM 5839 N N . HIS A 1 749 ? 27.544 -13.297 -5.213 1.00 85.12 749 HIS A N 1
ATOM 5840 C CA . HIS A 1 749 ? 26.547 -14.259 -4.729 1.00 85.12 749 HIS A CA 1
ATOM 5841 C C . HIS A 1 749 ? 27.168 -15.641 -4.466 1.00 85.12 749 HIS A C 1
ATOM 5843 O O . HIS A 1 749 ? 27.064 -16.173 -3.363 1.00 85.12 749 HIS A O 1
ATOM 5849 N N . ALA A 1 750 ? 27.901 -16.192 -5.442 1.00 84.25 750 ALA A N 1
ATOM 5850 C CA . ALA A 1 750 ? 28.544 -17.498 -5.297 1.00 84.25 750 ALA A CA 1
ATOM 5851 C C . ALA A 1 750 ? 29.608 -17.518 -4.181 1.00 84.25 750 ALA A C 1
ATOM 5853 O O . ALA A 1 750 ? 29.700 -18.483 -3.422 1.00 84.25 750 ALA A O 1
ATOM 5854 N N . GLN A 1 751 ? 30.405 -16.452 -4.048 1.00 86.38 751 GLN A N 1
ATOM 5855 C CA . GLN A 1 751 ? 31.410 -16.334 -2.983 1.00 86.38 751 GLN A CA 1
ATOM 5856 C C . GLN A 1 751 ? 30.776 -16.258 -1.589 1.00 86.38 751 GLN A C 1
ATOM 5858 O O . GLN A 1 751 ? 31.282 -16.872 -0.648 1.00 86.38 751 GLN A O 1
ATOM 5863 N N . LEU A 1 752 ? 29.668 -15.532 -1.455 1.00 87.12 752 LEU A N 1
ATOM 5864 C CA . LEU A 1 752 ? 28.908 -15.417 -0.214 1.00 87.12 752 LEU A CA 1
ATOM 5865 C C . LEU A 1 752 ? 28.201 -16.729 0.145 1.00 87.12 752 LEU A C 1
ATOM 5867 O O . LEU A 1 752 ? 28.248 -17.136 1.308 1.00 87.12 752 LEU A O 1
ATOM 5871 N N . GLY A 1 753 ? 27.686 -17.457 -0.849 1.00 84.12 753 GLY A N 1
ATOM 5872 C CA . GLY A 1 753 ? 27.148 -18.806 -0.669 1.00 84.12 753 GLY A CA 1
ATOM 5873 C C . GLY A 1 753 ? 28.177 -19.776 -0.076 1.00 84.12 753 GLY A C 1
ATOM 5874 O O . GLY A 1 753 ? 27.868 -20.513 0.857 1.00 84.12 753 GLY A O 1
ATOM 5875 N N . LEU A 1 754 ? 29.448 -19.705 -0.500 1.00 84.75 754 LEU A N 1
ATOM 5876 C CA . LEU A 1 754 ? 30.539 -20.494 0.105 1.00 84.75 754 LEU A CA 1
ATOM 5877 C C . LEU A 1 754 ? 30.813 -20.135 1.572 1.00 84.75 754 LEU A C 1
ATOM 5879 O O . LEU A 1 754 ? 31.342 -20.958 2.322 1.00 84.75 754 LEU A O 1
ATOM 5883 N N . LEU A 1 755 ? 30.479 -18.913 1.989 1.00 82.06 755 LEU A N 1
ATOM 5884 C CA . LEU A 1 755 ? 30.556 -18.502 3.386 1.00 82.06 755 LEU A CA 1
ATOM 5885 C C . LEU A 1 755 ? 29.324 -18.946 4.182 1.00 82.06 755 LEU A C 1
ATOM 5887 O O . LEU A 1 755 ? 29.353 -18.799 5.402 1.00 82.06 755 LEU A O 1
ATOM 5891 N N . GLY A 1 756 ? 28.273 -19.475 3.550 1.00 80.50 756 GLY A N 1
ATOM 5892 C CA . GLY A 1 756 ? 26.970 -19.733 4.168 1.00 80.50 756 GLY A CA 1
ATOM 5893 C C . GLY A 1 756 ? 26.191 -18.440 4.406 1.00 80.50 756 GLY A C 1
ATOM 5894 O O . GLY A 1 756 ? 25.682 -18.227 5.502 1.00 80.50 756 GLY A O 1
ATOM 5895 N N . ILE A 1 757 ? 26.253 -17.504 3.456 1.00 83.38 757 ILE A N 1
ATOM 5896 C CA . ILE A 1 757 ? 25.375 -16.332 3.379 1.00 83.38 757 ILE A CA 1
ATOM 5897 C C . ILE A 1 757 ? 24.487 -16.531 2.161 1.00 83.38 757 ILE A C 1
ATOM 5899 O O . ILE A 1 757 ? 24.981 -16.541 1.035 1.00 83.38 757 ILE A O 1
ATOM 5903 N N . GLU A 1 758 ? 23.193 -16.685 2.400 1.00 78.44 758 GLU A N 1
ATOM 5904 C CA . GLU A 1 758 ? 22.211 -16.945 1.343 1.00 78.44 758 GLU A CA 1
ATOM 5905 C C . GLU A 1 758 ? 21.334 -15.718 1.081 1.00 78.44 758 GLU A C 1
ATOM 5907 O O . GLU A 1 758 ? 20.872 -15.513 -0.042 1.00 78.44 758 GLU A O 1
ATOM 5912 N N . ASN A 1 759 ? 21.161 -14.851 2.088 1.00 81.81 759 ASN A N 1
ATOM 5913 C CA . ASN A 1 759 ? 20.304 -13.674 1.993 1.00 81.81 759 ASN A CA 1
ATOM 5914 C C . ASN A 1 759 ? 21.009 -12.506 1.283 1.00 81.81 759 ASN A C 1
ATOM 5916 O O . ASN A 1 759 ? 21.423 -11.519 1.889 1.00 81.81 759 ASN A O 1
ATOM 5920 N N . THR A 1 760 ? 21.189 -12.644 -0.027 1.00 87.06 760 THR A N 1
ATOM 5921 C CA . THR A 1 760 ? 21.825 -11.626 -0.873 1.00 87.06 760 THR A CA 1
ATOM 5922 C C . THR A 1 760 ? 20.829 -11.050 -1.872 1.00 87.06 760 THR A C 1
ATOM 5924 O O . THR A 1 760 ? 19.937 -11.759 -2.341 1.00 87.06 760 THR A O 1
ATOM 5927 N N . ILE A 1 761 ? 20.990 -9.777 -2.221 1.00 86.94 761 ILE A N 1
ATOM 5928 C CA . ILE A 1 761 ? 20.119 -9.078 -3.162 1.00 86.94 761 ILE A CA 1
ATOM 5929 C C . ILE A 1 761 ? 20.943 -8.297 -4.185 1.00 86.94 761 ILE A C 1
ATOM 5931 O O . ILE A 1 761 ? 21.806 -7.500 -3.818 1.00 86.94 761 ILE A O 1
ATOM 5935 N N . ASN A 1 762 ? 20.681 -8.530 -5.474 1.00 87.12 762 ASN A N 1
ATOM 5936 C CA . ASN A 1 762 ? 21.287 -7.759 -6.558 1.00 87.12 762 ASN A CA 1
ATOM 5937 C C . ASN A 1 762 ? 20.341 -6.640 -6.997 1.00 87.12 762 ASN A C 1
ATOM 5939 O O . ASN A 1 762 ? 19.535 -6.808 -7.910 1.00 87.12 762 ASN A O 1
ATOM 5943 N N . THR A 1 763 ? 20.443 -5.491 -6.336 1.00 82.94 763 THR A N 1
ATOM 5944 C CA . THR A 1 763 ? 19.562 -4.333 -6.552 1.00 82.94 763 THR A CA 1
ATOM 5945 C C . THR A 1 763 ? 19.635 -3.791 -7.984 1.00 82.94 763 THR A C 1
ATOM 5947 O O . THR A 1 763 ? 18.619 -3.371 -8.538 1.00 82.94 763 THR A O 1
ATOM 5950 N N . ILE A 1 764 ? 20.812 -3.856 -8.614 1.00 81.75 764 ILE A N 1
ATOM 5951 C CA . ILE A 1 764 ? 21.049 -3.427 -10.001 1.00 81.75 764 ILE A CA 1
ATOM 5952 C C . ILE A 1 764 ? 20.334 -4.344 -10.992 1.00 81.75 764 ILE A C 1
ATOM 5954 O O . ILE A 1 764 ? 19.595 -3.864 -11.854 1.00 81.75 764 ILE A O 1
ATOM 5958 N N . SER A 1 765 ? 20.520 -5.656 -10.851 1.00 83.94 765 SER A N 1
ATOM 5959 C CA . SER A 1 765 ? 19.870 -6.634 -11.724 1.00 83.94 765 SER A CA 1
ATOM 5960 C C . SER A 1 765 ? 18.351 -6.555 -11.579 1.00 83.94 765 SER A C 1
ATOM 5962 O O . SER A 1 765 ? 17.641 -6.486 -12.577 1.00 83.94 765 SER A O 1
ATOM 5964 N N . MET A 1 766 ? 17.843 -6.429 -10.350 1.00 85.44 766 MET A N 1
ATOM 5965 C CA . MET A 1 766 ? 16.407 -6.286 -10.091 1.00 85.44 766 MET A CA 1
ATOM 5966 C C . MET A 1 766 ? 15.810 -5.037 -10.734 1.00 85.44 766 MET A C 1
ATOM 5968 O O . MET A 1 766 ? 14.753 -5.122 -11.357 1.00 85.44 766 MET A O 1
ATOM 5972 N N . MET A 1 767 ? 16.486 -3.887 -10.634 1.00 85.44 767 MET A N 1
ATOM 5973 C CA . MET A 1 767 ? 16.020 -2.681 -11.321 1.00 85.44 767 MET A CA 1
ATOM 5974 C C . MET A 1 767 ? 16.099 -2.799 -12.833 1.00 85.44 767 MET A C 1
ATOM 5976 O O . MET A 1 767 ? 15.173 -2.370 -13.515 1.00 85.44 767 MET A O 1
ATOM 5980 N N . SER A 1 768 ? 17.155 -3.413 -13.360 1.00 88.12 768 SER A N 1
ATOM 5981 C CA . SER A 1 768 ? 17.309 -3.625 -14.801 1.00 88.12 768 SER A CA 1
ATOM 5982 C C . SER A 1 768 ? 16.183 -4.501 -15.352 1.00 88.12 768 SER A C 1
ATOM 5984 O O . SER A 1 768 ? 15.569 -4.157 -16.362 1.00 88.12 768 SER A O 1
ATOM 5986 N N . ARG A 1 769 ? 15.844 -5.578 -14.635 1.00 87.94 769 ARG A N 1
ATOM 5987 C CA . ARG A 1 769 ? 14.740 -6.482 -14.969 1.00 87.94 769 ARG A CA 1
ATOM 5988 C C . ARG A 1 769 ? 13.379 -5.799 -14.885 1.00 87.94 769 ARG A C 1
ATOM 5990 O O . ARG A 1 769 ? 12.590 -5.872 -15.823 1.00 87.94 769 ARG A O 1
ATOM 5997 N N . ALA A 1 770 ? 13.130 -5.049 -13.811 1.00 87.62 770 ALA A N 1
ATOM 5998 C CA . ALA A 1 770 ? 11.907 -4.265 -13.661 1.00 87.62 770 ALA A CA 1
ATOM 5999 C C . ALA A 1 770 ? 11.757 -3.210 -14.772 1.00 87.62 770 ALA A C 1
ATOM 6001 O O . ALA A 1 770 ? 10.666 -3.028 -15.312 1.00 87.62 770 ALA A O 1
ATOM 6002 N N . MET A 1 771 ? 12.849 -2.537 -15.149 1.00 89.31 771 MET A N 1
ATOM 6003 C CA . MET A 1 771 ? 12.861 -1.572 -16.251 1.00 89.31 771 MET A CA 1
ATOM 6004 C C . MET A 1 771 ? 12.597 -2.232 -17.603 1.00 89.31 771 MET A C 1
ATOM 6006 O O . MET A 1 771 ? 11.867 -1.657 -18.411 1.00 89.31 771 MET A O 1
ATOM 6010 N N . ALA A 1 772 ? 13.151 -3.422 -17.855 1.00 90.00 772 ALA A N 1
ATOM 6011 C CA . ALA A 1 772 ? 12.879 -4.189 -19.068 1.00 90.00 772 ALA A CA 1
ATOM 6012 C C . ALA A 1 772 ? 11.394 -4.571 -19.156 1.00 90.00 772 ALA A C 1
ATOM 6014 O O . ALA A 1 772 ? 10.754 -4.304 -20.174 1.00 90.00 772 ALA A O 1
ATOM 6015 N N . LEU A 1 773 ? 10.818 -5.072 -18.061 1.00 87.62 773 LEU A N 1
ATOM 6016 C CA . LEU A 1 773 ? 9.405 -5.437 -17.982 1.00 87.62 773 LEU A CA 1
ATOM 6017 C C . LEU A 1 773 ? 8.484 -4.231 -18.243 1.00 87.62 773 LEU A C 1
ATOM 6019 O O . LEU A 1 773 ? 7.607 -4.297 -19.099 1.00 87.62 773 LEU A O 1
ATOM 6023 N N . VAL A 1 774 ? 8.742 -3.090 -17.590 1.00 89.25 774 VAL A N 1
ATOM 6024 C CA . VAL A 1 774 ? 7.986 -1.835 -17.796 1.00 89.25 774 VAL A CA 1
ATOM 6025 C C . VAL A 1 774 ? 8.171 -1.268 -19.209 1.00 89.25 774 VAL A C 1
ATOM 6027 O O . VAL A 1 774 ? 7.270 -0.630 -19.757 1.00 89.25 774 VAL A O 1
ATOM 6030 N N . ALA A 1 775 ? 9.341 -1.459 -19.821 1.00 89.88 775 ALA A N 1
ATOM 6031 C CA . ALA A 1 775 ? 9.573 -1.061 -21.204 1.00 89.88 775 ALA A CA 1
ATOM 6032 C C . ALA A 1 775 ? 8.743 -1.900 -22.183 1.00 89.88 775 ALA A C 1
ATOM 6034 O O . ALA A 1 775 ? 8.211 -1.344 -23.144 1.00 89.88 775 ALA A O 1
ATOM 6035 N N . ILE A 1 776 ? 8.592 -3.205 -21.948 1.00 87.50 776 ILE A N 1
ATOM 6036 C CA . ILE A 1 776 ? 7.798 -4.081 -22.816 1.00 87.50 776 ILE A CA 1
ATOM 6037 C C . ILE A 1 776 ? 6.299 -3.871 -22.609 1.00 87.50 776 ILE A C 1
ATOM 6039 O O . ILE A 1 776 ? 5.617 -3.579 -23.601 1.00 87.50 776 ILE A O 1
ATOM 6043 N N . ASP A 1 777 ? 5.829 -3.935 -21.358 1.00 83.94 777 ASP A N 1
ATOM 6044 C CA . ASP A 1 777 ? 4.426 -3.762 -20.981 1.00 83.94 777 ASP A CA 1
ATOM 6045 C C . ASP A 1 777 ? 4.239 -2.754 -19.830 1.00 83.94 777 ASP A C 1
ATOM 6047 O O . ASP A 1 777 ? 4.716 -2.900 -18.703 1.00 83.94 777 ASP A O 1
ATOM 6051 N N . THR A 1 778 ? 3.447 -1.723 -20.113 1.00 83.94 778 THR A N 1
ATOM 6052 C CA . THR A 1 778 ? 3.060 -0.677 -19.160 1.00 83.94 778 THR A CA 1
ATOM 6053 C C . THR A 1 778 ? 2.176 -1.183 -18.012 1.00 83.94 778 THR A C 1
ATOM 6055 O O . THR A 1 778 ? 2.095 -0.519 -16.977 1.00 83.94 778 THR A O 1
ATOM 6058 N N . LEU A 1 779 ? 1.537 -2.353 -18.147 1.00 86.31 779 LEU A N 1
ATOM 6059 C CA . LEU A 1 779 ? 0.803 -3.018 -17.063 1.00 86.31 779 LEU A CA 1
ATOM 6060 C C . LEU A 1 779 ? 1.709 -3.281 -15.859 1.00 86.31 779 LEU A C 1
ATOM 6062 O O . LEU A 1 779 ? 1.322 -3.022 -14.715 1.00 86.31 779 LEU A O 1
ATOM 6066 N N . ALA A 1 780 ? 2.928 -3.757 -16.121 1.00 86.25 780 ALA A N 1
ATOM 6067 C CA . ALA A 1 780 ? 3.892 -4.088 -15.085 1.00 86.25 780 ALA A CA 1
ATOM 6068 C C . ALA A 1 780 ? 4.237 -2.870 -14.221 1.00 86.25 780 ALA A C 1
ATOM 6070 O O . ALA A 1 780 ? 4.415 -3.004 -13.013 1.00 86.25 780 ALA A O 1
ATOM 6071 N N . HIS A 1 781 ? 4.240 -1.661 -14.799 1.00 87.00 781 HIS A N 1
ATOM 6072 C CA . HIS A 1 781 ? 4.438 -0.425 -14.035 1.00 87.00 781 HIS A CA 1
ATOM 6073 C C . HIS A 1 781 ? 3.361 -0.231 -12.971 1.00 87.00 781 HIS A C 1
ATOM 6075 O O . HIS A 1 781 ? 3.689 0.137 -11.843 1.00 87.00 781 HIS A O 1
ATOM 6081 N N . GLY A 1 782 ? 2.098 -0.505 -13.309 1.00 83.19 782 GLY A N 1
ATOM 6082 C CA . GLY A 1 782 ? 0.971 -0.401 -12.387 1.00 83.19 782 GLY A CA 1
ATOM 6083 C C . GLY A 1 782 ? 1.088 -1.368 -11.212 1.00 83.19 782 GLY A C 1
ATOM 6084 O O . GLY A 1 782 ? 0.949 -0.959 -10.059 1.00 83.19 782 GLY A O 1
ATOM 6085 N N . VAL A 1 783 ? 1.411 -2.633 -11.500 1.00 86.19 783 VAL A N 1
ATOM 6086 C CA . VAL A 1 783 ? 1.566 -3.683 -10.479 1.00 86.19 783 VAL A CA 1
ATOM 6087 C C . VAL A 1 783 ? 2.781 -3.417 -9.587 1.00 86.19 783 VAL A C 1
ATOM 6089 O O . VAL A 1 783 ? 2.654 -3.391 -8.363 1.00 86.19 783 VAL A O 1
ATOM 6092 N N . LEU A 1 784 ? 3.951 -3.162 -10.183 1.00 84.12 784 LEU A N 1
ATOM 6093 C CA . LEU A 1 784 ? 5.188 -2.888 -9.446 1.00 84.12 784 LEU A CA 1
ATOM 6094 C C . LEU A 1 784 ? 5.094 -1.596 -8.636 1.00 84.12 784 LEU A C 1
ATOM 6096 O O . LEU A 1 784 ? 5.608 -1.530 -7.521 1.00 84.12 784 LEU A O 1
ATOM 6100 N N . SER A 1 785 ? 4.413 -0.573 -9.162 1.00 79.94 785 SER A N 1
ATOM 6101 C CA . SER A 1 785 ? 4.174 0.657 -8.411 1.00 79.94 785 SER A CA 1
ATOM 6102 C C . SER A 1 785 ? 3.324 0.414 -7.173 1.00 79.94 785 SER A C 1
ATOM 6104 O O . SER A 1 785 ? 3.624 1.019 -6.152 1.00 79.94 785 SER A O 1
ATOM 6106 N N . ASP A 1 786 ? 2.317 -0.462 -7.226 1.00 82.81 786 ASP A N 1
ATOM 6107 C CA . ASP A 1 786 ? 1.524 -0.808 -6.044 1.00 82.81 786 ASP A CA 1
ATOM 6108 C C . ASP A 1 786 ? 2.349 -1.615 -5.031 1.00 82.81 786 ASP A C 1
ATOM 6110 O O . ASP A 1 786 ? 2.515 -1.160 -3.898 1.00 82.81 786 ASP A O 1
ATOM 6114 N N . LEU A 1 787 ? 2.942 -2.739 -5.456 1.00 79.94 787 LEU A N 1
ATOM 6115 C CA . LEU A 1 787 ? 3.675 -3.667 -4.580 1.00 79.94 787 LEU A CA 1
ATOM 6116 C C . LEU A 1 787 ? 4.888 -3.029 -3.890 1.00 79.94 787 LEU A C 1
ATOM 6118 O O . LEU A 1 787 ? 5.211 -3.366 -2.752 1.00 79.94 787 LEU A O 1
ATOM 6122 N N . LEU A 1 788 ? 5.564 -2.100 -4.569 1.00 76.50 788 LEU A N 1
ATOM 6123 C CA . LEU A 1 788 ? 6.737 -1.416 -4.030 1.00 76.50 788 LEU A CA 1
ATOM 6124 C C . LEU A 1 788 ? 6.396 -0.089 -3.325 1.00 76.50 788 LEU A C 1
ATOM 6126 O O . LEU A 1 788 ? 7.250 0.481 -2.647 1.00 76.50 788 LEU A O 1
ATOM 6130 N N . SER A 1 789 ? 5.174 0.443 -3.461 1.00 71.19 789 SER A N 1
ATOM 6131 C CA . SER A 1 789 ? 4.792 1.704 -2.800 1.00 71.19 789 SER A CA 1
ATOM 6132 C C . SER A 1 789 ? 4.611 1.549 -1.292 1.00 71.19 789 SER A C 1
ATOM 6134 O O . SER A 1 789 ? 4.247 0.486 -0.811 1.00 71.19 789 SER A O 1
ATOM 6136 N N . ALA A 1 790 ? 4.760 2.639 -0.537 1.00 61.12 790 ALA A N 1
ATOM 6137 C CA . ALA A 1 790 ? 4.496 2.680 0.904 1.00 61.12 790 ALA A CA 1
ATOM 6138 C C . ALA A 1 790 ? 3.029 2.383 1.292 1.00 61.12 790 ALA A C 1
ATOM 6140 O O . ALA A 1 790 ? 2.753 1.933 2.408 1.00 61.12 790 ALA A O 1
ATOM 6141 N N . THR A 1 791 ? 2.078 2.671 0.396 1.00 57.56 791 THR A N 1
ATOM 6142 C CA . THR A 1 791 ? 0.624 2.679 0.660 1.00 57.56 791 THR A CA 1
ATOM 6143 C C . THR A 1 791 ? -0.162 1.600 -0.094 1.00 57.56 791 THR A C 1
ATOM 6145 O O . THR A 1 791 ? -1.388 1.513 0.080 1.00 57.56 791 THR A O 1
ATOM 6148 N N . GLY A 1 792 ? 0.521 0.817 -0.932 1.00 67.31 792 GLY A N 1
ATOM 6149 C CA . GLY A 1 792 ? -0.030 -0.290 -1.710 1.00 67.31 792 GLY A CA 1
ATOM 6150 C C . GLY A 1 792 ? -0.010 -1.622 -0.963 1.00 67.31 792 GLY A C 1
ATOM 6151 O O . GLY A 1 792 ? 0.095 -1.669 0.270 1.00 67.31 792 GLY A O 1
ATOM 6152 N N . ASN A 1 793 ? -0.165 -2.717 -1.704 1.00 80.56 793 ASN A N 1
ATOM 6153 C CA . ASN A 1 793 ? -0.156 -4.064 -1.141 1.00 80.56 793 ASN A CA 1
ATOM 6154 C C . ASN A 1 793 ? 1.267 -4.534 -0.788 1.00 80.56 793 ASN A C 1
ATOM 6156 O O . ASN A 1 793 ? 2.255 -4.050 -1.330 1.00 80.56 793 ASN A O 1
ATOM 6160 N N . ASN A 1 794 ? 1.364 -5.507 0.120 1.00 79.38 794 ASN A N 1
ATOM 6161 C CA . ASN A 1 794 ? 2.615 -6.161 0.497 1.00 79.38 794 ASN A CA 1
ATOM 6162 C C . ASN A 1 794 ? 2.589 -7.622 0.069 1.00 79.38 794 ASN A C 1
ATOM 6164 O O . ASN A 1 794 ? 1.539 -8.265 0.111 1.00 79.38 794 ASN A O 1
ATOM 6168 N N . MET A 1 795 ? 3.763 -8.154 -0.249 1.00 83.62 795 MET A N 1
ATOM 6169 C CA . MET A 1 795 ? 3.981 -9.593 -0.313 1.00 83.62 795 MET A CA 1
ATOM 6170 C C . MET A 1 795 ? 4.413 -10.106 1.053 1.00 83.62 795 MET A C 1
ATOM 6172 O O . MET A 1 795 ? 5.199 -9.452 1.735 1.00 83.62 795 MET A O 1
ATOM 6176 N N . ASP A 1 796 ? 3.876 -11.255 1.449 1.00 82.75 796 ASP A N 1
ATOM 6177 C CA . ASP A 1 796 ? 4.160 -11.852 2.747 1.00 82.75 796 ASP A CA 1
ATOM 6178 C C . ASP A 1 796 ? 4.165 -13.384 2.689 1.00 82.75 796 ASP A C 1
ATOM 6180 O O . ASP A 1 796 ? 3.536 -13.996 1.814 1.00 82.75 796 ASP A O 1
ATOM 6184 N N . ILE A 1 797 ? 4.875 -13.997 3.634 1.00 85.88 797 ILE A N 1
ATOM 6185 C CA . ILE A 1 797 ? 5.030 -15.443 3.764 1.00 85.88 797 ILE A CA 1
ATOM 6186 C C . ILE A 1 797 ? 4.266 -15.908 5.000 1.00 85.88 797 ILE A C 1
ATOM 6188 O O . ILE A 1 797 ? 4.666 -15.681 6.134 1.00 85.88 797 ILE A O 1
ATOM 6192 N N . MET A 1 798 ? 3.167 -16.623 4.775 1.00 82.38 798 MET A N 1
ATOM 6193 C CA . MET A 1 798 ? 2.231 -17.005 5.832 1.00 82.38 798 MET A CA 1
ATOM 6194 C C . MET A 1 798 ? 2.270 -18.509 6.097 1.00 82.38 798 MET A C 1
ATOM 6196 O O . MET A 1 798 ? 2.578 -19.322 5.213 1.00 82.38 798 MET A O 1
ATOM 6200 N N . THR A 1 799 ? 1.914 -18.912 7.316 1.00 84.56 799 THR A N 1
ATOM 6201 C CA . THR A 1 799 ? 1.748 -20.326 7.655 1.00 84.56 799 THR A CA 1
ATOM 6202 C C . THR A 1 799 ? 0.293 -20.724 7.441 1.00 84.56 799 THR A C 1
ATOM 6204 O O . THR A 1 799 ? -0.635 -20.007 7.801 1.00 84.56 799 THR A O 1
ATOM 6207 N N . LEU A 1 800 ? 0.045 -21.916 6.889 1.00 80.69 800 LEU A N 1
ATOM 6208 C CA . LEU A 1 800 ? -1.332 -22.381 6.671 1.00 80.69 800 LEU A CA 1
ATOM 6209 C C . LEU A 1 800 ? -2.140 -22.478 7.987 1.00 80.69 800 LEU A C 1
ATOM 6211 O O . LEU A 1 800 ? -3.364 -22.347 7.976 1.00 80.69 800 LEU A O 1
ATOM 6215 N N . GLY A 1 801 ? -1.450 -22.670 9.118 1.00 71.69 801 GLY A N 1
ATOM 6216 C CA . GLY A 1 801 ? -2.022 -22.644 10.466 1.00 71.69 801 GLY A CA 1
ATOM 6217 C C . GLY A 1 801 ? -2.739 -21.335 10.811 1.00 71.69 801 GLY A C 1
ATOM 6218 O O . GLY A 1 801 ? -3.783 -21.387 11.460 1.00 71.69 801 GLY A O 1
ATOM 6219 N N . ASP A 1 802 ? -2.265 -20.199 10.291 1.00 71.94 802 ASP A N 1
ATOM 6220 C CA . ASP A 1 802 ? -2.800 -18.864 10.597 1.00 71.94 802 ASP A CA 1
ATOM 6221 C C . ASP A 1 802 ? -4.263 -18.727 10.138 1.00 71.94 802 ASP A C 1
ATOM 6223 O O . ASP A 1 802 ? -5.084 -18.068 10.774 1.00 71.94 802 ASP A O 1
ATOM 6227 N N . TYR A 1 803 ? -4.641 -19.446 9.076 1.00 72.31 803 TYR A N 1
ATOM 6228 C CA . TYR A 1 803 ? -5.997 -19.440 8.516 1.00 72.31 803 TYR A CA 1
ATOM 6229 C C . TYR A 1 803 ? -6.920 -20.516 9.116 1.00 72.31 803 TYR A C 1
ATOM 6231 O O . TYR A 1 803 ? -8.136 -20.494 8.894 1.00 72.31 803 TYR A O 1
ATOM 6239 N N . LEU A 1 804 ? -6.365 -21.474 9.869 1.00 63.66 804 LEU A N 1
ATOM 6240 C CA . LEU A 1 804 ? -7.072 -22.666 10.353 1.00 63.66 804 LEU A CA 1
ATOM 6241 C C . LEU A 1 804 ? -7.698 -22.504 11.751 1.00 63.66 804 LEU A C 1
ATOM 6243 O O . LEU A 1 804 ? -8.538 -23.324 12.140 1.00 63.66 804 LEU A O 1
ATOM 6247 N N . GLY A 1 805 ? -7.368 -21.452 12.506 1.00 59.94 805 GLY A N 1
ATOM 6248 C CA . GLY A 1 805 ? -7.872 -21.261 13.872 1.00 59.94 805 GLY A CA 1
ATOM 6249 C C . GLY A 1 805 ? -7.572 -22.476 14.767 1.00 59.94 805 GLY A C 1
ATOM 6250 O O . GLY A 1 805 ? -6.440 -22.933 14.842 1.00 59.94 805 GLY A O 1
ATOM 6251 N N . GLN A 1 806 ? -8.587 -23.055 15.426 1.00 49.84 806 GLN A N 1
ATOM 6252 C CA . GLN A 1 806 ? -8.429 -24.268 16.260 1.00 49.84 806 GLN A CA 1
ATOM 6253 C C . GLN A 1 806 ? -8.408 -25.597 15.466 1.00 49.84 806 GLN A C 1
ATOM 6255 O O . GLN A 1 806 ? -8.461 -26.679 16.060 1.00 49.84 806 GLN A O 1
ATOM 6260 N N . GLN A 1 807 ? -8.403 -25.560 14.130 1.00 54.56 807 GLN A N 1
ATOM 6261 C CA . GLN A 1 807 ? -8.441 -26.764 13.294 1.00 54.56 807 GLN A CA 1
ATOM 6262 C C . GLN A 1 807 ? -7.031 -27.328 13.056 1.00 54.56 807 GLN A C 1
ATOM 6264 O O . GLN A 1 807 ? -6.061 -26.590 12.936 1.00 54.56 807 GLN A O 1
ATOM 6269 N N . ARG A 1 808 ? -6.904 -28.661 12.967 1.00 59.06 808 ARG A N 1
ATOM 6270 C CA . ARG A 1 808 ? -5.620 -29.310 12.642 1.00 59.06 808 ARG A CA 1
ATOM 6271 C C . ARG A 1 808 ? -5.274 -29.132 11.165 1.00 59.06 808 ARG A C 1
ATOM 6273 O O . ARG A 1 808 ? -6.145 -29.315 10.315 1.00 59.06 808 ARG A O 1
ATOM 6280 N N . LEU A 1 809 ? -3.990 -28.899 10.892 1.00 67.12 809 LEU A N 1
ATOM 6281 C CA . LEU A 1 809 ? -3.424 -28.874 9.544 1.00 67.12 809 LEU A CA 1
ATOM 6282 C C . LEU A 1 809 ? -3.794 -30.152 8.761 1.00 67.12 809 LEU A C 1
ATOM 6284 O O . LEU A 1 809 ? -3.591 -31.269 9.260 1.00 67.12 809 LEU A O 1
ATOM 6288 N N . PRO A 1 810 ? -4.381 -30.020 7.557 1.00 72.62 810 PRO A N 1
ATOM 6289 C CA . PRO A 1 810 ? -4.640 -31.160 6.691 1.00 72.62 810 PRO A CA 1
ATOM 6290 C C . PRO A 1 810 ? -3.315 -31.751 6.195 1.00 72.62 810 PRO A C 1
ATOM 6292 O O . PRO A 1 810 ? -2.396 -31.029 5.837 1.00 72.62 810 PRO A O 1
ATOM 6295 N N . SER A 1 811 ? -3.218 -33.084 6.164 1.00 74.62 811 SER A N 1
ATOM 6296 C CA . SER A 1 811 ? -2.000 -33.780 5.716 1.00 74.62 811 SER A CA 1
ATOM 6297 C C . SER A 1 811 ? -1.786 -33.707 4.205 1.00 74.62 811 SER A C 1
ATOM 6299 O O . SER A 1 811 ? -0.671 -33.907 3.736 1.00 74.62 811 SER A O 1
ATOM 6301 N N . GLN A 1 812 ? -2.862 -33.479 3.451 1.00 83.12 812 GLN A N 1
ATOM 6302 C CA . GLN A 1 812 ? -2.822 -33.221 2.019 1.00 83.12 812 GLN A CA 1
ATOM 6303 C C . GLN A 1 812 ? -3.804 -32.106 1.680 1.00 83.12 812 GLN A C 1
ATOM 6305 O O . GLN A 1 812 ? -4.926 -32.117 2.191 1.00 83.12 812 GLN A O 1
ATOM 6310 N N . ILE A 1 813 ? -3.379 -31.169 0.840 1.00 85.62 813 ILE A N 1
ATOM 6311 C CA . ILE A 1 813 ? -4.188 -30.023 0.417 1.00 85.62 813 ILE A CA 1
ATOM 6312 C C . ILE A 1 813 ? -3.752 -29.561 -0.977 1.00 85.62 813 ILE A C 1
ATOM 6314 O O . ILE A 1 813 ? -2.571 -29.657 -1.320 1.00 85.62 813 ILE A O 1
ATOM 6318 N N . SER A 1 814 ? -4.697 -29.102 -1.799 1.00 89.56 814 SER A N 1
ATOM 6319 C CA . SER A 1 814 ? -4.396 -28.519 -3.115 1.00 89.56 814 SER A CA 1
ATOM 6320 C C . SER A 1 814 ? -4.276 -26.992 -3.062 1.00 89.56 814 SER A C 1
ATOM 6322 O O . SER A 1 814 ? -4.762 -26.349 -2.128 1.00 89.56 814 SER A O 1
ATOM 6324 N N . PHE A 1 815 ? -3.673 -26.381 -4.088 1.00 91.12 815 PHE A N 1
ATOM 6325 C CA . PHE A 1 815 ? -3.553 -24.918 -4.165 1.00 91.12 815 PHE A CA 1
ATOM 6326 C C . PHE A 1 815 ? -4.928 -24.242 -4.174 1.00 91.12 815 PHE A C 1
ATOM 6328 O O . PHE A 1 815 ? -5.162 -23.316 -3.408 1.00 91.12 815 PHE A O 1
ATOM 6335 N N . ALA A 1 816 ? -5.877 -24.768 -4.956 1.00 87.31 816 ALA A N 1
ATOM 6336 C CA . ALA A 1 816 ? -7.245 -24.252 -5.004 1.00 87.31 816 ALA A CA 1
ATOM 6337 C C . ALA A 1 816 ? -7.959 -24.317 -3.637 1.00 87.31 816 ALA A C 1
ATOM 6339 O O . ALA A 1 816 ? -8.724 -23.413 -3.293 1.00 87.31 816 ALA A O 1
ATOM 6340 N N . GLU A 1 817 ? -7.706 -25.358 -2.834 1.00 85.06 817 GLU A N 1
ATOM 6341 C CA . GLU A 1 817 ? -8.250 -25.467 -1.475 1.00 85.06 817 GLU A CA 1
ATOM 6342 C C . GLU A 1 817 ? -7.642 -24.409 -0.541 1.00 85.06 817 GLU A C 1
ATOM 6344 O O . GLU A 1 817 ? -8.389 -23.767 0.202 1.00 85.06 817 GLU A O 1
ATOM 6349 N N . ILE A 1 818 ? -6.329 -24.158 -0.633 1.00 87.75 818 ILE A N 1
ATOM 6350 C CA . ILE A 1 818 ? -5.648 -23.070 0.090 1.00 87.75 818 ILE A CA 1
ATOM 6351 C C . ILE A 1 818 ? -6.221 -21.711 -0.325 1.00 87.75 818 ILE A C 1
ATOM 6353 O O . ILE A 1 818 ? -6.612 -20.927 0.539 1.00 87.75 818 ILE A O 1
ATOM 6357 N N . THR A 1 819 ? -6.350 -21.435 -1.626 1.00 89.06 819 THR A N 1
ATOM 6358 C CA . THR A 1 819 ? -6.938 -20.184 -2.131 1.00 89.06 819 THR A CA 1
ATOM 6359 C C . THR A 1 819 ? -8.356 -19.982 -1.596 1.00 89.06 819 THR A C 1
ATOM 6361 O O . THR A 1 819 ? -8.705 -18.885 -1.161 1.00 89.06 819 THR A O 1
ATOM 6364 N N . ALA A 1 820 ? -9.176 -21.039 -1.558 1.00 83.19 820 ALA A N 1
ATOM 6365 C CA . ALA A 1 820 ? -10.521 -20.980 -0.990 1.00 83.19 820 ALA A CA 1
ATOM 6366 C C . ALA A 1 820 ? -10.522 -20.701 0.520 1.00 83.19 820 ALA A C 1
ATOM 6368 O O . ALA A 1 820 ? -11.417 -20.009 1.010 1.00 83.19 820 ALA A O 1
ATOM 6369 N N . MET A 1 821 ? -9.555 -21.248 1.262 1.00 79.00 821 MET A N 1
ATOM 6370 C CA . MET A 1 821 ? -9.390 -20.989 2.693 1.00 79.00 821 MET A CA 1
ATOM 6371 C C . MET A 1 821 ? -8.997 -19.535 2.949 1.00 79.00 821 MET A C 1
ATOM 6373 O O . MET A 1 821 ? -9.689 -18.847 3.701 1.00 79.00 821 MET A O 1
ATOM 6377 N N . VAL A 1 822 ? -7.956 -19.048 2.270 1.00 82.75 822 VAL A N 1
ATOM 6378 C CA . VAL A 1 822 ? -7.458 -17.676 2.423 1.00 82.75 822 VAL A CA 1
ATOM 6379 C C . VAL A 1 822 ? -8.523 -16.660 2.013 1.00 82.75 822 VAL A C 1
ATOM 6381 O O . VAL A 1 822 ? -8.817 -15.764 2.797 1.00 82.75 822 VAL A O 1
ATOM 6384 N N . ASN A 1 823 ? -9.211 -16.852 0.878 1.00 82.06 823 ASN A N 1
ATOM 6385 C CA . ASN A 1 823 ? -10.285 -15.950 0.434 1.00 82.06 823 ASN A CA 1
ATOM 6386 C C . ASN A 1 823 ? -11.451 -15.826 1.434 1.00 82.06 823 ASN A C 1
ATOM 6388 O O . ASN A 1 823 ? -12.174 -14.832 1.405 1.00 82.06 823 ASN A O 1
ATOM 6392 N N . ARG A 1 824 ? -11.673 -16.823 2.303 1.00 74.19 824 ARG A N 1
ATOM 6393 C CA . ARG A 1 824 ? -12.708 -16.758 3.352 1.00 74.19 824 ARG A CA 1
ATOM 6394 C C . ARG A 1 824 ? -12.216 -16.127 4.640 1.00 74.19 824 ARG A C 1
ATOM 6396 O O . ARG A 1 824 ? -13.013 -15.502 5.337 1.00 74.19 824 ARG A O 1
ATOM 6403 N N . ALA A 1 825 ? -10.954 -16.370 4.961 1.00 68.44 825 ALA A N 1
ATOM 6404 C CA . ALA A 1 825 ? -10.338 -15.969 6.209 1.00 68.44 825 ALA A CA 1
ATOM 6405 C C . ALA A 1 825 ? -9.880 -14.504 6.167 1.00 68.44 825 ALA A C 1
ATOM 6407 O O . ALA A 1 825 ? -10.110 -13.777 7.129 1.00 68.44 825 ALA A O 1
ATOM 6408 N N . ALA A 1 826 ? -9.291 -14.057 5.053 1.00 74.56 826 ALA A N 1
ATOM 6409 C CA . ALA A 1 826 ? -8.589 -12.780 4.971 1.00 74.56 826 ALA A CA 1
ATOM 6410 C C . ALA A 1 826 ? -8.730 -12.084 3.602 1.00 74.56 826 ALA A C 1
ATOM 6412 O O . ALA A 1 826 ? -9.009 -12.706 2.572 1.00 74.56 826 ALA A O 1
ATOM 6413 N N . GLN A 1 827 ? -8.485 -10.769 3.576 1.00 80.69 827 GLN A N 1
ATOM 6414 C CA . GLN A 1 827 ? -8.421 -9.975 2.344 1.00 80.69 827 GLN A CA 1
ATOM 6415 C C . GLN A 1 827 ? -7.036 -10.092 1.686 1.00 80.69 827 GLN A C 1
ATOM 6417 O O . GLN A 1 827 ? -6.265 -9.134 1.642 1.00 80.69 827 GLN A O 1
ATOM 6422 N N . GLN A 1 828 ? -6.698 -11.297 1.228 1.00 88.50 828 GLN A N 1
ATOM 6423 C CA . GLN A 1 828 ? -5.362 -11.625 0.720 1.00 88.50 828 GLN A CA 1
ATOM 6424 C C . GLN A 1 828 ? -5.455 -12.505 -0.531 1.00 88.50 828 GLN A C 1
ATOM 6426 O O . GLN A 1 828 ? -6.392 -13.299 -0.654 1.00 88.50 828 GLN A O 1
ATOM 6431 N N . VAL A 1 829 ? -4.522 -12.377 -1.471 1.00 92.12 829 VAL A N 1
ATOM 6432 C CA . VAL A 1 829 ? -4.433 -13.210 -2.683 1.00 92.12 829 VAL A CA 1
ATOM 6433 C C . VAL A 1 829 ? -3.269 -14.177 -2.543 1.00 92.12 829 VAL A C 1
ATOM 6435 O O . VAL A 1 829 ? -2.140 -13.745 -2.365 1.00 92.12 829 VAL A O 1
ATOM 6438 N N . VAL A 1 830 ? -3.525 -15.479 -2.654 1.00 93.25 830 VAL A N 1
ATOM 6439 C CA . VAL A 1 830 ? -2.463 -16.496 -2.661 1.00 93.25 830 VAL A CA 1
ATOM 6440 C C . VAL A 1 830 ? -1.837 -16.555 -4.047 1.00 93.25 830 VAL A C 1
ATOM 6442 O O . VAL A 1 830 ? -2.557 -16.781 -5.018 1.00 93.25 830 VAL A O 1
ATOM 6445 N N . ILE A 1 831 ? -0.518 -16.392 -4.128 1.00 94.19 831 ILE A N 1
ATOM 6446 C CA . ILE A 1 831 ? 0.223 -16.392 -5.399 1.00 94.19 831 ILE A CA 1
ATOM 6447 C C . ILE A 1 831 ? 1.181 -17.573 -5.554 1.00 94.19 831 ILE A C 1
ATOM 6449 O O . ILE A 1 831 ? 1.542 -17.922 -6.674 1.00 94.19 831 ILE A O 1
ATOM 6453 N N . GLY A 1 832 ? 1.560 -18.222 -4.453 1.00 93.00 832 GLY A N 1
ATOM 6454 C CA . GLY A 1 832 ? 2.523 -19.316 -4.485 1.00 93.00 832 GLY A CA 1
ATOM 6455 C C . GLY A 1 832 ? 2.652 -20.045 -3.155 1.00 93.00 832 GLY A C 1
ATOM 6456 O O . GLY A 1 832 ? 1.940 -19.754 -2.189 1.00 93.00 832 GLY A O 1
ATOM 6457 N N . TRP A 1 833 ? 3.570 -21.004 -3.105 1.00 92.88 833 TRP A N 1
ATOM 6458 C CA . TRP A 1 833 ? 3.916 -21.750 -1.895 1.00 92.88 833 TRP A CA 1
ATOM 6459 C C . TRP A 1 833 ? 5.387 -22.169 -1.889 1.00 92.88 833 TRP A C 1
ATOM 6461 O O . TRP A 1 833 ? 6.077 -22.070 -2.904 1.00 92.88 833 TRP A O 1
ATOM 6471 N N . SER A 1 834 ? 5.865 -22.665 -0.750 1.00 91.19 834 SER A N 1
ATOM 6472 C CA . SER A 1 834 ? 7.164 -23.331 -0.670 1.00 91.19 834 SER A CA 1
ATOM 6473 C C . SER A 1 834 ? 7.062 -24.814 -1.034 1.00 91.19 834 SER A C 1
ATOM 6475 O O . SER A 1 834 ? 6.159 -25.510 -0.567 1.00 91.19 834 SER A O 1
ATOM 6477 N N . GLU A 1 835 ? 8.031 -25.317 -1.782 1.00 88.38 835 GLU A N 1
ATOM 6478 C CA . GLU A 1 835 ? 8.235 -26.727 -2.111 1.00 88.38 835 GLU A CA 1
ATOM 6479 C C . GLU A 1 835 ? 9.661 -27.161 -1.729 1.00 88.38 835 GLU A C 1
ATOM 6481 O O . GLU A 1 835 ? 10.481 -26.331 -1.334 1.00 88.38 835 GLU A O 1
ATOM 6486 N N . ARG A 1 836 ? 9.954 -28.465 -1.784 1.00 83.44 836 ARG A N 1
ATOM 6487 C CA . ARG A 1 836 ? 11.315 -28.987 -1.636 1.00 83.44 836 ARG A CA 1
ATOM 6488 C C . ARG A 1 836 ? 11.828 -29.516 -2.965 1.00 83.44 836 ARG A C 1
ATOM 6490 O O . ARG A 1 836 ? 11.122 -30.276 -3.623 1.00 83.44 836 ARG A O 1
ATOM 6497 N N . ASP A 1 837 ? 13.051 -29.142 -3.318 1.00 80.00 837 ASP A N 1
ATOM 6498 C CA . ASP A 1 837 ? 13.748 -29.720 -4.466 1.00 80.00 837 ASP A CA 1
ATOM 6499 C C . ASP A 1 837 ? 14.195 -31.174 -4.198 1.00 80.00 837 ASP A C 1
ATOM 6501 O O . ASP A 1 837 ? 13.982 -31.740 -3.119 1.00 80.00 837 ASP A O 1
ATOM 6505 N N . SER A 1 838 ? 14.826 -31.798 -5.198 1.00 76.75 838 SER A N 1
ATOM 6506 C CA . SER A 1 838 ? 15.367 -33.161 -5.096 1.00 76.75 838 SER A CA 1
ATOM 6507 C C . SER A 1 838 ? 16.447 -33.325 -4.023 1.00 76.75 838 SER A C 1
ATOM 6509 O O . SER A 1 838 ? 16.650 -34.442 -3.543 1.00 76.75 838 SER A O 1
ATOM 6511 N N . ASP A 1 839 ? 17.112 -32.233 -3.649 1.00 71.56 839 ASP A N 1
ATOM 6512 C CA . ASP A 1 839 ? 18.185 -32.193 -2.655 1.00 71.56 839 ASP A CA 1
ATOM 6513 C C . ASP A 1 839 ? 17.656 -31.855 -1.244 1.00 71.56 839 ASP A C 1
ATOM 6515 O O . ASP A 1 839 ? 18.392 -31.930 -0.259 1.00 71.56 839 ASP A O 1
ATOM 6519 N N . GLY A 1 840 ? 16.354 -31.571 -1.121 1.00 71.00 840 GLY A N 1
ATOM 6520 C CA . GLY A 1 840 ? 15.652 -31.275 0.125 1.00 71.00 840 GLY A CA 1
ATOM 6521 C C . GLY A 1 840 ? 15.634 -29.795 0.521 1.00 71.00 840 GLY A C 1
ATOM 6522 O O . GLY A 1 840 ? 15.084 -29.481 1.587 1.00 71.00 840 GLY A O 1
ATOM 6523 N N . ASN A 1 841 ? 16.183 -28.902 -0.308 1.00 76.19 841 ASN A N 1
ATOM 6524 C CA . ASN A 1 841 ? 16.203 -27.459 -0.077 1.00 76.19 841 ASN A CA 1
ATOM 6525 C C . ASN A 1 841 ? 14.831 -26.846 -0.356 1.00 76.19 841 ASN A C 1
ATOM 6527 O O . ASN A 1 841 ? 14.081 -27.314 -1.212 1.00 76.19 841 ASN A O 1
ATOM 6531 N N . LYS A 1 842 ? 14.497 -25.778 0.373 1.00 80.19 842 LYS A N 1
ATOM 6532 C CA . LYS A 1 842 ? 13.236 -25.056 0.197 1.00 80.19 842 LYS A CA 1
ATOM 6533 C C . LYS A 1 842 ? 13.314 -24.169 -1.050 1.00 80.19 842 LYS A C 1
ATOM 6535 O O . LYS A 1 842 ? 14.144 -23.270 -1.110 1.00 80.19 842 LYS A O 1
ATOM 6540 N N . VAL A 1 843 ? 12.410 -24.388 -1.998 1.00 84.94 843 VAL A N 1
ATOM 6541 C CA . VAL A 1 843 ? 12.245 -23.591 -3.222 1.00 84.94 843 VAL A CA 1
ATOM 6542 C C . VAL A 1 843 ? 10.872 -22.929 -3.205 1.00 84.94 843 VAL A C 1
ATOM 6544 O O . VAL A 1 843 ? 9.922 -23.458 -2.629 1.00 84.94 843 VAL A O 1
ATOM 6547 N N . TRP A 1 844 ? 10.755 -21.756 -3.817 1.00 88.44 844 TRP A N 1
ATOM 6548 C CA . TRP A 1 844 ? 9.494 -21.031 -3.919 1.00 88.44 844 TRP A CA 1
ATOM 6549 C C . TRP A 1 844 ? 8.891 -21.214 -5.305 1.00 88.44 844 TRP A C 1
ATOM 6551 O O . TRP A 1 844 ? 9.547 -20.944 -6.304 1.00 88.44 844 TRP A O 1
ATOM 6561 N N . VAL A 1 845 ? 7.638 -21.665 -5.354 1.00 90.19 845 VAL A N 1
ATOM 6562 C CA . VAL A 1 845 ? 6.892 -21.855 -6.601 1.00 90.19 845 VAL A CA 1
ATOM 6563 C C . VAL A 1 845 ? 5.790 -20.807 -6.666 1.00 90.19 845 VAL A C 1
ATOM 6565 O O . VAL A 1 845 ? 4.853 -20.823 -5.859 1.00 90.19 845 VAL A O 1
ATOM 6568 N N . VAL A 1 846 ? 5.917 -19.891 -7.624 1.00 91.12 846 VAL A N 1
ATOM 6569 C CA . VAL A 1 846 ? 4.896 -18.899 -7.984 1.00 91.12 846 VAL A CA 1
ATOM 6570 C C . VAL A 1 846 ? 3.990 -19.508 -9.060 1.00 91.12 846 VAL A C 1
ATOM 6572 O O . VAL A 1 846 ? 4.460 -20.299 -9.867 1.00 91.12 846 VAL A O 1
ATOM 6575 N N . ASN A 1 847 ? 2.685 -19.216 -9.015 1.00 92.62 847 ASN A N 1
ATOM 6576 C CA . ASN A 1 847 ? 1.663 -19.758 -9.927 1.00 92.62 847 ASN A CA 1
ATOM 6577 C C . ASN A 1 847 ? 1.794 -21.281 -10.200 1.00 92.62 847 ASN A C 1
ATOM 6579 O O . ASN A 1 847 ? 2.077 -21.714 -11.321 1.00 92.62 847 ASN A O 1
ATOM 6583 N N . PRO A 1 848 ? 1.548 -22.145 -9.195 1.00 91.12 848 PRO A N 1
ATOM 6584 C CA . PRO A 1 848 ? 1.611 -23.588 -9.403 1.00 91.12 848 PRO A CA 1
ATOM 6585 C C . PRO A 1 848 ? 0.585 -24.037 -10.455 1.00 91.12 848 PRO A C 1
ATOM 6587 O O . PRO A 1 848 ? -0.616 -23.787 -10.320 1.00 91.12 848 PRO A O 1
ATOM 6590 N N . LYS A 1 849 ? 1.053 -24.742 -11.493 1.00 87.62 849 LYS A N 1
ATOM 6591 C CA . LYS A 1 849 ? 0.233 -25.115 -12.661 1.00 87.62 849 LYS A CA 1
ATOM 6592 C C . LYS A 1 849 ? -0.860 -26.137 -12.318 1.00 87.62 849 LYS A C 1
ATOM 6594 O O . LYS A 1 849 ? -1.987 -26.036 -12.794 1.00 87.62 849 LYS A O 1
ATOM 6599 N N . GLU A 1 850 ? -0.569 -27.104 -11.446 1.00 87.69 850 GLU A N 1
ATOM 6600 C CA . GLU A 1 850 ? -1.504 -28.173 -11.062 1.00 87.69 850 GLU A CA 1
ATOM 6601 C C . GLU A 1 850 ? -2.352 -27.817 -9.823 1.00 87.69 850 GLU A C 1
ATOM 6603 O O . GLU A 1 850 ? -2.282 -28.457 -8.774 1.00 87.69 850 GLU A O 1
ATOM 6608 N N . LYS A 1 851 ? -3.212 -26.797 -9.923 1.00 89.25 851 LYS A N 1
ATOM 6609 C CA . LYS A 1 851 ? -3.902 -26.219 -8.744 1.00 89.25 851 LYS A CA 1
ATOM 6610 C C . LYS A 1 851 ? -4.886 -27.146 -8.024 1.00 89.25 851 LYS A C 1
ATOM 6612 O O . LYS A 1 851 ? -5.222 -26.917 -6.856 1.00 89.25 851 LYS A O 1
ATOM 6617 N N . LEU A 1 852 ? -5.392 -28.166 -8.718 1.00 86.06 852 LEU A N 1
ATOM 6618 C CA . LEU A 1 852 ? -6.341 -29.141 -8.171 1.00 86.06 852 LEU A CA 1
ATOM 6619 C C . LEU A 1 852 ? -5.662 -30.377 -7.573 1.00 86.06 852 LEU A C 1
ATOM 6621 O O . LEU A 1 852 ? -6.318 -31.094 -6.815 1.00 86.06 852 LEU A O 1
ATOM 6625 N N . GLN A 1 853 ? -4.389 -30.643 -7.888 1.00 87.06 853 GLN A N 1
ATOM 6626 C CA . GLN A 1 853 ? -3.695 -31.793 -7.316 1.00 87.06 853 GLN A CA 1
ATOM 6627 C C . GLN A 1 853 ? -3.360 -31.525 -5.841 1.00 87.06 853 GLN A C 1
ATOM 6629 O O . GLN A 1 853 ? -2.717 -30.522 -5.523 1.00 87.06 853 GLN A O 1
ATOM 6634 N N . PRO A 1 854 ? -3.811 -32.385 -4.909 1.00 85.06 854 PRO A N 1
ATOM 6635 C CA . PRO A 1 854 ? -3.431 -32.263 -3.514 1.00 85.06 854 PRO A CA 1
ATOM 6636 C C . PRO A 1 854 ? -2.005 -32.779 -3.313 1.00 85.06 854 PRO A C 1
ATOM 6638 O O . PRO A 1 854 ? -1.684 -33.900 -3.711 1.00 85.06 854 PRO A O 1
ATOM 6641 N N . ARG A 1 855 ? -1.173 -31.991 -2.631 1.00 87.62 855 ARG A N 1
ATOM 6642 C CA . ARG A 1 855 ? 0.175 -32.401 -2.213 1.00 87.62 855 ARG A CA 1
ATOM 6643 C C . ARG A 1 855 ? 0.230 -32.636 -0.713 1.00 87.62 855 ARG A C 1
ATOM 6645 O O . ARG A 1 855 ? -0.631 -32.157 0.023 1.00 87.62 855 ARG A O 1
ATOM 6652 N N . VAL A 1 856 ? 1.245 -33.366 -0.255 1.00 85.31 856 VAL A N 1
ATOM 6653 C CA . VAL A 1 856 ? 1.518 -33.516 1.182 1.00 85.31 856 VAL A CA 1
ATOM 6654 C C . VAL A 1 856 ? 1.956 -32.166 1.746 1.00 85.31 856 VAL A C 1
ATOM 6656 O O . VAL A 1 856 ? 2.813 -31.516 1.158 1.00 85.31 856 VAL A O 1
ATOM 6659 N N . TRP A 1 857 ? 1.357 -31.759 2.866 1.00 86.00 857 TRP A N 1
ATOM 6660 C CA . TRP A 1 857 ? 1.657 -30.491 3.534 1.00 86.00 857 TRP A CA 1
ATOM 6661 C C . TRP A 1 857 ? 2.309 -30.737 4.894 1.00 86.00 857 TRP A C 1
ATOM 6663 O O . TRP A 1 857 ? 1.823 -31.552 5.685 1.00 86.00 857 TRP A O 1
ATOM 6673 N N . THR A 1 858 ? 3.397 -30.025 5.172 1.00 83.62 858 THR A N 1
ATOM 6674 C CA . THR A 1 858 ? 4.158 -30.081 6.425 1.00 83.62 858 THR A CA 1
ATOM 6675 C C . THR A 1 858 ? 4.043 -28.769 7.208 1.00 83.62 858 THR A C 1
ATOM 6677 O O . THR A 1 858 ? 3.651 -27.738 6.668 1.00 83.62 858 THR A O 1
ATOM 6680 N N . GLU A 1 859 ? 4.380 -28.777 8.501 1.00 78.50 859 GLU A N 1
ATOM 6681 C CA . GLU A 1 859 ? 4.371 -27.552 9.325 1.00 78.50 859 GLU A CA 1
ATOM 6682 C C . GLU A 1 859 ? 5.454 -26.542 8.917 1.00 78.50 859 GLU A C 1
ATOM 6684 O O . GLU A 1 859 ? 5.376 -25.377 9.296 1.00 78.50 859 GLU A O 1
ATOM 6689 N N . GLU A 1 860 ? 6.450 -26.958 8.132 1.00 81.75 860 GLU A N 1
ATOM 6690 C CA . GLU A 1 860 ? 7.514 -26.093 7.607 1.00 81.75 860 GLU A CA 1
ATOM 6691 C C . GLU A 1 860 ? 7.147 -25.433 6.272 1.00 81.75 860 GLU A C 1
ATOM 6693 O O . GLU A 1 860 ? 7.807 -24.468 5.866 1.00 81.75 860 GLU A O 1
ATOM 6698 N N . ASP A 1 861 ? 6.106 -25.935 5.599 1.00 87.94 861 ASP A N 1
ATOM 6699 C CA . ASP A 1 861 ? 5.604 -25.350 4.365 1.00 87.94 861 ASP A CA 1
ATOM 6700 C C . ASP A 1 861 ? 4.923 -24.008 4.649 1.00 87.94 861 ASP A C 1
ATOM 6702 O O . ASP A 1 861 ? 4.259 -23.798 5.672 1.00 87.94 861 ASP A O 1
ATOM 6706 N N . ARG A 1 862 ? 5.109 -23.073 3.726 1.00 89.50 862 ARG A N 1
ATOM 6707 C CA . ARG A 1 862 ? 4.571 -21.718 3.785 1.00 89.50 862 ARG A CA 1
ATOM 6708 C C . ARG A 1 862 ? 3.834 -21.400 2.494 1.00 89.50 862 ARG A C 1
ATOM 6710 O O . ARG A 1 862 ? 4.087 -22.010 1.453 1.00 89.50 862 ARG A O 1
ATOM 6717 N N . ILE A 1 863 ? 2.917 -20.447 2.569 1.00 91.88 863 ILE A N 1
ATOM 6718 C CA . ILE A 1 863 ? 2.244 -19.876 1.403 1.00 91.88 863 ILE A CA 1
ATOM 6719 C C . ILE A 1 863 ? 2.729 -18.450 1.187 1.00 91.88 863 ILE A C 1
ATOM 6721 O O . ILE A 1 863 ? 3.114 -17.773 2.135 1.00 91.88 863 ILE A O 1
ATOM 6725 N N . VAL A 1 864 ? 2.673 -18.000 -0.058 1.00 91.69 864 VAL A N 1
ATOM 6726 C CA . VAL A 1 864 ? 3.001 -16.630 -0.440 1.00 91.69 864 VAL A CA 1
ATOM 6727 C C . VAL A 1 864 ? 1.707 -15.907 -0.763 1.00 91.69 864 VAL A C 1
ATOM 6729 O O . VAL A 1 864 ? 0.916 -16.387 -1.586 1.00 91.69 864 VAL A O 1
ATOM 6732 N N . VAL A 1 865 ? 1.487 -14.760 -0.126 1.00 90.94 865 VAL A N 1
ATOM 6733 C CA . VAL A 1 865 ? 0.275 -13.963 -0.310 1.00 90.94 865 VAL A CA 1
ATOM 6734 C C . VAL A 1 865 ? 0.587 -12.510 -0.643 1.00 90.94 865 VAL A C 1
ATOM 6736 O O . VAL A 1 865 ? 1.553 -11.942 -0.148 1.00 90.94 865 VAL A O 1
ATOM 6739 N N . ILE A 1 866 ? -0.272 -11.896 -1.453 1.00 89.69 866 ILE A N 1
ATOM 6740 C CA . ILE A 1 866 ? -0.393 -10.444 -1.570 1.00 89.69 866 ILE A CA 1
ATOM 6741 C C . ILE A 1 866 ? -1.483 -10.015 -0.590 1.00 89.69 866 ILE A C 1
ATOM 6743 O O . ILE A 1 866 ? -2.641 -10.420 -0.728 1.00 89.69 866 ILE A O 1
ATOM 6747 N N . LYS A 1 867 ? -1.126 -9.209 0.406 1.00 83.19 867 LYS A N 1
ATOM 6748 C CA . LYS A 1 867 ? -2.055 -8.663 1.400 1.00 83.19 867 LYS A CA 1
ATOM 6749 C C . LYS A 1 867 ? -2.100 -7.146 1.298 1.00 83.19 867 LYS A C 1
ATOM 6751 O O . LYS A 1 867 ? -1.081 -6.503 1.064 1.00 83.19 867 LYS A O 1
ATOM 6756 N N . ALA A 1 868 ? -3.274 -6.558 1.501 1.00 69.50 868 ALA A N 1
ATOM 6757 C CA . ALA A 1 868 ? -3.351 -5.112 1.652 1.00 69.50 868 ALA A CA 1
ATOM 6758 C C . ALA A 1 868 ? -2.577 -4.724 2.913 1.00 69.50 868 ALA A C 1
ATOM 6760 O O . ALA A 1 868 ? -2.837 -5.281 3.982 1.00 69.50 868 ALA A O 1
ATOM 6761 N N . LYS A 1 869 ? -1.650 -3.760 2.816 1.00 57.59 869 LYS A N 1
ATOM 6762 C CA . LYS A 1 869 ? -1.143 -3.092 4.020 1.00 57.59 869 LYS A CA 1
ATOM 6763 C C . LYS A 1 869 ? -2.379 -2.581 4.750 1.00 57.59 869 LYS A C 1
ATOM 6765 O O . LYS A 1 869 ? -3.243 -1.985 4.100 1.00 57.59 869 LYS A O 1
ATOM 6770 N N . ARG A 1 870 ? -2.512 -2.848 6.054 1.00 48.00 870 ARG A N 1
ATOM 6771 C CA . ARG A 1 870 ? -3.638 -2.345 6.851 1.00 48.00 870 ARG A CA 1
ATOM 6772 C C . ARG A 1 870 ? -3.665 -0.822 6.722 1.00 48.00 870 ARG A C 1
ATOM 6774 O O . ARG A 1 870 ? -3.029 -0.096 7.480 1.00 48.00 870 ARG A O 1
ATOM 6781 N N . ARG A 1 871 ? -4.424 -0.312 5.751 1.00 41.41 871 ARG A N 1
ATOM 6782 C CA . ARG A 1 871 ? -4.864 1.069 5.762 1.00 41.41 871 ARG A CA 1
ATOM 6783 C C . ARG A 1 871 ? -5.745 1.130 6.989 1.00 41.41 871 ARG A C 1
ATOM 6785 O O . ARG A 1 871 ? -6.835 0.558 6.999 1.00 41.41 871 ARG A O 1
ATOM 6792 N N . LYS A 1 872 ? -5.305 1.838 8.026 1.00 47.03 872 LYS A N 1
ATOM 6793 C CA . LYS A 1 872 ? -6.281 2.469 8.904 1.00 47.03 872 LYS A CA 1
ATOM 6794 C C . LYS A 1 872 ? -6.983 3.509 8.022 1.00 47.03 872 LYS A C 1
ATOM 6796 O O . LYS A 1 872 ? -6.570 4.665 8.003 1.00 47.03 872 LYS A O 1
ATOM 6801 N N . GLY A 1 873 ? -7.953 3.065 7.210 1.00 53.69 873 GLY A N 1
ATOM 6802 C CA . GLY A 1 873 ? -8.776 3.924 6.356 1.00 53.69 873 GLY A CA 1
ATOM 6803 C C . GLY A 1 873 ? -9.405 5.042 7.186 1.00 53.69 873 GLY A C 1
ATOM 6804 O O . GLY A 1 873 ? -9.315 4.982 8.412 1.00 53.69 873 GLY A O 1
ATOM 6805 N N . PRO A 1 874 ? -10.011 6.069 6.578 1.00 71.31 874 PRO A N 1
ATOM 6806 C CA . PRO A 1 874 ? -10.566 7.188 7.333 1.00 71.31 874 PRO A CA 1
ATOM 6807 C C . PRO A 1 874 ? -11.483 6.682 8.460 1.00 71.31 874 PRO A C 1
ATOM 6809 O O . PRO A 1 874 ? -12.255 5.741 8.266 1.00 71.31 874 PRO A O 1
ATOM 6812 N N . LEU A 1 875 ? -11.310 7.226 9.671 1.00 81.38 875 LEU A N 1
ATOM 6813 C CA . LEU A 1 875 ? -12.009 6.784 10.881 1.00 81.38 875 LEU A CA 1
ATOM 6814 C C . LEU A 1 875 ? -13.514 6.914 10.633 1.00 81.38 875 LEU A C 1
ATOM 6816 O O . LEU A 1 875 ? -13.954 8.032 10.371 1.00 81.38 875 LEU A O 1
ATOM 6820 N N . PRO A 1 876 ? -14.301 5.826 10.685 1.00 87.38 876 PRO A N 1
ATOM 6821 C CA . PRO A 1 876 ? -15.735 5.938 10.487 1.00 87.38 876 PRO A CA 1
ATOM 6822 C C . PRO A 1 876 ? -16.344 6.654 11.694 1.00 87.38 876 PRO A C 1
ATOM 6824 O O . PRO A 1 876 ? -16.299 6.137 12.813 1.00 87.38 876 PRO A O 1
ATOM 6827 N N . VAL A 1 877 ? -16.896 7.840 11.448 1.00 93.62 877 VAL A N 1
ATOM 6828 C CA . VAL A 1 877 ? -17.579 8.672 12.442 1.00 93.62 877 VAL A CA 1
ATOM 6829 C C . VAL A 1 877 ? -19.034 8.808 12.019 1.00 93.62 877 VAL A C 1
ATOM 6831 O O . VAL A 1 877 ? -19.314 9.234 10.903 1.00 93.62 877 VAL A O 1
ATOM 6834 N N . PHE A 1 878 ? -19.965 8.454 12.895 1.00 95.06 878 PHE A N 1
ATOM 6835 C CA . PHE A 1 878 ? -21.392 8.600 12.637 1.00 95.06 878 PHE A CA 1
ATOM 6836 C C . PHE A 1 878 ? -22.000 9.654 13.533 1.00 95.06 878 PHE A C 1
ATOM 6838 O O . PHE A 1 878 ? -21.907 9.548 14.751 1.00 95.06 878 PHE A O 1
ATOM 6845 N N . VAL A 1 879 ? -22.633 10.647 12.922 1.00 95.00 879 VAL A N 1
ATOM 6846 C CA . VAL A 1 879 ? -23.334 11.713 13.628 1.00 95.00 879 VAL A CA 1
ATOM 6847 C C . VAL A 1 879 ? -24.835 11.470 13.501 1.00 95.00 879 VAL A C 1
ATOM 6849 O O . VAL A 1 879 ? -25.389 11.494 12.398 1.00 95.00 879 VAL A O 1
ATOM 6852 N N . CYS A 1 880 ? -25.487 11.246 14.637 1.00 93.06 880 CYS A N 1
ATOM 6853 C CA . CYS A 1 880 ? -26.921 11.003 14.739 1.00 93.06 880 CYS A CA 1
ATOM 6854 C C . CYS A 1 880 ? -27.602 12.053 15.612 1.00 93.06 880 CYS A C 1
ATOM 6856 O O . CYS A 1 880 ? -26.974 12.691 16.458 1.00 93.06 880 CYS A O 1
ATOM 6858 N N . GLU A 1 881 ? -28.896 12.257 15.375 1.00 92.19 881 GLU A N 1
ATOM 6859 C CA . GLU A 1 881 ? -29.677 13.164 16.208 1.00 92.19 881 GLU A CA 1
ATOM 6860 C C . GLU A 1 881 ? -30.065 12.489 17.522 1.00 92.19 881 GLU A C 1
ATOM 6862 O O . GLU A 1 881 ? -29.762 13.017 18.588 1.00 92.19 881 GLU A O 1
ATOM 6867 N N . TYR A 1 882 ? -30.684 11.312 17.424 1.00 91.94 882 TYR A N 1
ATOM 6868 C CA . TYR A 1 882 ? -31.143 10.532 18.563 1.00 91.94 882 TYR A CA 1
ATOM 6869 C C . TYR A 1 882 ? -30.190 9.374 18.824 1.00 91.94 882 TYR A C 1
ATOM 6871 O O . TYR A 1 882 ? -29.695 8.731 17.896 1.00 91.94 882 TYR A O 1
ATOM 6879 N N . HIS A 1 883 ? -29.941 9.101 20.098 1.00 93.19 883 HIS A N 1
ATOM 6880 C CA . HIS A 1 883 ? -28.871 8.199 20.505 1.00 93.19 883 HIS A CA 1
ATOM 6881 C C . HIS A 1 883 ? -29.127 6.724 20.176 1.00 93.19 883 HIS A C 1
ATOM 6883 O O . HIS A 1 883 ? -28.183 5.972 19.939 1.00 93.19 883 HIS A O 1
ATOM 6889 N N . ASP A 1 884 ? -30.393 6.310 20.051 1.00 92.19 884 ASP A N 1
ATOM 6890 C CA . ASP A 1 884 ? -30.766 4.942 19.665 1.00 92.19 884 ASP A CA 1
ATOM 6891 C C . ASP A 1 884 ? -30.208 4.529 18.289 1.00 92.19 884 ASP A C 1
ATOM 6893 O O . ASP A 1 884 ? -29.932 3.348 18.039 1.00 92.19 884 ASP A O 1
ATOM 6897 N N . GLU A 1 885 ? -29.962 5.503 17.407 1.00 92.00 885 GLU A N 1
ATOM 6898 C CA . GLU A 1 885 ? -29.394 5.283 16.077 1.00 92.00 885 GLU A CA 1
ATOM 6899 C C . GLU A 1 885 ? -27.942 4.766 16.125 1.00 92.00 885 GLU A C 1
ATOM 6901 O O . GLU A 1 885 ? -27.481 4.136 15.163 1.00 92.00 885 GLU A O 1
ATOM 6906 N N . ALA A 1 886 ? -27.230 4.944 17.245 1.00 93.12 886 ALA A N 1
ATOM 6907 C CA . ALA A 1 886 ? -25.882 4.412 17.441 1.00 93.12 886 ALA A CA 1
ATOM 6908 C C . ALA A 1 886 ? -25.841 2.883 17.259 1.00 93.12 886 ALA A C 1
ATOM 6910 O O . ALA A 1 886 ? -24.943 2.353 16.594 1.00 93.12 886 ALA A O 1
ATOM 6911 N N . LEU A 1 887 ? -26.865 2.162 17.739 1.00 93.00 887 LEU A N 1
ATOM 6912 C CA . LEU A 1 887 ? -26.985 0.710 17.556 1.00 93.00 887 LEU A CA 1
ATOM 6913 C C . LEU A 1 887 ? -27.114 0.325 16.076 1.00 93.00 887 LEU A C 1
ATOM 6915 O O . LEU A 1 887 ? -26.516 -0.654 15.616 1.00 93.00 887 LEU A O 1
ATOM 6919 N N . ARG A 1 888 ? -27.882 1.104 15.308 1.00 90.25 888 ARG A N 1
ATOM 6920 C CA . ARG A 1 888 ? -28.067 0.881 13.869 1.00 90.25 888 ARG A CA 1
ATOM 6921 C C . ARG A 1 888 ? -26.749 1.058 13.117 1.00 90.25 888 ARG A C 1
ATOM 6923 O O . ARG A 1 888 ? -26.417 0.220 12.268 1.00 90.25 888 ARG A O 1
ATOM 6930 N N . PHE A 1 889 ? -25.980 2.095 13.444 1.00 89.94 889 PHE A N 1
ATOM 6931 C CA . PHE A 1 889 ? -24.660 2.317 12.856 1.00 89.94 889 PHE A CA 1
ATOM 6932 C C . PHE A 1 889 ? -23.647 1.241 13.257 1.00 89.94 889 PHE A C 1
ATOM 6934 O O . PHE A 1 889 ? -22.914 0.737 12.402 1.00 89.94 889 PHE A O 1
ATOM 6941 N N . LEU A 1 890 ? -23.656 0.807 14.520 1.00 89.06 890 LEU A N 1
ATOM 6942 C CA . LEU A 1 890 ? -22.835 -0.308 14.985 1.00 89.06 890 LEU A CA 1
ATOM 6943 C C . LEU A 1 890 ? -23.094 -1.565 14.140 1.00 89.06 890 LEU A C 1
ATOM 6945 O O . LEU A 1 890 ? -22.171 -2.137 13.553 1.00 89.06 890 LEU A O 1
ATOM 6949 N N . HIS A 1 891 ? -24.361 -1.955 13.982 1.00 88.94 891 HIS A N 1
ATOM 6950 C CA . HIS A 1 891 ? -24.740 -3.084 13.132 1.00 88.94 891 HIS A CA 1
ATOM 6951 C C . HIS A 1 891 ? -24.415 -2.860 11.644 1.00 88.94 891 HIS A C 1
ATOM 6953 O O . HIS A 1 891 ? -24.155 -3.824 10.918 1.00 88.94 891 HIS A O 1
ATOM 6959 N N . PHE A 1 892 ? -24.434 -1.622 11.140 1.00 84.62 892 PHE A N 1
ATOM 6960 C CA . PHE A 1 892 ? -23.975 -1.298 9.783 1.00 84.62 892 PHE A CA 1
ATOM 6961 C C . PHE A 1 892 ? -22.472 -1.558 9.612 1.00 84.62 892 PHE A C 1
ATOM 6963 O O . PHE A 1 892 ? -22.071 -2.265 8.681 1.00 84.62 892 PHE A O 1
ATOM 6970 N N . CYS A 1 893 ? -21.647 -1.075 10.541 1.00 80.00 893 CYS A N 1
ATOM 6971 C CA . CYS A 1 893 ? -20.203 -1.295 10.536 1.00 80.00 893 CYS A CA 1
ATOM 6972 C C . CYS A 1 893 ? -19.843 -2.784 10.661 1.00 80.00 893 CYS A C 1
ATOM 6974 O O . CYS A 1 893 ? -18.975 -3.261 9.924 1.00 80.00 893 CYS A O 1
ATOM 6976 N N . ILE A 1 894 ? -20.558 -3.538 11.505 1.00 78.62 894 ILE A N 1
ATOM 6977 C CA . ILE A 1 894 ? -20.406 -4.999 11.627 1.00 78.62 894 ILE A CA 1
ATOM 6978 C C . ILE A 1 894 ? -20.746 -5.696 10.301 1.00 78.62 894 ILE A C 1
ATOM 6980 O O . ILE A 1 894 ? -19.972 -6.522 9.815 1.00 78.62 894 ILE A O 1
ATOM 6984 N N . ARG A 1 895 ? -21.874 -5.348 9.661 1.00 78.38 895 ARG A N 1
ATOM 6985 C CA . ARG A 1 895 ? -22.291 -5.943 8.372 1.00 78.38 895 ARG A CA 1
ATOM 6986 C C . ARG A 1 895 ? -21.280 -5.693 7.252 1.00 78.38 895 ARG A C 1
ATOM 6988 O O . ARG A 1 895 ? -21.055 -6.579 6.430 1.00 78.38 895 ARG A O 1
ATOM 6995 N N . ARG A 1 896 ? -20.651 -4.515 7.237 1.00 69.50 896 ARG A N 1
ATOM 6996 C CA . ARG A 1 896 ? -19.590 -4.143 6.284 1.00 69.50 896 ARG A CA 1
ATOM 6997 C C . ARG A 1 896 ? -18.207 -4.676 6.678 1.00 69.50 896 ARG A C 1
ATOM 6999 O O . ARG A 1 896 ? -17.247 -4.404 5.968 1.00 69.50 896 ARG A O 1
ATOM 7006 N N . ARG A 1 897 ? -18.099 -5.428 7.783 1.00 65.75 897 ARG A N 1
ATOM 7007 C CA . ARG A 1 897 ? -16.839 -5.943 8.347 1.00 65.75 897 ARG A CA 1
ATOM 7008 C C . ARG A 1 897 ? -15.802 -4.844 8.625 1.00 65.75 897 ARG A C 1
ATOM 7010 O O . ARG A 1 897 ? -14.608 -5.123 8.627 1.00 65.75 897 ARG A O 1
ATOM 7017 N N . LYS A 1 898 ? -16.253 -3.605 8.870 1.00 67.44 898 LYS A N 1
ATOM 7018 C CA . LYS A 1 898 ? -15.382 -2.495 9.297 1.00 67.44 898 LYS A CA 1
ATOM 7019 C C . LYS A 1 898 ? -14.937 -2.659 10.754 1.00 67.44 898 LYS A C 1
ATOM 7021 O O . LYS A 1 898 ? -13.853 -2.218 11.113 1.00 67.44 898 LYS A O 1
ATOM 7026 N N . ILE A 1 899 ? -15.766 -3.311 11.571 1.00 75.44 899 ILE A N 1
ATOM 7027 C CA . ILE A 1 899 ? -15.490 -3.656 12.972 1.00 75.44 899 ILE A CA 1
ATOM 7028 C C . ILE A 1 899 ? -15.813 -5.145 13.206 1.00 75.44 899 ILE A C 1
ATOM 7030 O O . ILE A 1 899 ? -16.634 -5.705 12.466 1.00 75.44 899 ILE A O 1
ATOM 7034 N N . PRO A 1 900 ? -15.170 -5.819 14.180 1.00 73.62 900 PRO A N 1
ATOM 7035 C CA . PRO A 1 900 ? -15.429 -7.229 14.471 1.00 73.62 900 PRO A CA 1
ATOM 7036 C C . PRO A 1 900 ? -16.853 -7.454 14.986 1.00 73.62 900 PRO A C 1
ATOM 7038 O O . PRO A 1 900 ? -17.517 -6.546 15.475 1.00 73.62 900 PRO A O 1
ATOM 7041 N N . PHE A 1 901 ? -17.324 -8.697 14.880 1.00 77.31 901 PHE A N 1
ATOM 7042 C CA . PHE A 1 901 ? -18.694 -9.055 15.251 1.00 77.31 901 PHE A CA 1
ATOM 7043 C C . PHE A 1 901 ? -18.976 -8.956 16.761 1.00 77.31 901 PHE A C 1
ATOM 7045 O O . PHE A 1 901 ? -20.121 -8.726 17.141 1.00 77.31 901 PHE A O 1
ATOM 7052 N N . GLY A 1 902 ? -17.969 -9.139 17.618 1.00 81.62 902 GLY A N 1
ATOM 7053 C CA . GLY A 1 902 ? -18.134 -9.124 19.071 1.00 81.62 902 GLY A CA 1
ATOM 7054 C C . GLY A 1 902 ? -16.817 -8.964 19.823 1.00 81.62 902 GLY A C 1
ATOM 7055 O O . GLY A 1 902 ? -15.776 -8.762 19.201 1.00 81.62 902 GLY A O 1
ATOM 7056 N N . ASP A 1 903 ? -16.885 -9.074 21.154 1.00 78.94 903 ASP A N 1
ATOM 7057 C CA . ASP A 1 903 ? -15.775 -8.807 22.094 1.00 78.94 903 ASP A CA 1
ATOM 7058 C C . ASP A 1 903 ? -15.284 -7.344 22.065 1.00 78.94 903 ASP A C 1
ATOM 7060 O O . ASP A 1 903 ? -14.137 -7.052 22.392 1.00 78.94 903 ASP A O 1
ATOM 7064 N N . LEU A 1 904 ? -16.167 -6.412 21.686 1.00 86.62 904 LEU A N 1
ATOM 7065 C CA . LEU A 1 904 ? -15.858 -4.986 21.619 1.00 86.62 904 LEU A CA 1
ATOM 7066 C C . LEU A 1 904 ? -15.884 -4.344 23.012 1.00 86.62 904 LEU A C 1
ATOM 7068 O O . LEU A 1 904 ? -16.773 -4.613 23.833 1.00 86.62 904 LEU A O 1
ATOM 7072 N N . ALA A 1 905 ? -14.918 -3.459 23.250 1.00 90.00 905 ALA A N 1
ATOM 7073 C CA . ALA A 1 905 ? -14.929 -2.527 24.372 1.00 90.00 905 ALA A CA 1
ATOM 7074 C C . ALA A 1 905 ? -15.463 -1.161 23.916 1.00 90.00 905 ALA A C 1
ATOM 7076 O O . ALA A 1 905 ? -15.178 -0.732 22.802 1.00 90.00 905 ALA A O 1
ATOM 7077 N N . MET A 1 906 ? -16.212 -0.462 24.765 1.00 94.19 906 MET A N 1
ATOM 7078 C CA . MET A 1 906 ? -16.765 0.859 24.455 1.00 94.19 906 MET A CA 1
ATOM 7079 C C . MET A 1 906 ? -16.416 1.864 25.547 1.00 94.19 906 MET A C 1
ATOM 7081 O O . MET A 1 906 ? -16.554 1.556 26.733 1.00 94.19 906 MET A O 1
ATOM 7085 N N . VAL A 1 907 ? -15.974 3.053 25.144 1.00 95.38 907 VAL A N 1
ATOM 7086 C CA . VAL A 1 907 ? -15.907 4.241 26.001 1.00 95.38 907 VAL A CA 1
ATOM 7087 C C . VAL A 1 907 ? -17.132 5.090 25.686 1.00 95.38 907 VAL A C 1
ATOM 7089 O O . VAL A 1 907 ? -17.308 5.488 24.540 1.00 95.38 907 VAL A O 1
ATOM 7092 N N . HIS A 1 908 ? -17.964 5.324 26.697 1.00 96.81 908 HIS A N 1
ATOM 7093 C CA . HIS A 1 908 ? -19.245 6.022 26.609 1.00 96.81 908 HIS A CA 1
ATOM 7094 C C . HIS A 1 908 ? -19.131 7.369 27.323 1.00 96.81 908 HIS A C 1
ATOM 7096 O O . HIS A 1 908 ? -19.036 7.397 28.554 1.00 96.81 908 HIS A O 1
ATOM 7102 N N . LEU A 1 909 ? -19.055 8.465 26.566 1.00 97.19 909 LEU A N 1
ATOM 7103 C CA . LEU A 1 909 ? -19.007 9.838 27.077 1.00 97.19 909 LEU A CA 1
ATOM 7104 C C . LEU A 1 909 ? -20.396 10.457 26.963 1.00 97.19 909 LEU A C 1
ATOM 7106 O O . LEU A 1 909 ? -20.741 11.015 25.925 1.00 97.19 909 LEU A O 1
ATOM 7110 N N . ASP A 1 910 ? -21.170 10.364 28.038 1.00 96.69 910 ASP A N 1
ATOM 7111 C CA . ASP A 1 910 ? -22.570 10.789 28.052 1.00 96.69 910 ASP A CA 1
ATOM 7112 C C . ASP A 1 910 ? -22.980 11.276 29.452 1.00 96.69 910 ASP A C 1
ATOM 7114 O O . ASP A 1 910 ? -22.444 10.807 30.470 1.00 96.69 910 ASP A O 1
ATOM 7118 N N . ALA A 1 911 ? -23.903 12.238 29.527 1.00 95.00 911 ALA A N 1
ATOM 7119 C CA . ALA A 1 911 ? -24.532 12.623 30.787 1.00 95.00 911 ALA A CA 1
ATOM 7120 C C . ALA A 1 911 ? -25.444 11.516 31.359 1.00 95.00 911 ALA A C 1
ATOM 7122 O O . ALA A 1 911 ? -25.686 11.489 32.569 1.00 95.00 911 ALA A O 1
ATOM 7123 N N . HIS A 1 912 ? -25.908 10.586 30.540 1.00 94.44 912 HIS A N 1
ATOM 7124 C CA . HIS A 1 912 ? -26.797 9.479 30.846 1.00 94.44 912 HIS A CA 1
ATOM 7125 C C . HIS A 1 912 ? -26.096 8.121 30.630 1.00 94.44 912 HIS A C 1
ATOM 7127 O O . HIS A 1 912 ? -25.105 8.023 29.917 1.00 94.44 912 HIS A O 1
ATOM 7133 N N . PRO A 1 913 ? -26.522 7.054 31.330 1.00 93.62 913 PRO A N 1
ATOM 7134 C CA . PRO A 1 913 ? -25.885 5.742 31.204 1.00 93.62 913 PRO A CA 1
ATOM 7135 C C . PRO A 1 913 ? -26.298 4.943 29.960 1.00 93.62 913 PRO A C 1
ATOM 7137 O O . PRO A 1 913 ? -25.578 4.017 29.613 1.00 93.62 913 PRO A O 1
ATOM 7140 N N . ASP A 1 914 ? -27.480 5.200 29.390 1.00 94.69 914 ASP A N 1
ATOM 7141 C CA . ASP A 1 914 ? -28.096 4.493 28.239 1.00 94.69 914 ASP A CA 1
ATOM 7142 C C . ASP A 1 914 ? -28.107 2.960 28.327 1.00 94.69 914 ASP A C 1
ATOM 7144 O O . ASP A 1 914 ? -28.060 2.219 27.340 1.00 94.69 914 ASP A O 1
ATOM 7148 N N . LEU A 1 915 ? -28.201 2.473 29.566 1.00 94.69 915 LEU A N 1
ATOM 7149 C CA . LEU A 1 915 ? -28.230 1.061 29.933 1.00 94.69 915 LEU A CA 1
ATOM 7150 C C . LEU A 1 915 ? -29.637 0.607 30.366 1.00 94.69 915 LEU A C 1
ATOM 7152 O O . LEU A 1 915 ? -29.760 -0.335 31.151 1.00 94.69 915 LEU A O 1
ATOM 7156 N N . SER A 1 916 ? -30.691 1.263 29.877 1.00 91.19 916 SER A N 1
ATOM 7157 C CA . SER A 1 916 ? -32.075 0.801 30.033 1.00 91.19 916 SER A CA 1
ATOM 7158 C C . SER A 1 916 ? -32.378 -0.331 29.036 1.00 91.19 916 SER A C 1
ATOM 7160 O O . SER A 1 916 ? -31.565 -0.681 28.174 1.00 91.19 916 SER A O 1
ATOM 7162 N N . ALA A 1 917 ? -33.548 -0.954 29.153 1.00 86.94 917 ALA A N 1
ATOM 7163 C CA . ALA A 1 917 ? -34.059 -1.876 28.148 1.00 86.94 917 ALA A CA 1
ATOM 7164 C C . ALA A 1 917 ? -35.584 -1.825 28.073 1.00 86.94 917 ALA A C 1
ATOM 7166 O O . ALA A 1 917 ? -36.269 -1.790 29.096 1.00 86.94 917 ALA A O 1
ATOM 7167 N N . SER A 1 918 ? -36.111 -1.935 26.853 1.00 83.25 918 SER A N 1
ATOM 7168 C CA . SER A 1 918 ? -37.551 -2.029 26.628 1.00 83.25 918 SER A CA 1
ATOM 7169 C C . SER A 1 918 ? -38.157 -3.196 27.409 1.00 83.25 918 SER A C 1
ATOM 7171 O O . SER A 1 918 ? -37.700 -4.344 27.349 1.00 83.25 918 SER A O 1
ATOM 7173 N N . THR A 1 919 ? -39.244 -2.908 28.122 1.00 72.00 919 THR A N 1
ATOM 7174 C CA . THR A 1 919 ? -40.054 -3.934 28.796 1.00 72.00 919 THR A CA 1
ATOM 7175 C C . THR A 1 919 ? -41.104 -4.553 27.873 1.00 72.00 919 THR A C 1
ATOM 7177 O O . THR A 1 919 ? -41.732 -5.549 28.242 1.00 72.00 919 THR A O 1
ATOM 7180 N N . GLN A 1 920 ? -41.285 -3.979 26.679 1.00 74.62 920 GLN A N 1
ATOM 7181 C CA . GLN A 1 920 ? -42.280 -4.385 25.687 1.00 74.62 920 GLN A CA 1
ATOM 7182 C C . GLN A 1 920 ? -41.661 -5.195 24.540 1.00 74.62 920 GLN A C 1
ATOM 7184 O O . GLN A 1 920 ? -42.337 -6.047 23.958 1.00 74.62 920 GLN A O 1
ATOM 7189 N N . LEU A 1 921 ? -40.378 -4.971 24.238 1.00 80.94 921 LEU A N 1
ATOM 7190 C CA . LEU A 1 921 ? -39.647 -5.695 23.204 1.00 80.94 921 LEU A CA 1
ATOM 7191 C C . LEU A 1 921 ? -39.262 -7.108 23.671 1.00 80.94 921 LEU A C 1
ATOM 7193 O O . LEU A 1 921 ? -38.582 -7.300 24.681 1.00 80.94 921 LEU A O 1
ATOM 7197 N N . GLU A 1 922 ? -39.663 -8.120 22.900 1.00 84.12 922 GLU A N 1
ATOM 7198 C CA . GLU A 1 922 ? -39.227 -9.499 23.129 1.00 84.12 922 GLU A CA 1
ATOM 7199 C C . GLU A 1 922 ? -37.729 -9.645 22.821 1.00 84.12 922 GLU A C 1
ATOM 7201 O O . GLU A 1 922 ? -37.281 -9.298 21.729 1.00 84.12 922 GLU A O 1
ATOM 7206 N N . ALA A 1 923 ? -36.961 -10.215 23.756 1.00 84.56 923 ALA A N 1
ATOM 7207 C CA . ALA A 1 923 ? -35.500 -10.292 23.653 1.00 84.56 923 ALA A CA 1
ATOM 7208 C C . ALA A 1 923 ? -35.008 -10.996 22.371 1.00 84.56 923 ALA A C 1
ATOM 7210 O O . ALA A 1 923 ? -34.007 -10.591 21.783 1.00 84.56 923 ALA A O 1
ATOM 7211 N N . ASP A 1 924 ? -35.727 -12.023 21.902 1.00 81.88 924 ASP A N 1
ATOM 7212 C CA . ASP A 1 924 ? -35.345 -12.800 20.714 1.00 81.88 924 ASP A CA 1
ATOM 7213 C C . ASP A 1 924 ? -35.390 -11.970 19.413 1.00 81.88 924 ASP A C 1
ATOM 7215 O O . ASP A 1 924 ? -34.703 -12.311 18.446 1.00 81.88 924 ASP A O 1
ATOM 7219 N N . ARG A 1 925 ? -36.123 -10.842 19.387 1.00 82.62 925 ARG A N 1
ATOM 7220 C CA . ARG A 1 925 ? -36.213 -9.958 18.209 1.00 82.62 925 ARG A CA 1
ATOM 7221 C C . ARG A 1 925 ? -34.858 -9.411 17.770 1.00 82.62 925 ARG A C 1
ATOM 7223 O O . ARG A 1 925 ? -34.675 -9.178 16.578 1.00 82.62 925 ARG A O 1
ATOM 7230 N N . ILE A 1 926 ? -33.900 -9.300 18.694 1.00 82.88 926 ILE A N 1
ATOM 7231 C CA . ILE A 1 926 ? -32.510 -8.919 18.398 1.00 82.88 926 ILE A CA 1
ATOM 7232 C C . ILE A 1 926 ? -31.872 -9.851 17.368 1.00 82.88 926 ILE A C 1
ATOM 7234 O O . ILE A 1 926 ? -31.150 -9.392 16.485 1.00 82.88 926 ILE A O 1
ATOM 7238 N N . TYR A 1 927 ? -32.166 -11.149 17.442 1.00 78.62 927 TYR A N 1
ATOM 7239 C CA . TYR A 1 927 ? -31.611 -12.145 16.529 1.00 78.62 927 TYR A CA 1
ATOM 7240 C C . TYR A 1 927 ? -32.465 -12.337 15.272 1.00 78.62 927 TYR A C 1
ATOM 7242 O O . TYR A 1 927 ? -31.931 -12.664 14.210 1.00 78.62 927 TYR A O 1
ATOM 7250 N N . ASP A 1 928 ? -33.781 -12.139 15.383 1.00 76.44 928 ASP A N 1
ATOM 7251 C CA . ASP A 1 928 ? -34.721 -12.406 14.296 1.00 76.44 928 ASP A CA 1
ATOM 7252 C C . ASP A 1 928 ? -34.830 -11.254 13.286 1.00 76.44 928 ASP A C 1
ATOM 7254 O O . ASP A 1 928 ? -34.873 -11.508 12.077 1.00 76.44 928 ASP A O 1
ATOM 7258 N N . SER A 1 929 ? -34.897 -10.001 13.757 1.00 79.12 929 SER A N 1
ATOM 7259 C CA . SER A 1 929 ? -35.133 -8.824 12.910 1.00 79.12 929 SER A CA 1
ATOM 7260 C C . SER A 1 929 ? -34.571 -7.531 13.529 1.00 79.12 929 SER A C 1
ATOM 7262 O O . SER A 1 929 ? -35.291 -6.802 14.214 1.00 79.12 929 SER A O 1
ATOM 7264 N N . PRO A 1 930 ? -33.305 -7.173 13.240 1.00 78.88 930 PRO A N 1
ATOM 7265 C CA . PRO A 1 930 ? -32.690 -5.945 13.755 1.00 78.88 930 PRO A CA 1
ATOM 7266 C C . PRO A 1 930 ? -33.437 -4.655 13.379 1.00 78.88 930 PRO A C 1
ATOM 7268 O O . PRO A 1 930 ? -33.444 -3.707 14.152 1.00 78.88 930 PRO A O 1
ATOM 7271 N N . LEU A 1 931 ? -34.109 -4.618 12.221 1.00 82.75 931 LEU A N 1
ATOM 7272 C CA . LEU A 1 931 ? -34.895 -3.452 11.792 1.00 82.75 931 LEU A CA 1
ATOM 7273 C C . LEU A 1 931 ? -36.103 -3.191 12.700 1.00 82.75 931 LEU A C 1
ATOM 7275 O O . LEU A 1 931 ? -36.430 -2.039 12.965 1.00 82.75 931 LEU A O 1
ATOM 7279 N N . GLU A 1 932 ? -36.752 -4.249 13.189 1.00 84.19 932 GLU A N 1
ATOM 7280 C CA . GLU A 1 932 ? -37.857 -4.112 14.143 1.00 84.19 932 GLU A CA 1
ATOM 7281 C C . GLU A 1 932 ? -37.359 -3.631 15.507 1.00 84.19 932 GLU A C 1
ATOM 7283 O O . GLU A 1 932 ? -38.088 -2.925 16.192 1.00 84.19 932 GLU A O 1
ATOM 7288 N N . VAL A 1 933 ? -36.119 -3.966 15.884 1.00 87.12 933 VAL A N 1
ATOM 7289 C CA . VAL A 1 933 ? -35.494 -3.438 17.104 1.00 87.12 933 VAL A CA 1
ATOM 7290 C C . VAL A 1 933 ? -35.285 -1.933 16.986 1.00 87.12 933 VAL A C 1
ATOM 7292 O O . VAL A 1 933 ? -35.681 -1.214 17.892 1.00 87.12 933 VAL A O 1
ATOM 7295 N N . TYR A 1 934 ? -34.735 -1.442 15.870 1.00 89.31 934 TYR A N 1
ATOM 7296 C CA . TYR A 1 934 ? -34.551 0.004 15.682 1.00 89.31 934 TYR A CA 1
ATOM 7297 C C . TYR A 1 934 ? -35.890 0.744 15.677 1.00 89.31 934 TYR A C 1
ATOM 7299 O O . TYR A 1 934 ? -36.018 1.780 16.314 1.00 89.31 934 TYR A O 1
ATOM 7307 N N . ALA A 1 935 ? -36.902 0.194 14.997 1.00 86.25 935 ALA A N 1
ATOM 7308 C CA . ALA A 1 935 ? -38.239 0.780 14.986 1.00 86.25 935 ALA A CA 1
ATOM 7309 C C . ALA A 1 935 ? -38.864 0.805 16.390 1.00 86.25 935 ALA A C 1
ATOM 7311 O O . ALA A 1 935 ? -39.430 1.817 16.783 1.00 86.25 935 ALA A O 1
ATOM 7312 N N . ALA A 1 936 ? -38.719 -0.277 17.162 1.00 86.56 936 ALA A N 1
ATOM 7313 C CA . ALA A 1 936 ? -39.235 -0.348 18.525 1.00 86.56 936 ALA A CA 1
ATOM 7314 C C . ALA A 1 936 ? -38.545 0.653 19.460 1.00 86.56 936 ALA A C 1
ATOM 7316 O O . ALA A 1 936 ? -39.234 1.353 20.194 1.00 86.56 936 ALA A O 1
ATOM 7317 N N . LEU A 1 937 ? -37.212 0.763 19.397 1.00 89.25 937 LEU A N 1
ATOM 7318 C CA . LEU A 1 937 ? -36.469 1.782 20.145 1.00 89.25 937 LEU A CA 1
ATOM 7319 C C . LEU A 1 937 ? -36.937 3.185 19.744 1.00 89.25 937 LEU A C 1
ATOM 7321 O O . LEU A 1 937 ? -37.167 4.034 20.591 1.00 89.25 937 LEU A O 1
ATOM 7325 N N . ARG A 1 938 ? -37.167 3.424 18.456 1.00 87.31 938 ARG A N 1
ATOM 7326 C CA . ARG A 1 938 ? -37.577 4.741 17.980 1.00 87.31 938 ARG A CA 1
ATOM 7327 C C . ARG A 1 938 ? -38.985 5.162 18.409 1.00 87.31 938 ARG A C 1
ATOM 7329 O O . ARG A 1 938 ? -39.246 6.354 18.561 1.00 87.31 938 ARG A O 1
ATOM 7336 N N . GLU A 1 939 ? -39.902 4.206 18.519 1.00 85.50 939 GLU A N 1
ATOM 7337 C CA . GLU A 1 939 ? -41.307 4.448 18.870 1.00 85.50 939 GLU A CA 1
ATOM 7338 C C . GLU A 1 939 ? -41.549 4.527 20.386 1.00 85.50 939 GLU A C 1
ATOM 7340 O O . GLU A 1 939 ? -42.566 5.077 20.806 1.00 85.50 939 GLU A O 1
ATOM 7345 N N . GLU A 1 940 ? -40.650 3.981 21.208 1.00 85.00 940 GLU A N 1
ATOM 7346 C CA . GLU A 1 940 ? -40.779 3.984 22.666 1.00 85.00 940 GLU A CA 1
ATOM 7347 C C . GLU A 1 940 ? -40.254 5.298 23.270 1.00 85.00 940 GLU A C 1
ATOM 7349 O O . GLU A 1 940 ? -39.138 5.720 22.976 1.00 85.00 940 GLU A O 1
ATOM 7354 N N . ASP A 1 941 ? -41.024 5.922 24.174 1.00 75.81 941 ASP A N 1
ATOM 7355 C CA . ASP A 1 941 ? -40.687 7.223 24.790 1.00 75.81 941 ASP A CA 1
ATOM 7356 C C . ASP A 1 941 ? -39.308 7.242 25.492 1.00 75.81 941 ASP A C 1
ATOM 7358 O O . ASP A 1 941 ? -38.720 8.305 25.680 1.00 75.81 941 ASP A O 1
ATOM 7362 N N . GLY A 1 942 ? -38.786 6.073 25.885 1.00 79.88 942 GLY A N 1
ATOM 7363 C CA . GLY A 1 942 ? -37.476 5.904 26.525 1.00 79.88 942 GLY A CA 1
ATOM 7364 C C . GLY A 1 942 ? -36.400 5.266 25.645 1.00 79.88 942 GLY A C 1
ATOM 7365 O O . GLY A 1 942 ? -35.328 4.946 26.153 1.00 79.88 942 GLY A O 1
ATOM 7366 N N . GLY A 1 943 ? -36.651 5.032 24.356 1.00 84.81 943 GLY A N 1
ATOM 7367 C CA . GLY A 1 943 ? -35.780 4.183 23.541 1.00 84.81 943 GLY A CA 1
ATOM 7368 C C . GLY A 1 943 ? -34.369 4.720 23.295 1.00 84.81 943 GLY A C 1
ATOM 7369 O O . GLY A 1 943 ? -33.444 3.923 23.139 1.00 84.81 943 GLY A O 1
ATOM 7370 N N . ILE A 1 944 ? -34.170 6.041 23.382 1.00 89.19 944 ILE A N 1
ATOM 7371 C CA . ILE A 1 944 ? -32.837 6.671 23.351 1.00 89.19 944 ILE A CA 1
ATOM 7372 C C . ILE A 1 944 ? -31.916 6.175 24.475 1.00 89.19 944 ILE A C 1
ATOM 7374 O O . ILE A 1 944 ? -30.712 6.127 24.281 1.00 89.19 944 ILE A O 1
ATOM 7378 N N . ALA A 1 945 ? -32.468 5.713 25.602 1.00 89.50 945 ALA A N 1
ATOM 7379 C CA . ALA A 1 945 ? -31.699 5.164 26.720 1.00 89.50 945 ALA A CA 1
ATOM 7380 C C . ALA A 1 945 ? -31.572 3.627 26.676 1.00 89.50 945 ALA A C 1
ATOM 7382 O O . ALA A 1 945 ? -31.029 3.028 27.604 1.00 89.50 945 ALA A O 1
ATOM 7383 N N . GLN A 1 946 ? -32.125 2.960 25.655 1.00 93.06 946 GLN A N 1
ATOM 7384 C CA . GLN A 1 946 ? -32.351 1.508 25.644 1.00 93.06 946 GLN A CA 1
ATOM 7385 C C . GLN A 1 946 ? -31.497 0.745 24.619 1.00 93.06 946 GLN A C 1
ATOM 7387 O O . GLN A 1 946 ? -31.808 -0.403 24.302 1.00 93.06 946 GLN A O 1
ATOM 7392 N N . TRP A 1 947 ? -30.431 1.338 24.074 1.00 93.44 947 TRP A N 1
ATOM 7393 C CA . TRP A 1 947 ? -29.714 0.779 22.918 1.00 93.44 947 TRP A CA 1
ATOM 7394 C C . TRP A 1 947 ? -28.459 -0.045 23.270 1.00 93.44 947 TRP A C 1
ATOM 7396 O O . TRP A 1 947 ? -28.131 -0.994 22.546 1.00 93.44 947 TRP A O 1
ATOM 7406 N N . ILE A 1 948 ? -27.789 0.231 24.402 1.00 96.31 948 ILE A N 1
ATOM 7407 C CA . ILE A 1 948 ? -26.545 -0.464 24.790 1.00 96.31 948 ILE A CA 1
ATOM 7408 C C . ILE A 1 948 ? -26.820 -1.910 25.222 1.00 96.31 948 ILE A C 1
ATOM 7410 O O . ILE A 1 948 ? -26.118 -2.834 24.801 1.00 96.31 948 ILE A O 1
ATOM 7414 N N . LEU A 1 949 ? -27.850 -2.150 26.043 1.00 94.62 949 LEU A N 1
ATOM 7415 C CA . LEU A 1 949 ? -28.177 -3.507 26.503 1.00 94.62 949 LEU A CA 1
ATOM 7416 C C . LEU A 1 949 ? -28.553 -4.464 25.358 1.00 94.62 949 LEU A C 1
ATOM 7418 O O . LEU A 1 949 ? -28.096 -5.610 25.397 1.00 94.62 949 LEU A O 1
ATOM 7422 N N . PRO A 1 950 ? -29.297 -4.046 24.315 1.00 93.31 950 PRO A N 1
ATOM 7423 C CA . PRO A 1 950 ? -29.429 -4.810 23.078 1.00 93.31 950 PRO A CA 1
ATOM 7424 C C . PRO A 1 950 ? -28.101 -5.190 22.417 1.00 93.31 950 PRO A C 1
ATOM 7426 O O . PRO A 1 950 ? -27.935 -6.353 22.042 1.00 93.31 950 PRO A O 1
ATOM 7429 N N . ALA A 1 951 ? -27.136 -4.266 22.315 1.00 93.50 951 ALA A N 1
ATOM 7430 C CA . ALA A 1 951 ? -25.817 -4.557 21.741 1.00 93.50 951 ALA A CA 1
ATOM 7431 C C . ALA A 1 951 ? -25.038 -5.595 22.568 1.00 93.50 951 ALA A C 1
ATOM 7433 O O . ALA A 1 951 ? -24.391 -6.487 22.012 1.00 93.50 951 ALA A O 1
ATOM 7434 N N . VAL A 1 952 ? -25.122 -5.512 23.899 1.00 94.44 952 VAL A N 1
ATOM 7435 C CA . VAL A 1 952 ? -24.525 -6.498 24.814 1.00 94.44 952 VAL A CA 1
ATOM 7436 C C . VAL A 1 952 ? -25.225 -7.849 24.683 1.00 94.44 952 VAL A C 1
ATOM 7438 O O . VAL A 1 952 ? -24.563 -8.874 24.539 1.00 94.44 952 VAL A O 1
ATOM 7441 N N . TYR A 1 953 ? -26.562 -7.874 24.690 1.00 92.38 953 TYR A N 1
ATOM 7442 C CA . TYR A 1 953 ? -27.339 -9.108 24.573 1.00 92.38 953 TYR A CA 1
ATOM 7443 C C . TYR A 1 953 ? -27.099 -9.817 23.235 1.00 92.38 953 TYR A C 1
ATOM 7445 O O . TYR A 1 953 ? -26.987 -11.041 23.223 1.00 92.38 953 TYR A O 1
ATOM 7453 N N . GLY A 1 954 ? -26.955 -9.062 22.139 1.00 87.75 954 GLY A N 1
ATOM 7454 C CA . GLY A 1 954 ? -26.571 -9.566 20.815 1.00 87.75 954 GLY A CA 1
ATOM 7455 C C . GLY A 1 954 ? -25.134 -10.102 20.729 1.00 87.75 954 GLY A C 1
ATOM 7456 O O . GLY A 1 954 ? -24.778 -10.741 19.739 1.00 87.75 954 GLY A O 1
ATOM 7457 N N . GLY A 1 955 ? -24.319 -9.900 21.772 1.00 88.44 955 GLY A N 1
ATOM 7458 C CA . GLY A 1 955 ? -22.936 -10.372 21.860 1.00 88.44 955 GLY A CA 1
ATOM 7459 C C . GLY A 1 955 ? -21.908 -9.453 21.194 1.00 88.44 955 GLY A C 1
ATOM 7460 O O . GLY A 1 955 ? -20.774 -9.880 20.974 1.00 88.44 955 GLY A O 1
ATOM 7461 N N . HIS A 1 956 ? -22.282 -8.212 20.868 1.00 89.38 956 HIS A N 1
ATOM 7462 C CA . HIS A 1 956 ? -21.393 -7.244 20.223 1.00 89.38 956 HIS A CA 1
ATOM 7463 C C . HIS A 1 956 ? -20.459 -6.582 21.242 1.00 89.38 956 HIS A C 1
ATOM 7465 O O . HIS A 1 956 ? -19.237 -6.624 21.090 1.00 89.38 956 HIS A O 1
ATOM 7471 N N . LEU A 1 957 ? -21.032 -6.025 22.313 1.00 91.69 957 LEU A N 1
ATOM 7472 C CA . LEU A 1 957 ? -20.301 -5.350 23.388 1.00 91.69 957 LEU A CA 1
ATOM 7473 C C . LEU A 1 957 ? -20.052 -6.292 24.569 1.00 91.69 957 LEU A C 1
ATOM 7475 O O . LEU A 1 957 ? -20.965 -6.978 25.027 1.00 91.69 957 LEU A O 1
ATOM 7479 N N . ARG A 1 958 ? -18.828 -6.277 25.105 1.00 89.19 958 ARG A N 1
ATOM 7480 C CA . ARG A 1 958 ? -18.456 -7.032 26.316 1.00 89.19 958 ARG A CA 1
ATOM 7481 C C . ARG A 1 958 ? -18.042 -6.145 27.481 1.00 89.19 958 ARG A C 1
ATOM 7483 O O . ARG A 1 958 ? -18.232 -6.523 28.637 1.00 89.19 958 ARG A O 1
ATOM 7490 N N . SER A 1 959 ? -17.457 -4.988 27.193 1.00 91.06 959 SER A N 1
ATOM 7491 C CA . SER A 1 959 ? -17.071 -4.021 28.215 1.00 91.06 959 SER A CA 1
ATOM 7492 C C . SER A 1 959 ? -17.552 -2.635 27.832 1.00 91.06 959 SER A C 1
ATOM 7494 O O . SER A 1 959 ? -17.376 -2.212 26.692 1.00 91.06 959 SER A O 1
ATOM 7496 N N . VAL A 1 960 ? -18.147 -1.938 28.793 1.00 94.62 960 VAL A N 1
ATOM 7497 C CA . VAL A 1 960 ? -18.620 -0.564 28.632 1.00 94.62 960 VAL A CA 1
ATOM 7498 C C . VAL A 1 960 ? -18.028 0.256 29.763 1.00 94.62 960 VAL A C 1
ATOM 7500 O O . VAL A 1 960 ? -18.204 -0.077 30.935 1.00 94.62 960 VAL A O 1
ATOM 7503 N N . TRP A 1 961 ? -17.304 1.313 29.421 1.00 94.69 961 TRP A N 1
ATOM 7504 C CA . TRP A 1 961 ? -16.834 2.304 30.372 1.00 94.69 961 TRP A CA 1
ATOM 7505 C C . TRP A 1 961 ? -17.646 3.576 30.192 1.00 94.69 961 TRP A C 1
ATOM 7507 O O . TRP A 1 961 ? -17.377 4.367 29.294 1.00 94.69 961 TRP A O 1
ATOM 7517 N N . TRP A 1 962 ? -18.624 3.767 31.071 1.00 96.69 962 TRP A N 1
ATOM 7518 C CA . TRP A 1 962 ? -19.336 5.026 31.183 1.00 96.69 962 TRP A CA 1
ATOM 7519 C C . TRP A 1 962 ? -18.485 6.041 31.942 1.00 96.69 962 TRP A C 1
ATOM 7521 O O . TRP A 1 962 ? -18.255 5.925 33.152 1.00 96.69 962 TRP A O 1
ATOM 7531 N N . VAL A 1 963 ? -17.977 7.014 31.194 1.00 95.25 963 VAL A N 1
ATOM 7532 C CA . VAL A 1 963 ? -17.274 8.174 31.720 1.00 95.25 963 VAL A CA 1
ATOM 7533 C C . VAL A 1 963 ? -18.309 9.281 31.850 1.00 95.25 963 VAL A C 1
ATOM 7535 O O . VAL A 1 963 ? -18.713 9.885 30.862 1.00 95.25 963 VAL A O 1
ATOM 7538 N N . ARG A 1 964 ? -18.770 9.513 33.078 1.00 94.19 964 ARG A N 1
ATOM 7539 C CA . ARG A 1 964 ? -19.864 10.446 33.369 1.00 94.19 964 ARG A CA 1
ATOM 7540 C C . ARG A 1 964 ? -19.333 11.834 33.755 1.00 94.19 964 ARG A C 1
ATOM 7542 O O . ARG A 1 964 ? -18.265 11.925 34.374 1.00 94.19 964 ARG A O 1
ATOM 7549 N N . PRO A 1 965 ? -20.071 12.923 33.484 1.00 93.12 965 PRO A N 1
ATOM 7550 C CA . PRO A 1 965 ? -19.715 14.247 33.974 1.00 93.12 965 PRO A CA 1
ATOM 7551 C C . PRO A 1 965 ? -20.042 14.391 35.470 1.00 93.12 965 PRO A C 1
ATOM 7553 O O . PRO A 1 965 ? -20.806 13.620 36.056 1.00 93.12 965 PRO A O 1
ATOM 7556 N N . HIS A 1 966 ? -19.496 15.428 36.113 1.00 85.50 966 HIS A N 1
ATOM 7557 C CA . HIS A 1 966 ? -19.700 15.675 37.550 1.00 85.50 966 HIS A CA 1
ATOM 7558 C C . HIS A 1 966 ? -21.173 15.824 37.965 1.00 85.50 966 HIS A C 1
ATOM 7560 O O . HIS A 1 966 ? -21.505 15.539 39.116 1.00 85.50 966 HIS A O 1
ATOM 7566 N N . GLY A 1 967 ? -22.036 16.272 37.048 1.00 80.94 967 GLY A N 1
ATOM 7567 C CA . GLY A 1 967 ? -23.465 16.483 37.289 1.00 80.94 967 GLY A CA 1
ATOM 7568 C C . GLY A 1 967 ? -24.322 15.216 37.247 1.00 80.94 967 GLY A C 1
ATOM 7569 O O . GLY A 1 967 ? -25.465 15.269 37.690 1.00 80.94 967 GLY A O 1
ATOM 7570 N N . SER A 1 968 ? -23.789 14.099 36.753 1.00 90.12 968 SER A N 1
ATOM 7571 C CA . SER A 1 968 ? -24.540 12.858 36.545 1.00 90.12 968 SER A CA 1
ATOM 7572 C C . SER A 1 968 ? -24.267 11.877 37.668 1.00 90.12 968 SER A C 1
ATOM 7574 O O . SER A 1 968 ? -23.108 11.605 37.973 1.00 90.12 968 SER A O 1
ATOM 7576 N N . GLN A 1 969 ? -25.312 11.362 38.315 1.00 86.25 969 GLN A N 1
ATOM 7577 C CA . GLN A 1 969 ? -25.180 10.505 39.503 1.00 86.25 969 GLN A CA 1
ATOM 7578 C C . GLN A 1 969 ? -26.117 9.287 39.471 1.00 86.25 969 GLN A C 1
ATOM 7580 O O . GLN A 1 969 ? -26.381 8.694 40.511 1.00 86.25 969 GLN A O 1
ATOM 7585 N N . GLN A 1 970 ? -26.633 8.904 38.296 1.00 90.50 970 GLN A N 1
ATOM 7586 C CA . GLN A 1 970 ? -27.617 7.815 38.183 1.00 90.50 970 GLN A CA 1
ATOM 7587 C C . GLN A 1 970 ? -27.074 6.443 38.620 1.00 90.50 970 GLN A C 1
ATOM 7589 O O . GLN A 1 970 ? -27.823 5.645 39.175 1.00 90.50 970 GLN A O 1
ATOM 7594 N N . ILE A 1 971 ? -25.786 6.164 38.388 1.00 91.81 971 ILE A N 1
ATOM 7595 C CA . ILE A 1 971 ? -25.106 4.947 38.859 1.00 91.81 971 ILE A CA 1
ATOM 7596 C C . ILE A 1 971 ? -23.864 5.372 39.641 1.00 91.81 971 ILE A C 1
ATOM 7598 O O . ILE A 1 971 ? -23.160 6.305 39.248 1.00 91.81 971 ILE A O 1
ATOM 7602 N N . SER A 1 972 ? -23.605 4.691 40.756 1.00 90.19 972 SER A N 1
ATOM 7603 C CA . SER A 1 972 ? -22.433 4.961 41.590 1.00 90.19 972 SER A CA 1
ATOM 7604 C C . SER A 1 972 ? -21.127 4.636 40.851 1.00 90.19 972 SER A C 1
ATOM 7606 O O . SER A 1 972 ? -21.072 3.729 40.022 1.00 90.19 972 SER A O 1
ATOM 7608 N N . ASP A 1 973 ? -20.048 5.359 41.169 1.00 91.75 973 ASP A N 1
ATOM 7609 C CA . ASP A 1 973 ? -18.726 5.047 40.613 1.00 91.75 973 ASP A CA 1
ATOM 7610 C C . ASP A 1 973 ? -18.251 3.678 41.098 1.00 91.75 973 ASP A C 1
ATOM 7612 O O . ASP A 1 973 ? -18.265 3.375 42.294 1.00 91.75 973 ASP A O 1
ATOM 7616 N N . GLY A 1 974 ? -17.782 2.854 40.168 1.00 90.62 974 GLY A N 1
ATOM 7617 C CA . GLY A 1 974 ? -17.423 1.482 40.474 1.00 90.62 974 GLY A CA 1
ATOM 7618 C C . GLY A 1 974 ? -17.122 0.642 39.244 1.00 90.62 974 GLY A C 1
ATOM 7619 O O . GLY A 1 974 ? -17.179 1.086 38.099 1.00 90.62 974 GLY A O 1
ATOM 7620 N N . THR A 1 975 ? -16.757 -0.611 39.492 1.00 90.31 975 THR A N 1
ATOM 7621 C CA . THR A 1 975 ? -16.631 -1.635 38.452 1.00 90.31 975 THR A CA 1
ATOM 7622 C C . THR A 1 975 ? -17.600 -2.759 38.772 1.00 90.31 975 THR A C 1
ATOM 7624 O O . THR A 1 975 ? -17.534 -3.369 39.839 1.00 90.31 975 THR A O 1
ATOM 7627 N N . TYR A 1 976 ? -18.488 -3.030 37.828 1.00 91.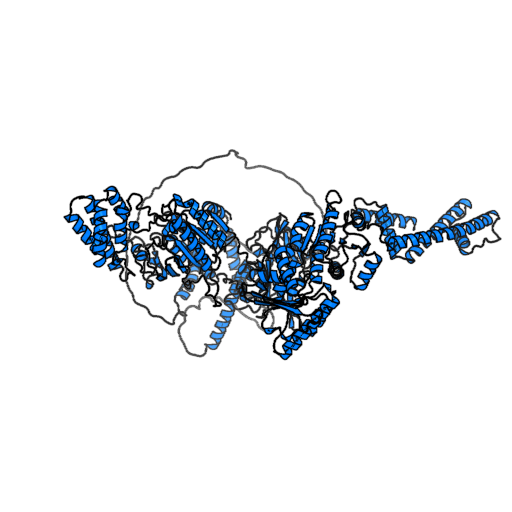94 976 TYR A N 1
ATOM 7628 C CA . TYR A 1 976 ? -19.618 -3.928 37.943 1.00 91.94 976 TYR A CA 1
ATOM 7629 C C . TYR A 1 976 ? -19.459 -5.064 36.940 1.00 91.94 976 TYR A C 1
ATOM 7631 O O . TYR A 1 976 ? -19.438 -4.846 35.731 1.00 91.94 976 TYR A O 1
ATOM 7639 N N . ARG A 1 977 ? -19.372 -6.299 37.438 1.00 91.62 977 ARG A N 1
ATOM 7640 C CA . ARG A 1 977 ? -19.474 -7.489 36.588 1.00 91.62 977 ARG A CA 1
ATOM 7641 C C . ARG A 1 977 ? -20.901 -7.988 36.639 1.00 91.62 977 ARG A C 1
ATOM 7643 O O . ARG A 1 977 ? -21.371 -8.408 37.695 1.00 91.62 977 ARG A O 1
ATOM 7650 N N . CYS A 1 978 ? -21.582 -7.915 35.510 1.00 93.19 978 CYS A N 1
ATOM 7651 C CA . CYS A 1 978 ? -22.986 -8.267 35.406 1.00 93.19 978 CYS A CA 1
ATOM 7652 C C . CYS A 1 978 ? -23.242 -9.132 34.174 1.00 93.19 978 CYS A C 1
ATOM 7654 O O . CYS A 1 978 ? -22.376 -9.326 33.323 1.00 93.19 978 CYS A O 1
ATOM 7656 N N . HIS A 1 979 ? -24.437 -9.699 34.116 1.00 93.94 979 HIS A N 1
ATOM 7657 C CA . HIS A 1 979 ? -24.897 -10.535 33.026 1.00 93.94 979 HIS A CA 1
ATOM 7658 C C . HIS A 1 979 ? -26.169 -9.932 32.445 1.00 93.94 979 HIS A C 1
ATOM 7660 O O . HIS A 1 979 ? -27.084 -9.588 33.195 1.00 93.94 979 HIS A O 1
ATOM 7666 N N . VAL A 1 980 ? -26.228 -9.825 31.120 1.00 94.31 980 VAL A N 1
ATOM 7667 C CA . VAL A 1 980 ? -27.393 -9.340 30.373 1.00 94.31 980 VAL A CA 1
ATOM 7668 C C . VAL A 1 980 ? -28.019 -10.527 29.667 1.00 94.31 980 VAL A C 1
ATOM 7670 O O . VAL A 1 980 ? -27.346 -11.228 28.918 1.00 94.31 980 VAL A O 1
ATOM 7673 N N . GLY A 1 981 ? -29.290 -10.803 29.921 1.00 91.12 981 GLY A N 1
ATOM 7674 C CA . GLY A 1 981 ? -29.953 -11.993 29.405 1.00 91.12 981 GLY A CA 1
ATOM 7675 C C . GLY A 1 981 ? -31.455 -11.825 29.277 1.00 91.12 981 GLY A C 1
ATOM 7676 O O . GLY A 1 981 ? -32.023 -10.783 29.585 1.00 91.12 981 GLY A O 1
ATOM 7677 N N . ARG A 1 982 ? -32.116 -12.893 28.849 1.00 88.81 982 ARG A N 1
ATOM 7678 C CA . ARG A 1 982 ? -33.569 -12.953 28.727 1.00 88.81 982 ARG A CA 1
ATOM 7679 C C . ARG A 1 982 ? -34.204 -13.294 30.072 1.00 88.81 982 ARG A C 1
ATOM 7681 O O . ARG A 1 982 ? -33.811 -14.280 30.705 1.00 88.81 982 ARG A O 1
ATOM 7688 N N . GLY A 1 983 ? -35.210 -12.525 30.482 1.00 84.38 983 GLY A N 1
ATOM 7689 C CA . GLY A 1 983 ? -35.940 -12.725 31.735 1.00 84.38 983 GLY A CA 1
ATOM 7690 C C . GLY A 1 983 ? -37.433 -12.428 31.606 1.00 84.38 983 GLY A C 1
ATOM 7691 O O . GLY A 1 983 ? -37.878 -11.773 30.667 1.00 84.38 983 GLY A O 1
ATOM 7692 N N . LEU A 1 984 ? -38.226 -12.936 32.552 1.00 75.31 984 LEU A N 1
ATOM 7693 C CA . LEU A 1 984 ? -39.652 -12.610 32.632 1.00 75.31 984 LEU A CA 1
ATOM 7694 C C . LEU A 1 984 ? -39.809 -11.167 33.130 1.00 75.31 984 LEU A C 1
ATOM 7696 O O . LEU A 1 984 ? -39.166 -10.777 34.104 1.00 75.31 984 LEU A O 1
ATOM 7700 N N . GLY A 1 985 ? -40.650 -10.374 32.466 1.00 58.69 985 GLY A N 1
ATOM 7701 C CA . GLY A 1 985 ? -40.978 -9.028 32.928 1.00 58.69 985 GLY A CA 1
ATOM 7702 C C . GLY A 1 985 ? -41.873 -9.055 34.170 1.00 58.69 985 GLY A C 1
ATOM 7703 O O . GLY A 1 985 ? -42.917 -9.708 34.170 1.00 58.69 985 GLY A O 1
ATOM 7704 N N . SER A 1 986 ? -41.510 -8.303 35.211 1.00 49.66 986 SER A N 1
ATOM 7705 C CA . SER A 1 986 ? -42.483 -7.841 36.206 1.00 49.66 986 SER A CA 1
ATOM 7706 C C . SER A 1 986 ? -43.202 -6.634 35.615 1.00 49.66 986 SER A C 1
ATOM 7708 O O . SER A 1 986 ? -42.622 -5.558 35.524 1.00 49.66 986 SER A O 1
ATOM 7710 N N . ARG A 1 987 ? -44.458 -6.791 35.186 1.00 46.22 987 ARG A N 1
ATOM 7711 C CA . ARG A 1 987 ? -45.311 -5.632 34.892 1.00 46.22 987 ARG A CA 1
ATOM 7712 C C . ARG A 1 987 ? -45.669 -4.992 36.236 1.00 46.22 987 ARG A C 1
ATOM 7714 O O . ARG A 1 987 ? -46.339 -5.634 37.046 1.00 46.22 987 ARG A O 1
ATOM 7721 N N . GLY A 1 988 ? -45.182 -3.777 36.486 1.00 41.06 988 GLY A N 1
ATOM 7722 C CA . GLY A 1 988 ? -45.569 -2.979 37.648 1.00 41.06 988 GLY A CA 1
ATOM 7723 C C . GLY A 1 988 ? -47.091 -2.835 37.700 1.00 41.06 988 GLY A C 1
ATOM 7724 O O . GLY A 1 988 ? -47.728 -2.465 36.716 1.00 41.06 988 GLY A O 1
ATOM 7725 N N . THR A 1 989 ? -47.693 -3.201 38.826 1.00 31.53 989 THR A N 1
ATOM 7726 C CA . THR A 1 989 ? -49.129 -3.054 39.066 1.00 31.53 989 THR A CA 1
ATOM 7727 C C . THR A 1 989 ? -49.407 -1.647 39.582 1.00 31.53 989 THR A C 1
ATOM 7729 O O . THR A 1 989 ? -49.211 -1.400 40.769 1.00 31.53 989 THR A O 1
ATOM 7732 N N . THR A 1 990 ? -49.884 -0.740 38.733 1.00 33.59 990 THR A N 1
ATOM 7733 C CA . THR A 1 990 ? -50.453 0.547 39.184 1.00 33.59 990 THR A CA 1
ATOM 7734 C C . THR A 1 990 ? -51.974 0.609 39.109 1.00 33.59 990 THR A C 1
ATOM 7736 O O . THR A 1 990 ? -52.553 1.569 39.596 1.00 33.59 990 THR A O 1
ATOM 7739 N N . ASP A 1 991 ? -52.654 -0.432 38.625 1.00 32.19 991 ASP A N 1
ATOM 7740 C CA . ASP A 1 991 ? -54.116 -0.471 38.652 1.00 32.19 991 ASP A CA 1
ATOM 7741 C C . ASP A 1 991 ? -54.598 -1.815 39.200 1.00 32.19 991 ASP A C 1
ATOM 7743 O O . ASP A 1 991 ? -54.361 -2.872 38.615 1.00 32.19 991 ASP A O 1
ATOM 7747 N N . GLY A 1 992 ? -55.246 -1.779 40.367 1.00 35.00 992 GLY A N 1
ATOM 7748 C CA . GLY A 1 992 ? -55.729 -2.934 41.131 1.00 35.00 992 GLY A CA 1
ATOM 7749 C C . GLY A 1 992 ? -56.896 -3.686 40.484 1.00 35.00 992 GLY A C 1
ATOM 7750 O O . GLY A 1 992 ? -57.898 -3.951 41.145 1.00 35.00 992 GLY A O 1
ATOM 7751 N N . ARG A 1 993 ? -56.792 -4.032 39.198 1.00 35.94 993 ARG A N 1
ATOM 7752 C CA . ARG A 1 993 ? -57.713 -4.945 38.518 1.00 35.94 993 ARG A CA 1
ATOM 7753 C C . ARG A 1 993 ? -57.152 -6.363 38.557 1.00 35.94 993 ARG A C 1
ATOM 7755 O O . ARG A 1 993 ? -55.988 -6.601 38.243 1.00 35.94 993 ARG A O 1
ATOM 7762 N N . GLU A 1 994 ? -57.993 -7.295 38.997 1.00 36.84 994 GLU A N 1
ATOM 7763 C CA . GLU A 1 994 ? -57.702 -8.727 39.000 1.00 36.84 994 GLU A CA 1
ATOM 7764 C C . GLU A 1 994 ? -57.279 -9.201 37.600 1.00 36.84 994 GLU A C 1
ATOM 7766 O O . GLU A 1 994 ? -57.814 -8.755 36.586 1.00 36.84 994 GLU A O 1
ATOM 7771 N N . ARG A 1 995 ? -56.272 -10.081 37.575 1.00 37.69 995 ARG A N 1
ATOM 7772 C CA . ARG A 1 995 ? -55.612 -10.598 36.369 1.00 37.69 995 ARG A CA 1
ATOM 7773 C C . ARG A 1 995 ? -56.556 -11.502 35.579 1.00 37.69 995 ARG A C 1
ATOM 7775 O O . ARG A 1 995 ? -57.062 -12.472 36.138 1.00 37.69 995 ARG A O 1
ATOM 7782 N N . ASP A 1 996 ? -56.660 -11.271 34.275 1.00 36.31 996 ASP A N 1
ATOM 7783 C CA . ASP A 1 996 ? -57.033 -12.325 33.331 1.00 36.31 996 ASP A CA 1
ATOM 7784 C C . ASP A 1 996 ? -55.818 -13.257 33.139 1.00 36.31 996 ASP A C 1
ATOM 7786 O O . ASP A 1 996 ? -54.720 -12.815 32.801 1.00 36.31 996 ASP A O 1
ATOM 7790 N N . GLU A 1 997 ? -55.987 -14.558 33.398 1.00 42.22 997 GLU A N 1
ATOM 7791 C CA . GLU A 1 997 ? -54.912 -15.573 33.400 1.00 42.22 997 GLU A CA 1
ATOM 7792 C C . GLU A 1 997 ? -54.390 -15.966 31.991 1.00 42.22 997 GLU A C 1
ATOM 7794 O O . GLU A 1 997 ? -53.590 -16.896 31.886 1.00 42.22 997 GLU A O 1
ATOM 7799 N N . ASP A 1 998 ? -54.788 -15.266 30.919 1.00 37.69 998 ASP A N 1
ATOM 7800 C CA . ASP A 1 998 ? -54.528 -15.659 29.518 1.00 37.69 998 ASP A CA 1
ATOM 7801 C C . ASP A 1 998 ? -53.595 -14.715 28.711 1.00 37.69 998 ASP A C 1
ATOM 7803 O O . ASP A 1 998 ? -53.349 -14.969 27.529 1.00 37.69 998 ASP A O 1
ATOM 7807 N N . GLU A 1 999 ? -53.009 -13.661 29.300 1.00 44.16 999 GLU A N 1
ATOM 7808 C CA . GLU A 1 999 ? -51.994 -12.841 28.605 1.00 44.16 999 GLU A CA 1
ATOM 7809 C C . GLU A 1 999 ? -50.585 -13.457 28.723 1.00 44.16 999 GLU A C 1
ATOM 7811 O O . GLU A 1 999 ? -50.008 -13.568 29.807 1.00 44.16 999 GLU A O 1
ATOM 7816 N N . ALA A 1 1000 ? -50.013 -13.871 27.587 1.00 46.47 1000 ALA A N 1
ATOM 7817 C CA . ALA A 1 1000 ? -48.658 -14.410 27.503 1.00 46.47 1000 ALA A CA 1
ATOM 7818 C C . ALA A 1 1000 ? -47.624 -13.376 27.991 1.00 46.47 1000 ALA A C 1
ATOM 7820 O O . ALA A 1 1000 ? -47.496 -12.297 27.419 1.00 46.47 1000 ALA A O 1
ATOM 7821 N N . GLN A 1 1001 ? -46.872 -13.715 29.043 1.00 58.16 1001 GLN A N 1
ATOM 7822 C CA . GLN A 1 1001 ? -45.794 -12.872 29.566 1.00 58.16 1001 GLN A CA 1
ATOM 7823 C C . GLN A 1 1001 ? -44.678 -12.738 28.521 1.00 58.16 1001 GLN A C 1
ATOM 7825 O O . GLN A 1 1001 ? -44.053 -13.734 28.153 1.00 58.16 1001 GLN A O 1
ATOM 7830 N N . VAL A 1 1002 ? -44.429 -11.513 28.050 1.00 66.38 1002 VAL A N 1
ATOM 7831 C CA . VAL A 1 1002 ? -43.323 -11.210 27.133 1.00 66.38 1002 VAL A CA 1
ATOM 7832 C C . VAL A 1 1002 ? -42.003 -11.294 27.904 1.00 66.38 1002 VAL A C 1
ATOM 7834 O O . VAL A 1 1002 ? -41.856 -10.730 28.991 1.00 66.38 1002 VAL A O 1
ATOM 7837 N N . GLU A 1 1003 ? -41.046 -12.047 27.365 1.00 80.69 1003 GLU A N 1
ATOM 7838 C CA . GLU A 1 1003 ? -39.704 -12.177 27.934 1.00 80.69 1003 GLU A CA 1
ATOM 7839 C C . GLU A 1 1003 ? -38.779 -11.128 27.298 1.00 80.69 1003 GLU A C 1
ATOM 7841 O O . GLU A 1 1003 ? -38.402 -11.256 26.132 1.00 80.69 1003 GLU A O 1
ATOM 7846 N N . GLY A 1 1004 ? -38.434 -10.093 28.066 1.00 87.31 1004 GLY A N 1
ATOM 7847 C CA . GLY A 1 1004 ? -37.572 -8.985 27.641 1.00 87.31 1004 GLY A CA 1
ATOM 7848 C C . GLY A 1 1004 ? -36.114 -9.139 28.087 1.00 87.31 1004 GLY A C 1
ATOM 7849 O O . GLY A 1 1004 ? -35.737 -10.119 28.744 1.00 87.31 1004 GLY A O 1
ATOM 7850 N N . ILE A 1 1005 ? -35.289 -8.153 27.729 1.00 91.44 1005 ILE A N 1
ATOM 7851 C CA . ILE A 1 1005 ? -33.878 -8.066 28.134 1.00 91.44 1005 ILE A CA 1
ATOM 7852 C C . ILE A 1 1005 ? -33.807 -7.602 29.592 1.00 91.44 1005 ILE A C 1
ATOM 7854 O O . ILE A 1 1005 ? -34.512 -6.682 30.002 1.00 91.44 1005 ILE A O 1
ATOM 7858 N N . LYS A 1 1006 ? -32.978 -8.273 30.392 1.00 92.44 1006 LYS A N 1
ATOM 7859 C CA . LYS A 1 1006 ? -32.780 -8.027 31.824 1.00 92.44 1006 LYS A CA 1
ATOM 7860 C C . LYS A 1 1006 ? -31.296 -8.087 32.179 1.00 92.44 1006 LYS A C 1
ATOM 7862 O O . LYS A 1 1006 ? -30.520 -8.756 31.496 1.00 92.44 1006 LYS A O 1
ATOM 7867 N N . ILE A 1 1007 ? -30.914 -7.448 33.280 1.00 94.38 1007 ILE A N 1
ATOM 7868 C CA . ILE A 1 1007 ? -29.531 -7.360 33.763 1.00 94.38 1007 ILE A CA 1
ATOM 7869 C C . ILE A 1 1007 ? -29.405 -7.829 35.215 1.00 94.38 1007 ILE A C 1
ATOM 7871 O O . ILE A 1 1007 ? -30.295 -7.620 36.037 1.00 94.38 1007 ILE A O 1
ATOM 7875 N N . SER A 1 1008 ? -28.283 -8.462 35.556 1.00 94.25 1008 SER A N 1
ATOM 7876 C CA . SER A 1 1008 ? -28.021 -8.973 36.908 1.00 94.25 1008 SER A CA 1
ATOM 7877 C C . SER A 1 1008 ? -27.449 -7.950 37.894 1.00 94.25 1008 SER A C 1
ATOM 7879 O O . SER A 1 1008 ? -27.073 -8.330 39.003 1.00 94.25 1008 SER A O 1
ATOM 7881 N N . CYS A 1 1009 ? -27.337 -6.679 37.503 1.00 92.62 1009 CYS A N 1
ATOM 7882 C CA . CYS A 1 1009 ? -26.780 -5.621 38.339 1.00 92.62 1009 CYS A CA 1
ATOM 7883 C C . CYS A 1 1009 ? -27.850 -5.073 39.289 1.00 92.62 1009 CYS A C 1
ATOM 7885 O O . CYS A 1 1009 ? -28.865 -4.555 38.840 1.00 92.62 1009 CYS A O 1
ATOM 7887 N N . SER A 1 1010 ? -27.622 -5.187 40.598 1.00 91.56 1010 SER A N 1
ATOM 7888 C CA . SER A 1 1010 ? -28.570 -4.768 41.637 1.00 91.56 1010 SER A CA 1
ATOM 7889 C C . SER A 1 1010 ? -28.461 -3.287 42.013 1.00 91.56 1010 SER A C 1
ATOM 7891 O O . SER A 1 1010 ? -28.909 -2.907 43.090 1.00 91.56 1010 SER A O 1
ATOM 7893 N N . GLU A 1 1011 ? -27.811 -2.454 41.200 1.00 92.94 1011 GLU A N 1
ATOM 7894 C CA . GLU A 1 1011 ? -27.824 -1.005 41.424 1.00 92.94 1011 GLU A CA 1
ATOM 7895 C C . GLU A 1 1011 ? -29.265 -0.471 41.311 1.00 92.94 1011 GLU A C 1
ATOM 7897 O O . GLU A 1 1011 ? -30.010 -0.949 40.446 1.00 92.94 1011 GLU A O 1
ATOM 7902 N N . PRO A 1 1012 ? -29.671 0.508 42.146 1.00 90.69 1012 PRO A N 1
ATOM 7903 C CA . PRO A 1 1012 ? -31.030 1.053 42.159 1.00 90.69 1012 PRO A CA 1
ATOM 7904 C C . PRO A 1 1012 ? -31.538 1.454 40.774 1.00 90.69 1012 PRO A C 1
ATOM 7906 O O . PRO A 1 1012 ? -32.675 1.132 40.452 1.00 90.69 1012 PRO A O 1
ATOM 7909 N N . TYR A 1 1013 ? -30.673 2.019 39.924 1.00 91.62 1013 TYR A N 1
ATOM 7910 C CA . TYR A 1 1013 ? -30.978 2.362 38.531 1.00 91.62 1013 TYR A CA 1
ATOM 7911 C C . TYR A 1 1013 ? -31.680 1.224 37.764 1.00 91.62 1013 TYR A C 1
ATOM 7913 O O . TYR A 1 1013 ? -32.758 1.413 37.210 1.00 91.62 1013 TYR A O 1
ATOM 7921 N N . PHE A 1 1014 ? -31.125 0.007 37.791 1.00 92.44 1014 PHE A N 1
ATOM 7922 C CA . PHE A 1 1014 ? -31.682 -1.137 37.055 1.00 92.44 1014 PHE A CA 1
ATOM 7923 C C . PHE A 1 1014 ? -32.929 -1.733 37.718 1.00 92.44 1014 PHE A C 1
ATOM 7925 O O . PHE A 1 1014 ? -33.761 -2.355 37.052 1.00 92.44 1014 PHE A O 1
ATOM 7932 N N . VAL A 1 1015 ? -33.038 -1.604 39.042 1.00 90.19 1015 VAL A N 1
ATOM 7933 C CA . VAL A 1 1015 ? -34.187 -2.102 39.808 1.00 90.19 1015 VAL A CA 1
ATOM 7934 C C . VAL A 1 1015 ? -35.390 -1.188 39.603 1.00 90.19 1015 VAL A C 1
ATOM 7936 O O . VAL A 1 1015 ? -36.490 -1.682 39.367 1.00 90.19 1015 VAL A O 1
ATOM 7939 N N . GLU A 1 1016 ? -35.176 0.127 39.625 1.00 87.00 1016 GLU A N 1
ATOM 7940 C CA . GLU A 1 1016 ? -36.210 1.139 39.405 1.00 87.00 1016 GLU A CA 1
ATOM 7941 C C . GLU A 1 1016 ? -36.756 1.112 37.984 1.00 87.00 1016 GLU A C 1
ATOM 7943 O O . GLU A 1 1016 ? -37.968 1.224 37.790 1.00 87.00 1016 GLU A O 1
ATOM 7948 N N . ASP A 1 1017 ? -35.882 0.878 37.013 1.00 85.31 1017 ASP A N 1
ATOM 7949 C CA . ASP A 1 1017 ? -36.255 0.694 35.614 1.00 85.31 1017 ASP A CA 1
ATOM 7950 C C . ASP A 1 1017 ? -36.914 -0.684 35.359 1.00 85.31 1017 ASP A C 1
ATOM 7952 O O . ASP A 1 1017 ? -37.367 -1.017 34.266 1.00 85.31 1017 ASP A O 1
ATOM 7956 N N . GLY A 1 1018 ? -37.005 -1.532 36.393 1.00 87.25 1018 GLY A N 1
ATOM 7957 C CA . GLY A 1 1018 ? -37.684 -2.825 36.338 1.00 87.25 1018 GLY A CA 1
ATOM 7958 C C . GLY A 1 1018 ? -36.961 -3.868 35.483 1.00 87.25 1018 GLY A C 1
ATOM 7959 O O . GLY A 1 1018 ? -37.550 -4.901 35.140 1.00 87.25 1018 GLY A O 1
ATOM 7960 N N . ILE A 1 1019 ? -35.697 -3.631 35.126 1.00 90.69 1019 ILE A N 1
ATOM 7961 C CA . ILE A 1 1019 ? -34.876 -4.497 34.265 1.00 90.69 1019 ILE A CA 1
ATOM 7962 C C . ILE A 1 1019 ? -33.894 -5.381 35.039 1.00 90.69 1019 ILE A C 1
ATOM 7964 O O . ILE A 1 1019 ? -33.268 -6.266 34.452 1.00 90.69 1019 ILE A O 1
ATOM 7968 N N . TYR A 1 1020 ? -33.813 -5.224 36.359 1.00 91.56 1020 TYR A N 1
ATOM 7969 C CA . TYR A 1 1020 ? -33.069 -6.132 37.222 1.00 91.56 1020 TYR A CA 1
ATOM 7970 C C . TYR A 1 1020 ? -33.672 -7.545 37.241 1.00 91.56 1020 TYR A C 1
ATOM 7972 O O . TYR A 1 1020 ? -34.877 -7.741 37.413 1.00 91.56 1020 TYR A O 1
ATOM 7980 N N . SER A 1 1021 ? -32.812 -8.555 37.127 1.00 90.25 1021 SER A N 1
ATOM 7981 C CA . SER A 1 1021 ? -33.147 -9.948 37.415 1.00 90.25 1021 SER A CA 1
ATOM 7982 C C . SER A 1 1021 ? -31.928 -10.670 37.988 1.00 90.25 1021 SER A C 1
ATOM 7984 O O . SER A 1 1021 ? -30.848 -10.576 37.405 1.00 90.25 1021 SER A O 1
ATOM 7986 N N . PRO A 1 1022 ? -32.072 -11.482 39.053 1.00 88.94 1022 PRO A N 1
ATOM 7987 C CA . PRO A 1 1022 ? -30.975 -12.297 39.562 1.00 88.94 1022 PRO A CA 1
ATOM 7988 C C . PRO A 1 1022 ? -30.340 -13.143 38.453 1.00 88.94 1022 PRO A C 1
ATOM 7990 O O . PRO A 1 1022 ? -31.051 -13.738 37.643 1.00 88.94 1022 PRO A O 1
ATOM 7993 N N . GLU A 1 1023 ? -29.011 -13.262 38.458 1.00 87.19 1023 GLU A N 1
ATOM 7994 C CA . GLU A 1 1023 ? -28.251 -13.972 37.414 1.00 87.19 1023 GLU A CA 1
ATOM 7995 C C . GLU A 1 1023 ? -28.773 -15.396 37.162 1.00 87.19 1023 GLU A C 1
ATOM 7997 O O . GLU A 1 1023 ? -28.925 -15.825 36.024 1.00 87.19 1023 GLU A O 1
ATOM 8002 N N . LYS A 1 1024 ? -29.157 -16.107 38.229 1.00 85.06 1024 LYS A N 1
ATOM 8003 C CA . LYS A 1 1024 ? -29.705 -17.475 38.160 1.00 85.06 1024 LYS A CA 1
ATOM 8004 C C . LYS A 1 1024 ? -31.028 -17.584 37.393 1.00 85.06 1024 LYS A C 1
ATOM 8006 O O . LYS A 1 1024 ? -31.401 -18.688 36.998 1.00 85.06 1024 LYS A O 1
ATOM 8011 N N . SER A 1 1025 ? -31.750 -16.478 37.251 1.00 85.12 1025 SER A N 1
ATOM 8012 C CA . SER A 1 1025 ? -33.050 -16.401 36.580 1.00 85.12 1025 SER A CA 1
ATOM 8013 C C . SER A 1 1025 ? -32.926 -15.978 35.113 1.00 85.12 1025 SER A C 1
ATOM 8015 O O . SER A 1 1025 ? -33.883 -16.145 34.354 1.00 85.12 1025 SER A O 1
ATOM 8017 N N . LEU A 1 1026 ? -31.763 -15.457 34.705 1.00 88.12 1026 LEU A N 1
ATOM 8018 C CA . LEU A 1 1026 ? -31.487 -15.072 33.326 1.00 88.12 1026 LEU A CA 1
ATOM 8019 C C . LEU A 1 1026 ? -31.257 -16.309 32.449 1.00 88.12 1026 LEU A C 1
ATOM 8021 O O . LEU A 1 1026 ? -30.646 -17.298 32.857 1.00 88.12 1026 LEU A O 1
ATOM 8025 N N . ARG A 1 1027 ? -31.735 -16.244 31.206 1.00 86.19 1027 ARG A N 1
ATOM 8026 C CA . ARG A 1 1027 ? -31.475 -17.237 30.154 1.00 86.19 1027 ARG A CA 1
ATOM 8027 C C . ARG A 1 1027 ? -30.685 -16.601 29.018 1.00 86.19 1027 ARG A C 1
ATOM 8029 O O . ARG A 1 1027 ? -30.880 -15.428 28.720 1.00 86.19 1027 ARG A O 1
ATOM 8036 N N . CYS A 1 1028 ? -29.839 -17.394 28.357 1.00 84.06 1028 CYS A N 1
ATOM 8037 C CA . CYS A 1 1028 ? -29.057 -16.954 27.192 1.00 84.06 1028 CYS A CA 1
ATOM 8038 C C . CYS A 1 1028 ? -28.256 -15.668 27.480 1.00 84.06 1028 CYS A C 1
ATOM 8040 O O . CYS A 1 1028 ? -28.303 -14.726 26.699 1.00 84.06 1028 CYS A O 1
ATOM 8042 N N . SER A 1 1029 ? -27.608 -15.599 28.646 1.00 87.69 1029 SER A N 1
ATOM 8043 C CA . SER A 1 1029 ? -26.962 -14.379 29.125 1.00 87.69 1029 SER A CA 1
ATOM 8044 C C . SER A 1 1029 ? -25.566 -14.167 28.540 1.00 87.69 1029 SER A C 1
ATOM 8046 O O . SER A 1 1029 ? -24.795 -15.120 28.434 1.00 87.69 1029 SER A O 1
ATOM 8048 N N . GLN A 1 1030 ? -25.229 -12.909 28.271 1.00 90.44 1030 GLN A N 1
ATOM 8049 C CA . GLN A 1 1030 ? -23.895 -12.420 27.927 1.00 90.44 1030 GLN A CA 1
ATOM 8050 C C . GLN A 1 1030 ? -23.258 -11.722 29.132 1.00 90.44 1030 GLN A C 1
ATOM 8052 O O . GLN A 1 1030 ? -23.961 -11.126 29.949 1.00 90.44 1030 GLN A O 1
ATOM 8057 N N . SER A 1 1031 ? -21.934 -11.810 29.267 1.00 91.44 1031 SER A N 1
ATOM 8058 C CA . SER A 1 1031 ? -21.189 -11.109 30.322 1.00 91.44 1031 SER A CA 1
ATOM 8059 C C . SER A 1 1031 ? -20.933 -9.652 29.942 1.00 91.44 1031 SER A C 1
ATOM 8061 O O . SER A 1 1031 ? -20.490 -9.398 28.823 1.00 91.44 1031 SER A O 1
ATOM 8063 N N . LEU A 1 1032 ? -21.108 -8.739 30.894 1.00 94.06 1032 LEU A N 1
ATOM 8064 C CA . LEU A 1 1032 ? -20.821 -7.314 30.768 1.00 94.06 1032 LEU A CA 1
ATOM 8065 C C . LEU A 1 1032 ? -19.893 -6.852 31.899 1.00 94.06 1032 LEU A C 1
ATOM 8067 O O . LEU A 1 1032 ? -20.253 -6.904 33.079 1.00 94.06 1032 LEU A O 1
ATOM 8071 N N . ASP A 1 1033 ? -18.713 -6.365 31.518 1.00 92.44 1033 ASP A N 1
ATOM 8072 C CA . ASP A 1 1033 ? -17.797 -5.634 32.394 1.00 92.44 1033 ASP A CA 1
ATOM 8073 C C . ASP A 1 1033 ? -18.113 -4.128 32.286 1.00 92.44 1033 ASP A C 1
ATOM 8075 O O . ASP A 1 1033 ? -17.605 -3.441 31.393 1.00 92.44 1033 ASP A O 1
ATOM 8079 N N . LEU A 1 1034 ? -18.976 -3.627 33.176 1.00 94.19 1034 LEU A N 1
ATOM 8080 C CA . LEU A 1 1034 ? -19.391 -2.223 33.241 1.00 94.19 1034 LEU A CA 1
ATOM 8081 C C . LEU A 1 1034 ? -18.489 -1.445 34.204 1.00 94.19 1034 LEU A C 1
ATOM 8083 O O . LEU A 1 1034 ? -18.330 -1.812 35.368 1.00 94.19 1034 LEU A O 1
ATOM 8087 N N . ARG A 1 1035 ? -17.928 -0.332 33.745 1.00 93.12 1035 ARG A N 1
ATOM 8088 C CA . ARG A 1 1035 ? -17.156 0.598 34.567 1.00 93.12 1035 ARG A CA 1
ATOM 8089 C C . ARG A 1 1035 ? -17.827 1.960 34.565 1.00 93.12 1035 ARG A C 1
ATOM 8091 O O . ARG A 1 1035 ? -18.159 2.466 33.503 1.00 93.12 1035 ARG A O 1
ATOM 8098 N N . VAL A 1 1036 ? -17.969 2.553 35.744 1.00 94.56 1036 VAL A N 1
ATOM 8099 C CA . VAL A 1 1036 ? -18.524 3.896 35.926 1.00 94.56 1036 VAL A CA 1
ATOM 8100 C C . VAL A 1 1036 ? -17.497 4.739 36.663 1.00 94.56 1036 VAL A C 1
ATOM 8102 O O . VAL A 1 1036 ? -17.022 4.346 37.734 1.00 94.56 1036 VAL A O 1
ATOM 8105 N N . SER A 1 1037 ? -17.108 5.868 36.080 1.00 93.75 1037 SER A N 1
ATOM 8106 C CA . SER A 1 1037 ? -16.236 6.831 36.750 1.00 93.75 1037 SER A CA 1
ATOM 8107 C C . SER A 1 1037 ? -16.402 8.235 36.190 1.00 93.75 1037 SER A C 1
ATOM 8109 O O . SER A 1 1037 ? -16.818 8.423 35.050 1.00 93.75 1037 SER A O 1
ATOM 8111 N N . LEU A 1 1038 ? -15.966 9.224 36.965 1.00 93.00 1038 LEU A N 1
ATOM 8112 C CA . LEU A 1 1038 ? -15.594 10.527 36.416 1.00 93.00 1038 LEU A CA 1
ATOM 8113 C C . LEU A 1 1038 ? -14.407 10.398 35.446 1.00 93.00 1038 LEU A C 1
ATOM 8115 O O . LEU A 1 1038 ? -13.692 9.386 35.446 1.00 93.00 1038 LEU A O 1
ATOM 8119 N N . LEU A 1 1039 ? -14.178 11.449 34.656 1.00 89.81 1039 LEU A N 1
ATOM 8120 C CA . LEU A 1 1039 ? -12.996 11.574 33.807 1.00 89.81 1039 LEU A CA 1
ATOM 8121 C C . LEU A 1 1039 ? -11.712 11.503 34.668 1.00 89.81 1039 LEU A C 1
ATOM 8123 O O . LEU A 1 1039 ? -11.557 12.315 35.587 1.00 89.81 1039 LEU A O 1
ATOM 8127 N N . PRO A 1 1040 ? -10.791 10.554 34.414 1.00 85.25 1040 PRO A N 1
ATOM 8128 C CA . PRO A 1 1040 ? -9.547 10.447 35.174 1.00 85.25 1040 PRO A CA 1
ATOM 8129 C C . PRO A 1 1040 ? -8.659 11.688 35.007 1.00 85.25 1040 PRO A C 1
ATOM 8131 O O . PRO A 1 1040 ? -8.443 12.157 33.891 1.00 85.25 1040 PRO A O 1
ATOM 8134 N N . GLY A 1 1041 ? -8.089 12.192 36.107 1.00 78.88 1041 GLY A N 1
ATOM 8135 C CA . GLY A 1 1041 ? -7.165 13.334 36.066 1.00 78.88 1041 GLY A CA 1
ATOM 8136 C C . GLY A 1 1041 ? -5.871 13.029 35.297 1.00 78.88 1041 GLY A C 1
ATOM 8137 O O . GLY A 1 1041 ? -5.496 11.863 35.151 1.00 78.88 1041 GLY A O 1
ATOM 8138 N N . GLU A 1 1042 ? -5.171 14.066 34.820 1.00 72.75 1042 GLU A N 1
ATOM 8139 C CA . GLU A 1 1042 ? -3.918 13.929 34.046 1.00 72.75 1042 GLU A CA 1
ATOM 8140 C C . GLU A 1 1042 ? -2.834 13.144 34.805 1.00 72.75 1042 GLU A C 1
ATOM 8142 O O . GLU A 1 1042 ? -2.179 12.283 34.222 1.00 72.75 1042 GLU A O 1
ATOM 8147 N N . ASP A 1 1043 ? -2.741 13.346 36.122 1.00 69.12 1043 ASP A N 1
ATOM 8148 C CA . ASP A 1 1043 ? -1.741 12.708 36.990 1.00 69.12 1043 ASP A CA 1
ATOM 8149 C C . ASP A 1 1043 ? -2.139 11.307 37.498 1.00 69.12 1043 ASP A C 1
ATOM 8151 O O . ASP A 1 1043 ? -1.359 10.641 38.183 1.00 69.12 1043 ASP A O 1
ATOM 8155 N N . GLN A 1 1044 ? -3.366 10.848 37.227 1.00 70.75 1044 GLN A N 1
ATOM 8156 C CA . GLN A 1 1044 ? -3.851 9.555 37.720 1.00 70.75 1044 GLN A CA 1
ATOM 8157 C C . GLN A 1 1044 ? -3.583 8.456 36.690 1.00 70.75 1044 GLN A C 1
ATOM 8159 O O . GLN A 1 1044 ? -3.978 8.630 35.543 1.00 70.75 1044 GLN A O 1
ATOM 8164 N N . PRO A 1 1045 ? -2.978 7.310 37.049 1.00 64.88 1045 PRO A N 1
ATOM 8165 C CA . PRO A 1 1045 ? -2.784 6.220 36.098 1.00 64.88 1045 PRO A CA 1
ATOM 8166 C C . PRO A 1 1045 ? -4.131 5.758 35.540 1.00 64.88 1045 PRO A C 1
ATOM 8168 O O . PRO A 1 1045 ? -5.100 5.601 36.292 1.00 64.88 1045 PRO A O 1
ATOM 8171 N N . LEU A 1 1046 ? -4.189 5.542 34.222 1.00 70.50 1046 LEU A N 1
ATOM 8172 C CA . LEU A 1 1046 ? -5.385 4.974 33.623 1.00 70.50 1046 LEU A CA 1
ATOM 8173 C C . LEU A 1 1046 ? -5.577 3.554 34.163 1.00 70.50 1046 LEU A C 1
ATOM 8175 O O . LEU A 1 1046 ? -4.621 2.780 34.257 1.00 70.50 1046 LEU A O 1
ATOM 8179 N N . PRO A 1 1047 ? -6.797 3.207 34.577 1.00 63.38 1047 PRO A N 1
ATOM 8180 C CA . PRO A 1 1047 ? -7.081 1.870 35.049 1.00 63.38 1047 PRO A CA 1
ATOM 8181 C C . PRO A 1 1047 ? -6.962 0.856 33.910 1.00 63.38 1047 PRO A C 1
ATOM 8183 O O . PRO A 1 1047 ? -7.310 1.167 32.774 1.00 63.38 1047 PRO A O 1
ATOM 8186 N N . ALA A 1 1048 ? -6.558 -0.376 34.237 1.00 56.59 1048 ALA A N 1
ATOM 8187 C CA . ALA A 1 1048 ? -6.541 -1.478 33.280 1.00 56.59 1048 ALA A CA 1
ATOM 8188 C C . ALA A 1 1048 ? -7.926 -1.631 32.629 1.00 56.59 1048 ALA A C 1
ATOM 8190 O O . ALA A 1 1048 ? -8.924 -1.926 33.299 1.00 56.59 1048 ALA A O 1
ATOM 8191 N N . TRP A 1 1049 ? -7.975 -1.393 31.325 1.00 60.00 1049 TRP A N 1
ATOM 8192 C CA . TRP A 1 1049 ? -9.168 -1.453 30.499 1.00 60.00 1049 TRP A CA 1
ATOM 8193 C C . TRP A 1 1049 ? -8.845 -2.299 29.275 1.00 60.00 1049 TRP A C 1
ATOM 8195 O O . TRP A 1 1049 ? -7.766 -2.178 28.704 1.00 60.00 1049 TRP A O 1
ATOM 8205 N N . ARG A 1 1050 ? -9.764 -3.189 28.883 1.00 54.53 1050 ARG A N 1
ATOM 8206 C CA . ARG A 1 1050 ? -9.481 -4.202 27.853 1.00 54.53 1050 ARG A CA 1
ATOM 8207 C C . ARG A 1 1050 ? -9.032 -3.611 26.515 1.00 54.53 1050 ARG A C 1
ATOM 8209 O O . ARG A 1 1050 ? -8.326 -4.299 25.800 1.00 54.53 1050 ARG A O 1
ATOM 8216 N N . GLY A 1 1051 ? -9.409 -2.378 26.174 1.00 49.31 1051 GLY A N 1
ATOM 8217 C CA . GLY A 1 1051 ? -8.989 -1.754 24.915 1.00 49.31 1051 GLY A CA 1
ATOM 8218 C C . GLY A 1 1051 ? -7.621 -1.056 24.951 1.00 49.31 1051 GLY A C 1
ATOM 8219 O O . GLY A 1 1051 ? -7.226 -0.478 23.942 1.00 49.31 1051 GLY A O 1
ATOM 8220 N N . THR A 1 1052 ? -6.880 -1.118 26.065 1.00 47.03 1052 THR A N 1
ATOM 8221 C CA . THR A 1 1052 ? -5.515 -0.576 26.186 1.00 47.03 1052 THR A CA 1
ATOM 8222 C C . THR A 1 1052 ? -4.609 -1.610 26.837 1.00 47.03 1052 THR A C 1
ATOM 8224 O O . THR A 1 1052 ? -4.817 -1.966 27.998 1.00 47.03 1052 THR A O 1
ATOM 8227 N N . GLY A 1 1053 ? -3.619 -2.102 26.088 1.00 39.59 1053 GLY A N 1
ATOM 8228 C CA . GLY A 1 1053 ? -2.597 -2.999 26.624 1.00 39.59 1053 GLY A CA 1
ATOM 8229 C C . GLY A 1 1053 ? -1.876 -2.354 27.809 1.00 39.59 1053 GLY A C 1
ATOM 8230 O O . GLY A 1 1053 ? -1.692 -1.135 27.845 1.00 39.59 1053 GLY A O 1
ATOM 8231 N N . GLU A 1 1054 ? -1.481 -3.153 28.800 1.00 32.97 1054 GLU A N 1
ATOM 8232 C CA . GLU A 1 1054 ? -0.538 -2.662 29.803 1.00 32.97 1054 GLU A CA 1
ATOM 8233 C C . GLU A 1 1054 ? 0.765 -2.261 29.095 1.00 32.97 1054 GLU A C 1
ATOM 8235 O O . GLU A 1 1054 ? 1.261 -3.029 28.262 1.00 32.97 1054 GLU A O 1
ATOM 8240 N N . PRO A 1 1055 ? 1.376 -1.114 29.435 1.00 32.75 1055 PRO A N 1
ATOM 8241 C CA . PRO A 1 1055 ? 2.727 -0.829 28.985 1.00 32.75 1055 PRO A CA 1
ATOM 8242 C C . PRO A 1 1055 ? 3.644 -1.882 29.628 1.00 32.75 1055 PRO A C 1
ATOM 8244 O O . PRO A 1 1055 ? 3.902 -1.804 30.829 1.00 32.75 1055 PRO A O 1
ATOM 8247 N N . ASN A 1 1056 ? 4.081 -2.875 28.837 1.00 31.84 1056 ASN A N 1
ATOM 8248 C CA . ASN A 1 1056 ? 4.989 -4.005 29.144 1.00 31.84 1056 ASN A CA 1
ATOM 8249 C C . ASN A 1 1056 ? 4.399 -5.432 29.195 1.00 31.84 1056 ASN A C 1
ATOM 8251 O O . ASN A 1 1056 ? 5.121 -6.338 29.620 1.00 31.84 1056 ASN A O 1
ATOM 8255 N N . SER A 1 1057 ? 3.168 -5.703 28.744 1.00 28.69 1057 SER A N 1
ATOM 8256 C CA . SER A 1 1057 ? 2.729 -7.097 28.535 1.00 28.69 1057 SER A CA 1
ATOM 8257 C C . SER A 1 1057 ? 2.377 -7.380 27.075 1.00 28.69 1057 SER A C 1
ATOM 8259 O O . SER A 1 1057 ? 1.735 -6.586 26.400 1.00 28.69 1057 SER A O 1
ATOM 8261 N N . SER A 1 1058 ? 2.820 -8.535 26.577 1.00 28.52 1058 SER A N 1
ATOM 8262 C CA . SER A 1 1058 ? 2.614 -9.061 25.221 1.00 28.52 1058 SER A CA 1
ATOM 8263 C C . SER A 1 1058 ? 1.164 -9.499 24.941 1.00 28.52 1058 SER A C 1
ATOM 8265 O O . SER A 1 1058 ? 0.934 -10.471 24.223 1.00 28.52 1058 SER A O 1
ATOM 8267 N N . GLN A 1 1059 ? 0.174 -8.835 25.548 1.00 32.47 1059 GLN A N 1
ATOM 8268 C CA . GLN A 1 1059 ? -1.241 -9.148 25.361 1.00 32.47 1059 GLN A CA 1
ATOM 8269 C C . GLN A 1 1059 ? -1.880 -8.263 24.284 1.00 32.47 1059 GLN A C 1
ATOM 8271 O O . GLN A 1 1059 ? -1.678 -7.054 24.233 1.00 32.47 1059 GLN A O 1
ATOM 8276 N N . GLU A 1 1060 ? -2.647 -8.929 23.424 1.00 36.81 1060 GLU A N 1
ATOM 8277 C CA . GLU A 1 1060 ? -3.347 -8.434 22.238 1.00 36.81 1060 GLU A CA 1
ATOM 8278 C C . GLU A 1 1060 ? -4.104 -7.109 22.478 1.00 36.81 1060 GLU A C 1
ATOM 8280 O O . GLU A 1 1060 ? -4.898 -6.985 23.411 1.00 36.81 1060 GLU A O 1
ATOM 8285 N N . HIS A 1 1061 ? -3.912 -6.117 21.601 1.00 46.72 1061 HIS A N 1
ATOM 8286 C CA . HIS A 1 1061 ? -4.749 -4.912 21.576 1.00 46.72 1061 HIS A CA 1
ATOM 8287 C C . HIS A 1 1061 ? -6.194 -5.287 21.201 1.00 46.72 1061 HIS A C 1
ATOM 8289 O O . HIS A 1 1061 ? -6.472 -5.591 20.038 1.00 46.72 1061 HIS A O 1
ATOM 8295 N N . HIS A 1 1062 ? -7.132 -5.241 22.154 1.00 57.50 1062 HIS A N 1
ATOM 8296 C CA . HIS A 1 1062 ? -8.543 -5.481 21.844 1.00 57.50 1062 HIS A CA 1
ATOM 8297 C C . HIS A 1 1062 ? -9.184 -4.259 21.150 1.00 57.50 1062 HIS A C 1
ATOM 8299 O O . HIS A 1 1062 ? -8.973 -3.118 21.571 1.00 57.50 1062 HIS A O 1
ATOM 8305 N N . PRO A 1 1063 ? -9.992 -4.471 20.097 1.00 74.00 1063 PRO A N 1
ATOM 8306 C CA . PRO A 1 1063 ? -10.649 -3.400 19.355 1.00 74.00 1063 PRO A CA 1
ATOM 8307 C C . PRO A 1 1063 ? -11.708 -2.688 20.208 1.00 74.00 1063 PRO A C 1
ATOM 8309 O O . PRO A 1 1063 ? -12.496 -3.330 20.909 1.00 74.00 1063 PRO A O 1
ATOM 8312 N N . TRP A 1 1064 ? -11.750 -1.356 20.117 1.00 88.38 1064 TRP A N 1
ATOM 8313 C CA . TRP A 1 1064 ? -12.637 -0.531 20.933 1.00 88.38 1064 TRP A CA 1
ATOM 8314 C C . TRP A 1 1064 ? -13.385 0.555 20.154 1.00 88.38 1064 TRP A C 1
ATOM 8316 O O . TRP A 1 1064 ? -12.961 0.970 19.074 1.00 88.38 1064 TRP A O 1
ATOM 8326 N N . LEU A 1 1065 ? -14.514 0.990 20.709 1.00 92.19 1065 LEU A N 1
ATOM 8327 C CA . LEU A 1 1065 ? -15.442 1.980 20.169 1.00 92.19 1065 LEU A CA 1
ATOM 8328 C C . LEU A 1 1065 ? -15.493 3.216 21.061 1.00 92.19 1065 LEU A C 1
ATOM 8330 O O . LEU A 1 1065 ? -15.437 3.097 22.288 1.00 92.19 1065 LEU A O 1
ATOM 8334 N N . LEU A 1 1066 ? -15.662 4.378 20.442 1.00 95.56 1066 LEU A N 1
ATOM 8335 C CA . LEU A 1 1066 ? -15.920 5.625 21.148 1.00 95.56 1066 LEU A CA 1
ATOM 8336 C C . LEU A 1 1066 ? -17.353 6.073 20.865 1.00 95.56 1066 LEU A C 1
ATOM 8338 O O . LEU A 1 1066 ? -17.698 6.296 19.709 1.00 95.56 1066 LEU A O 1
ATOM 8342 N N . ASP A 1 1067 ? -18.156 6.228 21.905 1.00 97.56 1067 ASP A N 1
ATOM 8343 C CA . ASP A 1 1067 ? -19.464 6.867 21.822 1.00 97.56 1067 ASP A CA 1
ATOM 8344 C C . ASP A 1 1067 ? -19.428 8.199 22.577 1.00 97.56 1067 ASP A C 1
ATOM 8346 O O . ASP A 1 1067 ? -18.920 8.269 23.701 1.00 97.56 1067 ASP A O 1
ATOM 8350 N N . VAL A 1 1068 ? -19.891 9.268 21.928 1.00 97.62 1068 VAL A N 1
ATOM 8351 C CA . VAL A 1 1068 ? -19.887 10.630 22.473 1.00 97.62 1068 VAL A CA 1
ATOM 8352 C C . VAL A 1 1068 ? -21.255 11.264 22.289 1.00 97.62 1068 VAL A C 1
ATOM 8354 O O . VAL A 1 1068 ? -21.625 11.635 21.178 1.00 97.62 1068 VAL A O 1
ATOM 8357 N N . CYS A 1 1069 ? -21.974 11.501 23.374 1.00 96.62 1069 CYS A N 1
ATOM 8358 C CA . CYS A 1 1069 ? -23.133 12.376 23.342 1.00 96.62 1069 CYS A CA 1
ATOM 8359 C C . CYS A 1 1069 ? -22.726 13.810 23.678 1.00 96.62 1069 CYS A C 1
ATOM 8361 O O . CYS A 1 1069 ? -21.901 14.067 24.562 1.00 96.62 1069 CYS A O 1
ATOM 8363 N N . LEU A 1 1070 ? -23.281 14.783 22.954 1.00 96.19 1070 LEU A N 1
ATOM 8364 C CA . LEU A 1 1070 ? -22.949 16.191 23.177 1.00 96.19 1070 LEU A CA 1
ATOM 8365 C C . LEU A 1 1070 ? -23.454 16.705 24.536 1.00 96.19 1070 LEU A C 1
ATOM 8367 O O . LEU A 1 1070 ? -22.904 17.683 25.058 1.00 96.19 1070 LEU A O 1
ATOM 8371 N N . ASP A 1 1071 ? -24.443 16.041 25.139 1.00 94.75 1071 ASP A N 1
ATOM 8372 C CA . ASP A 1 1071 ? -24.956 16.401 26.461 1.00 94.75 1071 ASP A CA 1
ATOM 8373 C C . ASP A 1 1071 ? -23.959 16.139 27.607 1.00 94.75 1071 ASP A C 1
ATOM 8375 O O . ASP A 1 1071 ? -24.041 16.797 28.649 1.00 94.75 1071 ASP A O 1
ATOM 8379 N N . TYR A 1 1072 ? -22.934 15.303 27.383 1.00 95.69 1072 TYR A N 1
ATOM 8380 C CA . TYR A 1 1072 ? -21.805 15.116 28.296 1.00 95.69 1072 TYR A CA 1
ATOM 8381 C C . TYR A 1 1072 ? -21.168 16.460 28.667 1.00 95.69 1072 TYR A C 1
ATOM 8383 O O . TYR A 1 1072 ? -20.792 16.701 29.818 1.00 95.69 1072 TYR A O 1
ATOM 8391 N N . PHE A 1 1073 ? -21.065 17.354 27.680 1.00 94.88 1073 PHE A N 1
ATOM 8392 C CA . PHE A 1 1073 ? -20.485 18.678 27.853 1.00 94.88 1073 PHE A CA 1
ATOM 8393 C C . PHE A 1 1073 ? -21.499 19.685 28.390 1.00 94.88 1073 PHE A C 1
ATOM 8395 O O . PHE A 1 1073 ? -21.139 20.538 29.196 1.00 94.88 1073 PHE A O 1
ATOM 8402 N N . ALA A 1 1074 ? -22.763 19.620 27.974 1.00 92.88 1074 ALA A N 1
ATOM 8403 C CA . ALA A 1 1074 ? -23.813 20.497 28.478 1.00 92.88 1074 ALA A CA 1
ATOM 8404 C C . ALA A 1 1074 ? -25.173 19.799 28.428 1.00 92.88 1074 ALA A C 1
ATOM 8406 O O . ALA A 1 1074 ? -25.677 19.541 27.343 1.00 92.88 1074 ALA A O 1
ATOM 8407 N N . CYS A 1 1075 ? -25.798 19.602 29.588 1.00 93.19 1075 CYS A N 1
ATOM 8408 C CA . CYS A 1 1075 ? -27.041 18.844 29.717 1.00 93.19 1075 CYS A CA 1
ATOM 8409 C C . CYS A 1 1075 ? -28.180 19.707 30.292 1.00 93.19 1075 CYS A C 1
ATOM 8411 O O . CYS A 1 1075 ? -27.991 20.479 31.241 1.00 93.19 1075 CYS A O 1
ATOM 8413 N N . GLU A 1 1076 ? -29.377 19.568 29.735 1.00 91.12 1076 GLU A N 1
ATOM 8414 C CA . GLU A 1 1076 ? -30.645 20.100 30.222 1.00 91.12 1076 GLU A CA 1
ATOM 8415 C C . GLU A 1 1076 ? -31.617 18.966 30.547 1.00 91.12 1076 GLU A C 1
ATOM 8417 O O . GLU A 1 1076 ? -31.608 17.913 29.926 1.00 91.12 1076 GLU A O 1
ATOM 8422 N N . ASN A 1 1077 ? -32.487 19.205 31.529 1.00 91.44 1077 ASN A N 1
ATOM 8423 C CA . ASN A 1 1077 ? -33.564 18.282 31.859 1.00 91.44 1077 ASN A CA 1
ATOM 8424 C C . ASN A 1 1077 ? -34.870 18.773 31.197 1.00 91.44 1077 ASN A C 1
ATOM 8426 O O . ASN A 1 1077 ? -35.472 19.735 31.701 1.00 91.44 1077 ASN A O 1
ATOM 8430 N N . PRO A 1 1078 ? -35.331 18.149 30.093 1.00 89.31 1078 PRO A N 1
ATOM 8431 C CA . PRO A 1 1078 ? -36.505 18.611 29.348 1.00 89.31 1078 PRO A CA 1
ATOM 8432 C C . PRO A 1 1078 ? -37.800 18.563 30.177 1.00 89.31 1078 PRO A C 1
ATOM 8434 O O . PRO A 1 1078 ? -38.668 19.431 30.018 1.00 89.31 1078 PRO A O 1
ATOM 8437 N N . PHE A 1 1079 ? -37.895 17.638 31.141 1.00 88.69 1079 PHE A N 1
ATOM 8438 C CA . PHE A 1 1079 ? -39.036 17.498 32.057 1.00 88.69 1079 PHE A CA 1
ATOM 8439 C C . PHE A 1 1079 ? -39.160 18.667 33.046 1.00 88.69 1079 PHE A C 1
ATOM 8441 O O . PHE A 1 1079 ? -40.227 18.909 33.606 1.00 88.69 1079 PHE A O 1
ATOM 8448 N N . LEU A 1 1080 ? -38.085 19.436 33.239 1.00 89.12 1080 LEU A N 1
ATOM 8449 C CA . LEU A 1 1080 ? -38.045 20.595 34.131 1.00 89.12 1080 LEU A CA 1
ATOM 8450 C C . LEU A 1 1080 ? -38.043 21.936 33.386 1.00 89.12 1080 LEU A C 1
ATOM 8452 O O . LEU A 1 1080 ? -37.884 22.984 34.012 1.00 89.12 1080 LEU A O 1
ATOM 8456 N N . SER A 1 1081 ? -38.264 21.942 32.068 1.00 84.00 1081 SER A N 1
ATOM 8457 C CA . SER A 1 1081 ? -38.234 23.153 31.227 1.00 84.00 1081 SER A CA 1
ATOM 8458 C C . SER A 1 1081 ? -39.163 24.281 31.711 1.00 84.00 1081 SER A C 1
ATOM 8460 O O . SER A 1 1081 ? -38.866 25.463 31.518 1.00 84.00 1081 SER A O 1
ATOM 8462 N N . GLN A 1 1082 ? -40.264 23.934 32.385 1.00 85.94 1082 GLN A N 1
ATOM 8463 C CA . GLN A 1 1082 ? -41.251 24.877 32.927 1.00 85.94 1082 GLN A CA 1
ATOM 8464 C C . GLN A 1 1082 ? -41.075 25.179 34.428 1.00 85.94 1082 GLN A C 1
ATOM 8466 O O . GLN A 1 1082 ? -41.860 25.945 34.992 1.00 85.94 1082 GLN A O 1
ATOM 8471 N N . VAL A 1 1083 ? -40.055 24.611 35.081 1.00 88.94 1083 VAL A N 1
ATOM 8472 C CA . VAL A 1 1083 ? -39.830 24.711 36.530 1.00 88.94 1083 VAL A CA 1
ATOM 8473 C C . VAL A 1 1083 ? -38.549 25.485 36.819 1.00 88.94 1083 VAL A C 1
ATOM 8475 O O . VAL A 1 1083 ? -37.484 25.216 36.265 1.00 88.94 1083 VAL A O 1
ATOM 8478 N N . ARG A 1 1084 ? -38.608 26.466 37.728 1.00 91.19 1084 ARG A N 1
ATOM 8479 C CA . ARG A 1 1084 ? -37.399 27.201 38.122 1.00 91.19 1084 ARG A CA 1
ATOM 8480 C C . ARG A 1 1084 ? -36.417 26.278 38.864 1.00 91.19 1084 ARG A C 1
ATOM 8482 O O . ARG A 1 1084 ? -36.834 25.596 39.803 1.00 91.19 1084 ARG A O 1
ATOM 8489 N N . PRO A 1 1085 ? -35.098 26.357 38.589 1.00 87.06 1085 PRO A N 1
ATOM 8490 C CA . PRO A 1 1085 ? -34.090 25.539 39.275 1.00 87.06 1085 PRO A CA 1
ATOM 8491 C C . PRO A 1 1085 ? -34.115 25.667 40.803 1.00 87.06 1085 PRO A C 1
ATOM 8493 O O . PRO A 1 1085 ? -33.874 24.697 41.509 1.00 87.06 1085 PRO A O 1
ATOM 8496 N N . LYS A 1 1086 ? -34.467 26.849 41.328 1.00 89.06 1086 LYS A N 1
ATOM 8497 C CA . LYS A 1 1086 ? -34.608 27.089 42.775 1.00 89.06 1086 LYS A CA 1
ATOM 8498 C C . LYS A 1 1086 ? -35.683 26.201 43.425 1.00 89.06 1086 LYS A C 1
ATOM 8500 O O . LYS A 1 1086 ? -35.563 25.888 44.603 1.00 89.06 1086 LYS A O 1
ATOM 8505 N N . VAL A 1 1087 ? -36.716 25.822 42.669 1.00 89.81 1087 VAL A N 1
ATOM 8506 C CA . VAL A 1 1087 ? -37.815 24.967 43.137 1.00 89.81 1087 VAL A CA 1
ATOM 8507 C C . VAL A 1 1087 ? -37.481 23.491 42.916 1.00 89.81 1087 VAL A C 1
ATOM 8509 O O . VAL A 1 1087 ? -37.654 22.686 43.825 1.00 89.81 1087 VAL A O 1
ATOM 8512 N N . ALA A 1 1088 ? -36.957 23.137 41.740 1.00 90.00 1088 ALA A N 1
ATOM 8513 C CA . ALA A 1 1088 ? -36.666 21.745 41.397 1.00 90.00 1088 ALA A CA 1
ATOM 8514 C C . ALA A 1 1088 ? -35.442 21.167 42.131 1.00 90.00 1088 ALA A C 1
ATOM 8516 O O . ALA A 1 1088 ? -35.483 20.021 42.572 1.00 90.00 1088 ALA A O 1
ATOM 8517 N N . ALA A 1 1089 ? -34.362 21.943 42.303 1.00 88.94 1089 ALA A N 1
ATOM 8518 C CA . ALA A 1 1089 ? -33.089 21.419 42.808 1.00 88.94 1089 ALA A CA 1
ATOM 8519 C C . ALA A 1 1089 ? -33.175 20.795 44.216 1.00 88.94 1089 ALA A C 1
ATOM 8521 O O . ALA A 1 1089 ? -32.610 19.717 44.403 1.00 88.94 1089 ALA A O 1
ATOM 8522 N N . PRO A 1 1090 ? -33.889 21.379 45.205 1.00 90.88 1090 PRO A N 1
ATOM 8523 C CA . PRO A 1 1090 ? -34.039 20.738 46.512 1.00 90.88 1090 PRO A CA 1
ATOM 8524 C C . PRO A 1 1090 ? -34.799 19.409 46.453 1.00 90.88 1090 PRO A C 1
ATOM 8526 O O . PRO A 1 1090 ? -34.443 18.484 47.174 1.00 90.88 1090 PRO A O 1
ATOM 8529 N N . LEU A 1 1091 ? -35.811 19.290 45.587 1.00 91.25 1091 LEU A N 1
ATOM 8530 C CA . LEU A 1 1091 ? -36.574 18.049 45.409 1.00 91.25 1091 LEU A CA 1
ATOM 8531 C C . LEU A 1 1091 ? -35.713 16.976 44.729 1.00 91.25 1091 LEU A C 1
ATOM 8533 O O . LEU A 1 1091 ? -35.631 15.858 45.232 1.00 91.25 1091 LEU A O 1
ATOM 8537 N N . ALA A 1 1092 ? -34.991 17.335 43.664 1.00 89.25 1092 ALA A N 1
ATOM 8538 C CA . ALA A 1 1092 ? -34.061 16.440 42.974 1.00 89.25 1092 ALA A CA 1
ATOM 8539 C C . ALA A 1 1092 ? -32.960 15.903 43.912 1.00 89.25 1092 ALA A C 1
ATOM 8541 O O . ALA A 1 1092 ? -32.674 14.707 43.919 1.00 89.25 1092 ALA A O 1
ATOM 8542 N N . GLN A 1 1093 ? -32.399 16.760 44.775 1.00 88.19 1093 GLN A N 1
ATOM 8543 C CA . GLN A 1 1093 ? -31.414 16.348 45.783 1.00 88.19 1093 GLN A CA 1
ATOM 8544 C C . GLN A 1 1093 ? -31.976 15.323 46.774 1.00 88.19 1093 GLN A C 1
ATOM 8546 O O . GLN A 1 1093 ? -31.252 14.421 47.185 1.00 88.19 1093 GLN A O 1
ATOM 8551 N N . ILE A 1 1094 ? -33.252 15.439 47.153 1.00 90.81 1094 ILE A N 1
ATOM 8552 C CA . ILE A 1 1094 ? -33.901 14.484 48.061 1.00 90.81 1094 ILE A CA 1
ATOM 8553 C C . ILE A 1 1094 ? -34.175 13.157 47.352 1.00 90.81 1094 ILE A C 1
ATOM 8555 O O . ILE A 1 1094 ? -33.945 12.109 47.953 1.00 90.81 1094 ILE A O 1
ATOM 8559 N N . HIS A 1 1095 ? -34.604 13.186 46.082 1.00 89.50 1095 HIS A N 1
ATOM 8560 C CA . HIS A 1 1095 ? -34.741 11.967 45.274 1.00 89.50 1095 HIS A CA 1
ATOM 8561 C C . HIS A 1 1095 ? -33.425 11.199 45.213 1.00 89.50 1095 HIS A C 1
ATOM 8563 O O . HIS A 1 1095 ? -33.435 9.989 45.422 1.00 89.50 1095 HIS A O 1
ATOM 8569 N N . PHE A 1 1096 ? -32.309 11.899 45.001 1.00 84.75 1096 PHE A N 1
ATOM 8570 C CA . PHE A 1 1096 ? -30.987 11.286 44.995 1.00 84.75 1096 PHE A CA 1
ATOM 8571 C C . PHE A 1 1096 ? -30.569 10.766 46.378 1.00 84.75 1096 PHE A C 1
ATOM 8573 O O . PHE A 1 1096 ? -30.084 9.648 46.498 1.00 84.75 1096 PHE A O 1
ATOM 8580 N N . ALA A 1 1097 ? -30.771 11.555 47.436 1.00 87.75 1097 ALA A N 1
ATOM 8581 C CA . ALA A 1 1097 ? -30.275 11.259 48.780 1.00 87.75 1097 ALA A CA 1
ATOM 8582 C C . ALA A 1 1097 ? -31.119 10.237 49.573 1.00 87.75 1097 ALA A C 1
ATOM 8584 O O . ALA A 1 1097 ? -30.763 9.884 50.704 1.00 87.75 1097 ALA A O 1
ATOM 8585 N N . ALA A 1 1098 ? -32.234 9.759 49.012 1.00 89.44 1098 ALA A N 1
ATOM 8586 C CA . ALA A 1 1098 ? -33.106 8.780 49.652 1.00 89.44 1098 ALA A CA 1
ATOM 8587 C C . ALA A 1 1098 ? -32.322 7.522 50.064 1.00 89.44 1098 ALA A C 1
ATOM 8589 O O . ALA A 1 1098 ? -31.619 6.916 49.256 1.00 89.44 1098 ALA A O 1
ATOM 8590 N N . ALA A 1 1099 ? -32.451 7.112 51.329 1.00 89.12 1099 ALA A N 1
ATOM 8591 C CA . ALA A 1 1099 ? -31.614 6.079 51.938 1.00 89.12 1099 ALA A CA 1
ATOM 8592 C C . ALA A 1 1099 ? -31.722 4.717 51.234 1.00 89.12 1099 ALA A C 1
ATOM 8594 O O . ALA A 1 1099 ? -30.739 3.988 51.161 1.00 89.12 1099 ALA A O 1
ATOM 8595 N N . PHE A 1 1100 ? -32.897 4.387 50.693 1.00 88.69 1100 PHE A N 1
ATOM 8596 C CA . PHE A 1 1100 ? -33.130 3.127 49.982 1.00 88.69 1100 PHE A CA 1
ATOM 8597 C C . PHE A 1 1100 ? -32.487 3.086 48.587 1.00 88.69 1100 PHE A C 1
ATOM 8599 O O . PHE A 1 1100 ? -32.283 1.998 48.059 1.00 88.69 1100 PHE A O 1
ATOM 8606 N N . ARG A 1 1101 ? -32.118 4.249 48.028 1.00 88.44 1101 ARG A N 1
ATOM 8607 C CA . ARG A 1 1101 ? -31.347 4.402 46.782 1.00 88.44 1101 ARG A CA 1
ATOM 8608 C C . ARG A 1 1101 ? -29.833 4.442 47.022 1.00 88.44 1101 ARG A C 1
ATOM 8610 O O . ARG A 1 1101 ? -29.062 4.573 46.079 1.00 88.44 1101 ARG A O 1
ATOM 8617 N N . GLN A 1 1102 ? -29.382 4.344 48.276 1.00 86.62 1102 GLN A N 1
ATOM 8618 C CA . GLN A 1 1102 ? -27.956 4.355 48.601 1.00 86.62 1102 GLN A CA 1
ATOM 8619 C C . GLN A 1 1102 ? -27.384 2.931 48.567 1.00 86.62 1102 GLN A C 1
ATOM 8621 O O . GLN A 1 1102 ? -27.496 2.178 49.535 1.00 86.62 1102 GLN A O 1
ATOM 8626 N N . GLY A 1 1103 ? -26.718 2.584 47.463 1.00 83.12 1103 GLY A N 1
ATOM 8627 C CA . GLY A 1 1103 ? -26.012 1.312 47.286 1.00 83.12 1103 GLY A CA 1
ATOM 8628 C C . GLY A 1 1103 ? -26.870 0.174 46.709 1.00 83.12 1103 GLY A C 1
ATOM 8629 O O . GLY A 1 1103 ? -28.025 0.382 46.342 1.00 83.12 1103 GLY A O 1
ATOM 8630 N N . PRO A 1 1104 ? -26.308 -1.045 46.602 1.00 86.00 1104 PRO A N 1
ATOM 8631 C CA . PRO A 1 1104 ? -26.943 -2.148 45.889 1.00 86.00 1104 PRO A CA 1
ATOM 8632 C C . PRO A 1 1104 ? -28.183 -2.683 46.615 1.00 86.00 1104 PRO A C 1
ATOM 8634 O O . PRO A 1 1104 ? -28.171 -2.941 47.822 1.00 86.00 1104 PRO A O 1
ATOM 8637 N N . VAL A 1 1105 ? -29.236 -2.945 45.847 1.00 88.88 1105 VAL A N 1
ATOM 8638 C CA . VAL A 1 1105 ? -30.503 -3.499 46.321 1.00 88.88 1105 VAL A CA 1
ATOM 8639 C C . VAL A 1 1105 ? -30.346 -4.982 46.650 1.00 88.88 1105 VAL A C 1
ATOM 8641 O O . VAL A 1 1105 ? -30.184 -5.830 45.774 1.00 88.88 1105 VAL A O 1
ATOM 8644 N N . LEU A 1 1106 ? -30.420 -5.310 47.939 1.00 85.94 1106 LEU A N 1
ATOM 8645 C CA . LEU A 1 1106 ? -30.324 -6.693 48.422 1.00 85.94 1106 LEU A CA 1
ATOM 8646 C C . LEU A 1 1106 ? -31.670 -7.433 48.390 1.00 85.94 1106 LEU A C 1
ATOM 8648 O O . LEU A 1 1106 ? -31.698 -8.650 48.212 1.00 85.94 1106 LEU A O 1
ATOM 8652 N N . ASP A 1 1107 ? -32.775 -6.707 48.576 1.00 87.06 1107 ASP A N 1
ATOM 8653 C CA . ASP A 1 1107 ? -34.143 -7.233 48.563 1.00 87.06 1107 ASP A CA 1
ATOM 8654 C C . ASP A 1 1107 ? -35.046 -6.325 47.724 1.00 87.06 1107 ASP A C 1
ATOM 8656 O O . ASP A 1 1107 ? -35.440 -5.241 48.157 1.00 87.06 1107 ASP A O 1
ATOM 8660 N N . GLN A 1 1108 ? -35.384 -6.803 46.524 1.00 86.56 1108 GLN A N 1
ATOM 8661 C CA . GLN A 1 1108 ? -36.233 -6.094 45.571 1.00 86.56 1108 GLN A CA 1
ATOM 8662 C C . GLN A 1 1108 ? -37.630 -5.807 46.138 1.00 86.56 1108 GLN A C 1
ATOM 8664 O O . GLN A 1 1108 ? -38.156 -4.722 45.940 1.00 86.56 1108 GLN A O 1
ATOM 8669 N N . SER A 1 1109 ? -38.213 -6.730 46.910 1.00 86.12 1109 SER A N 1
ATOM 8670 C CA . SER A 1 1109 ? -39.573 -6.550 47.433 1.00 86.12 1109 SER A CA 1
ATOM 8671 C C . SER A 1 1109 ? -39.654 -5.434 48.477 1.00 86.12 1109 SER A C 1
ATOM 8673 O O . SER A 1 1109 ? -40.587 -4.634 48.470 1.00 86.12 1109 SER A O 1
ATOM 8675 N N . SER A 1 1110 ? -38.648 -5.346 49.349 1.00 89.12 1110 SER A N 1
ATOM 8676 C CA . SER A 1 1110 ? -38.510 -4.251 50.312 1.00 89.12 1110 SER A CA 1
ATOM 8677 C C . SER A 1 1110 ? -38.229 -2.919 49.615 1.00 89.12 1110 SER A C 1
ATOM 8679 O O . SER A 1 1110 ? -38.788 -1.896 50.009 1.00 89.12 1110 SER A O 1
ATOM 8681 N N . PHE A 1 1111 ? -37.402 -2.933 48.565 1.00 90.00 1111 PHE A N 1
ATOM 8682 C CA . PHE A 1 1111 ? -37.102 -1.751 47.760 1.00 90.00 1111 PHE A CA 1
ATOM 8683 C C . PHE A 1 1111 ? -38.354 -1.196 47.073 1.00 90.00 1111 PHE A C 1
ATOM 8685 O O . PHE A 1 1111 ? -38.655 -0.018 47.238 1.00 90.00 1111 PHE A O 1
ATOM 8692 N N . ASP A 1 1112 ? -39.136 -2.046 46.403 1.00 87.38 1112 ASP A N 1
ATOM 8693 C CA . ASP A 1 1112 ? -40.372 -1.648 45.717 1.00 87.38 1112 ASP A CA 1
ATOM 8694 C C . ASP A 1 1112 ? -41.393 -1.033 46.692 1.00 87.38 1112 ASP A C 1
ATOM 8696 O O . ASP A 1 1112 ? -42.036 -0.030 46.382 1.00 87.38 1112 ASP A O 1
ATOM 8700 N N . VAL A 1 1113 ? -41.514 -1.591 47.904 1.00 90.69 1113 VAL A N 1
ATOM 8701 C CA . VAL A 1 1113 ? -42.387 -1.045 48.960 1.00 90.69 1113 VAL A CA 1
ATOM 8702 C C . VAL A 1 1113 ? -41.899 0.323 49.441 1.00 90.69 1113 VAL A C 1
ATOM 8704 O O . VAL A 1 1113 ? -42.710 1.230 49.631 1.00 90.69 1113 VAL A O 1
ATOM 8707 N N . GLN A 1 1114 ? -40.590 0.484 49.651 1.00 91.12 1114 GLN A N 1
ATOM 8708 C CA . GLN A 1 1114 ? -40.009 1.759 50.078 1.00 91.12 1114 GLN A CA 1
ATOM 8709 C C . GLN A 1 1114 ? -40.129 2.830 48.994 1.00 91.12 1114 GLN A C 1
ATOM 8711 O O . GLN A 1 1114 ? -40.483 3.961 49.320 1.00 91.12 1114 GLN A O 1
ATOM 8716 N N . ARG A 1 1115 ? -39.927 2.465 47.724 1.00 89.88 1115 ARG A N 1
ATOM 8717 C CA . ARG A 1 1115 ? -40.136 3.341 46.570 1.00 89.88 1115 ARG A CA 1
ATOM 8718 C C . ARG A 1 1115 ? -41.587 3.804 46.476 1.00 89.88 1115 ARG A C 1
ATOM 8720 O O . ARG A 1 1115 ? -41.835 5.000 46.495 1.00 89.88 1115 ARG A O 1
ATOM 8727 N N . ALA A 1 1116 ? -42.550 2.882 46.495 1.00 89.88 1116 ALA A N 1
ATOM 8728 C CA . ALA A 1 1116 ? -43.967 3.244 46.439 1.00 89.88 1116 ALA A CA 1
ATOM 8729 C C . ALA A 1 1116 ? -44.384 4.164 47.605 1.00 89.88 1116 ALA A C 1
ATOM 8731 O O . ALA A 1 1116 ? -45.199 5.071 47.435 1.00 89.88 1116 ALA A O 1
ATOM 8732 N N . ALA A 1 1117 ? -43.817 3.954 48.798 1.00 92.56 1117 ALA A N 1
ATOM 8733 C CA . ALA A 1 1117 ? -44.041 4.832 49.943 1.00 92.56 1117 ALA A CA 1
ATOM 8734 C C . ALA A 1 1117 ? -43.373 6.211 49.775 1.00 92.56 1117 ALA A C 1
ATOM 8736 O O . ALA A 1 1117 ? -43.935 7.212 50.222 1.00 92.56 1117 ALA A O 1
ATOM 8737 N N . PHE A 1 1118 ? -42.195 6.267 49.149 1.00 93.62 1118 PHE A N 1
ATOM 8738 C CA . PHE A 1 1118 ? -41.493 7.506 48.822 1.00 93.62 1118 PHE A CA 1
ATOM 8739 C C . PHE A 1 1118 ? -42.270 8.330 47.792 1.00 93.62 1118 PHE A C 1
ATOM 8741 O O . PHE A 1 1118 ? -42.514 9.509 48.034 1.00 93.62 1118 PHE A O 1
ATOM 8748 N N . ASP A 1 1119 ? -42.740 7.701 46.714 1.00 91.00 1119 ASP A N 1
ATOM 8749 C CA . ASP A 1 1119 ? -43.524 8.347 45.656 1.00 91.00 1119 ASP A CA 1
ATOM 8750 C C . ASP A 1 1119 ? -44.840 8.903 46.215 1.00 91.00 1119 ASP A C 1
ATOM 8752 O O . ASP A 1 1119 ? -45.187 10.061 45.985 1.00 91.00 1119 ASP A O 1
ATOM 8756 N N . ALA A 1 1120 ? -45.527 8.129 47.064 1.00 92.50 1120 ALA A N 1
ATOM 8757 C CA . ALA A 1 1120 ? -46.728 8.596 47.752 1.00 92.50 1120 ALA A CA 1
ATOM 8758 C C . ALA A 1 1120 ? -46.449 9.796 48.679 1.00 92.50 1120 ALA A C 1
ATOM 8760 O O . ALA A 1 1120 ? -47.259 10.722 48.756 1.00 92.50 1120 ALA A O 1
ATOM 8761 N N . ALA A 1 1121 ? -45.309 9.804 49.381 1.00 92.94 1121 ALA A N 1
ATOM 8762 C CA . ALA A 1 1121 ? -44.905 10.933 50.219 1.00 92.94 1121 ALA A CA 1
ATOM 8763 C C . ALA A 1 1121 ? -44.526 12.168 49.382 1.00 92.94 1121 ALA A C 1
ATOM 8765 O O . ALA A 1 1121 ? -44.849 13.291 49.771 1.00 92.94 1121 ALA A O 1
ATOM 8766 N N . TYR A 1 1122 ? -43.881 11.969 48.231 1.00 93.25 1122 TYR A N 1
ATOM 8767 C CA . TYR A 1 1122 ? -43.546 13.022 47.276 1.00 93.25 1122 TYR A CA 1
ATOM 8768 C C . TYR A 1 1122 ? -44.806 13.687 46.708 1.00 93.25 1122 TYR A C 1
ATOM 8770 O O . TYR A 1 1122 ? -44.969 14.906 46.821 1.00 93.25 1122 TYR A O 1
ATOM 8778 N N . GLU A 1 1123 ? -45.745 12.892 46.188 1.00 91.50 1123 GLU A N 1
ATOM 8779 C CA . GLU A 1 1123 ? -47.031 13.384 45.688 1.00 91.50 1123 GLU A CA 1
ATOM 8780 C C . GLU A 1 1123 ? -47.826 14.107 46.779 1.00 91.50 1123 GLU A C 1
ATOM 8782 O O . GLU A 1 1123 ? -48.425 15.158 46.535 1.00 91.50 1123 GLU A O 1
ATOM 8787 N N . GLU A 1 1124 ? -47.813 13.583 48.009 1.00 90.62 1124 GLU A N 1
ATOM 8788 C CA . GLU A 1 1124 ? -48.475 14.225 49.138 1.00 90.62 1124 GLU A CA 1
ATOM 8789 C C . GLU A 1 1124 ? -47.882 15.609 49.437 1.00 90.62 1124 GLU A C 1
ATOM 8791 O O . GLU A 1 1124 ? -48.640 16.558 49.655 1.00 90.62 1124 GLU A O 1
ATOM 8796 N N . VAL A 1 1125 ? -46.552 15.749 49.419 1.00 91.06 1125 VAL A N 1
ATOM 8797 C CA . VAL A 1 1125 ? -45.874 17.037 49.629 1.00 91.06 1125 VAL A CA 1
ATOM 8798 C C . VAL A 1 1125 ? -46.260 18.047 48.552 1.00 91.06 1125 VAL A C 1
ATOM 8800 O O . VAL A 1 1125 ? -46.617 19.180 48.892 1.00 91.06 1125 VAL A O 1
ATOM 8803 N N . LEU A 1 1126 ? -46.247 17.650 47.277 1.00 91.31 1126 LEU A N 1
ATOM 8804 C CA . LEU A 1 1126 ? -46.628 18.534 46.171 1.00 91.31 1126 LEU A CA 1
ATOM 8805 C C . LEU A 1 1126 ? -48.102 18.952 46.262 1.00 91.31 1126 LEU A C 1
ATOM 8807 O O . LEU A 1 1126 ? -48.420 20.139 46.160 1.00 91.31 1126 LEU A O 1
ATOM 8811 N N . ARG A 1 1127 ? -48.999 18.001 46.547 1.00 89.19 1127 ARG A N 1
ATOM 8812 C CA . ARG A 1 1127 ? -50.438 18.252 46.704 1.00 89.19 1127 ARG A CA 1
ATOM 8813 C C . ARG A 1 1127 ? -50.732 19.189 47.878 1.00 89.19 1127 ARG A C 1
ATOM 8815 O O . ARG A 1 1127 ? -51.569 20.083 47.759 1.00 89.19 1127 ARG A O 1
ATOM 8822 N N . CYS A 1 1128 ? -50.058 19.004 49.014 1.00 87.94 1128 CYS A N 1
ATOM 8823 C CA . CYS A 1 1128 ? -50.197 19.877 50.182 1.00 87.94 1128 CYS A CA 1
ATOM 8824 C C . CYS A 1 1128 ? -49.674 21.295 49.901 1.00 87.94 1128 CYS A C 1
ATOM 8826 O O . CYS A 1 1128 ? -50.306 22.269 50.319 1.00 87.94 1128 CYS A O 1
ATOM 8828 N N . ALA A 1 1129 ? -48.567 21.420 49.161 1.00 86.81 1129 ALA A N 1
ATOM 8829 C CA . ALA A 1 1129 ? -48.029 22.711 48.740 1.00 86.81 1129 ALA A CA 1
ATOM 8830 C C . ALA A 1 1129 ? -48.982 23.453 47.782 1.00 86.81 1129 ALA A C 1
ATOM 8832 O O . ALA A 1 1129 ? -49.172 24.662 47.928 1.00 86.81 1129 ALA A O 1
ATOM 8833 N N . GLU A 1 1130 ? -49.643 22.742 46.860 1.00 85.06 1130 GLU A N 1
ATOM 8834 C CA . GLU A 1 1130 ? -50.629 23.336 45.944 1.00 85.06 1130 GLU A CA 1
ATOM 8835 C C . GLU A 1 1130 ? -51.917 23.756 46.676 1.00 85.06 1130 GLU A C 1
ATOM 8837 O O . GLU A 1 1130 ? -52.467 24.829 46.414 1.00 85.06 1130 GLU A O 1
ATOM 8842 N N . ALA A 1 1131 ? -52.388 22.940 47.626 1.00 80.69 1131 ALA A N 1
ATOM 8843 C CA . ALA A 1 1131 ? -53.651 23.162 48.327 1.00 80.69 1131 ALA A CA 1
ATOM 8844 C C . ALA A 1 1131 ? -53.611 24.307 49.356 1.00 80.69 1131 ALA A C 1
ATOM 8846 O O . ALA A 1 1131 ? -54.642 24.941 49.595 1.00 80.69 1131 ALA A O 1
ATOM 8847 N N . CYS A 1 1132 ? -52.464 24.582 49.994 1.00 68.94 1132 CYS A N 1
ATOM 8848 C CA . CYS A 1 1132 ? -52.410 25.565 51.080 1.00 68.94 1132 CYS A CA 1
ATOM 8849 C C . CYS A 1 1132 ? -51.083 26.353 51.149 1.00 68.94 1132 CYS A C 1
ATOM 8851 O O . CYS A 1 1132 ? -50.245 26.077 52.008 1.00 68.94 1132 CYS A O 1
ATOM 8853 N N . PRO A 1 1133 ? -50.923 27.443 50.368 1.00 58.97 1133 PRO A N 1
ATOM 8854 C CA . PRO A 1 1133 ? -49.691 28.250 50.323 1.00 58.97 1133 PRO A CA 1
ATOM 8855 C C . PRO A 1 1133 ? -49.278 28.918 51.653 1.00 58.97 1133 PRO A C 1
ATOM 8857 O O . PRO A 1 1133 ? -48.217 29.531 51.742 1.00 58.97 1133 PRO A O 1
ATOM 8860 N N . ARG A 1 1134 ? -50.141 28.886 52.683 1.00 56.34 1134 ARG A N 1
ATOM 8861 C CA . ARG A 1 1134 ? -49.927 29.506 54.010 1.00 56.34 1134 ARG A CA 1
ATOM 8862 C C . ARG A 1 1134 ? -50.274 28.584 55.192 1.00 56.34 1134 ARG A C 1
ATOM 8864 O O . ARG A 1 1134 ? -50.218 29.021 56.341 1.00 56.34 1134 ARG A O 1
ATOM 8871 N N . GLY A 1 1135 ? -50.663 27.333 54.935 1.00 57.25 1135 GLY A N 1
ATOM 8872 C CA . GLY A 1 1135 ? -51.026 26.358 55.965 1.00 57.25 1135 GLY A CA 1
ATOM 8873 C C . GLY A 1 1135 ? -49.794 25.649 56.507 1.00 57.25 1135 GLY A C 1
ATOM 8874 O O . GLY A 1 1135 ? -49.383 24.627 55.974 1.00 57.25 1135 GLY A O 1
ATOM 8875 N N . HIS A 1 1136 ? -49.199 26.185 57.574 1.00 66.00 1136 HIS A N 1
ATOM 8876 C CA . HIS A 1 1136 ? -47.915 25.689 58.078 1.00 66.00 1136 HIS A CA 1
ATOM 8877 C C . HIS A 1 1136 ? -47.951 24.255 58.630 1.00 66.00 1136 HIS A C 1
ATOM 8879 O O . HIS A 1 1136 ? -46.918 23.608 58.638 1.00 66.00 1136 HIS A O 1
ATOM 8885 N N . GLN A 1 1137 ? -49.086 23.738 59.106 1.00 78.19 1137 GLN A N 1
ATOM 8886 C CA . GLN A 1 1137 ? -49.073 22.485 59.873 1.00 78.19 1137 GLN A CA 1
ATOM 8887 C C . GLN A 1 1137 ? -49.172 21.215 59.011 1.00 78.19 1137 GLN A C 1
ATOM 8889 O O . GLN A 1 1137 ? -48.445 20.261 59.268 1.00 78.19 1137 GLN A O 1
ATOM 8894 N N . GLU A 1 1138 ? -50.036 21.192 57.992 1.00 81.81 1138 GLU A N 1
ATOM 8895 C CA . GLU A 1 1138 ? -50.198 20.024 57.104 1.00 81.81 1138 GLU A CA 1
ATOM 8896 C C . GLU A 1 1138 ? -48.996 19.851 56.165 1.00 81.81 1138 GLU A C 1
ATOM 8898 O O . GLU A 1 1138 ? -48.518 18.733 55.978 1.00 81.81 1138 GLU A O 1
ATOM 8903 N N . LEU A 1 1139 ? -48.453 20.959 55.645 1.00 85.50 1139 LEU A N 1
ATOM 8904 C CA . LEU A 1 1139 ? -47.256 20.944 54.803 1.00 85.50 1139 LEU A CA 1
ATOM 8905 C C . LEU A 1 1139 ? -46.016 20.473 55.578 1.00 85.50 1139 LEU A C 1
ATOM 8907 O O . LEU A 1 1139 ? -45.277 19.638 55.070 1.00 85.50 1139 LEU A O 1
ATOM 8911 N N . GLU A 1 1140 ? -45.808 20.940 56.815 1.00 86.69 1140 GLU A N 1
ATOM 8912 C CA . GLU A 1 1140 ? -44.676 20.484 57.641 1.00 86.69 1140 GLU A CA 1
ATOM 8913 C C . GLU A 1 1140 ? -44.781 18.985 57.969 1.00 86.69 1140 GLU A C 1
ATOM 8915 O O . GLU A 1 1140 ? -43.776 18.285 57.920 1.00 86.69 1140 GLU A O 1
ATOM 8920 N N . GLN A 1 1141 ? -45.988 18.452 58.207 1.00 88.12 1141 GLN A N 1
ATOM 8921 C CA . GLN A 1 1141 ? -46.180 17.008 58.416 1.00 88.12 1141 GLN A CA 1
ATOM 8922 C C . GLN A 1 1141 ? -45.907 16.177 57.156 1.00 88.12 1141 GLN A C 1
ATOM 8924 O O . GLN A 1 1141 ? -45.333 15.092 57.255 1.00 88.12 1141 GLN A O 1
ATOM 8929 N N . ALA A 1 1142 ? -46.320 16.657 55.980 1.00 89.69 1142 ALA A N 1
ATOM 8930 C CA . ALA A 1 1142 ? -46.007 15.997 54.713 1.00 89.69 1142 ALA A CA 1
ATOM 8931 C C . ALA A 1 1142 ? -44.492 16.033 54.441 1.00 89.69 1142 ALA A C 1
ATOM 8933 O O . ALA A 1 1142 ? -43.897 15.015 54.090 1.00 89.69 1142 ALA A O 1
ATOM 8934 N N . MET A 1 1143 ? -43.842 17.174 54.699 1.00 91.19 1143 MET A N 1
ATOM 8935 C CA . MET A 1 1143 ? -42.387 17.311 54.605 1.00 91.19 1143 MET A CA 1
ATOM 8936 C C . MET A 1 1143 ? -41.651 16.387 55.581 1.00 91.19 1143 MET A C 1
ATOM 8938 O O . MET A 1 1143 ? -40.637 15.811 55.201 1.00 91.19 1143 MET A O 1
ATOM 8942 N N . ASP A 1 1144 ? -42.147 16.206 56.810 1.00 90.69 1144 ASP A N 1
ATOM 8943 C CA . ASP A 1 1144 ? -41.581 15.258 57.780 1.00 90.69 1144 ASP A CA 1
ATOM 8944 C C . ASP A 1 1144 ? -41.617 13.818 57.255 1.00 90.69 1144 ASP A C 1
ATOM 8946 O O . ASP A 1 1144 ? -40.632 13.092 57.393 1.00 90.69 1144 ASP A O 1
ATOM 8950 N N . ARG A 1 1145 ? -42.727 13.408 56.623 1.00 92.25 1145 ARG A N 1
ATOM 8951 C CA . ARG A 1 1145 ? -42.853 12.080 56.000 1.00 92.25 1145 ARG A CA 1
ATOM 8952 C C . ARG A 1 1145 ? -41.884 11.908 54.834 1.00 92.25 1145 ARG A C 1
ATOM 8954 O O . ARG A 1 1145 ? -41.199 10.893 54.770 1.00 92.25 1145 ARG A O 1
ATOM 8961 N N . PHE A 1 1146 ? -41.786 12.907 53.961 1.00 92.62 1146 PHE A N 1
ATOM 8962 C CA . PHE A 1 1146 ? -40.908 12.862 52.793 1.00 92.62 1146 PHE A CA 1
ATOM 8963 C C . PHE A 1 1146 ? -39.417 12.895 53.166 1.00 92.62 1146 PHE A C 1
ATOM 8965 O O . PHE A 1 1146 ? -38.631 12.076 52.697 1.00 92.62 1146 PHE A O 1
ATOM 8972 N N . LEU A 1 1147 ? -39.021 13.767 54.096 1.00 92.75 1147 LEU A N 1
ATOM 8973 C CA . LEU A 1 1147 ? -37.654 13.795 54.627 1.00 92.75 1147 LEU A CA 1
ATOM 8974 C C . LEU A 1 1147 ? -37.334 12.552 55.469 1.00 92.75 1147 LEU A C 1
ATOM 8976 O O . LEU A 1 1147 ? -36.162 12.224 55.634 1.00 92.75 1147 LEU A O 1
ATOM 8980 N N . GLY A 1 1148 ? -38.341 11.830 55.968 1.00 92.25 1148 GLY A N 1
ATOM 8981 C CA . GLY A 1 1148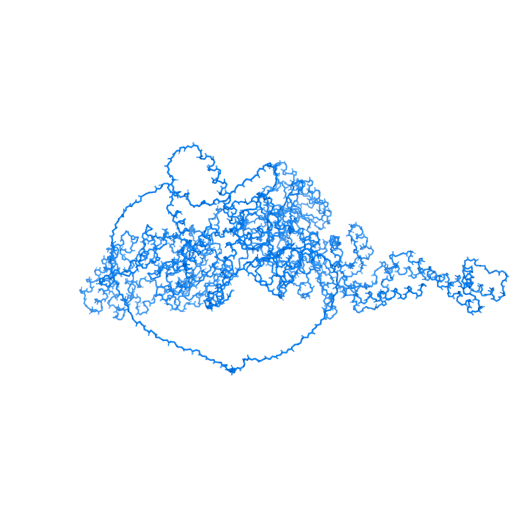 ? -38.174 10.587 56.725 1.00 92.25 1148 GLY A CA 1
ATOM 8982 C C . GLY A 1 1148 ? -37.396 9.493 55.983 1.00 92.25 1148 GLY A C 1
ATOM 8983 O O . GLY A 1 1148 ? -36.811 8.627 56.631 1.00 92.25 1148 GLY A O 1
ATOM 8984 N N . PHE A 1 1149 ? -37.324 9.567 54.651 1.00 92.81 1149 PHE A N 1
ATOM 8985 C CA . PHE A 1 1149 ? -36.534 8.660 53.815 1.00 92.81 1149 PHE A CA 1
ATOM 8986 C C . PHE A 1 1149 ? -35.044 9.023 53.735 1.00 92.81 1149 PHE A C 1
ATOM 8988 O O . PHE A 1 1149 ? -34.262 8.255 53.178 1.00 92.81 1149 PHE A O 1
ATOM 8995 N N . LEU A 1 1150 ? -34.624 10.161 54.293 1.00 91.50 1150 LEU A N 1
ATOM 8996 C CA . LEU A 1 1150 ? -33.220 10.562 54.381 1.00 91.50 1150 LEU A CA 1
ATOM 8997 C C . LEU A 1 1150 ? -32.598 10.138 55.720 1.00 91.50 1150 LEU A C 1
ATOM 8999 O O . LEU A 1 1150 ? -33.292 10.106 56.744 1.00 91.50 1150 LEU A O 1
ATOM 9003 N N . PRO A 1 1151 ? -31.270 9.922 55.781 1.00 88.44 1151 PRO A N 1
ATOM 9004 C CA . PRO A 1 1151 ? -30.554 9.800 57.048 1.00 88.44 1151 PRO A CA 1
ATOM 9005 C C . PRO A 1 1151 ? -30.794 11.022 57.949 1.00 88.44 1151 PRO A C 1
ATOM 9007 O O . PRO A 1 1151 ? -30.809 12.156 57.472 1.00 88.44 1151 PRO A O 1
ATOM 9010 N N . VAL A 1 1152 ? -30.902 10.818 59.268 1.00 85.62 1152 VAL A N 1
ATOM 9011 C CA . VAL A 1 1152 ? -31.240 11.877 60.250 1.00 85.62 1152 VAL A CA 1
ATOM 9012 C C . VAL A 1 1152 ? -30.364 13.131 60.106 1.00 85.62 1152 VAL A C 1
ATOM 9014 O O . VAL A 1 1152 ? -30.857 14.251 60.214 1.00 85.62 1152 VAL A O 1
ATOM 9017 N N . ALA A 1 1153 ? -29.073 12.960 59.808 1.00 84.56 1153 ALA A N 1
ATOM 9018 C CA . ALA A 1 1153 ? -28.142 14.071 59.600 1.00 84.56 1153 ALA A CA 1
ATOM 9019 C C . ALA A 1 1153 ? -28.473 14.930 58.361 1.00 84.56 1153 ALA A C 1
ATOM 9021 O O . ALA A 1 1153 ? -28.249 16.139 58.377 1.00 84.56 1153 ALA A O 1
ATOM 9022 N N . GLN A 1 1154 ? -29.027 14.330 57.304 1.00 87.56 1154 GLN A N 1
ATOM 9023 C CA . GLN A 1 1154 ? -29.394 15.016 56.063 1.00 87.56 1154 GLN A CA 1
ATOM 9024 C C . GLN A 1 1154 ? -30.791 15.650 56.127 1.00 87.56 1154 GLN A C 1
ATOM 9026 O O . GLN A 1 1154 ? -31.034 16.661 55.471 1.00 87.56 1154 GLN A O 1
ATOM 9031 N N . GLN A 1 1155 ? -31.690 15.144 56.977 1.00 89.94 1155 GLN A N 1
ATOM 9032 C CA . GLN A 1 1155 ? -33.020 15.739 57.172 1.00 89.94 1155 GLN A CA 1
ATOM 9033 C C . GLN A 1 1155 ? -32.941 17.209 57.606 1.00 89.94 1155 GLN A C 1
ATOM 9035 O O . GLN A 1 1155 ? -33.658 18.059 57.078 1.00 89.94 1155 GLN A O 1
ATOM 9040 N N . ALA A 1 1156 ? -32.045 17.527 58.546 1.00 85.56 1156 ALA A N 1
ATOM 9041 C CA . ALA A 1 1156 ? -31.834 18.896 59.014 1.00 85.56 1156 ALA A CA 1
ATOM 9042 C C . ALA A 1 1156 ? -31.175 19.797 57.951 1.00 85.56 1156 ALA A C 1
ATOM 9044 O O . ALA A 1 1156 ? -31.416 21.003 57.946 1.00 85.56 1156 ALA A O 1
ATOM 9045 N N . LEU A 1 1157 ? -30.378 19.212 57.050 1.00 89.31 1157 LEU A N 1
ATOM 9046 C CA . LEU A 1 1157 ? -29.678 19.922 55.979 1.00 89.31 1157 LEU A CA 1
ATOM 9047 C C . LEU A 1 1157 ? -30.629 20.342 54.849 1.00 89.31 1157 LEU A C 1
ATOM 9049 O O . LEU A 1 1157 ? -30.604 21.496 54.429 1.00 89.31 1157 LEU A O 1
ATOM 9053 N N . HIS A 1 1158 ? -31.480 19.426 54.374 1.00 90.00 1158 HIS A N 1
ATOM 9054 C CA . HIS A 1 1158 ? -32.351 19.677 53.217 1.00 90.00 1158 HIS A CA 1
ATOM 9055 C C . HIS A 1 1158 ? -33.662 20.390 53.575 1.00 90.00 1158 HIS A C 1
ATOM 9057 O O . HIS A 1 1158 ? -34.260 21.036 52.713 1.00 90.00 1158 HIS A O 1
ATOM 9063 N N . ARG A 1 1159 ? -34.105 20.333 54.840 1.00 90.06 1159 ARG A N 1
ATOM 9064 C CA . ARG A 1 1159 ? -35.388 20.915 55.272 1.00 90.06 1159 ARG A CA 1
ATOM 9065 C C . ARG A 1 1159 ? -35.563 22.403 54.928 1.00 90.06 1159 ARG A C 1
ATOM 9067 O O . ARG A 1 1159 ? -36.618 22.728 54.383 1.00 90.06 1159 ARG A O 1
ATOM 9074 N N . PRO A 1 1160 ? -34.614 23.317 55.223 1.00 89.25 1160 PRO A N 1
ATOM 9075 C CA . PRO A 1 1160 ? -34.813 24.742 54.949 1.00 89.25 1160 PRO A CA 1
ATOM 9076 C C . PRO A 1 1160 ? -34.977 25.024 53.452 1.00 89.25 1160 PRO A C 1
ATOM 9078 O O . PRO A 1 1160 ? -35.902 25.724 53.052 1.00 89.25 1160 PRO A O 1
ATOM 9081 N N . ALA A 1 1161 ? -34.131 24.405 52.622 1.00 90.12 1161 ALA A N 1
ATOM 9082 C CA . ALA A 1 1161 ? -34.169 24.568 51.173 1.00 90.12 1161 ALA A CA 1
ATOM 9083 C C . ALA A 1 1161 ? -35.455 23.997 50.557 1.00 90.12 1161 ALA A C 1
ATOM 9085 O O . ALA A 1 1161 ? -36.053 24.635 49.693 1.00 90.12 1161 ALA A O 1
ATOM 9086 N N . LEU A 1 1162 ? -35.913 22.831 51.034 1.00 90.69 1162 LEU A N 1
ATOM 9087 C CA . LEU A 1 1162 ? -37.179 22.234 50.609 1.00 90.69 1162 LEU A CA 1
ATOM 9088 C C . LEU A 1 1162 ? -38.366 23.139 50.961 1.00 90.69 1162 LEU A C 1
ATOM 9090 O O . LEU A 1 1162 ? -39.234 23.375 50.124 1.00 90.69 1162 LEU A O 1
ATOM 9094 N N . ARG A 1 1163 ? -38.392 23.683 52.184 1.00 89.44 1163 ARG A N 1
ATOM 9095 C CA . ARG A 1 1163 ? -39.456 24.591 52.625 1.00 89.44 1163 ARG A CA 1
ATOM 9096 C C . ARG A 1 1163 ? -39.522 25.836 51.747 1.00 89.44 1163 ARG A C 1
ATOM 9098 O O . ARG A 1 1163 ? -40.598 26.197 51.276 1.00 89.44 1163 ARG A O 1
ATOM 9105 N N . ASP A 1 1164 ? -38.380 26.481 51.534 1.00 88.44 1164 ASP A N 1
ATOM 9106 C CA . ASP A 1 1164 ? -38.297 27.702 50.736 1.00 88.44 1164 ASP A CA 1
ATOM 9107 C C . ASP A 1 1164 ? -38.700 27.447 49.278 1.00 88.44 1164 ASP A C 1
ATOM 9109 O O . ASP A 1 1164 ? -39.381 28.279 48.678 1.00 88.44 1164 ASP A O 1
ATOM 9113 N N . ALA A 1 1165 ? -38.334 26.288 48.721 1.00 89.69 1165 ALA A N 1
ATOM 9114 C CA . ALA A 1 1165 ? -38.743 25.872 47.383 1.00 89.69 1165 ALA A CA 1
ATOM 9115 C C . ALA A 1 1165 ? -40.260 25.683 47.271 1.00 89.69 1165 ALA A C 1
ATOM 9117 O O . ALA A 1 1165 ? -40.868 26.246 46.364 1.00 89.69 1165 ALA A O 1
ATOM 9118 N N . LEU A 1 1166 ? -40.877 24.945 48.198 1.00 88.50 1166 LEU A N 1
ATOM 9119 C CA . LEU A 1 1166 ? -42.313 24.649 48.164 1.00 88.50 1166 LEU A CA 1
ATOM 9120 C C . LEU A 1 1166 ? -43.178 25.895 48.397 1.00 88.50 1166 LEU A C 1
ATOM 9122 O O . LEU A 1 1166 ? -44.234 26.027 47.786 1.00 88.50 1166 LEU A O 1
ATOM 9126 N N . VAL A 1 1167 ? -42.730 26.829 49.243 1.00 85.62 1167 VAL A N 1
ATOM 9127 C CA . VAL A 1 1167 ? -43.445 28.095 49.496 1.00 85.62 1167 VAL A CA 1
ATOM 9128 C C . VAL A 1 1167 ? -43.316 29.073 48.320 1.00 85.62 1167 VAL A C 1
ATOM 9130 O O . VAL A 1 1167 ? -44.252 29.823 48.045 1.00 85.62 1167 VAL A O 1
ATOM 9133 N N . ASP A 1 1168 ? -42.173 29.085 47.625 1.00 85.81 1168 ASP A N 1
ATOM 9134 C CA . ASP A 1 1168 ? -41.937 29.943 46.450 1.00 85.81 1168 ASP A CA 1
ATOM 9135 C C . ASP A 1 1168 ? -42.509 29.353 45.144 1.00 85.81 1168 ASP A C 1
ATOM 9137 O O . ASP A 1 1168 ? -42.590 30.059 44.130 1.00 85.81 1168 ASP A O 1
ATOM 9141 N N . ALA A 1 1169 ? -42.888 28.070 45.144 1.00 87.75 1169 ALA A N 1
ATOM 9142 C CA . ALA A 1 1169 ? -43.382 27.349 43.975 1.00 87.75 1169 ALA A CA 1
ATOM 9143 C C . ALA A 1 1169 ? -44.749 27.861 43.501 1.00 87.75 1169 ALA A C 1
ATOM 9145 O O . ALA A 1 1169 ? -45.664 28.131 44.280 1.00 87.75 1169 ALA A O 1
ATOM 9146 N N . ARG A 1 1170 ? -44.922 27.955 42.181 1.00 89.38 1170 ARG A N 1
ATOM 9147 C CA . ARG A 1 1170 ? -46.226 28.223 41.557 1.00 89.38 1170 ARG A CA 1
ATOM 9148 C C . ARG A 1 1170 ? -46.983 26.909 41.372 1.00 89.38 1170 ARG A C 1
ATOM 9150 O O . ARG A 1 1170 ? -46.375 25.894 41.063 1.00 89.38 1170 ARG A O 1
ATOM 9157 N N . GLY A 1 1171 ? -48.317 26.935 41.422 1.00 84.88 1171 GLY A N 1
ATOM 9158 C CA . GLY A 1 1171 ? -49.130 25.726 41.193 1.00 84.88 1171 GLY A CA 1
ATOM 9159 C C . GLY A 1 1171 ? -48.863 25.035 39.845 1.00 84.88 1171 GLY A C 1
ATOM 9160 O O . GLY A 1 1171 ? -48.885 23.817 39.763 1.00 84.88 1171 GLY A O 1
ATOM 9161 N N . ALA A 1 1172 ? -48.528 25.793 38.793 1.00 87.50 1172 ALA A N 1
ATOM 9162 C CA . ALA A 1 1172 ? -48.103 25.213 37.515 1.00 87.50 1172 ALA A CA 1
ATOM 9163 C C . ALA A 1 1172 ? -46.748 24.482 37.603 1.00 87.50 1172 ALA A C 1
ATOM 9165 O O . ALA A 1 1172 ? -46.585 23.451 36.966 1.00 87.50 1172 ALA A O 1
ATOM 9166 N N . GLU A 1 1173 ? -45.806 24.981 38.413 1.00 90.44 1173 GLU A N 1
ATOM 9167 C CA . GLU A 1 1173 ? -44.510 24.323 38.641 1.00 90.44 1173 GLU A CA 1
ATOM 9168 C C . GLU A 1 1173 ? -44.685 23.037 39.458 1.00 90.44 1173 GLU A C 1
ATOM 9170 O O . GLU A 1 1173 ? -44.031 22.046 39.166 1.00 90.44 1173 GLU A O 1
ATOM 9175 N N . LEU A 1 1174 ? -45.593 23.027 40.441 1.00 89.75 1174 LEU A N 1
ATOM 9176 C CA . LEU A 1 1174 ? -45.909 21.829 41.230 1.00 89.75 1174 LEU A CA 1
ATOM 9177 C C . LEU A 1 1174 ? -46.554 20.731 40.376 1.00 89.75 1174 LEU A C 1
ATOM 9179 O O . LEU A 1 1174 ? -46.191 19.569 40.520 1.00 89.75 1174 LEU A O 1
ATOM 9183 N N . ARG A 1 1175 ? -47.453 21.093 39.450 1.00 88.69 1175 ARG A N 1
ATOM 9184 C CA . ARG A 1 1175 ? -48.022 20.137 38.487 1.00 88.69 1175 ARG A CA 1
ATOM 9185 C C . ARG A 1 1175 ? -46.979 19.608 37.507 1.00 88.69 1175 ARG A C 1
ATOM 9187 O O . ARG A 1 1175 ? -46.939 18.410 37.284 1.00 88.69 1175 ARG A O 1
ATOM 9194 N N . ALA A 1 1176 ? -46.096 20.469 36.998 1.00 89.56 1176 ALA A N 1
ATOM 9195 C CA . ALA A 1 1176 ? -44.989 20.033 36.146 1.00 89.56 1176 ALA A CA 1
ATOM 9196 C C . ALA A 1 1176 ? -44.017 19.095 36.892 1.00 89.56 1176 ALA A C 1
ATOM 9198 O O . ALA A 1 1176 ? -43.551 18.117 36.324 1.00 89.56 1176 ALA A O 1
ATOM 9199 N N . LEU A 1 1177 ? -43.749 19.345 38.180 1.00 90.62 1177 LEU A N 1
ATOM 9200 C CA . LEU A 1 1177 ? -42.966 18.438 39.031 1.00 90.62 1177 LEU A CA 1
ATOM 9201 C C . LEU A 1 1177 ? -43.672 17.095 39.249 1.00 90.62 1177 LEU A C 1
ATOM 9203 O O . LEU A 1 1177 ? -43.027 16.053 39.206 1.00 90.62 1177 LEU A O 1
ATOM 9207 N N . GLN A 1 1178 ? -44.992 17.116 39.438 1.00 88.88 1178 GLN A N 1
ATOM 9208 C CA . GLN A 1 1178 ? -45.792 15.900 39.550 1.00 88.88 1178 GLN A CA 1
ATOM 9209 C C . GLN A 1 1178 ? -45.778 15.086 38.247 1.00 88.88 1178 GLN A C 1
ATOM 9211 O O . GLN A 1 1178 ? -45.648 13.870 38.298 1.00 88.88 1178 GLN A O 1
ATOM 9216 N N . GLU A 1 1179 ? -45.875 15.747 37.090 1.00 87.75 1179 GLU A N 1
ATOM 9217 C CA . GLU A 1 1179 ? -45.769 15.108 35.770 1.00 87.75 1179 GLU A CA 1
ATOM 9218 C C . GLU A 1 1179 ? -44.364 14.544 35.510 1.00 87.75 1179 GLU A C 1
ATOM 9220 O O . GLU A 1 1179 ? -44.234 13.480 34.912 1.00 87.75 1179 GLU A O 1
ATOM 9225 N N . ALA A 1 1180 ? -43.315 15.227 35.981 1.00 87.06 1180 ALA A N 1
ATOM 9226 C CA . ALA A 1 1180 ? -41.932 14.779 35.831 1.00 87.06 1180 ALA A CA 1
ATOM 9227 C C . ALA A 1 1180 ? -41.592 13.556 36.707 1.00 87.06 1180 ALA A C 1
ATOM 9229 O O . ALA A 1 1180 ? -40.767 12.733 36.309 1.00 87.06 1180 ALA A O 1
ATOM 9230 N N . GLY A 1 1181 ? -42.204 13.419 37.889 1.00 87.56 1181 GLY A N 1
ATOM 9231 C CA . GLY A 1 1181 ? -42.014 12.263 38.772 1.00 87.56 1181 GLY A CA 1
ATOM 9232 C C . GLY A 1 1181 ? -40.541 12.009 39.125 1.00 87.56 1181 GLY A C 1
ATOM 9233 O O . GLY A 1 1181 ? -39.840 12.903 39.593 1.00 87.56 1181 GLY A O 1
ATOM 9234 N N . ASP A 1 1182 ? -40.043 10.794 38.880 1.00 83.12 1182 ASP A N 1
ATOM 9235 C CA . ASP A 1 1182 ? -38.636 10.434 39.123 1.00 83.12 1182 ASP A CA 1
ATOM 9236 C C . ASP A 1 1182 ? -37.645 11.142 38.172 1.00 83.12 1182 ASP A C 1
ATOM 9238 O O . ASP A 1 1182 ? -36.473 11.327 38.527 1.00 83.12 1182 ASP A O 1
ATOM 9242 N N . MET A 1 1183 ? -38.101 11.622 37.005 1.00 87.38 1183 MET A N 1
ATOM 9243 C CA . MET A 1 1183 ? -37.249 12.275 35.997 1.00 87.38 1183 MET A CA 1
ATOM 9244 C C . MET A 1 1183 ? -36.697 13.628 36.459 1.00 87.38 1183 MET A C 1
ATOM 9246 O O . MET A 1 1183 ? -35.779 14.170 35.843 1.00 87.38 1183 MET A O 1
ATOM 9250 N N . ILE A 1 1184 ? -37.181 14.171 37.583 1.00 88.50 1184 ILE A N 1
ATOM 9251 C CA . ILE A 1 1184 ? -36.603 15.375 38.199 1.00 88.50 1184 ILE A CA 1
ATOM 9252 C C . ILE A 1 1184 ? -35.145 15.174 38.637 1.00 88.50 1184 ILE A C 1
ATOM 9254 O O . ILE A 1 1184 ? -34.434 16.154 38.853 1.00 88.50 1184 ILE A O 1
ATOM 9258 N N . SER A 1 1185 ? -34.722 13.918 38.812 1.00 85.31 1185 SER A N 1
ATOM 9259 C CA . SER A 1 1185 ? -33.376 13.537 39.248 1.00 85.31 1185 SER A CA 1
ATOM 9260 C C . SER A 1 1185 ? -32.353 13.463 38.108 1.00 85.31 1185 SER A C 1
ATOM 9262 O O . SER A 1 1185 ? -31.160 13.322 38.378 1.00 85.31 1185 SER A O 1
ATOM 9264 N N . LEU A 1 1186 ? -32.794 13.586 36.849 1.00 89.38 1186 LEU A N 1
ATOM 9265 C CA . LEU A 1 1186 ? -31.897 13.598 35.695 1.00 89.38 1186 LEU A CA 1
ATOM 9266 C C . LEU A 1 1186 ? -30.953 14.813 35.736 1.00 89.38 1186 LEU A C 1
ATOM 9268 O O . LEU A 1 1186 ? -31.351 15.889 36.209 1.00 89.38 1186 LEU A O 1
ATOM 9272 N N . PRO A 1 1187 ? -29.708 14.655 35.246 1.00 89.31 1187 PRO A N 1
ATOM 9273 C CA . PRO A 1 1187 ? -28.706 15.710 35.274 1.00 89.31 1187 PRO A CA 1
ATOM 9274 C C . PRO A 1 1187 ? -29.182 16.968 34.541 1.00 89.31 1187 PRO A C 1
ATOM 9276 O O . PRO A 1 1187 ? -29.949 16.928 33.586 1.00 89.31 1187 PRO A O 1
ATOM 9279 N N . SER A 1 1188 ? -28.725 18.121 35.022 1.00 88.88 1188 SER A N 1
ATOM 9280 C CA . SER A 1 1188 ? -28.929 19.401 34.347 1.00 88.88 1188 SER A CA 1
ATOM 9281 C C . SER A 1 1188 ? -27.824 20.358 34.768 1.00 88.88 1188 SER A C 1
ATOM 9283 O O . SER A 1 1188 ? -27.808 20.851 35.900 1.00 88.88 1188 SER A O 1
ATOM 9285 N N . PHE A 1 1189 ? -26.907 20.661 33.855 1.00 88.44 1189 PHE A N 1
ATOM 9286 C CA . PHE A 1 1189 ? -25.793 21.569 34.092 1.00 88.44 1189 PHE A CA 1
ATOM 9287 C C . PHE A 1 1189 ? -25.498 22.410 32.848 1.00 88.44 1189 PHE A C 1
ATOM 9289 O O . PHE A 1 1189 ? -25.407 21.932 31.722 1.00 88.44 1189 PHE A O 1
ATOM 9296 N N . ARG A 1 1190 ? -25.333 23.717 33.068 1.00 84.69 1190 ARG A N 1
ATOM 9297 C CA . ARG A 1 1190 ? -25.098 24.710 32.016 1.00 84.69 1190 ARG A CA 1
ATOM 9298 C C . ARG A 1 1190 ? -23.720 25.340 32.222 1.00 84.69 1190 ARG A C 1
ATOM 9300 O O . ARG A 1 1190 ? -23.650 26.351 32.926 1.00 84.69 1190 ARG A O 1
ATOM 9307 N N . PRO A 1 1191 ? -22.648 24.775 31.644 1.00 86.88 1191 PRO A N 1
ATOM 9308 C CA . PRO A 1 1191 ? -21.309 25.322 31.815 1.00 86.88 1191 PRO A CA 1
ATOM 9309 C C . PRO A 1 1191 ? -21.159 26.669 31.102 1.00 86.88 1191 PRO A C 1
ATOM 9311 O O . PRO A 1 1191 ? -21.861 26.998 30.138 1.00 86.88 1191 PRO A O 1
ATOM 9314 N N . SER A 1 1192 ? -20.206 27.456 31.579 1.00 88.62 1192 SER A N 1
ATOM 9315 C CA . SER A 1 1192 ? -19.676 28.620 30.882 1.00 88.62 1192 SER A CA 1
ATOM 9316 C C . SER A 1 1192 ? -18.802 28.198 29.695 1.00 88.62 1192 SER A C 1
ATOM 9318 O O . SER A 1 1192 ? -18.264 27.094 29.643 1.00 88.62 1192 SER A O 1
ATOM 9320 N N . SER A 1 1193 ? -18.574 29.106 28.742 1.00 85.31 1193 SER A N 1
ATOM 9321 C CA . SER A 1 1193 ? -17.690 28.830 27.598 1.00 85.31 1193 SER A CA 1
ATOM 9322 C C . SER A 1 1193 ? -16.235 28.539 27.998 1.00 85.31 1193 SER A C 1
ATOM 9324 O O . SER A 1 1193 ? -15.487 27.979 27.202 1.00 85.31 1193 SER A O 1
ATOM 9326 N N . ALA A 1 1194 ? -15.799 28.959 29.192 1.00 86.31 1194 ALA A N 1
ATOM 9327 C CA . ALA A 1 1194 ? -14.467 28.646 29.705 1.00 86.31 1194 ALA A CA 1
ATOM 9328 C C . ALA A 1 1194 ? -14.394 27.197 30.206 1.00 86.31 1194 ALA A C 1
ATOM 9330 O O . ALA A 1 1194 ? -13.516 26.464 29.760 1.00 86.31 1194 ALA A O 1
ATOM 9331 N N . GLU A 1 1195 ? -15.358 26.786 31.035 1.00 89.06 1195 GLU A N 1
ATOM 9332 C CA . GLU A 1 1195 ? -15.471 25.413 31.548 1.00 89.06 1195 GLU A CA 1
ATOM 9333 C C . GLU A 1 1195 ? -15.631 24.402 30.408 1.00 89.06 1195 GLU A C 1
ATOM 9335 O O . GLU A 1 1195 ? -14.988 23.360 30.417 1.00 89.06 1195 GLU A O 1
ATOM 9340 N N . LEU A 1 1196 ? -16.407 24.740 29.374 1.00 89.81 1196 LEU A N 1
ATOM 9341 C CA . LEU A 1 1196 ? -16.592 23.870 28.211 1.00 89.81 1196 LEU A CA 1
ATOM 9342 C C . LEU A 1 1196 ? -15.278 23.584 27.467 1.00 89.81 1196 LEU A C 1
ATOM 9344 O O . LEU A 1 1196 ? -15.008 22.454 27.072 1.00 89.81 1196 LEU A O 1
ATOM 9348 N N . ARG A 1 1197 ? -14.434 24.611 27.290 1.00 87.88 1197 ARG A N 1
ATOM 9349 C CA . ARG A 1 1197 ? -13.115 24.454 26.653 1.00 87.88 1197 ARG A CA 1
ATOM 9350 C C . ARG A 1 1197 ? -12.170 23.620 27.507 1.00 87.88 1197 ARG A C 1
ATOM 9352 O O . ARG A 1 1197 ? -11.385 22.851 26.963 1.00 87.88 1197 ARG A O 1
ATOM 9359 N N . GLU A 1 1198 ? -12.232 23.785 28.824 1.00 90.12 1198 GLU A N 1
ATOM 9360 C CA . GLU A 1 1198 ? -11.444 22.990 29.763 1.00 90.12 1198 GLU A CA 1
ATOM 9361 C C . GLU A 1 1198 ? -11.869 21.518 29.733 1.00 90.12 1198 GLU A C 1
ATOM 9363 O O . GLU A 1 1198 ? -11.013 20.642 29.642 1.00 90.12 1198 GLU A O 1
ATOM 9368 N N . GLN A 1 1199 ? -13.176 21.246 29.690 1.00 90.88 1199 GLN A N 1
ATOM 9369 C CA . GLN A 1 1199 ? -13.718 19.895 29.542 1.00 90.88 1199 GLN A CA 1
ATOM 9370 C C . GLN A 1 1199 ? -13.316 19.244 28.216 1.00 90.88 1199 GLN A C 1
ATOM 9372 O O . GLN A 1 1199 ? -12.836 18.115 28.230 1.00 90.88 1199 GLN A O 1
ATOM 9377 N N . LEU A 1 1200 ? -13.454 19.945 27.084 1.00 93.06 1200 LEU A N 1
ATOM 9378 C CA . LEU A 1 1200 ? -13.016 19.443 25.773 1.00 93.06 1200 LEU A CA 1
ATOM 9379 C C . LEU A 1 1200 ? -11.527 19.084 25.779 1.00 93.06 1200 LEU A C 1
ATOM 9381 O O . LEU A 1 1200 ? -11.149 18.006 25.332 1.00 93.06 1200 LEU A O 1
ATOM 9385 N N . LYS A 1 1201 ? -10.684 19.948 26.357 1.00 91.56 1201 LYS A N 1
ATOM 9386 C CA . LYS A 1 1201 ? -9.246 19.687 26.485 1.00 91.56 1201 LYS A CA 1
ATOM 9387 C C . LYS A 1 1201 ? -8.952 18.490 27.395 1.00 91.56 1201 LYS A C 1
ATOM 9389 O O . LYS A 1 1201 ? -8.059 17.702 27.097 1.00 91.56 1201 LYS A O 1
ATOM 9394 N N . ALA A 1 1202 ? -9.687 18.348 28.496 1.00 91.56 1202 ALA A N 1
ATOM 9395 C CA . ALA A 1 1202 ? -9.527 17.221 29.406 1.00 91.56 1202 ALA A CA 1
ATOM 9396 C C . ALA A 1 1202 ? -9.929 15.896 28.739 1.00 91.56 1202 ALA A C 1
ATOM 9398 O O . ALA A 1 1202 ? -9.216 14.905 28.884 1.00 91.56 1202 ALA A O 1
ATOM 9399 N N . VAL A 1 1203 ? -11.026 15.881 27.970 1.00 93.69 1203 VAL A N 1
ATOM 9400 C CA . VAL A 1 1203 ? -11.448 14.717 27.173 1.00 93.69 1203 VAL A CA 1
ATOM 9401 C C . VAL A 1 1203 ? -10.408 14.388 26.107 1.00 93.69 1203 VAL A C 1
ATOM 9403 O O . VAL A 1 1203 ? -10.034 13.229 25.968 1.00 93.69 1203 VAL A O 1
ATOM 9406 N N . GLU A 1 1204 ? -9.882 15.389 25.405 1.00 92.81 1204 GLU A N 1
ATOM 9407 C CA . GLU A 1 1204 ? -8.821 15.194 24.417 1.00 92.81 1204 GLU A CA 1
ATOM 9408 C C . GLU A 1 1204 ? -7.570 14.552 25.039 1.00 92.81 1204 GLU A C 1
ATOM 9410 O O . GLU A 1 1204 ? -7.064 13.553 24.529 1.00 92.81 1204 GLU A O 1
ATOM 9415 N N . SER A 1 1205 ? -7.112 15.087 26.175 1.00 89.12 1205 SER A N 1
ATOM 9416 C CA . SER A 1 1205 ? -5.982 14.555 26.950 1.00 89.12 1205 SER A CA 1
ATOM 9417 C C . SER A 1 1205 ? -6.245 13.115 27.401 1.00 89.12 1205 SER A C 1
ATOM 9419 O O . SER A 1 1205 ? -5.392 12.240 27.259 1.00 89.12 1205 SER A O 1
ATOM 9421 N N . PHE A 1 1206 ? -7.456 12.828 27.883 1.00 89.88 1206 PHE A N 1
ATOM 9422 C CA . PHE A 1 1206 ? -7.877 11.483 28.266 1.00 89.88 1206 PHE A CA 1
ATOM 9423 C C . PHE A 1 1206 ? -7.859 10.497 27.087 1.00 89.88 1206 PHE A C 1
ATOM 9425 O O . PHE A 1 1206 ? -7.279 9.420 27.214 1.00 89.88 1206 PHE A O 1
ATOM 9432 N N . LEU A 1 1207 ? -8.436 10.863 25.938 1.00 89.31 1207 LEU A N 1
ATOM 9433 C CA . LEU A 1 1207 ? -8.469 10.012 24.745 1.00 89.31 1207 LEU A CA 1
ATOM 9434 C C . LEU A 1 1207 ? -7.064 9.766 24.177 1.00 89.31 1207 LEU A C 1
ATOM 9436 O O . LEU A 1 1207 ? -6.760 8.644 23.776 1.00 89.31 1207 LEU A O 1
ATOM 9440 N N . ALA A 1 1208 ? -6.188 10.775 24.202 1.00 83.56 1208 ALA A N 1
ATOM 9441 C CA . ALA A 1 1208 ? -4.786 10.625 23.815 1.00 83.56 1208 ALA A CA 1
ATOM 9442 C C . ALA A 1 1208 ? -4.038 9.637 24.726 1.00 83.56 1208 ALA A C 1
ATOM 9444 O O . ALA A 1 1208 ? -3.245 8.829 24.249 1.00 83.56 1208 ALA A O 1
ATOM 9445 N N . ARG A 1 1209 ? -4.314 9.681 26.036 1.00 83.62 1209 ARG A N 1
ATOM 9446 C CA . ARG A 1 1209 ? -3.702 8.797 27.040 1.00 83.62 1209 ARG A CA 1
ATOM 9447 C C . ARG A 1 1209 ? -4.235 7.373 27.000 1.00 83.62 1209 ARG A C 1
ATOM 9449 O O . ARG A 1 1209 ? -3.505 6.475 27.404 1.00 83.62 1209 ARG A O 1
ATOM 9456 N N . LEU A 1 1210 ? -5.482 7.177 26.560 1.00 75.75 1210 LEU A N 1
ATOM 9457 C CA . LEU A 1 1210 ? -6.043 5.845 26.342 1.00 75.75 1210 LEU A CA 1
ATOM 9458 C C . LEU A 1 1210 ? -5.105 5.081 25.391 1.00 75.75 1210 LEU A C 1
ATOM 9460 O O . LEU A 1 1210 ? -4.622 4.009 25.720 1.00 75.75 1210 LEU A O 1
ATOM 9464 N N . GLY A 1 1211 ? -4.710 5.697 24.279 1.00 59.66 1211 GLY A N 1
ATOM 9465 C CA . GLY A 1 1211 ? -3.823 5.061 23.313 1.00 59.66 1211 GLY A CA 1
ATOM 9466 C C . GLY A 1 1211 ? -4.559 4.041 22.439 1.00 59.66 1211 GLY A C 1
ATOM 9467 O O . GLY A 1 1211 ? -5.612 3.500 22.778 1.00 59.66 1211 GLY A O 1
ATOM 9468 N N . GLY A 1 1212 ? -4.017 3.807 21.245 1.00 66.50 1212 GLY A N 1
ATOM 9469 C CA . GLY A 1 1212 ? -4.729 3.083 20.195 1.00 66.50 1212 GLY A CA 1
ATOM 9470 C C . GLY A 1 1212 ? -5.824 3.928 19.529 1.00 66.50 1212 GLY A C 1
ATOM 9471 O O . GLY A 1 1212 ? -6.299 4.931 20.053 1.00 66.50 1212 GLY A O 1
ATOM 9472 N N . ARG A 1 1213 ? -6.212 3.532 18.316 1.00 76.50 1213 ARG A N 1
ATOM 9473 C CA . ARG A 1 1213 ? -7.228 4.230 17.515 1.00 76.50 1213 ARG A CA 1
ATOM 9474 C C . ARG A 1 1213 ? -8.564 3.482 17.629 1.00 76.50 1213 ARG A C 1
ATOM 9476 O O . ARG A 1 1213 ? -8.538 2.265 17.426 1.00 76.50 1213 ARG A O 1
ATOM 9483 N N . PRO A 1 1214 ? -9.702 4.158 17.891 1.00 87.38 1214 PRO A N 1
ATOM 9484 C CA . PRO A 1 1214 ? -11.002 3.496 17.918 1.00 87.38 1214 PRO A CA 1
ATOM 9485 C C . PRO A 1 1214 ? -11.340 2.922 16.539 1.00 87.38 1214 PRO A C 1
ATOM 9487 O O . PRO A 1 1214 ? -10.944 3.465 15.505 1.00 87.38 1214 PRO A O 1
ATOM 9490 N N . CYS A 1 1215 ? -12.072 1.810 16.514 1.00 85.62 1215 CYS A N 1
ATOM 9491 C CA . CYS A 1 1215 ? -12.485 1.163 15.269 1.00 85.62 1215 CYS A CA 1
ATOM 9492 C C . CYS A 1 1215 ? -13.697 1.849 14.614 1.00 85.62 1215 CYS A C 1
ATOM 9494 O O . CYS A 1 1215 ? -13.841 1.793 13.393 1.00 85.62 1215 CYS A O 1
ATOM 9496 N N . ALA A 1 1216 ? -14.523 2.537 15.406 1.00 91.25 1216 ALA A N 1
ATOM 9497 C CA . ALA A 1 1216 ? -15.564 3.453 14.953 1.00 91.25 1216 ALA A CA 1
ATOM 9498 C C . ALA A 1 1216 ? -15.919 4.455 16.060 1.00 91.25 1216 ALA A C 1
ATOM 9500 O O . ALA A 1 1216 ? -15.660 4.192 17.240 1.00 91.25 1216 ALA A O 1
ATOM 9501 N N . VAL A 1 1217 ? -16.508 5.585 15.661 1.00 95.62 1217 VAL A N 1
ATOM 9502 C CA . VAL A 1 1217 ? -17.012 6.617 16.571 1.00 95.62 1217 VAL A CA 1
ATOM 9503 C C . VAL A 1 1217 ? -18.480 6.907 16.284 1.00 95.62 1217 VAL A C 1
ATOM 9505 O O . VAL A 1 1217 ? -18.859 7.066 15.123 1.00 95.62 1217 VAL A O 1
ATOM 9508 N N . THR A 1 1218 ? -19.288 7.014 17.329 1.00 96.69 1218 THR A N 1
ATOM 9509 C CA . THR A 1 1218 ? -20.658 7.536 17.276 1.00 96.69 1218 THR A CA 1
ATOM 9510 C C . THR A 1 1218 ? -20.728 8.861 18.026 1.00 96.69 1218 THR A C 1
ATOM 9512 O O . THR A 1 1218 ? -20.100 9.033 19.069 1.00 96.69 1218 THR A O 1
ATOM 9515 N N . VAL A 1 1219 ? -21.441 9.827 17.447 1.00 97.12 1219 VAL A N 1
ATOM 9516 C CA . VAL A 1 1219 ? -21.687 11.147 18.024 1.00 97.12 1219 VAL A CA 1
ATOM 9517 C C . VAL A 1 1219 ? -23.192 11.396 18.034 1.00 97.12 1219 VAL A C 1
ATOM 9519 O O . VAL A 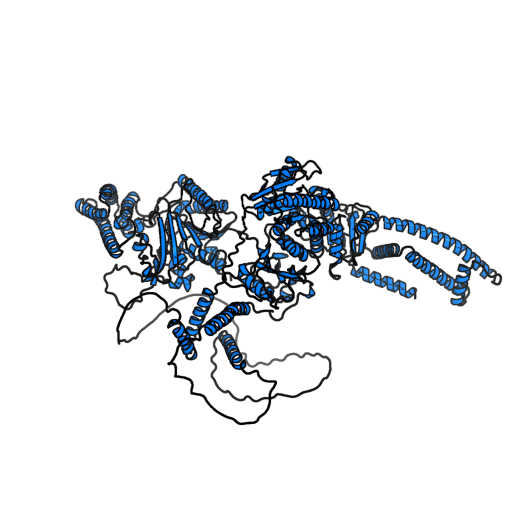1 1219 ? -23.800 11.517 16.967 1.00 97.12 1219 VAL A O 1
ATOM 9522 N N . ALA A 1 1220 ? -23.794 11.466 19.218 1.00 95.69 1220 ALA A N 1
ATOM 9523 C CA . ALA A 1 1220 ? -25.210 11.781 19.396 1.00 95.69 1220 ALA A CA 1
ATOM 9524 C C . ALA A 1 1220 ? -25.390 13.264 19.732 1.00 95.69 1220 ALA A C 1
ATOM 9526 O O . ALA A 1 1220 ? -24.718 13.806 20.613 1.00 95.69 1220 ALA A O 1
ATOM 9527 N N . ARG A 1 1221 ? -26.274 13.947 19.000 1.00 95.25 1221 ARG A N 1
ATOM 9528 C CA . ARG A 1 1221 ? -26.530 15.381 19.194 1.00 95.25 1221 ARG A CA 1
ATOM 9529 C C . ARG A 1 1221 ? -27.445 15.650 20.378 1.00 95.25 1221 ARG A C 1
ATOM 9531 O O . ARG A 1 1221 ? -27.189 16.619 21.086 1.00 95.25 1221 ARG A O 1
ATOM 9538 N N . SER A 1 1222 ? -28.508 14.858 20.534 1.00 92.62 1222 SER A N 1
ATOM 9539 C CA . SER A 1 1222 ? -29.533 14.984 21.582 1.00 92.62 1222 SER A CA 1
ATOM 9540 C C . SER A 1 1222 ? -30.111 16.400 21.697 1.00 92.62 1222 SER A C 1
ATOM 9542 O O . SER A 1 1222 ? -30.306 16.943 22.779 1.00 92.62 1222 SER A O 1
ATOM 9544 N N . VAL A 1 1223 ? -30.319 17.083 20.567 1.00 92.06 1223 VAL A N 1
ATOM 9545 C CA . VAL A 1 1223 ? -30.829 18.466 20.561 1.00 92.06 1223 VAL A CA 1
ATOM 9546 C C . VAL A 1 1223 ? -32.353 18.479 20.489 1.00 92.06 1223 VAL A C 1
ATOM 9548 O O . VAL A 1 1223 ? -33.008 19.307 21.124 1.00 92.06 1223 VAL A O 1
ATOM 9551 N N . THR A 1 1224 ? -32.924 17.573 19.701 1.00 89.56 1224 THR A N 1
ATOM 9552 C CA . THR A 1 1224 ? -34.358 17.507 19.405 1.00 89.56 1224 THR A CA 1
ATOM 9553 C C . THR A 1 1224 ? -35.157 16.889 20.550 1.00 89.56 1224 THR A C 1
ATOM 9555 O O . THR A 1 1224 ? -36.308 17.271 20.759 1.00 89.56 1224 THR A O 1
ATOM 9558 N N . ASP A 1 1225 ? -34.558 15.971 21.310 1.00 87.50 1225 ASP A N 1
ATOM 9559 C CA . ASP A 1 1225 ? -35.122 15.432 22.558 1.00 87.50 1225 ASP A CA 1
ATOM 9560 C C . ASP A 1 1225 ? -34.956 16.392 23.757 1.00 87.50 1225 ASP A C 1
ATOM 9562 O O . ASP A 1 1225 ? -35.675 16.279 24.750 1.00 87.50 1225 ASP A O 1
ATOM 9566 N N . GLY A 1 1226 ? -34.093 17.406 23.628 1.00 88.31 1226 GLY A N 1
ATOM 9567 C CA . GLY A 1 1226 ? -33.950 18.512 24.570 1.00 88.31 1226 GLY A CA 1
ATOM 9568 C C . GLY A 1 1226 ? -32.902 18.308 25.665 1.00 88.31 1226 GLY A C 1
ATOM 9569 O O . GLY A 1 1226 ? -32.849 19.142 26.574 1.00 88.31 1226 GLY A O 1
ATOM 9570 N N . PHE A 1 1227 ? -32.072 17.261 25.589 1.00 92.38 1227 PHE A N 1
ATOM 9571 C CA . PHE A 1 1227 ? -31.003 17.022 26.566 1.00 92.38 1227 PHE A CA 1
ATOM 9572 C C . PHE A 1 1227 ? -29.760 17.884 26.308 1.00 92.38 1227 PHE A C 1
ATOM 9574 O O . PHE A 1 1227 ? -29.237 18.503 27.230 1.00 92.38 1227 PHE A O 1
ATOM 9581 N N . CYS A 1 1228 ? -29.321 18.037 25.062 1.00 93.06 1228 CYS A N 1
ATOM 9582 C CA . CYS A 1 1228 ? -28.272 18.975 24.671 1.00 93.06 1228 CYS A CA 1
ATOM 9583 C C . CYS A 1 1228 ? -28.873 20.352 24.312 1.00 93.06 1228 CYS A C 1
ATOM 9585 O O . CYS A 1 1228 ? -29.657 20.484 23.365 1.00 93.06 1228 CYS A O 1
ATOM 9587 N N . PRO A 1 1229 ? -28.477 21.446 24.991 1.00 90.88 1229 PRO A N 1
ATOM 9588 C CA . PRO A 1 1229 ? -28.991 22.778 24.698 1.00 90.88 1229 PRO A CA 1
ATOM 9589 C C . PRO A 1 1229 ? -28.639 23.242 23.280 1.00 90.88 1229 PRO A C 1
ATOM 9591 O O . PRO A 1 1229 ? -27.466 23.419 22.939 1.00 90.88 1229 PRO A O 1
ATOM 9594 N N . MET A 1 1230 ? -29.657 23.608 22.495 1.00 88.88 1230 MET A N 1
ATOM 9595 C CA . MET A 1 1230 ? -29.514 24.066 21.100 1.00 88.88 1230 MET A CA 1
ATOM 9596 C C . MET A 1 1230 ? -28.474 25.187 20.900 1.00 88.88 1230 MET A C 1
ATOM 9598 O O . MET A 1 1230 ? -27.814 25.273 19.869 1.00 88.88 1230 MET A O 1
ATOM 9602 N N . ARG A 1 1231 ? -28.263 26.045 21.907 1.00 88.12 1231 ARG A N 1
ATOM 9603 C CA . ARG A 1 1231 ? -27.262 27.129 21.853 1.00 88.12 1231 ARG A CA 1
ATOM 9604 C C . ARG A 1 1231 ? -25.806 26.649 21.757 1.00 88.12 1231 ARG A C 1
ATOM 9606 O O . ARG A 1 1231 ? -24.950 27.448 21.386 1.00 88.12 1231 ARG A O 1
ATOM 9613 N N . PHE A 1 1232 ? -25.515 25.409 22.154 1.00 86.75 1232 PHE A N 1
ATOM 9614 C CA . PHE A 1 1232 ? -24.164 24.841 22.145 1.00 86.75 1232 PHE A CA 1
ATOM 9615 C C . PHE A 1 1232 ? -23.932 23.857 20.994 1.00 86.75 1232 PHE A C 1
ATOM 9617 O O . PHE A 1 1232 ? -22.776 23.620 20.660 1.00 86.75 1232 PHE A O 1
ATOM 9624 N N . HIS A 1 1233 ? -25.000 23.365 20.358 1.00 86.88 1233 HIS A N 1
ATOM 9625 C CA . HIS A 1 1233 ? -24.981 22.323 19.329 1.00 86.88 1233 HIS A CA 1
ATOM 9626 C C . HIS A 1 1233 ? -23.872 22.494 18.276 1.00 86.88 1233 HIS A C 1
ATOM 9628 O O . HIS A 1 1233 ? -22.930 21.706 18.256 1.00 86.88 1233 HIS A O 1
ATOM 9634 N N . CYS A 1 1234 ? -23.928 23.547 17.447 1.00 87.38 1234 CYS A N 1
ATOM 9635 C CA . CYS A 1 1234 ? -22.995 23.696 16.322 1.00 87.38 1234 CYS A CA 1
ATOM 9636 C C . CYS A 1 1234 ? -21.529 23.791 16.767 1.00 87.38 1234 CYS A C 1
ATOM 9638 O O . CYS A 1 1234 ? -20.628 23.371 16.051 1.00 87.38 1234 CYS A O 1
ATOM 9640 N N . MET A 1 1235 ? -21.288 24.389 17.935 1.00 91.50 1235 MET A N 1
ATOM 9641 C CA . MET A 1 1235 ? -19.939 24.580 18.460 1.00 91.50 1235 MET A CA 1
ATOM 9642 C C . MET A 1 1235 ? -19.390 23.292 19.074 1.00 91.50 1235 MET A C 1
ATOM 9644 O O . MET A 1 1235 ? -18.221 22.991 18.862 1.00 91.50 1235 MET A O 1
ATOM 9648 N N . LEU A 1 1236 ? -20.221 22.528 19.787 1.00 93.69 1236 LEU A N 1
ATOM 9649 C CA . LEU A 1 1236 ? -19.831 21.246 20.365 1.00 93.69 1236 LEU A CA 1
ATOM 9650 C C . LEU A 1 1236 ? -19.582 20.186 19.295 1.00 93.69 1236 LEU A C 1
ATOM 9652 O O . LEU A 1 1236 ? -18.542 19.541 19.338 1.00 93.69 1236 LEU A O 1
ATOM 9656 N N . GLU A 1 1237 ? -20.474 20.055 18.312 1.00 94.56 1237 GLU A N 1
ATOM 9657 C CA . GLU A 1 1237 ? -20.286 19.112 17.204 1.00 94.56 1237 GLU A CA 1
ATOM 9658 C C . GLU A 1 1237 ? -18.983 19.398 16.451 1.00 94.56 1237 GLU A C 1
ATOM 9660 O O . GLU A 1 1237 ? -18.147 18.508 16.303 1.00 94.56 1237 GLU A O 1
ATOM 9665 N N . ALA A 1 1238 ? -18.762 20.656 16.052 1.00 93.81 1238 ALA A N 1
ATOM 9666 C CA . ALA A 1 1238 ? -17.534 21.050 15.371 1.00 93.81 1238 ALA A CA 1
ATOM 9667 C C . ALA A 1 1238 ? -16.290 20.796 16.237 1.00 93.81 1238 ALA A C 1
ATOM 9669 O O . ALA A 1 1238 ? -15.325 20.208 15.759 1.00 93.81 1238 ALA A O 1
ATOM 9670 N N . ALA A 1 1239 ? -16.320 21.174 17.520 1.00 94.31 1239 ALA A N 1
ATOM 9671 C CA . ALA A 1 1239 ? -15.181 20.993 18.417 1.00 94.31 1239 ALA A CA 1
ATOM 9672 C C . ALA A 1 1239 ? -14.850 19.514 18.670 1.00 94.31 1239 ALA A C 1
ATOM 9674 O O . ALA A 1 1239 ? -13.673 19.156 18.721 1.00 94.31 1239 ALA A O 1
ATOM 9675 N N . VAL A 1 1240 ? -15.862 18.650 18.806 1.00 96.06 1240 VAL A N 1
ATOM 9676 C CA . VAL A 1 1240 ? -15.672 17.201 18.961 1.00 96.06 1240 VAL A CA 1
ATOM 9677 C C . VAL A 1 1240 ? -15.097 16.603 17.679 1.00 96.06 1240 VAL A C 1
ATOM 9679 O O . VAL A 1 1240 ? -14.110 15.877 17.750 1.00 96.06 1240 VAL A O 1
ATOM 9682 N N . LEU A 1 1241 ? -15.633 16.944 16.503 1.00 95.69 1241 LEU A N 1
ATOM 9683 C CA . LEU A 1 1241 ? -15.101 16.454 15.228 1.00 95.69 1241 LEU A CA 1
ATOM 9684 C C . LEU A 1 1241 ? -13.657 16.930 14.986 1.00 95.69 1241 LEU A C 1
ATOM 9686 O O . LEU A 1 1241 ? -12.799 16.127 14.628 1.00 95.69 1241 LEU A O 1
ATOM 9690 N N . GLU A 1 1242 ? -13.345 18.199 15.255 1.00 93.94 1242 GLU A N 1
ATOM 9691 C CA . GLU A 1 1242 ? -11.976 18.727 15.165 1.00 93.94 1242 GLU A CA 1
ATOM 9692 C C . GLU A 1 1242 ? -11.022 18.042 16.156 1.00 93.94 1242 GLU A C 1
ATOM 9694 O O . GLU A 1 1242 ? -9.868 17.763 15.824 1.00 93.94 1242 GLU A O 1
ATOM 9699 N N . MET A 1 1243 ? -11.481 17.754 17.378 1.00 93.81 1243 MET A N 1
ATOM 9700 C CA . MET A 1 1243 ? -10.719 16.988 18.367 1.00 93.81 1243 MET A CA 1
ATOM 9701 C C . MET A 1 1243 ? -10.419 15.572 17.858 1.00 93.81 1243 MET A C 1
ATOM 9703 O O . MET A 1 1243 ? -9.265 15.146 17.895 1.00 93.81 1243 MET A O 1
ATOM 9707 N N . LEU A 1 1244 ? -11.424 14.862 17.337 1.00 93.00 1244 LEU A N 1
ATOM 9708 C CA . LEU A 1 1244 ? -11.259 13.515 16.785 1.00 93.00 1244 LEU A CA 1
ATOM 9709 C C . LEU A 1 1244 ? -10.297 13.503 15.590 1.00 93.00 1244 LEU A C 1
ATOM 9711 O O . LEU A 1 1244 ? -9.440 12.623 15.511 1.00 93.00 1244 LEU A O 1
ATOM 9715 N N . GLN A 1 1245 ? -10.378 14.501 14.706 1.00 89.25 1245 GLN A N 1
ATOM 9716 C CA . GLN A 1 1245 ? -9.490 14.615 13.549 1.00 89.25 1245 GLN A CA 1
ATOM 9717 C C . GLN A 1 1245 ? -8.032 14.840 13.965 1.00 89.25 1245 GLN A C 1
ATOM 9719 O O . GLN A 1 1245 ? -7.121 14.239 13.395 1.00 89.25 1245 GLN A O 1
ATOM 9724 N N . ARG A 1 1246 ? -7.797 15.680 14.983 1.00 87.19 1246 ARG A N 1
ATOM 9725 C CA . ARG A 1 1246 ? -6.449 15.928 15.522 1.00 87.19 1246 ARG A CA 1
ATOM 9726 C C . ARG A 1 1246 ? -5.861 14.697 16.210 1.00 87.19 1246 ARG A C 1
ATOM 9728 O O . ARG A 1 1246 ? -4.668 14.453 16.059 1.00 87.19 1246 ARG A O 1
ATOM 9735 N N . LEU A 1 1247 ? -6.677 13.932 16.936 1.00 82.69 1247 LEU A N 1
ATOM 9736 C CA . LEU A 1 1247 ? -6.224 12.741 17.661 1.00 82.69 1247 LEU A CA 1
ATOM 9737 C C . LEU A 1 1247 ? -6.014 11.523 16.753 1.00 82.69 1247 LEU A C 1
ATOM 9739 O O . LEU A 1 1247 ? -5.057 10.775 16.940 1.00 82.69 1247 LEU A O 1
ATOM 9743 N N . PHE A 1 1248 ? -6.907 11.297 15.787 1.00 83.06 1248 PHE A N 1
ATOM 9744 C CA . PHE A 1 1248 ? -6.987 10.022 15.064 1.00 83.06 1248 PHE A CA 1
ATOM 9745 C C . PHE A 1 1248 ? -6.753 10.121 13.549 1.00 83.06 1248 PHE A C 1
ATOM 9747 O O . PHE A 1 1248 ? -6.710 9.083 12.878 1.00 83.06 1248 PHE A O 1
ATOM 9754 N N . GLY A 1 1249 ? -6.539 11.327 13.016 1.00 81.44 1249 GLY A N 1
ATOM 9755 C CA . GLY A 1 1249 ? -6.218 11.570 11.611 1.00 81.44 1249 GLY A CA 1
ATOM 9756 C C . GLY A 1 1249 ? -7.452 11.704 10.717 1.00 81.44 1249 GLY A C 1
ATOM 9757 O O . GLY A 1 1249 ? -8.466 12.269 11.112 1.00 81.44 1249 GLY A O 1
ATOM 9758 N N . GLU A 1 1250 ? -7.350 11.222 9.477 1.00 81.00 1250 GLU A N 1
ATOM 9759 C CA . GLU A 1 1250 ? -8.423 11.315 8.479 1.00 81.00 1250 GLU A CA 1
ATOM 9760 C C . GLU A 1 1250 ? -9.704 10.591 8.941 1.00 81.00 1250 GLU A C 1
ATOM 9762 O O . GLU A 1 1250 ? -9.635 9.495 9.509 1.00 81.00 1250 GLU A O 1
ATOM 9767 N N . MET A 1 1251 ? -10.874 11.188 8.686 1.00 86.56 1251 MET A N 1
ATOM 9768 C CA . MET A 1 1251 ? -12.183 10.695 9.137 1.00 86.56 1251 MET A CA 1
ATOM 9769 C C . MET A 1 1251 ? -13.193 10.627 7.985 1.00 86.56 1251 MET A C 1
ATOM 9771 O O . MET A 1 1251 ? -13.197 11.484 7.107 1.00 86.56 1251 MET A O 1
ATOM 9775 N N . ASP A 1 1252 ? -14.066 9.620 8.024 1.00 85.75 1252 ASP A N 1
ATOM 9776 C CA . ASP A 1 1252 ? -15.219 9.431 7.135 1.00 85.75 1252 ASP A CA 1
ATOM 9777 C C . ASP A 1 1252 ? -16.467 9.719 7.970 1.00 85.75 1252 ASP A C 1
ATOM 9779 O O . ASP A 1 1252 ? -16.942 8.850 8.706 1.00 85.75 1252 ASP A O 1
ATOM 9783 N N . VAL A 1 1253 ? -16.920 10.975 7.933 1.00 90.06 1253 VAL A N 1
ATOM 9784 C CA . VAL A 1 1253 ? -18.076 11.442 8.706 1.00 90.06 1253 VAL A CA 1
ATOM 9785 C C . VAL A 1 1253 ? -19.347 11.155 7.919 1.00 90.06 1253 VAL A C 1
ATOM 9787 O O . VAL A 1 1253 ? -19.487 11.605 6.785 1.00 90.06 1253 VAL A O 1
ATOM 9790 N N . MET A 1 1254 ? -20.273 10.427 8.534 1.00 87.75 1254 MET A N 1
ATOM 9791 C CA . MET A 1 1254 ? -21.568 10.072 7.966 1.00 87.75 1254 MET A CA 1
ATOM 9792 C C . MET A 1 1254 ? -22.687 10.596 8.858 1.00 87.75 1254 MET A C 1
ATOM 9794 O O . MET A 1 1254 ? -22.666 10.380 10.069 1.00 87.75 1254 MET A O 1
ATOM 9798 N N . TYR A 1 1255 ? -23.682 11.238 8.256 1.00 87.69 1255 TYR A N 1
ATOM 9799 C CA . TYR A 1 1255 ? -24.885 11.689 8.960 1.00 87.69 1255 TYR A CA 1
ATOM 9800 C C . TYR A 1 1255 ? -26.039 10.691 8.777 1.00 87.69 1255 TYR A C 1
ATOM 9802 O O . TYR A 1 1255 ? -26.045 9.921 7.813 1.00 87.69 1255 TYR A O 1
ATOM 9810 N N . GLY A 1 1256 ? -27.028 10.710 9.679 1.00 74.56 1256 GLY A N 1
ATOM 9811 C CA . GLY A 1 1256 ? -28.197 9.810 9.650 1.00 74.56 1256 GLY A CA 1
ATOM 9812 C C . GLY A 1 1256 ? -28.854 9.654 8.267 1.00 74.56 1256 GLY A C 1
ATOM 9813 O O . GLY A 1 1256 ? -29.014 8.532 7.784 1.00 74.56 1256 GLY A O 1
ATOM 9814 N N . ASP A 1 1257 ? -29.119 10.764 7.571 1.00 73.25 1257 ASP A N 1
ATOM 9815 C CA . ASP A 1 1257 ? -29.747 10.769 6.236 1.00 73.25 1257 ASP A CA 1
ATOM 9816 C C . ASP A 1 1257 ? -28.906 10.049 5.158 1.00 73.25 1257 ASP A C 1
ATOM 9818 O O . ASP A 1 1257 ? -29.427 9.477 4.197 1.00 73.25 1257 ASP A O 1
ATOM 9822 N N . GLU A 1 1258 ? -27.579 10.058 5.297 1.00 75.88 1258 GLU A N 1
ATOM 9823 C CA . GLU A 1 1258 ? -26.665 9.401 4.358 1.00 75.88 1258 GLU A CA 1
ATOM 9824 C C . GLU A 1 1258 ? -26.604 7.887 4.582 1.00 75.88 1258 GLU A C 1
ATOM 9826 O O . GLU A 1 1258 ? -26.394 7.121 3.633 1.00 75.88 1258 GLU A O 1
ATOM 9831 N N . LEU A 1 1259 ? -26.806 7.442 5.828 1.00 73.81 1259 LEU A N 1
ATOM 9832 C CA . LEU A 1 1259 ? -26.878 6.025 6.171 1.00 73.81 1259 LEU A CA 1
ATOM 9833 C C . LEU A 1 1259 ? -28.097 5.372 5.507 1.00 73.81 1259 LEU A C 1
ATOM 9835 O O . LEU A 1 1259 ? -27.965 4.288 4.933 1.00 73.81 1259 LEU A O 1
ATOM 9839 N N . ASP A 1 1260 ? -29.244 6.059 5.491 1.00 69.56 1260 ASP A N 1
ATOM 9840 C CA . ASP A 1 1260 ? -30.447 5.622 4.770 1.00 69.56 1260 ASP A CA 1
ATOM 9841 C C . ASP A 1 1260 ? -30.165 5.395 3.277 1.00 69.56 1260 ASP A C 1
ATOM 9843 O O . ASP A 1 1260 ? -30.548 4.367 2.711 1.00 69.56 1260 ASP A O 1
ATOM 9847 N N . ALA A 1 1261 ? -29.446 6.322 2.636 1.00 68.00 1261 ALA A N 1
ATOM 9848 C CA . ALA A 1 1261 ? -29.081 6.211 1.226 1.00 68.00 1261 ALA A CA 1
ATOM 9849 C C . ALA A 1 1261 ? -28.101 5.051 0.962 1.00 68.00 1261 ALA A C 1
ATOM 9851 O O . ALA A 1 1261 ? -28.233 4.342 -0.039 1.00 68.00 1261 ALA A O 1
ATOM 9852 N N . LYS A 1 1262 ? -27.132 4.827 1.860 1.00 64.75 1262 LYS A N 1
ATOM 9853 C CA . LYS A 1 1262 ? -26.132 3.749 1.743 1.00 64.75 1262 LYS A CA 1
ATOM 9854 C C . LYS A 1 1262 ? -26.699 2.358 2.036 1.00 64.75 1262 LYS A C 1
ATOM 9856 O O . LYS A 1 1262 ? -26.195 1.383 1.482 1.00 64.75 1262 LYS A O 1
ATOM 9861 N N . GLU A 1 1263 ? -27.727 2.234 2.874 1.00 62.44 1263 GLU A N 1
ATOM 9862 C CA . GLU A 1 1263 ? -28.427 0.959 3.100 1.00 62.44 1263 GLU A CA 1
ATOM 9863 C C . GLU A 1 1263 ? -29.355 0.567 1.942 1.00 62.44 1263 GLU A C 1
ATOM 9865 O O . GLU A 1 1263 ? -29.644 -0.616 1.763 1.00 62.44 1263 GLU A O 1
ATOM 9870 N N . GLN A 1 1264 ? -29.785 1.533 1.126 1.00 51.94 1264 GLN A N 1
ATOM 9871 C CA . GLN A 1 1264 ? -30.569 1.288 -0.090 1.00 51.94 1264 GLN A CA 1
ATOM 9872 C C . GLN A 1 1264 ? -29.705 0.883 -1.300 1.00 51.94 1264 GLN A C 1
ATOM 9874 O O . GLN A 1 1264 ? -30.247 0.457 -2.323 1.00 51.94 1264 GLN A O 1
ATOM 9879 N N . GLN A 1 1265 ? -28.375 0.989 -1.198 1.00 36.34 1265 GLN A N 1
ATOM 9880 C CA . GLN A 1 1265 ? -27.438 0.531 -2.225 1.00 36.34 1265 GLN A CA 1
ATOM 9881 C C . GLN A 1 1265 ? -27.080 -0.957 -2.009 1.00 36.34 1265 GLN A C 1
ATOM 9883 O O . GLN A 1 1265 ? -26.667 -1.318 -0.904 1.00 36.34 1265 GLN A O 1
ATOM 9888 N N . PRO A 1 1266 ? -27.255 -1.820 -3.031 1.00 30.66 1266 PRO A N 1
ATOM 9889 C CA . PRO A 1 1266 ? -27.168 -3.279 -2.905 1.00 30.66 1266 PRO A CA 1
ATOM 9890 C C . PRO A 1 1266 ? -25.767 -3.839 -2.633 1.00 30.66 1266 PRO A C 1
ATOM 9892 O O . PRO A 1 1266 ? -24.762 -3.215 -3.048 1.00 30.66 1266 PRO A O 1
#

Sequence (1266 aa):
MWTWWLPSLYFRMHEDYLKEDIEGRSFQQYLTYHFNYWMTAGGIGAMFKLLGIGILTLLTIGAFIYAILMQDSPVRGLWLCTVWASAASVDPAVTAMEGGVGMLLTFGGLVLLAVLLTTISDFFAAQQKKSNEGRDPIVEGGHLVLLGLSSQTKDFLEELAICEANSAPKTIAILDTMPKSEIEEEIKRQNTNTGDLKIVCRGGLPSSAEDLWKVGADVCSRIVILDEPSLPRDEADSIAFGTLLTLRGQGKTGWPNNGHISVQCCLGKNVGFMNELYPGKTFVLSGERLGRLMVQSARDQGLCPIFNAIIGFEGDEFYAAKALDVGVVGRTFQEVPFWCEKTVPIGIRDASGAYIINPEKSYKVKMDDEVIVLAEDDDAIQRMPEPMMDFQAVATRLGKHVSTRLREWVDKDASEANYAKTGEKFSLATRFFRVDTGKHLTSSHGDILGKGELWAVHAFAQCLAEFAVLTAVGGGSFSRKEQTKIVPLVAGSDKSYEGEAESTSFVFRENDAGKQLCMQYVSRIHVQCGSLPAPRVMPNEKQAKKSAAYVFKTDPDVLKSRKFLKVVKCLENMAFTNNTRKKSRVARELMEAWRNKYGASTFVEADPNDNEKVQVLICNFTERGYGCAILFALDECFGEESVCDIFCSLTEEDARAIVSNAEEEQDRRLKNIEVRRIYTTAQHQMTAQHKLNMMDYDFHFILADSALGFQKADEQTVAIILQMKMLLKARAPDLEFNPLVEICTSNAHAQLGLLGIENTINTISMMSRAMALVAIDTLAHGVLSDLLSATGNNMDIMTLGDYLGQQRLPSQISFAEITAMVNRAAQQVVIGWSERDSDGNKVWVVNPKEKLQPRVWTEEDRIVVIKAKRRKGPLPVFVCEYHDEALRFLHFCIRRRKIPFGDLAMVHLDAHPDLSASTQLEADRIYDSPLEVYAALREEDGGIAQWILPAVYGGHLRSVWWVRPHGSQQISDGTYRCHVGRGLGSRGTTDGRERDEDEAQVEGIKISCSEPYFVEDGIYSPEKSLRCSQSLDLRVSLLPGEDQPLPAWRGTGEPNSSQEHHPWLLDVCLDYFACENPFLSQVRPKVAAPLAQIHFAAAFRQGPVLDQSSFDVQRAAFDAAYEEVLRCAEACPRGHQELEQAMDRFLGFLPVAQQALHRPALRDALVDARGAELRALQEAGDMISLPSFRPSSAELREQLKAVESFLARLGGRPCAVTVARSVTDGFCPMRFHCMLEAAVLEMLQRLFGEMDVMYGDELDAKEQQP

Secondary structure (DSSP, 8-state):
-HHHHHHHHHHHHHHHHHHTT-TT--HHHHHHHHHHHHHHHHHHHHHHHHHHHHHHHHHHHHHHHHHHHH---HHHHHHHHHHHHHH----TTS-HHHHHHHHHHHHHHHHHHHHHHHHHHHHHHHHHHHHHTT-S----SS-EEEES--TTHHHHHHHHHHS-TTTS-SEEEEEESS-HHHHHHHHHHTT---TT-EEEEEES-TT-HHHHHHTTTTT-SEEEE---TTS-HHHHHHHHHHHHHHHHHSTTT-SSSSSEEEEEES-HHHHHHHHHHSTTTEEEEEGGGHHHHHHHHHH-TTHHHHHHHHSSSSS-EEEEEEHHHHT-TT-BTTTGGGG-SS-EEEEEE-TT--EEES--TTPBPPTT-EEEEEESSGGG----SS-SS-HHHHHHHHHHHHHHHHHHHHHHHHHHS-SS--------S-----------------------SSHHHHHHHHHHHHHHHTTSS----------------------------------------------------------------------------------S-GGG-HHHHHHHHHHHHHTT---HHHHHHHHHHHHHHHHHHS---------TTTT---EEEEES--SSSTHHHHHHHHHHHS-TTEEEEEEESS-HHHHHHHHHHHHHHTT---SSEEEEEEEE--TT-TT-TTS--GGG-SEEEE---GGG-HHHHHHHHHHHHHHHHHHHHHH-TT-----EEE-SSHHHHHHHHHTT---EE-HHHHHHHHHHHHHH-HHHHHHHHHHHSSSSEEEEEEEGGGGTTTSPPPSEE-HHHHHHHHHHHSSEEEEEEEEE-TTS-EEEEES-S-TTS-EE--TT-EEEEEEE----PSEEEEEESSTTHHHHHHHHHHHTTSS-SS-EEEEEE-SS------SSS-TTHHHH-HHHHHHHHHHSTTGGGSSHHHHHHTTSEEEEEEE--TT--SS-SEEEEEEEEEEE------S-PPPPTT-PPPEEEEE---SHHHHHTT-B--GGG-EEEEEEEEEEEPPPPTTSPPP-BTTB--TT-------EEEEEEGGGTSB--GGGTTS-HHHHHHHHHHHHH-GGGSS--S-HHHHHHHHHHHHHHHHHHHHHHHH-TT-HHHHHHHHHHHHTTS-HHHHHHHHHHHHHHHHH--HHHHHHHHHHGGGGGS--B---HHHHHHHHHHHHHHHHHH-S--SEEEEE--TTTTSS-TTTHHHHHHHHHHHHHHHH-SEEEEEHHHHHHHHS--

Foldseek 3Di:
DVVPVVVVVVVVLVVVLVVQPQPPDDSVLSCVQVVLVCCVVCPVNVVCVVVVVVVVVVLQVQLVVCCVVVVDDSVVSSVVSVCLQPPVDDDPPDDPVSSVVSNCCNVVVVVCVVVVVVVVVVVVVVSVVCVQQLVRADRGAAAEEEEEDAPLVQLLQLQLLLDDPVLGGQEYEYEYQDGQVVSVVVCVVVVRDNHNHHYHYHHDQLLDLSSCRSHPQQRYAFYEYDFHLQDPQVVRVVSVVSNLLSQCPDDPQGTNPHHAYEYEHAFPLCQVVSCVSRPPRYFYDYLLLCLLVLLQCLVPVQSQQVLVCALGLHAWYKDWAFCVQLPQAQHFPLQSCQSQQQKFFQWKQALVRATGGLDARRDGRHRSIITIITHNDPVSRGHDPDGNDDLVVLVVVVVCVVVVVVVVVVVVVVVVPPPDDDDDDDDDDDDDDDDDDDDDDDDDDDDDDDDDPDPVVVVVVVVVVVVVVVVVDDDDDDDDDDDDDDDDDDDDDDDDDDDDDDDDDDDDDDDDDDDDDDDDDDDDDDDDDDDDDDDDDDDDDDDDDDDDDDDDDDDDCPVPDVVVVVVVVVVVVVVPDPDPVVVVVVVVVVVVVCCVVPPFQQLPPPPVFQAPAFEEEEEADDLSWNVLSNQVSCLLRHHANHEYEYEHQDDPVVSVVSNVVSCVSVVHDRGRYDHDYYHHDHPPCPPPPPPDDPVRGPAYEQIFPCNVPQVVSLVVSLVNVVVVLVVCCVVPVPDDDAHQYEHQDPVSCVSCVVVVHNNYHNSSSSVSSLSSSCRSDVVSSSVCCQASDSQHWHKDKAFLVSLQNPHDDDQKDFQVSSSSSDSSNASKGWFWKWDADPVRDIDIDGSDSNRPDIDGDDRPIITMITHGDPPPDAFAEEEEAFQLCVLVVLVVCCVVVLDPQAPAAEEALAQAPLCFADQPDFLCCLVVPVVVLSVVLVPDPCSSSHRVLSCQLSRHYAEYEYAHAPQHDLFDFDKDKKKKAWAFFDDDDPDPDDDDPPDDTGTIIAMCFQQVNRLVSRRHDHPVRGDSIGIYTYGYDHQDDLPDDDPDDQQFDDPPDSDDRHAYEYEHELLSLFWAQPLCPVPDCLQLVLVLVLLCQQPLNPDGDPDSVVSVVVVVQLLVLLLQLLVVLLVDLPPPPSNVVSLCSNLVRHDPVCSVVSVVSNVVSSNPDDNVNSVSCNVCRSSSNRGGDGDDPVSSVVVLVSVLSSVLSSDDQHSHYYYHQNVVVPTHPPVCRVVSVVSVVVSSCVRHNGHDYHYPVVVVVVVPPD

pLDDT: mean 72.41, std 23.05, range [18.77, 97.62]

Radius of gyration: 45.33 Å; chains: 1; bounding box: 114×104×149 Å